Protein AF-0000000076102195 (afdb_homodimer)

Sequence (942 aa):
MVGKEDKKHNDEDSCSEKDIWKNFTQTTGFHGLNKITFERQNPRQLIRSICWIIVWLICAVFLIYTVIAELKNYYSYPTISNTYIQLEEKLSFPAVTICNMSPRSSEGMKKDVKTNNLYMTTSALYMFSQKVNWSDPFYKEEGYFEAKTKEDLFNHSKNIWESVYLSLFDNVQLKDALSPVYTDMGLCLRFNSDGSQYTAMYGAIFNLQLYVNVMTYFDYFSQSLSSGVKIAVHDHRVEPIMTNEGLVIKPASEAFIEIRRKDYKFLPAPYTAFGNKTCVNKPDYSSSRCYQECWNEIIQHKCGCTDFLSKGNGPYCSYHDYQTCSNPTFWHLLLTYHKETCDCPQVCHYTTYEYSFSTGTYPSEFFVSQISAISGFPEWLIRTNFALIRIYFKDLSITINEQVAKYENAGDIFANLGGQLGLFLGASILTITELLEFIIFLIWSFIHRVKNRGRDEQRKTNVEKFKQTKYMVGKEDKKHNDEDSCSEKDIWKNFTQTTGFHGLNKITFERQNPRQLIRSICWIIVWLICAVFLIYTVIAELKNYYSYPTISNTYIQLEEKLSFPAVTICNMSPRSSEGMKKDVKTNNLYMTTSALYMFSQKVNWSDPFYKEEGYFEAKTKEDLFNHSKNIWESVYLSLFDNVQLKDALSPVYTDMGLCLRFNSDGSQYTAMYGAIFNLQLYVNVMTYFDYFSQSLSSGVKIAVHDHRVEPIMTNEGLVIKPASEAFIEIRRKDYKFLPAPYTAFGNKTCVNKPDYSSSRCYQECWNEIIQHKCGCTDFLSKGNGPYCSYHDYQTCSNPTFWHLLLTYHKETCDCPQVCHYTTYEYSFSTGTYPSEFFVSQISAISGFPEWLIRTNFALIRIYFKDLSITINEQVAKYENAGDIFANLGGQLGLFLGASILTITELLEFIIFLIWSFIHRVKNRGRDEQRKTNVEKFKQTKY

pLDDT: mean 85.84, std 11.25, range [27.66, 98.06]

Solvent-accessible surface area (backbone atoms only — not comparable to full-atom values): 49648 Å² total; per-residue (Å²): 130,72,76,66,62,66,60,62,67,70,62,70,73,68,70,48,71,65,50,54,50,53,54,44,36,71,67,48,47,47,62,67,48,60,60,54,49,89,57,84,84,41,71,67,52,39,54,52,16,52,51,49,49,50,56,49,49,53,33,49,53,52,47,52,51,53,49,51,53,50,48,52,51,57,75,64,48,52,69,40,76,37,55,50,45,32,63,47,74,60,43,74,45,62,14,37,38,42,32,49,38,36,29,33,24,41,84,67,47,72,93,44,71,68,55,49,32,57,46,24,51,70,18,66,51,27,87,77,36,63,87,79,64,78,82,44,64,63,44,63,74,73,44,36,74,43,63,47,51,74,64,52,52,56,55,39,26,48,61,63,72,60,23,53,71,44,39,29,50,61,79,36,77,48,79,84,57,57,42,82,40,58,40,89,63,37,72,25,37,28,32,36,62,82,43,77,46,63,40,59,63,51,12,54,77,24,34,38,34,39,36,32,41,62,53,66,92,30,54,40,70,21,68,43,93,54,74,28,35,33,38,35,75,40,47,43,70,51,50,78,56,53,85,82,46,60,47,78,44,52,48,24,19,27,37,42,36,36,32,44,48,34,38,39,38,41,44,48,70,91,28,54,56,67,72,89,34,59,30,41,90,55,83,94,60,35,39,52,44,44,47,52,52,47,50,37,50,51,38,29,69,73,59,68,23,24,60,78,60,42,89,60,94,60,57,35,38,13,60,49,46,32,70,74,35,43,49,56,48,49,53,48,47,65,75,43,55,90,46,90,77,63,92,52,66,47,60,23,64,51,64,48,66,49,74,45,68,31,44,24,34,17,55,19,75,63,44,32,54,51,47,22,69,73,71,66,50,58,51,70,56,48,54,53,22,28,27,39,40,29,41,18,32,70,54,58,49,34,40,37,38,33,50,39,62,67,75,75,47,73,55,57,55,44,12,52,51,9,38,48,34,33,71,56,41,44,26,20,56,41,32,50,51,50,49,51,51,50,50,52,51,51,50,49,51,48,52,51,50,53,52,47,50,52,48,52,53,48,51,52,52,52,55,55,53,56,57,55,69,76,101,130,76,77,68,64,65,63,62,68,69,66,68,72,67,70,46,72,66,50,53,51,54,51,43,38,71,66,48,60,48,42,61,45,62,60,53,49,88,62,84,84,41,71,68,52,40,54,51,16,51,52,48,50,51,54,51,49,53,32,50,54,52,46,52,50,49,50,51,53,49,50,53,50,56,74,63,49,51,68,39,46,45,74,51,77,45,81,48,73,62,43,73,46,62,14,37,38,42,32,47,38,35,29,33,23,42,82,67,46,72,94,43,72,66,54,49,34,57,44,24,53,71,18,65,53,29,88,77,35,62,85,79,65,80,84,43,65,64,45,62,74,72,45,34,75,42,63,47,49,74,64,51,52,55,54,39,25,50,61,62,70,60,23,53,70,44,39,29,48,62,77,36,76,50,77,84,57,56,40,82,40,58,40,88,62,37,73,26,36,28,32,36,63,82,43,76,46,66,39,72,68,51,29,81,86,25,36,39,35,39,36,31,40,61,53,64,92,29,44,40,68,22,70,42,60,35,35,27,33,33,38,35,74,41,47,45,72,52,50,79,56,53,72,44,45,61,40,41,40,30,48,20,19,30,36,45,37,36,32,43,47,35,39,38,39,41,44,49,72,90,28,53,44,34,57,90,33,60,31,40,91,57,83,96,60,34,40,51,43,45,46,52,51,48,50,40,51,51,36,28,70,74,58,68,24,24,59,77,59,41,91,60,92,57,55,36,39,13,58,49,43,32,70,73,35,44,49,56,49,49,52,48,47,66,72,42,56,80,41,92,78,63,93,53,67,47,60,24,64,49,65,49,66,46,74,46,69,48,76,42,77,21,62,46,74,74,49,31,57,53,48,21,70,72,73,66,48,57,50,69,53,47,54,55,21,28,26,39,39,31,40,19,33,70,55,59,50,34,41,38,41,32,51,40,59,65,73,74,46,72,62,60,55,47,50,41,49,45,5,37,35,14,18,43,40,35,32,52,76,65,36,52,50,51,49,50,52,50,52,52,51,50,51,50,53,49,53,49,49,55,51,47,51,52,49,53,53,49,5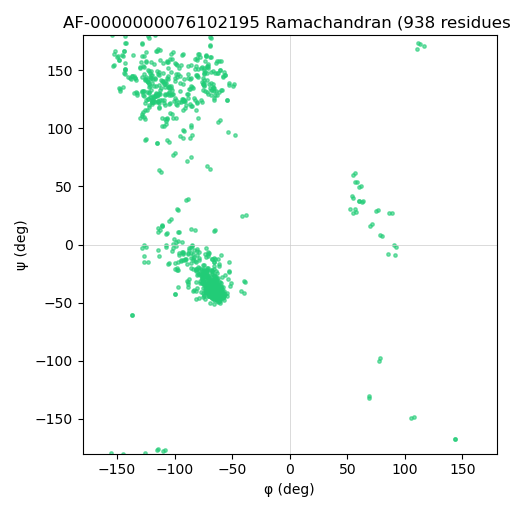1,52,52,50,53,55,52,56,59,55,69,76,103

Nearest PDB structures (foldseek):
  4ntw-assembly1_A  TM=8.371E-01  e=1.080E-34  Gallus gallus
  6vtk-assembly1_A  TM=8.172E-01  e=2.801E-33  Gallus gallus
  3s3w-assembly1_C  TM=7.917E-01  e=1.400E-30  Gallus gallus
  3s3x-assembly1_B  TM=8.107E-01  e=1.408E-29  Gallus gallus
  3s3x-assembly1_A  TM=7.851E-01  e=4.852E-30  Gallus gallus

Secondary structure (DSSP, 8-state):
--TTTHHHHTTTT---HHHHHHHHHHH-SSTTGGG----TT-HHHHHHHHHHHHHHHHHHHHHHHHHHHHHHHHHT--EEEEEEEEE-S-EEPPEEEEEESS-B-STTS---HHHHHHHHTTSTTGGGPPPP-TTSHHHHHTTTTSPP-HHHHHHHB--HHHHEEEEEETTEEPSS-EEEEEETTEEEEEE-TTS--EES--STTSSEEEEEE--GGG--S-S-SS-SEEEEEE-TT----TTTS-EEE-SSEEEEEEEEEEEEE---TTS-SSSS---B--TT--HHHHHHHHHHHHHHHHHSSB-TT--SSSPBPPHHHIIIIIHHHHHHHHHTTTSTT---PPBSEEEEEEEEEEEEESS-HHHHHHHHHHH---HHHHHHHEEEEEEEEEEEEEEEEEEEES--SHHHHHHHHHHHHHHHT---HHHHHHHHHHHHHHHHHHHHHHHHHHHHHHHHHHHHHHHHTT-/--TTTHHHHTTTT---HHHHHHHHHHH---TTGGG----TT-HHHHHHHHHHHHHHHHHHHHHHHHHHHHHHHHHT--EEEEEEEEE-SSEEPPEEEEEESS-B-STTS---HHHHHHHHTTSTTGGGPPPP-TTSHHHHHTTTTSPP-HHHHHHHB--HHHHEEEEEETTEEPSS-EEEEEETTEEEEEE-TTS--EES--STTSSEEEEEE--GGG--S-S-SSBSEEEEEE-TT----TTTSSEEE-SSEEEEEEEEEEEEE---TTS-SSSS---B--TT--HHHHHHHHHHHHHHHHHSSB-TT---SSPBPPHHHIIIIIHHHHHHHHHTTTSTT---PPBSEEEEEEEEEEEEESS-HHHHHHHHHHH---HHHHHHHEEEEEEEEEEEEEEEEEEEESS-SHHHHHHHHHHHHHHHT---HHHHHHHHHHHHHHHHHHHHHHHHHHHHHHHHHHHHHHHHTT-

Foldseek 3Di:
DPPPPVVVPVPPPLCPLLNLQQVLQVPFLWPLSVLQDPDPPDVVSVVSNVVSVVLQVVLVVVLVVVLVVLVVVVVQFDWDKDKDKDFDQKDQFFKKKKFWQQFFFQVLDDPDPLRQLLLCCLFLNVVVGDDRDCVPCVCVVVQLQPFDDPVNLCSGTDPACQFFVWKDAQNHTDDPQWDWDQAPQGIIIMGCLVRPDMDSDFDQVHGIKTKGFQPCVGGGGHHDPAGFMWMDTFHSLADDRRVVDTDTDFFQKEKGKAKAKEKEAEDAPPDADPVNHGADADPSAALRVQLLQLLQVVQCVWLVAGDSNDPDDGTHGRSVSCSPGSSVSSVVCVVCVVPPSTDRGHHRIGMDMDIDMDMDGPPDPVVLVVCCVVVVDDSVSRRHGIYMYTYTYPRSMYIYMYMDGPCNDPVVVVVVSVVSCCVSTNDDPVSVVSVVVSVVVVVVSVVVVVVVVVVVVVVVVVVVVVVVVVD/DVPPPVVVVVVPPLCPPLNLQQVLQVPFLWPLSVLQDPDPPDVVSNVSNVVSVVLQVVLVVVLVVVLVVLVVVVVVQDWDKDKDKDFDQKDQFFKKKKFWQQFFFQVLFDPDPLRQLLLCCLFLNVVVGDDRDPVPCVCVVVQLQPFDDPVNLCSGGDPACQFFVWKDAQNHTDDPQWDWDQAPQGIITMGCLPRPDMDSDFDQVHGIKTKGFQPCVGGGGHHDPDGFMWMDTFHSLADDRRVVDGDTDFFQKEKEKAKAKEKFAEDAPPDADPVNHGADADPSDALRVQLLALLQVVLCVWLVAGDSNDPDDGTHGRSVSCSPGNVVSSVVCVVCVPPPSTDRGHHRIHMDMDIDMDMDGPPDPVVLVVCCVVVVDDSVSRRHTIYMYTYTYPRSMYIYMYMDGPCNDPVVSVVVSVVSCCVSTNDDPVSVVSVVVSVVVVVVSVVVVVVVVVVVVVVVVVVVVVVVVVD

InterPro domains:
  IPR001873 Epithelial sodium channel [PF00858] (24-438)
  IPR001873 Epithelial sodium channel [PR01078] (49-66)
  IPR001873 Epithelial sodium channel [PR01078] (89-105)
  IPR001873 Epithelial sodium channel [PR01078] (228-246)
  IPR001873 Epithelial sodium channel [PR01078] (285-296)
  IPR001873 Epithelial sodium channel [PR01078] (344-364)
  IPR001873 Epithelial sodium channel [PR01078] (383-403)
  IPR001873 Epithelial sodium channel [PR01078] (418-434)
  IPR001873 Epithelial sodium channel [PTHR11690] (12-447)

Radius of gyration: 43.93 Å; Cα contacts (8 Å, |Δi|>4): 1644; chains: 2; bounding box: 93×144×94 Å

Structure (mmCIF, N/CA/C/O backbone):
data_AF-0000000076102195-model_v1
#
loop_
_entity.id
_entity.type
_entity.pdbx_description
1 polymer 'Uncharacterized protein'
#
loop_
_atom_site.group_PDB
_atom_site.id
_atom_site.type_symbol
_atom_site.label_atom_id
_atom_site.label_alt_id
_atom_site.label_comp_id
_atom_site.label_asym_id
_atom_site.label_entity_id
_atom_site.label_seq_id
_atom_site.pdbx_PDB_ins_code
_atom_site.Cartn_x
_atom_site.Cartn_y
_atom_site.Cartn_z
_atom_site.occupancy
_atom_site.B_iso_or_equiv
_atom_site.auth_seq_id
_atom_site.auth_comp_id
_atom_site.auth_asym_id
_atom_site.auth_atom_id
_atom_site.pdbx_PDB_model_num
ATOM 1 N N . MET A 1 1 ? 9.406 95.125 38.219 1 29.19 1 MET A N 1
ATOM 2 C CA . MET A 1 1 ? 8.125 94.5 37.906 1 29.19 1 MET A CA 1
ATOM 3 C C . MET A 1 1 ? 8.305 93.438 36.844 1 29.19 1 MET A C 1
ATOM 5 O O . MET A 1 1 ? 7.348 92.75 36.469 1 29.19 1 MET A O 1
ATOM 9 N N . VAL A 1 2 ? 9.477 93.438 36.094 1 41.12 2 VAL A N 1
ATOM 10 C CA . VAL A 1 2 ? 9.742 92.562 34.938 1 41.12 2 VAL A CA 1
ATOM 11 C C . VAL A 1 2 ? 10.203 91.188 35.438 1 41.12 2 VAL A C 1
ATOM 13 O O . VAL A 1 2 ? 10.156 90.188 34.719 1 41.12 2 VAL A O 1
ATOM 16 N N . GLY A 1 3 ? 10.695 91.062 36.656 1 42.41 3 GLY A N 1
ATOM 17 C CA . GLY A 1 3 ? 11.336 89.812 37.062 1 42.41 3 GLY A CA 1
ATOM 18 C C . GLY A 1 3 ? 10.344 88.688 37.344 1 42.41 3 GLY A C 1
ATOM 19 O O . GLY A 1 3 ? 10.742 87.562 37.625 1 42.41 3 GLY A O 1
ATOM 20 N N . LYS A 1 4 ? 9.156 89.062 37.688 1 45.97 4 LYS A N 1
ATOM 21 C CA . LYS A 1 4 ? 8.234 88 38.188 1 45.97 4 LYS A CA 1
ATOM 22 C C . LYS A 1 4 ? 7.617 87.25 37.031 1 45.97 4 LYS A C 1
ATOM 24 O O . LYS A 1 4 ? 7.031 86.188 37.219 1 45.97 4 LYS A O 1
ATOM 29 N N . GLU A 1 5 ? 7.602 87.875 35.844 1 40.94 5 GLU A N 1
ATOM 30 C CA . GLU A 1 5 ? 6.816 87.188 34.812 1 40.94 5 GLU A CA 1
ATOM 31 C C . GLU A 1 5 ? 7.539 85.938 34.281 1 40.94 5 GLU A C 1
ATOM 33 O O . GLU A 1 5 ? 6.906 85.062 33.75 1 40.94 5 GLU A O 1
ATOM 38 N N . ASP A 1 6 ? 8.891 86 34.25 1 41 6 ASP A N 1
ATOM 39 C CA . ASP A 1 6 ? 9.555 84.875 33.562 1 41 6 ASP A CA 1
ATOM 40 C C . ASP A 1 6 ? 9.469 83.625 34.375 1 41 6 ASP A C 1
ATOM 42 O O . ASP A 1 6 ? 9.898 82.562 33.906 1 41 6 ASP A O 1
ATOM 46 N N . LYS A 1 7 ? 9.273 83.688 35.625 1 45.38 7 LYS A N 1
ATOM 47 C CA . LYS A 1 7 ? 9.281 82.438 36.438 1 45.38 7 LYS A CA 1
ATOM 48 C C . LYS A 1 7 ? 8.039 81.625 36.188 1 45.38 7 LYS A C 1
ATOM 50 O O . LYS A 1 7 ? 8.008 80.438 36.531 1 45.38 7 LYS A O 1
ATOM 55 N N . LYS A 1 8 ? 7.02 82.25 35.812 1 44.88 8 LYS A N 1
ATOM 56 C CA . LYS A 1 8 ? 5.773 81.5 35.75 1 44.88 8 LYS A CA 1
ATOM 57 C C . LYS A 1 8 ? 5.75 80.562 34.531 1 44.88 8 LYS A C 1
ATOM 59 O O . LYS A 1 8 ? 5.062 79.5 34.562 1 44.88 8 LYS A O 1
ATOM 64 N N . HIS A 1 9 ? 6.375 81 33.469 1 40.34 9 HIS A N 1
ATOM 65 C CA . HIS A 1 9 ? 6.176 80.188 32.281 1 40.34 9 HIS A CA 1
ATOM 66 C C . HIS A 1 9 ? 6.988 78.875 32.344 1 40.34 9 HIS A C 1
ATOM 68 O O . HIS A 1 9 ? 6.684 77.938 31.656 1 40.34 9 HIS A O 1
ATOM 74 N N . ASN A 1 10 ? 8.172 78.938 33.031 1 39.25 10 ASN A N 1
ATOM 75 C CA . ASN A 1 10 ? 9.016 77.75 32.938 1 39.25 10 ASN A CA 1
ATOM 76 C C . ASN A 1 10 ? 8.469 76.625 33.812 1 39.25 10 ASN A C 1
ATOM 78 O O . ASN A 1 10 ? 9.031 75.5 33.844 1 39.25 10 ASN A O 1
ATOM 82 N N . ASP A 1 11 ? 7.688 76.938 34.875 1 39.94 11 ASP A N 1
ATOM 83 C CA . ASP A 1 11 ? 7.297 75.875 35.812 1 39.94 11 ASP A CA 1
ATOM 84 C C . ASP A 1 11 ? 6.289 74.938 35.188 1 39.94 11 ASP A C 1
ATOM 86 O O . ASP A 1 11 ? 5.797 74 35.844 1 39.94 11 ASP A O 1
ATOM 90 N N . GLU A 1 12 ? 5.613 75.312 34.188 1 41.28 12 GLU A N 1
ATOM 91 C CA . GLU A 1 12 ? 4.461 74.562 33.719 1 41.28 12 GLU A CA 1
ATOM 92 C C . GLU A 1 12 ? 4.875 73.188 33.219 1 41.28 12 GLU A C 1
ATOM 94 O O . GLU A 1 12 ? 4.039 72.25 33.094 1 41.28 12 GLU A O 1
ATOM 99 N N . ASP A 1 13 ? 6.066 73 32.594 1 45.59 13 ASP A N 1
ATOM 100 C CA . ASP A 1 13 ? 6.285 71.75 31.859 1 45.59 13 ASP A CA 1
ATOM 101 C C . ASP A 1 13 ? 6.754 70.625 32.781 1 45.59 13 ASP A C 1
ATOM 103 O O . ASP A 1 13 ? 7.273 69.625 32.344 1 45.59 13 ASP A O 1
ATOM 107 N N . SER A 1 14 ? 7.148 70.938 33.969 1 50.38 14 SER A N 1
ATOM 108 C CA . SER A 1 14 ? 7.758 69.812 34.719 1 50.38 14 SER A CA 1
ATOM 109 C C . SER A 1 14 ? 6.723 68.812 35.125 1 50.38 14 SER A C 1
ATOM 111 O O . SER A 1 14 ? 6.012 68.938 36.094 1 50.38 14 SER A O 1
ATOM 113 N N . CYS A 1 15 ? 6.195 68.188 34.25 1 57.72 15 CYS A N 1
ATOM 114 C CA . CYS A 1 15 ? 5.281 67.125 34.594 1 57.72 15 CYS A CA 1
ATOM 115 C C . CYS A 1 15 ? 5.945 66.125 35.562 1 57.72 15 CYS A C 1
ATOM 117 O O . CYS A 1 15 ? 6.934 65.438 35.188 1 57.72 15 CYS A O 1
ATOM 119 N N . SER A 1 16 ? 5.777 66.188 36.938 1 69.31 16 SER A N 1
ATOM 120 C CA . SER A 1 16 ? 6.254 65.375 38.031 1 69.31 16 SER A CA 1
ATOM 121 C C . SER A 1 16 ? 5.984 63.875 37.719 1 69.31 16 SER A C 1
ATOM 123 O O . SER A 1 16 ? 5.098 63.562 36.906 1 69.31 16 SER A O 1
ATOM 125 N N . GLU A 1 17 ? 6.93 63 37.969 1 76.06 17 GLU A N 1
ATOM 126 C CA . GLU A 1 17 ? 6.793 61.562 37.844 1 76.06 17 GLU A CA 1
ATOM 127 C C . GLU A 1 17 ? 5.422 61.094 38.344 1 76.06 17 GLU A C 1
ATOM 129 O O . GLU A 1 17 ? 4.84 60.188 37.75 1 76.06 17 GLU A O 1
ATOM 134 N N . LYS A 1 18 ? 4.953 61.781 39.25 1 76.19 18 LYS A N 1
ATOM 135 C CA . LYS A 1 18 ? 3.635 61.438 39.781 1 76.19 18 LYS A CA 1
ATOM 136 C C . LYS A 1 18 ? 2.543 61.75 38.75 1 76.19 18 LYS A C 1
ATOM 138 O O . LYS A 1 18 ? 1.577 61 38.625 1 76.19 18 LYS A O 1
ATOM 143 N N . ASP A 1 19 ? 2.785 62.75 38 1 77.75 19 ASP A N 1
ATOM 144 C CA . ASP A 1 19 ? 1.807 63.125 37 1 77.75 19 ASP A CA 1
ATOM 145 C C . ASP A 1 19 ? 1.843 62.156 35.812 1 77.75 19 ASP A C 1
ATOM 147 O O . ASP A 1 19 ? 0.798 61.812 35.25 1 77.75 19 ASP A O 1
ATOM 151 N N . ILE A 1 20 ? 2.992 61.781 35.531 1 79.06 20 ILE A N 1
ATOM 152 C CA . ILE A 1 20 ? 3.16 60.844 34.438 1 79.06 20 ILE A CA 1
ATOM 153 C C . ILE A 1 20 ? 2.52 59.5 34.781 1 79.06 20 ILE A C 1
ATOM 155 O O . ILE A 1 20 ? 1.844 58.875 33.969 1 79.06 20 ILE A O 1
ATOM 159 N N . TRP A 1 21 ? 2.713 59.062 36.031 1 79.38 21 TRP A N 1
ATOM 160 C CA . TRP A 1 21 ? 2.131 57.812 36.5 1 79.38 21 TRP A CA 1
ATOM 161 C C . TRP A 1 21 ? 0.608 57.875 36.5 1 79.38 21 TRP A C 1
ATOM 163 O O . TRP A 1 21 ? -0.075 56.969 36.062 1 79.38 21 TRP A O 1
ATOM 173 N N . LYS A 1 22 ? 0.103 58.969 36.969 1 78.19 22 LYS A N 1
ATOM 174 C CA . LYS A 1 22 ? -1.343 59.156 37.062 1 78.19 22 LYS A CA 1
ATOM 175 C C . LYS A 1 22 ? -1.972 59.188 35.656 1 78.19 22 LYS A C 1
ATOM 177 O O . LYS A 1 22 ? -3.016 58.562 35.438 1 78.19 22 LYS A O 1
ATOM 182 N N . ASN A 1 23 ? -1.292 59.812 34.75 1 76.5 23 ASN A N 1
ATOM 183 C CA . ASN A 1 23 ? -1.8 59.875 33.406 1 76.5 23 ASN A CA 1
ATOM 184 C C . ASN A 1 23 ? -1.769 58.5 32.75 1 76.5 23 ASN A C 1
ATOM 186 O O . ASN A 1 23 ? -2.703 58.125 32.031 1 76.5 23 ASN A O 1
ATOM 190 N N . PHE A 1 24 ? -0.791 57.75 33 1 79 24 PHE A N 1
ATOM 191 C CA . PHE A 1 24 ? -0.64 56.438 32.406 1 79 24 PHE A CA 1
ATOM 192 C C . PHE A 1 24 ? -1.7 55.5 32.969 1 79 24 PHE A C 1
ATOM 194 O O . PHE A 1 24 ? -2.348 54.75 32.219 1 79 24 PHE A O 1
ATOM 201 N N . THR A 1 25 ? -1.838 55.438 34.25 1 78.5 25 THR A N 1
ATOM 202 C CA . THR A 1 25 ? -2.754 54.5 34.906 1 78.5 25 THR A CA 1
ATOM 203 C C . THR A 1 25 ? -4.195 54.781 34.5 1 78.5 25 THR A C 1
ATOM 205 O O . THR A 1 25 ? -5.023 53.875 34.406 1 78.5 25 THR A O 1
ATOM 208 N N . GLN A 1 26 ? -4.492 56 34.188 1 75.38 26 GLN A N 1
ATOM 209 C CA . GLN A 1 26 ? -5.867 56.375 33.875 1 75.38 26 GLN A CA 1
ATOM 210 C C . GLN A 1 26 ? -6.18 56.125 32.406 1 75.38 26 GLN A C 1
ATOM 212 O O . GLN A 1 26 ? -7.336 55.906 32.031 1 75.38 26 GLN A O 1
ATOM 217 N N . THR A 1 27 ? -5.086 56.031 31.562 1 74.5 27 THR A N 1
ATOM 218 C CA . THR A 1 27 ? -5.344 55.938 30.125 1 74.5 27 THR A CA 1
ATOM 219 C C . THR A 1 27 ? -4.898 54.594 29.578 1 74.5 27 THR A C 1
ATOM 221 O O . THR A 1 27 ? -5.176 54.25 28.422 1 74.5 27 THR A O 1
ATOM 224 N N . THR A 1 28 ? -4.305 53.844 30.422 1 77.12 28 THR A N 1
ATOM 225 C CA . THR A 1 28 ? -3.736 52.594 29.922 1 77.12 28 THR A CA 1
ATOM 226 C C . THR A 1 28 ? -4.828 51.562 29.688 1 77.12 28 THR A C 1
ATOM 228 O O . THR A 1 28 ? -5.906 51.656 30.281 1 77.12 28 THR A O 1
ATOM 231 N N . GLY A 1 29 ? -4.566 50.688 28.781 1 76.31 29 GLY A N 1
ATOM 232 C CA . GLY A 1 29 ? -5.484 49.594 28.469 1 76.31 29 GLY A CA 1
ATOM 233 C C . GLY A 1 29 ? -5.301 48.406 29.375 1 76.31 29 GLY A C 1
ATOM 234 O O . GLY A 1 29 ? -6.062 47.438 29.281 1 76.31 29 GLY A O 1
ATOM 235 N N . PHE A 1 30 ? -4.324 48.469 30.344 1 77.38 30 PHE A N 1
ATOM 236 C CA . PHE A 1 30 ? -4.168 47.375 31.312 1 77.38 30 PHE A CA 1
ATOM 237 C C . PHE A 1 30 ? -5.328 47.375 32.312 1 77.38 30 PHE A C 1
ATOM 239 O O . PHE A 1 30 ? -5.664 48.406 32.875 1 77.38 30 PHE A O 1
ATOM 246 N N . HIS A 1 31 ? -5.824 46.25 32.438 1 76.19 31 HIS A N 1
ATOM 247 C CA . HIS A 1 31 ? -6.91 46.156 33.406 1 76.19 31 HIS A CA 1
ATOM 248 C C . HIS A 1 31 ? -6.375 46.188 34.844 1 76.19 31 HIS A C 1
ATOM 250 O O . HIS A 1 31 ? -5.367 45.562 35.156 1 76.19 31 HIS A O 1
ATOM 256 N N . GLY A 1 32 ? -6.949 46.938 35.625 1 75.56 32 GLY A N 1
ATOM 257 C CA . GLY A 1 32 ? -6.715 46.906 37.062 1 75.56 32 GLY A CA 1
ATOM 258 C C . GLY A 1 32 ? -5.621 47.844 37.5 1 75.56 32 GLY A C 1
ATOM 259 O O . GLY A 1 32 ? -5.449 48.094 38.688 1 75.56 32 GLY A O 1
ATOM 260 N N . LEU A 1 33 ? -4.895 48.438 36.562 1 79.69 33 LEU A N 1
ATOM 261 C CA . LEU A 1 33 ? -3.785 49.312 36.938 1 79.69 33 LEU A CA 1
ATOM 262 C C . LEU A 1 33 ? -4.297 50.656 37.469 1 79.69 33 LEU A C 1
ATOM 264 O O . LEU A 1 33 ? -3.615 51.312 38.281 1 79.69 33 LEU A O 1
ATOM 268 N N . ASN A 1 34 ? -5.504 50.969 37.094 1 77.44 34 ASN A N 1
ATOM 269 C CA . ASN A 1 34 ? -6.086 52.25 37.531 1 77.44 34 ASN A CA 1
ATOM 270 C C . ASN A 1 34 ? -6.465 52.188 39.031 1 77.44 34 ASN A C 1
ATOM 272 O O . ASN A 1 34 ? -6.672 53.219 39.656 1 77.44 34 ASN A O 1
ATOM 276 N N . LYS A 1 35 ? -6.383 51.031 39.594 1 78.19 35 LYS A N 1
ATOM 277 C CA . LYS A 1 35 ? -6.762 50.875 41 1 78.19 35 LYS A CA 1
ATOM 278 C C . LYS A 1 35 ? -5.551 51.031 41.906 1 78.19 35 LYS A C 1
ATOM 280 O O . LYS A 1 35 ? -5.699 51.094 43.125 1 78.19 35 LYS A O 1
ATOM 285 N N . ILE A 1 36 ? -4.418 51.125 41.312 1 78.5 36 ILE A N 1
ATOM 286 C CA . ILE A 1 36 ? -3.201 51.281 42.094 1 78.5 36 ILE A CA 1
ATOM 287 C C . ILE A 1 36 ? -2.883 52.75 42.281 1 78.5 36 ILE A C 1
ATOM 289 O O . ILE A 1 36 ? -2.455 53.438 41.344 1 78.5 36 ILE A O 1
ATOM 293 N N . THR A 1 37 ? -3.232 53.406 43.406 1 76.19 37 THR A N 1
ATOM 294 C CA . THR A 1 37 ? -2.975 54.812 43.719 1 76.19 37 THR A CA 1
ATOM 295 C C . THR A 1 37 ? -2.129 54.906 44.969 1 76.19 37 THR A C 1
ATOM 297 O O . THR A 1 37 ? -2.354 54.219 45.969 1 76.19 37 THR A O 1
ATOM 300 N N . PHE A 1 38 ? -1.019 55.5 44.844 1 70.19 38 PHE A N 1
ATOM 301 C CA . PHE A 1 38 ? -0.142 55.688 46 1 70.19 38 PHE A CA 1
ATOM 302 C C . PHE A 1 38 ? -0.465 56.969 46.719 1 70.19 38 PHE A C 1
ATOM 304 O O . PHE A 1 38 ? 0.251 57.969 46.594 1 70.19 38 PHE A O 1
ATOM 311 N N . GLU A 1 39 ? -1.706 57.312 46.844 1 64.5 39 GLU A N 1
ATOM 312 C CA . GLU A 1 39 ? -1.978 58.5 47.625 1 64.5 39 GLU A CA 1
ATOM 313 C C . GLU A 1 39 ? -1.926 58.188 49.125 1 64.5 39 GLU A C 1
ATOM 315 O O . GLU A 1 39 ? -2.508 57.219 49.594 1 64.5 39 GLU A O 1
ATOM 320 N N . ARG A 1 40 ? -0.907 58.656 49.875 1 63.16 40 ARG A N 1
ATOM 321 C CA . ARG A 1 40 ? -0.521 58.469 51.281 1 63.16 40 ARG A CA 1
ATOM 322 C C . ARG A 1 40 ? -1.688 58.781 52.188 1 63.16 40 ARG A C 1
ATOM 324 O O . ARG A 1 40 ? -1.648 58.438 53.375 1 63.16 40 ARG A O 1
ATOM 331 N N . GLN A 1 41 ? -2.762 59.438 51.719 1 63.5 41 GLN A N 1
ATOM 332 C CA . GLN A 1 41 ? -3.543 60.031 52.812 1 63.5 41 GLN A CA 1
ATOM 333 C C . GLN A 1 41 ? -4.531 59.031 53.375 1 63.5 41 GLN A C 1
ATOM 335 O O . GLN A 1 41 ? -4.996 59.188 54.5 1 63.5 41 GLN A O 1
ATOM 340 N N . ASN A 1 42 ? -4.84 57.906 52.688 1 70.38 42 ASN A N 1
ATOM 341 C CA . ASN A 1 42 ? -5.848 57.031 53.25 1 70.38 42 ASN A CA 1
ATOM 342 C C . ASN A 1 42 ? -5.348 55.594 53.344 1 70.38 42 ASN A C 1
ATOM 344 O O . ASN A 1 42 ? -5.012 55 52.344 1 70.38 42 ASN A O 1
ATOM 348 N N . PRO A 1 43 ? -5.113 55.094 54.594 1 78.19 43 PRO A N 1
ATOM 349 C CA . PRO A 1 43 ? -4.59 53.75 54.812 1 78.19 43 PRO A CA 1
ATOM 350 C C . PRO A 1 43 ? -5.406 52.688 54.062 1 78.19 43 PRO A C 1
ATOM 352 O O . PRO A 1 43 ? -4.852 51.688 53.594 1 78.19 43 PRO A O 1
ATOM 355 N N . ARG A 1 44 ? -6.715 52.875 53.969 1 79.81 44 ARG A N 1
ATOM 356 C CA . ARG A 1 44 ? -7.566 51.906 53.25 1 79.81 44 ARG A CA 1
ATOM 357 C C . ARG A 1 44 ? -7.215 51.844 51.781 1 79.81 44 ARG A C 1
ATOM 359 O O . ARG A 1 44 ? -7.207 50.781 51.188 1 79.81 44 ARG A O 1
ATOM 366 N N . GLN A 1 45 ? -6.984 52.906 51.25 1 81.94 45 GLN A N 1
ATOM 367 C CA . GLN A 1 45 ? -6.613 52.969 49.844 1 81.94 45 GLN A CA 1
ATOM 368 C C . GLN A 1 45 ? -5.25 52.344 49.594 1 81.94 45 GLN A C 1
ATOM 370 O O . GLN A 1 45 ? -5.016 51.719 48.562 1 81.94 45 GLN A O 1
ATOM 375 N N . LEU A 1 46 ? -4.496 52.375 50.656 1 84.38 46 LEU A N 1
ATOM 376 C CA . LEU A 1 46 ? -3.17 51.781 50.562 1 84.38 46 LEU A CA 1
ATOM 377 C C . LEU A 1 46 ? -3.26 50.25 50.562 1 84.38 46 LEU A C 1
ATOM 379 O O . LEU A 1 46 ? -2.578 49.594 49.75 1 84.38 46 LEU A O 1
ATOM 383 N N . ILE A 1 47 ? -4.07 49.75 51.406 1 85.5 47 ILE A N 1
ATOM 384 C CA . ILE A 1 47 ? -4.25 48.281 51.469 1 85.5 47 ILE A CA 1
ATOM 385 C C . ILE A 1 47 ? -4.836 47.812 50.156 1 85.5 47 ILE A C 1
ATOM 387 O O . ILE A 1 47 ? -4.426 46.75 49.625 1 85.5 47 ILE A O 1
ATOM 391 N N . ARG A 1 48 ? -5.805 48.531 49.594 1 86.19 48 ARG A N 1
ATOM 392 C CA . ARG A 1 48 ? -6.402 48.188 48.312 1 86.19 48 ARG A CA 1
ATOM 393 C C . ARG A 1 48 ? -5.355 48.188 47.188 1 86.19 48 ARG A C 1
ATOM 395 O O . ARG A 1 48 ? -5.316 47.281 46.375 1 86.19 48 ARG A O 1
ATOM 402 N N . SER A 1 49 ? -4.512 49.094 47.281 1 87.25 49 SER A N 1
ATOM 403 C CA . SER A 1 49 ? -3.473 49.188 46.25 1 87.25 49 SER A CA 1
ATOM 404 C C . SER A 1 49 ? -2.463 48.062 46.375 1 87.25 49 SER A C 1
ATOM 406 O O . SER A 1 49 ? -2.023 47.5 45.344 1 87.25 49 SER A O 1
ATOM 408 N N . ILE A 1 50 ? -2.152 47.719 47.562 1 88.44 50 ILE A N 1
ATOM 409 C CA . ILE A 1 50 ? -1.197 46.625 47.75 1 88.44 50 ILE A CA 1
ATOM 410 C C . ILE A 1 50 ? -1.8 45.312 47.281 1 88.44 50 ILE A C 1
ATOM 412 O O . ILE A 1 50 ? -1.114 44.5 46.656 1 88.44 50 ILE A O 1
ATOM 416 N N . CYS A 1 51 ? -3.039 45.094 47.469 1 89.5 51 CYS A N 1
ATOM 417 C CA . CYS A 1 51 ? -3.721 43.875 47 1 89.5 51 CYS A CA 1
ATOM 418 C C . CYS A 1 51 ? -3.717 43.812 45.5 1 89.5 51 CYS A C 1
ATOM 420 O O . CYS A 1 51 ? -3.436 42.75 44.938 1 89.5 51 CYS A O 1
ATOM 422 N N . TRP A 1 52 ? -4.02 44.938 44.906 1 87.94 52 TRP A N 1
ATOM 423 C CA . TRP A 1 52 ? -4.062 44.969 43.469 1 87.94 52 TRP A CA 1
ATOM 424 C C . TRP A 1 52 ? -2.672 44.75 42.875 1 87.94 52 TRP A C 1
ATOM 426 O O . TRP A 1 52 ? -2.523 44.156 41.812 1 87.94 52 TRP A O 1
ATOM 436 N N . ILE A 1 53 ? -1.647 45.156 43.562 1 88.19 53 ILE A N 1
ATOM 437 C CA . ILE A 1 53 ? -0.28 44.938 43.094 1 88.19 53 ILE A CA 1
ATOM 438 C C . ILE A 1 53 ? 0.059 43.469 43.156 1 88.19 53 ILE A C 1
ATOM 440 O O . ILE A 1 53 ? 0.677 42.906 42.25 1 88.19 53 ILE A O 1
ATOM 444 N N . ILE A 1 54 ? -0.355 42.844 44.156 1 92.44 54 ILE A N 1
ATOM 445 C CA . ILE A 1 54 ? -0.085 41.438 44.312 1 92.44 54 ILE A CA 1
ATOM 446 C C . ILE A 1 54 ? -0.798 40.656 43.219 1 92.44 54 ILE A C 1
ATOM 448 O O . ILE A 1 54 ? -0.206 39.75 42.594 1 92.44 54 ILE A O 1
ATOM 452 N N . VAL A 1 55 ? -2.064 40.938 42.969 1 90.06 55 VAL A N 1
ATOM 453 C CA . VAL A 1 55 ? -2.832 40.25 41.938 1 90.06 55 VAL A CA 1
ATOM 454 C C . VAL A 1 55 ? -2.176 40.469 40.562 1 90.06 55 VAL A C 1
ATOM 456 O O . VAL A 1 55 ? -2.027 39.531 39.781 1 90.06 55 VAL A O 1
ATOM 459 N N . TRP A 1 56 ? -1.794 41.625 40.344 1 88.38 56 TRP A N 1
ATOM 460 C CA . TRP A 1 56 ? -1.174 41.969 39.062 1 88.38 56 TRP A CA 1
ATOM 461 C C . TRP A 1 56 ? 0.162 41.25 38.906 1 88.38 56 TRP A C 1
ATOM 463 O O . TRP A 1 56 ? 0.484 40.75 37.812 1 88.38 56 TRP A O 1
ATOM 473 N N . LEU A 1 57 ? 0.904 41.219 39.938 1 91.69 57 LEU A N 1
ATOM 474 C CA . LEU A 1 57 ? 2.199 40.562 39.875 1 91.69 57 LEU A CA 1
ATOM 475 C C . LEU A 1 57 ? 2.029 39.062 39.656 1 91.69 57 LEU A C 1
ATOM 477 O O . LEU A 1 57 ? 2.793 38.438 38.938 1 91.69 57 LEU A O 1
ATOM 481 N N . ILE A 1 58 ? 1.067 38.469 40.312 1 93 58 ILE A N 1
ATOM 482 C CA . ILE A 1 58 ? 0.787 37.062 40.125 1 93 58 ILE A CA 1
ATOM 483 C C . ILE A 1 58 ? 0.387 36.781 38.688 1 93 58 ILE A C 1
ATOM 485 O O . ILE A 1 58 ? 0.879 35.844 38.062 1 93 58 ILE A O 1
ATOM 489 N N . CYS A 1 59 ? -0.473 37.656 38.094 1 90.31 59 CYS A N 1
ATOM 490 C CA . CYS A 1 59 ? -0.905 37.5 36.688 1 90.31 59 CYS A CA 1
ATOM 491 C C . CYS A 1 59 ? 0.262 37.688 35.719 1 90.31 59 CYS A C 1
ATOM 493 O O . CYS A 1 59 ? 0.394 36.938 34.75 1 90.31 59 CYS A O 1
ATOM 495 N N . ALA A 1 60 ? 1.104 38.562 36.062 1 89.31 60 ALA A N 1
ATOM 496 C CA . ALA A 1 60 ? 2.252 38.844 35.219 1 89.31 60 ALA A CA 1
ATOM 497 C C . ALA A 1 60 ? 3.242 37.688 35.219 1 89.31 60 ALA A C 1
ATOM 499 O O . ALA A 1 60 ? 3.77 37.281 34.188 1 89.31 60 ALA A O 1
ATOM 500 N N . VAL A 1 61 ? 3.479 37.188 36.375 1 93.94 61 VAL A N 1
ATOM 501 C CA . VAL A 1 61 ? 4.402 36.062 36.5 1 93.94 61 VAL A CA 1
ATOM 502 C C . VAL A 1 61 ? 3.842 34.844 35.75 1 93.94 61 VAL A C 1
ATOM 504 O O . VAL A 1 61 ? 4.574 34.156 35.062 1 93.94 61 VAL A O 1
ATOM 507 N N . PHE A 1 62 ? 2.605 34.594 35.906 1 92.69 62 PHE A N 1
ATOM 508 C CA . PHE A 1 62 ? 1.975 33.469 35.25 1 92.69 62 PHE A CA 1
ATOM 509 C C . PHE A 1 62 ? 1.98 33.688 33.719 1 92.69 62 PHE A C 1
ATOM 511 O O . PHE A 1 62 ? 2.188 32.719 32.969 1 92.69 62 PHE A O 1
ATOM 518 N N . LEU A 1 63 ? 1.715 34.875 33.312 1 90.94 63 LEU A N 1
ATOM 519 C CA . LEU A 1 63 ? 1.758 35.156 31.906 1 90.94 63 LEU A CA 1
ATOM 520 C C . LEU A 1 63 ? 3.152 34.938 31.328 1 90.94 63 LEU A C 1
ATOM 522 O O . LEU A 1 63 ? 3.295 34.312 30.281 1 90.94 63 LEU A O 1
ATOM 526 N N . ILE A 1 64 ? 4.133 35.406 32 1 91.62 64 ILE A N 1
ATOM 527 C CA . ILE A 1 64 ? 5.504 35.219 31.547 1 91.62 64 ILE A CA 1
ATOM 528 C C . ILE A 1 64 ? 5.824 33.719 31.469 1 91.62 64 ILE A C 1
ATOM 530 O O . ILE A 1 64 ? 6.453 33.25 30.516 1 91.62 64 ILE A O 1
ATOM 534 N N . TYR A 1 65 ? 5.383 33 32.438 1 93.44 65 TYR A N 1
ATOM 535 C CA . TYR A 1 65 ? 5.602 31.578 32.469 1 93.44 65 TYR A CA 1
ATOM 536 C C . TYR A 1 65 ? 4.953 30.891 31.266 1 93.44 65 TYR A C 1
ATOM 538 O O . TYR A 1 65 ? 5.578 30.062 30.609 1 93.44 65 TYR A O 1
ATOM 546 N N . THR A 1 66 ? 3.746 31.188 30.922 1 91.25 66 THR A N 1
ATOM 547 C CA . THR A 1 66 ? 3.033 30.531 29.828 1 91.25 66 THR A CA 1
ATOM 548 C C . THR A 1 66 ? 3.605 30.969 28.484 1 91.25 66 THR A C 1
ATOM 550 O O . THR A 1 66 ? 3.656 30.172 27.547 1 91.25 66 THR A O 1
ATOM 553 N N . VAL A 1 67 ? 4.004 32.156 28.469 1 87.75 67 VAL A N 1
ATOM 554 C CA . VAL A 1 67 ? 4.574 32.625 27.219 1 87.75 67 VAL A CA 1
ATOM 555 C C . VAL A 1 67 ? 5.902 31.938 26.938 1 87.75 67 VAL A C 1
ATOM 557 O O . VAL A 1 67 ? 6.18 31.531 25.812 1 87.75 67 VAL A O 1
ATOM 560 N N . ILE A 1 68 ? 6.688 31.828 27.938 1 91.75 68 ILE A N 1
ATOM 561 C CA . ILE A 1 68 ? 7.965 31.141 27.781 1 91.75 68 ILE A CA 1
ATOM 562 C C . ILE A 1 68 ? 7.719 29.688 27.406 1 91.75 68 ILE A C 1
ATOM 564 O O . ILE A 1 68 ? 8.398 29.141 26.531 1 91.75 68 ILE A O 1
ATOM 568 N N . ALA A 1 69 ? 6.82 29.078 28.031 1 91.44 69 ALA A N 1
ATOM 569 C CA . ALA A 1 69 ? 6.477 27.703 27.719 1 91.44 69 ALA A CA 1
ATOM 570 C C . ALA A 1 69 ? 6.016 27.562 26.281 1 91.44 69 ALA A C 1
ATOM 572 O O . ALA A 1 69 ? 6.379 26.594 25.594 1 91.44 69 ALA A O 1
ATOM 573 N N . GLU A 1 70 ? 5.258 28.469 25.797 1 87.31 70 GLU A N 1
ATOM 574 C CA . GLU A 1 70 ? 4.758 28.422 24.438 1 87.31 70 GLU A CA 1
ATOM 575 C C . GLU A 1 70 ? 5.883 28.656 23.422 1 87.31 70 GLU A C 1
ATOM 577 O O . GLU A 1 70 ? 5.906 28.031 22.359 1 87.31 70 GLU A O 1
ATOM 582 N N . LEU A 1 71 ? 6.715 29.5 23.766 1 86.69 71 LEU A N 1
ATOM 583 C CA . LEU A 1 71 ? 7.84 29.766 22.875 1 86.69 71 LEU A CA 1
ATOM 584 C C . LEU A 1 71 ? 8.789 28.578 22.828 1 86.69 71 LEU A C 1
ATOM 586 O O . LEU A 1 71 ? 9.32 28.25 21.766 1 86.69 71 LEU A O 1
ATOM 590 N N . LYS A 1 72 ? 8.984 28.016 23.891 1 90.81 72 LYS A N 1
ATOM 591 C CA . LYS A 1 72 ? 9.805 26.797 23.922 1 90.81 72 LYS A CA 1
ATOM 592 C C . LYS A 1 72 ? 9.188 25.703 23.062 1 90.81 72 LYS A C 1
ATOM 594 O O . LYS A 1 72 ? 9.906 24.984 22.359 1 90.81 72 LYS A O 1
ATOM 599 N N . ASN A 1 73 ? 7.969 25.516 23.156 1 88.06 73 ASN A N 1
ATOM 600 C CA . ASN A 1 73 ? 7.27 24.531 22.344 1 88.06 73 ASN A CA 1
ATOM 601 C C . ASN A 1 73 ? 7.359 24.875 20.859 1 88.06 73 ASN A C 1
ATOM 603 O O . ASN A 1 73 ? 7.531 23.984 20.031 1 88.06 73 ASN A O 1
ATOM 607 N N . TYR A 1 74 ? 7.227 26.094 20.656 1 86.56 74 TYR A N 1
ATOM 608 C CA . TYR A 1 74 ? 7.309 26.531 19.266 1 86.56 74 TYR A CA 1
ATOM 609 C C . TYR A 1 74 ? 8.688 26.25 18.688 1 86.56 74 TYR A C 1
ATOM 611 O O . TYR A 1 74 ? 8.812 25.75 17.562 1 86.56 74 TYR A O 1
ATOM 619 N N . TYR A 1 75 ? 9.742 26.5 19.453 1 89.75 75 TYR A N 1
ATOM 620 C CA . TYR A 1 75 ? 11.109 26.375 18.953 1 89.75 75 TYR A CA 1
ATOM 621 C C . TYR A 1 75 ? 11.578 24.922 19.016 1 89.75 75 TYR A C 1
ATOM 623 O O . TYR A 1 75 ? 12.664 24.594 18.531 1 89.75 75 TYR A O 1
ATOM 631 N N . SER A 1 76 ? 10.805 24.078 19.547 1 89.94 76 SER A N 1
ATOM 632 C CA . SER A 1 76 ? 11.102 22.656 19.5 1 89.94 76 SER A CA 1
ATOM 633 C C . SER A 1 76 ? 10.648 22.031 18.188 1 89.94 76 SER A C 1
ATOM 635 O O . SER A 1 76 ? 11 20.891 17.875 1 89.94 76 SER A O 1
ATOM 637 N N . TYR A 1 77 ? 9.914 22.688 17.406 1 90.06 77 TYR A N 1
ATOM 638 C CA . TYR A 1 77 ? 9.43 22.281 16.094 1 90.06 77 TYR A CA 1
ATOM 639 C C . TYR A 1 77 ? 8.656 20.969 16.172 1 90.06 77 TYR A C 1
ATOM 641 O O . TYR A 1 77 ? 9.008 20 15.492 1 90.06 77 TYR A O 1
ATOM 649 N N . PRO A 1 78 ? 7.582 20.953 16.906 1 90.06 78 PRO A N 1
ATOM 650 C CA . PRO A 1 78 ? 6.789 19.719 17.016 1 90.06 78 PRO A CA 1
ATOM 651 C C . PRO A 1 78 ? 6 19.422 15.742 1 90.06 78 PRO A C 1
ATOM 653 O O . PRO A 1 78 ? 5.629 20.328 15.008 1 90.06 78 PRO A O 1
ATOM 656 N N . THR A 1 79 ? 5.832 18.094 15.516 1 90.56 79 THR A N 1
ATOM 657 C CA . THR A 1 79 ? 5.121 17.688 14.312 1 90.56 79 THR A CA 1
ATOM 658 C C . THR A 1 79 ? 3.979 16.734 14.656 1 90.56 79 THR A C 1
ATOM 660 O O . THR A 1 79 ? 3.957 16.156 15.734 1 90.56 79 THR A O 1
ATOM 663 N N . ILE A 1 80 ? 3.039 16.75 13.844 1 87.25 80 ILE A N 1
ATOM 664 C CA . ILE A 1 80 ? 1.936 15.797 13.922 1 87.25 80 ILE A CA 1
ATOM 665 C C . ILE A 1 80 ? 1.912 14.922 12.672 1 87.25 80 ILE A C 1
ATOM 667 O O . ILE A 1 80 ? 2.213 15.391 11.57 1 87.25 80 ILE A O 1
ATOM 671 N N . SER A 1 81 ? 1.576 13.648 12.875 1 90.06 81 SER A N 1
ATOM 672 C CA . SER A 1 81 ? 1.475 12.727 11.75 1 90.06 81 SER A CA 1
ATOM 673 C C . SER A 1 81 ? 0.049 12.672 11.211 1 90.06 81 SER A C 1
ATOM 675 O O . SER A 1 81 ? -0.908 12.578 11.977 1 90.06 81 SER A O 1
ATOM 677 N N . ASN A 1 82 ? -0.023 12.922 9.953 1 89.44 82 ASN A N 1
ATOM 678 C CA . ASN A 1 82 ? -1.299 12.805 9.258 1 89.44 82 ASN A CA 1
ATOM 679 C C . ASN A 1 82 ? -1.271 11.695 8.211 1 89.44 82 ASN A C 1
ATOM 681 O O . ASN A 1 82 ? -0.354 11.633 7.395 1 89.44 82 ASN A O 1
ATOM 685 N N . THR A 1 83 ? -2.223 10.805 8.258 1 90.31 83 THR A N 1
ATOM 686 C CA . THR A 1 83 ? -2.324 9.727 7.281 1 90.31 83 THR A CA 1
ATOM 687 C C . THR A 1 83 ? -3.641 9.812 6.516 1 90.31 83 THR A C 1
ATOM 689 O O . THR A 1 83 ? -4.711 9.922 7.117 1 90.31 83 THR A O 1
ATOM 692 N N . TYR A 1 84 ? -3.541 9.805 5.254 1 89 84 TYR A N 1
ATOM 693 C CA . TYR A 1 84 ? -4.762 9.812 4.457 1 89 84 TYR A CA 1
ATOM 694 C C . TYR A 1 84 ? -4.59 8.984 3.189 1 89 84 TYR A C 1
ATOM 696 O O . TYR A 1 84 ? -3.473 8.594 2.84 1 89 84 TYR A O 1
ATOM 704 N N . ILE A 1 85 ? -5.711 8.625 2.588 1 90.75 85 ILE A N 1
ATOM 705 C CA . ILE A 1 85 ? -5.738 7.805 1.383 1 90.75 85 ILE A CA 1
ATOM 706 C C . ILE A 1 85 ? -6.098 8.672 0.177 1 90.75 85 ILE A C 1
ATOM 708 O O . ILE A 1 85 ? -7.047 9.461 0.231 1 90.75 85 ILE A O 1
ATOM 712 N N . GLN A 1 86 ? -5.309 8.562 -0.828 1 91.38 86 GLN A N 1
ATOM 713 C CA . GLN A 1 86 ? -5.566 9.266 -2.078 1 91.38 86 GLN A CA 1
ATOM 714 C C . GLN A 1 86 ? -5.863 8.289 -3.211 1 91.38 86 GLN A C 1
ATOM 716 O O . GLN A 1 86 ? -5.145 7.301 -3.393 1 91.38 86 GLN A O 1
ATOM 721 N N . LEU A 1 87 ? -6.953 8.531 -3.883 1 89.44 87 LEU A N 1
ATOM 722 C CA . LEU A 1 87 ? -7.305 7.727 -5.047 1 89.44 87 LEU A CA 1
ATOM 723 C C . LEU A 1 87 ? -6.844 8.398 -6.336 1 89.44 87 LEU A C 1
ATOM 725 O O . LEU A 1 87 ? -7.215 9.547 -6.605 1 89.44 87 LEU A O 1
ATOM 729 N N . GLU A 1 88 ? -6.039 7.703 -7.102 1 89.44 88 GLU A N 1
ATOM 730 C CA . GLU A 1 88 ? -5.508 8.242 -8.352 1 89.44 88 GLU A CA 1
ATOM 731 C C . GLU A 1 88 ? -6.125 7.543 -9.555 1 89.44 88 GLU A C 1
ATOM 733 O O . GLU A 1 88 ? -6.652 6.434 -9.438 1 89.44 88 GLU A O 1
ATOM 738 N N . GLU A 1 89 ? -6.094 8.234 -10.633 1 85.06 89 GLU A N 1
ATOM 739 C CA . GLU A 1 89 ? -6.551 7.633 -11.883 1 85.06 89 GLU A CA 1
ATOM 740 C C . GLU A 1 89 ? -5.473 6.746 -12.492 1 85.06 89 GLU A C 1
ATOM 742 O O . GLU A 1 89 ? -5.773 5.715 -13.102 1 85.06 89 GLU A O 1
ATOM 747 N N . LYS A 1 90 ? -4.301 7.219 -12.344 1 91.12 90 LYS A N 1
ATOM 748 C CA . LYS A 1 90 ? -3.133 6.473 -12.805 1 91.12 90 LYS A CA 1
ATOM 749 C C . LYS A 1 90 ? -2.025 6.469 -11.758 1 91.12 90 LYS A C 1
ATOM 751 O O . LYS A 1 90 ? -1.834 7.461 -11.047 1 91.12 90 LYS A O 1
ATOM 756 N N . LEU A 1 91 ? -1.413 5.355 -11.727 1 94.25 91 LEU A N 1
ATOM 757 C CA . LEU A 1 91 ? -0.278 5.234 -10.812 1 94.25 91 LEU A CA 1
ATOM 758 C C . LEU A 1 91 ? 0.991 4.871 -11.578 1 94.25 91 LEU A C 1
ATOM 760 O O . LEU A 1 91 ? 0.937 4.148 -12.57 1 94.25 91 LEU A O 1
ATOM 764 N N . SER A 1 92 ? 2.07 5.441 -11.078 1 95.88 92 SER A N 1
ATOM 765 C CA . SER A 1 92 ? 3.355 4.961 -11.57 1 95.88 92 SER A CA 1
ATOM 766 C C . SER A 1 92 ? 3.654 3.557 -11.062 1 95.88 92 SER A C 1
ATOM 768 O O . SER A 1 92 ? 3.541 3.291 -9.859 1 95.88 92 SER A O 1
ATOM 770 N N . PHE A 1 93 ? 4.004 2.711 -12.008 1 97.25 93 PHE A N 1
ATOM 771 C CA . PHE A 1 93 ? 4.336 1.35 -11.602 1 97.25 93 PHE A CA 1
ATOM 772 C C . PHE A 1 93 ? 5.758 1.275 -11.062 1 97.25 93 PHE A C 1
ATOM 774 O O . PHE A 1 93 ? 6.645 1.986 -11.539 1 97.25 93 PHE A O 1
ATOM 781 N N . PRO A 1 94 ? 6.055 0.442 -10.07 1 97.62 94 PRO A N 1
ATOM 782 C CA . PRO A 1 94 ? 7.395 0.353 -9.492 1 97.62 94 PRO A CA 1
ATOM 783 C C . PRO A 1 94 ? 8.391 -0.346 -10.414 1 97.62 94 PRO A C 1
ATOM 785 O O . PRO A 1 94 ? 7.992 -0.953 -11.406 1 97.62 94 PRO A O 1
ATOM 788 N N . ALA A 1 95 ? 9.609 -0.113 -10.055 1 97 95 ALA A N 1
ATOM 789 C CA . ALA A 1 95 ? 10.648 -0.928 -10.68 1 97 95 ALA A CA 1
ATOM 790 C C . ALA A 1 95 ? 10.672 -2.336 -10.094 1 97 95 ALA A C 1
ATOM 792 O O . ALA A 1 95 ? 10.414 -2.52 -8.906 1 97 95 ALA A O 1
ATOM 793 N N . VAL A 1 96 ? 10.93 -3.26 -10.953 1 97.25 96 VAL A N 1
ATOM 794 C CA . VAL A 1 96 ? 11 -4.652 -10.531 1 97.25 96 VAL A CA 1
ATOM 795 C C . VAL A 1 96 ? 12.328 -5.262 -10.961 1 97.25 96 VAL A C 1
ATOM 797 O O . VAL A 1 96 ? 12.641 -5.324 -12.148 1 97.25 96 VAL A O 1
ATOM 800 N N . THR A 1 97 ? 13.086 -5.625 -9.977 1 96.44 97 THR A N 1
ATOM 801 C CA . THR A 1 97 ? 14.344 -6.305 -10.25 1 96.44 97 THR A CA 1
ATOM 802 C C . THR A 1 97 ? 14.211 -7.809 -10.016 1 96.44 97 THR A C 1
ATOM 804 O O . THR A 1 97 ? 13.711 -8.234 -8.969 1 96.44 97 THR A O 1
ATOM 807 N N . ILE A 1 98 ? 14.609 -8.586 -10.961 1 96 98 ILE A N 1
ATOM 808 C CA . ILE A 1 98 ? 14.5 -10.039 -10.891 1 96 98 ILE A CA 1
ATOM 809 C C . ILE A 1 98 ? 15.875 -10.672 -11.078 1 96 98 ILE A C 1
ATOM 811 O O . ILE A 1 98 ? 16.562 -10.398 -12.062 1 96 98 ILE A O 1
ATOM 815 N N . CYS A 1 99 ? 16.25 -11.484 -10.133 1 94.69 99 CYS A N 1
ATOM 816 C CA . CYS A 1 99 ? 17.547 -12.18 -10.172 1 94.69 99 CYS A CA 1
ATOM 817 C C . CYS A 1 99 ? 17.359 -13.68 -10.016 1 94.69 99 CYS A C 1
ATOM 819 O O . CYS A 1 99 ? 16.484 -14.133 -9.273 1 94.69 99 CYS A O 1
ATOM 821 N N . ASN A 1 100 ? 18.156 -14.422 -10.734 1 94.75 100 ASN A N 1
ATOM 822 C CA . ASN A 1 100 ? 18.203 -15.859 -10.5 1 94.75 100 ASN A CA 1
ATOM 823 C C . ASN A 1 100 ? 18.953 -16.203 -9.211 1 94.75 100 ASN A C 1
ATOM 825 O O . ASN A 1 100 ? 20 -15.609 -8.922 1 94.75 100 ASN A O 1
ATOM 829 N N . MET A 1 101 ? 18.422 -17.094 -8.469 1 93.88 101 MET A N 1
ATOM 830 C CA . MET A 1 101 ? 19.062 -17.484 -7.207 1 93.88 101 MET A CA 1
ATOM 831 C C . MET A 1 101 ? 20.406 -18.141 -7.453 1 93.88 101 MET A C 1
ATOM 833 O O . MET A 1 101 ? 21.281 -18.125 -6.586 1 93.88 101 MET A O 1
ATOM 837 N N . SER A 1 102 ? 20.516 -18.719 -8.578 1 92.62 102 SER A N 1
ATOM 838 C CA . SER A 1 102 ? 21.781 -19.25 -9.078 1 92.62 102 SER A CA 1
ATOM 839 C C . SER A 1 102 ? 22.234 -18.5 -10.328 1 92.62 102 SER A C 1
ATOM 841 O O . SER A 1 102 ? 22.078 -19 -11.445 1 92.62 102 SER A O 1
ATOM 843 N N . PRO A 1 103 ? 22.938 -17.438 -10.141 1 89.75 103 PRO A N 1
ATOM 844 C CA . PRO A 1 103 ? 23.203 -16.578 -11.289 1 89.75 103 PRO A CA 1
ATOM 845 C C . PRO A 1 103 ? 24.234 -17.172 -12.25 1 89.75 103 PRO A C 1
ATOM 847 O O . PRO A 1 103 ? 24.203 -16.891 -13.445 1 89.75 103 PRO A O 1
ATOM 850 N N . ARG A 1 104 ? 25.094 -17.969 -11.766 1 90.5 104 ARG A N 1
ATOM 851 C CA . ARG A 1 104 ? 26.109 -18.578 -12.617 1 90.5 104 ARG A CA 1
ATOM 852 C C . ARG A 1 104 ? 25.547 -19.781 -13.375 1 90.5 104 ARG A C 1
ATOM 854 O O . ARG A 1 104 ? 24.672 -20.484 -12.859 1 90.5 104 ARG A O 1
ATOM 861 N N . SER A 1 105 ? 26.078 -19.906 -14.578 1 92.31 105 SER A N 1
ATOM 862 C CA . SER A 1 105 ? 25.641 -21.016 -15.406 1 92.31 105 SER A CA 1
ATOM 863 C C . SER A 1 105 ? 26.703 -22.109 -15.469 1 92.31 105 SER A C 1
ATOM 865 O O . SER A 1 105 ? 27.875 -21.828 -15.703 1 92.31 105 SER A O 1
ATOM 867 N N . SER A 1 106 ? 26.281 -23.359 -15.352 1 91.31 106 SER A N 1
ATOM 868 C CA . SER A 1 106 ? 27.203 -24.484 -15.484 1 91.31 106 SER A CA 1
ATOM 869 C C . SER A 1 106 ? 27.578 -24.719 -16.938 1 91.31 106 SER A C 1
ATOM 871 O O . SER A 1 106 ? 28.609 -25.328 -17.234 1 91.31 106 SER A O 1
ATOM 873 N N . GLU A 1 107 ? 26.812 -24.297 -17.891 1 84.5 107 GLU A N 1
ATOM 874 C CA . GLU A 1 107 ? 27.031 -24.516 -19.312 1 84.5 107 GLU A CA 1
ATOM 875 C C . GLU A 1 107 ? 28.344 -23.891 -19.766 1 84.5 107 GLU A C 1
ATOM 877 O O . GLU A 1 107 ? 29.078 -24.484 -20.562 1 84.5 107 GLU A O 1
ATOM 882 N N . GLY A 1 108 ? 28.719 -22.734 -19.203 1 75.44 108 GLY A N 1
ATOM 883 C CA . GLY A 1 108 ? 29.922 -22.047 -19.641 1 75.44 108 GLY A CA 1
ATOM 884 C C . GLY A 1 108 ? 31.125 -22.328 -18.766 1 75.44 108 GLY A C 1
ATOM 885 O O . GLY A 1 108 ? 32.219 -21.828 -19.016 1 75.44 108 GLY A O 1
ATOM 886 N N . MET A 1 109 ? 30.984 -23.312 -17.891 1 83 109 MET A N 1
ATOM 887 C CA . MET A 1 109 ? 32.062 -23.531 -16.938 1 83 109 MET A CA 1
ATOM 888 C C . MET A 1 109 ? 32.812 -24.828 -17.234 1 83 109 MET A C 1
ATOM 890 O O . MET A 1 109 ? 32.188 -25.828 -17.641 1 83 109 MET A O 1
ATOM 894 N N . LYS A 1 110 ? 34.094 -24.719 -17.078 1 82 110 LYS A N 1
ATOM 895 C CA . LYS A 1 110 ? 34.875 -25.938 -17.234 1 82 110 LYS A CA 1
ATOM 896 C C . LYS A 1 110 ? 34.562 -26.953 -16.141 1 82 110 LYS A C 1
ATOM 898 O O . LYS A 1 110 ? 34.5 -26.578 -14.961 1 82 110 LYS A O 1
ATOM 903 N N . LYS A 1 111 ? 34.406 -28.125 -16.578 1 84.94 111 LYS A N 1
ATOM 904 C CA . LYS A 1 111 ? 34.094 -29.188 -15.625 1 84.94 111 LYS A CA 1
ATOM 905 C C . LYS A 1 111 ? 35.375 -29.812 -15.078 1 84.94 111 LYS A C 1
ATOM 907 O O . LYS A 1 111 ? 35.781 -30.875 -15.516 1 84.94 111 LYS A O 1
ATOM 912 N N . ASP A 1 112 ? 36.094 -29.094 -14.242 1 90.06 112 ASP A N 1
ATOM 913 C CA . ASP A 1 112 ? 37.312 -29.578 -13.602 1 90.06 112 ASP A CA 1
ATOM 914 C C . ASP A 1 112 ? 37.25 -29.359 -12.094 1 90.06 112 ASP A C 1
ATOM 916 O O . ASP A 1 112 ? 36.562 -28.469 -11.617 1 90.06 112 ASP A O 1
ATOM 920 N N . VAL A 1 113 ? 37.969 -30.078 -11.43 1 92.62 113 VAL A N 1
ATOM 921 C CA . VAL A 1 113 ? 37.938 -30.094 -9.969 1 92.62 113 VAL A CA 1
ATOM 922 C C . VAL A 1 113 ? 38.469 -28.766 -9.43 1 92.62 113 VAL A C 1
ATOM 924 O O . VAL A 1 113 ? 37.938 -28.25 -8.438 1 92.62 113 VAL A O 1
ATOM 927 N N . LYS A 1 114 ? 39.438 -28.234 -10.086 1 93.12 114 LYS A N 1
ATOM 928 C CA . LYS A 1 114 ? 40.062 -27 -9.609 1 93.12 114 LYS A CA 1
ATOM 929 C C . LYS A 1 114 ? 39.094 -25.812 -9.789 1 93.12 114 LYS A C 1
ATOM 931 O O . LYS A 1 114 ? 38.938 -24.984 -8.891 1 93.12 114 LYS A O 1
ATOM 936 N N . THR A 1 115 ? 38.438 -25.797 -10.906 1 92.12 115 THR A N 1
ATOM 937 C CA . THR A 1 115 ? 37.469 -24.766 -11.172 1 92.12 115 THR A CA 1
ATOM 938 C C . THR A 1 115 ? 36.281 -24.859 -10.203 1 92.12 115 THR A C 1
ATOM 940 O O . THR A 1 115 ? 35.844 -23.859 -9.625 1 92.12 115 THR A O 1
ATOM 943 N N . ASN A 1 116 ? 35.812 -26.062 -9.969 1 93.56 116 ASN A N 1
ATOM 944 C CA . ASN A 1 116 ? 34.719 -26.281 -9.039 1 93.56 116 ASN A CA 1
ATOM 945 C C . ASN A 1 116 ? 35.062 -25.859 -7.617 1 93.56 116 ASN A C 1
ATOM 947 O O . ASN A 1 116 ? 34.281 -25.25 -6.918 1 93.56 116 ASN A O 1
ATOM 951 N N . ASN A 1 117 ? 36.25 -26.172 -7.246 1 94.69 117 ASN A N 1
ATOM 952 C CA . ASN A 1 117 ? 36.688 -25.75 -5.918 1 94.69 117 ASN A CA 1
ATOM 953 C C . ASN A 1 117 ? 36.781 -24.234 -5.797 1 94.69 117 ASN A C 1
ATOM 955 O O . ASN A 1 117 ? 36.375 -23.672 -4.773 1 94.69 117 ASN A O 1
ATOM 959 N N . LEU A 1 118 ? 37.281 -23.672 -6.82 1 92.56 118 LEU A N 1
ATOM 960 C CA . LEU A 1 118 ? 37.375 -22.203 -6.82 1 92.56 118 LEU A CA 1
ATOM 961 C C . LEU A 1 118 ? 36.031 -21.562 -6.617 1 92.56 118 LEU A C 1
ATOM 963 O O . LEU A 1 118 ? 35.875 -20.688 -5.754 1 92.56 118 LEU A O 1
ATOM 967 N N . TYR A 1 119 ? 35.062 -22.016 -7.344 1 92 119 TYR A N 1
ATOM 968 C CA . TYR A 1 119 ? 33.719 -21.406 -7.254 1 92 119 TYR A CA 1
ATOM 969 C C . TYR A 1 119 ? 33.031 -21.828 -5.969 1 92 119 TYR A C 1
ATOM 971 O O . TYR A 1 119 ? 32.219 -21.078 -5.434 1 92 119 TYR A O 1
ATOM 979 N N . MET A 1 120 ? 33.344 -22.906 -5.445 1 94.12 120 MET A N 1
ATOM 980 C CA . MET A 1 120 ? 32.812 -23.344 -4.152 1 94.12 120 MET A CA 1
ATOM 981 C C . MET A 1 120 ? 33.281 -22.422 -3.037 1 94.12 120 MET A C 1
ATOM 983 O O . MET A 1 120 ? 32.531 -22.156 -2.082 1 94.12 120 MET A O 1
ATOM 987 N N . THR A 1 121 ? 34.469 -21.828 -3.186 1 93.81 121 THR A N 1
ATOM 988 C CA . THR A 1 121 ? 35.031 -20.969 -2.158 1 93.81 121 THR A CA 1
ATOM 989 C C . THR A 1 121 ? 34.188 -19.688 -2.016 1 93.81 121 THR A C 1
ATOM 991 O O . THR A 1 121 ? 34.25 -19.016 -0.981 1 93.81 121 THR A O 1
ATOM 994 N N . THR A 1 122 ? 33.469 -19.359 -3.062 1 90.12 122 THR A N 1
ATOM 995 C CA . THR A 1 122 ? 32.688 -18.141 -3.025 1 90.12 122 THR A CA 1
ATOM 996 C C . THR A 1 122 ? 31.188 -18.469 -2.99 1 90.12 122 THR A C 1
ATOM 998 O O . THR A 1 122 ? 30.359 -17.641 -3.346 1 90.12 122 THR A O 1
ATOM 1001 N N . SER A 1 123 ? 30.859 -19.719 -2.646 1 92.38 123 SER A N 1
ATOM 1002 C CA . SER A 1 123 ? 29.469 -20.156 -2.58 1 92.38 123 SER A CA 1
ATOM 1003 C C . SER A 1 123 ? 29.031 -20.391 -1.138 1 92.38 123 SER A C 1
ATOM 1005 O O . SER A 1 123 ? 29.781 -20.094 -0.203 1 92.38 123 SER A O 1
ATOM 1007 N N . ALA A 1 124 ? 27.812 -20.828 -1.02 1 91.94 124 ALA A N 1
ATOM 1008 C CA . ALA A 1 124 ? 27.266 -21.125 0.299 1 91.94 124 ALA A CA 1
ATOM 1009 C C . ALA A 1 124 ? 28 -22.312 0.938 1 91.94 124 ALA A C 1
ATOM 1011 O O . ALA A 1 124 ? 27.938 -22.5 2.154 1 91.94 124 ALA A O 1
ATOM 1012 N N . LEU A 1 125 ? 28.812 -23.031 0.182 1 94.06 125 LEU A N 1
ATOM 1013 C CA . LEU A 1 125 ? 29.516 -24.203 0.672 1 94.06 125 LEU A CA 1
ATOM 1014 C C . LEU A 1 125 ? 31 -23.891 0.905 1 94.06 125 LEU A C 1
ATOM 1016 O O . LEU A 1 125 ? 31.844 -24.797 0.854 1 94.06 125 LEU A O 1
ATOM 1020 N N . TYR A 1 126 ? 31.266 -22.641 1.029 1 91.81 126 TYR A N 1
ATOM 1021 C CA . TYR A 1 126 ? 32.656 -22.203 1.125 1 91.81 126 TYR A CA 1
ATOM 1022 C C . TYR A 1 126 ? 33.375 -22.953 2.24 1 91.81 126 TYR A C 1
ATOM 1024 O O . TYR A 1 126 ? 34.594 -23.188 2.15 1 91.81 126 TYR A O 1
ATOM 1032 N N . MET A 1 127 ? 32.75 -23.359 3.248 1 92.81 127 MET A N 1
ATOM 1033 C CA . MET A 1 127 ? 33.375 -24.016 4.398 1 92.81 127 MET A CA 1
ATOM 1034 C C . MET A 1 127 ? 33.906 -25.375 4.023 1 92.81 127 MET A C 1
ATOM 1036 O O . MET A 1 127 ? 34.781 -25.906 4.707 1 92.81 127 MET A O 1
ATOM 1040 N N . PHE A 1 128 ? 33.406 -25.938 2.99 1 93.94 128 PHE A N 1
ATOM 1041 C CA . PHE A 1 128 ? 33.812 -27.266 2.57 1 93.94 128 PHE A CA 1
ATOM 1042 C C . PHE A 1 128 ? 34.844 -27.203 1.446 1 93.94 128 PHE A C 1
ATOM 1044 O O . PHE A 1 128 ? 35.312 -28.234 0.968 1 93.94 128 PHE A O 1
ATOM 1051 N N . SER A 1 129 ? 35.156 -25.953 1.052 1 93.94 129 SER A N 1
ATOM 1052 C CA . SER A 1 129 ? 36.125 -25.781 -0.033 1 93.94 129 SER A CA 1
ATOM 1053 C C . SER A 1 129 ? 37.562 -25.906 0.472 1 93.94 129 SER A C 1
ATOM 1055 O O . SER A 1 129 ? 37.812 -25.781 1.672 1 93.94 129 SER A O 1
ATOM 1057 N N . GLN A 1 130 ? 38.438 -26.203 -0.452 1 94.12 130 GLN A N 1
ATOM 1058 C CA . GLN A 1 130 ? 39.875 -26.219 -0.156 1 94.12 130 GLN A CA 1
ATOM 1059 C C . GLN A 1 130 ? 40.5 -24.891 -0.511 1 94.12 130 GLN A C 1
ATOM 1061 O O . GLN A 1 130 ? 40.031 -24.172 -1.391 1 94.12 130 GLN A O 1
ATOM 1066 N N . LYS A 1 131 ? 41.625 -24.656 0.229 1 94.19 131 LYS A N 1
ATOM 1067 C CA . LYS A 1 131 ? 42.344 -23.438 -0.085 1 94.19 131 LYS A CA 1
ATOM 1068 C C . LYS A 1 131 ? 42.906 -23.484 -1.508 1 94.19 131 LYS A C 1
ATOM 1070 O O . LYS A 1 131 ? 43.469 -24.484 -1.935 1 94.19 131 LYS A O 1
ATOM 1075 N N . VAL A 1 132 ? 42.656 -22.406 -2.178 1 95.06 132 VAL A N 1
ATOM 1076 C CA . VAL A 1 132 ? 43.094 -22.328 -3.566 1 95.06 132 VAL A CA 1
ATOM 1077 C C . VAL A 1 132 ? 44.594 -22.078 -3.623 1 95.06 132 VAL A C 1
ATOM 1079 O O . VAL A 1 132 ? 45.094 -21.125 -3.012 1 95.06 132 VAL A O 1
ATOM 1082 N N . ASN A 1 133 ? 45.312 -22.906 -4.246 1 94.75 133 ASN A N 1
ATOM 1083 C CA . ASN A 1 133 ? 46.75 -22.688 -4.488 1 94.75 133 ASN A CA 1
ATOM 1084 C C . ASN A 1 133 ? 46.969 -21.844 -5.738 1 94.75 133 ASN A C 1
ATOM 1086 O O . ASN A 1 133 ? 47.25 -22.391 -6.812 1 94.75 133 ASN A O 1
ATOM 1090 N N . TRP A 1 134 ? 47.094 -20.594 -5.598 1 95.19 134 TRP A N 1
ATOM 1091 C CA . TRP A 1 134 ? 47.156 -19.641 -6.703 1 95.19 134 TRP A CA 1
ATOM 1092 C C . TRP A 1 134 ? 48.5 -19.734 -7.422 1 95.19 134 TRP A C 1
ATOM 1094 O O . TRP A 1 134 ? 48.656 -19.172 -8.508 1 95.19 134 TRP A O 1
ATOM 1104 N N . SER A 1 135 ? 49.469 -20.469 -6.812 1 94.44 135 SER A N 1
ATOM 1105 C CA . SER A 1 135 ? 50.781 -20.656 -7.473 1 94.44 135 SER A CA 1
ATOM 1106 C C . SER A 1 135 ? 50.688 -21.719 -8.555 1 94.44 135 SER A C 1
ATOM 1108 O O . SER A 1 135 ? 51.594 -21.859 -9.367 1 94.44 135 SER A O 1
ATOM 1110 N N . ASP A 1 136 ? 49.594 -22.484 -8.555 1 94.88 136 ASP A N 1
ATOM 1111 C CA . ASP A 1 136 ? 49.375 -23.484 -9.594 1 94.88 136 ASP A CA 1
ATOM 1112 C C . ASP A 1 136 ? 49.25 -22.844 -10.969 1 94.88 136 ASP A C 1
ATOM 1114 O O . ASP A 1 136 ? 48.406 -21.953 -11.164 1 94.88 136 ASP A O 1
ATOM 1118 N N . PRO A 1 137 ? 49.969 -23.266 -11.977 1 94.62 137 PRO A N 1
ATOM 1119 C CA . PRO A 1 137 ? 49.969 -22.672 -13.312 1 94.62 137 PRO A CA 1
ATOM 1120 C C . PRO A 1 137 ? 48.594 -22.734 -13.977 1 94.62 137 PRO A C 1
ATOM 1122 O O . PRO A 1 137 ? 48.281 -21.938 -14.867 1 94.62 137 PRO A O 1
ATOM 1125 N N . PHE A 1 138 ? 47.781 -23.562 -13.43 1 93.56 138 PHE A N 1
ATOM 1126 C CA . PHE A 1 138 ? 46.438 -23.719 -13.961 1 93.56 138 PHE A CA 1
ATOM 1127 C C . PHE A 1 138 ? 45.688 -22.391 -13.961 1 93.56 138 PHE A C 1
ATOM 1129 O O . PHE A 1 138 ? 45.062 -22.016 -14.961 1 93.56 138 PHE A O 1
ATOM 1136 N N . TYR A 1 139 ? 45.75 -21.688 -12.969 1 94.56 139 TYR A N 1
ATOM 1137 C CA . TYR A 1 139 ? 44.969 -20.484 -12.789 1 94.56 139 TYR A CA 1
ATOM 1138 C C . TYR A 1 139 ? 45.5 -19.344 -13.656 1 94.56 139 TYR A C 1
ATOM 1140 O O . TYR A 1 139 ? 44.719 -18.5 -14.133 1 94.56 139 TYR A O 1
ATOM 1148 N N . LYS A 1 140 ? 46.75 -19.344 -13.859 1 94.12 140 LYS A N 1
ATOM 1149 C CA . LYS A 1 140 ? 47.344 -18.359 -14.773 1 94.12 140 LYS A CA 1
ATOM 1150 C C . LYS A 1 140 ? 46.969 -18.656 -16.219 1 94.12 140 LYS A C 1
ATOM 1152 O O . LYS A 1 140 ? 46.594 -17.766 -16.984 1 94.12 140 LYS A O 1
ATOM 1157 N N . GLU A 1 141 ? 47.031 -19.906 -16.531 1 93.31 141 GLU A N 1
ATOM 1158 C CA . GLU A 1 141 ? 46.75 -20.344 -17.891 1 93.31 141 GLU A CA 1
ATOM 1159 C C . GLU A 1 141 ? 45.281 -20.125 -18.266 1 93.31 141 GLU A C 1
ATOM 1161 O O . GLU A 1 141 ? 44.969 -19.812 -19.422 1 93.31 141 GLU A O 1
ATOM 1166 N N . GLU A 1 142 ? 44.438 -20.281 -17.297 1 90.44 142 GLU A N 1
ATOM 1167 C CA . GLU A 1 142 ? 43 -20.156 -17.547 1 90.44 142 GLU A CA 1
ATOM 1168 C C . GLU A 1 142 ? 42.531 -18.719 -17.453 1 90.44 142 GLU A C 1
ATOM 1170 O O . GLU A 1 142 ? 41.375 -18.406 -17.703 1 90.44 142 GLU A O 1
ATOM 1175 N N . GLY A 1 143 ? 43.438 -17.781 -17.016 1 90.38 143 GLY A N 1
ATOM 1176 C CA . GLY A 1 143 ? 43.125 -16.359 -17.062 1 90.38 143 GLY A CA 1
ATOM 1177 C C . GLY A 1 143 ? 42.438 -15.859 -15.805 1 90.38 143 GLY A C 1
ATOM 1178 O O . GLY A 1 143 ? 41.75 -14.844 -15.844 1 90.38 143 GLY A O 1
ATOM 1179 N N . TYR A 1 144 ? 42.656 -16.484 -14.656 1 92.44 144 TYR A N 1
ATOM 1180 C CA . TYR A 1 144 ? 41.938 -16.141 -13.43 1 92.44 144 TYR A CA 1
ATOM 1181 C C . TYR A 1 144 ? 42.562 -14.898 -12.789 1 92.44 144 TYR A C 1
ATOM 1183 O O . TYR A 1 144 ? 41.9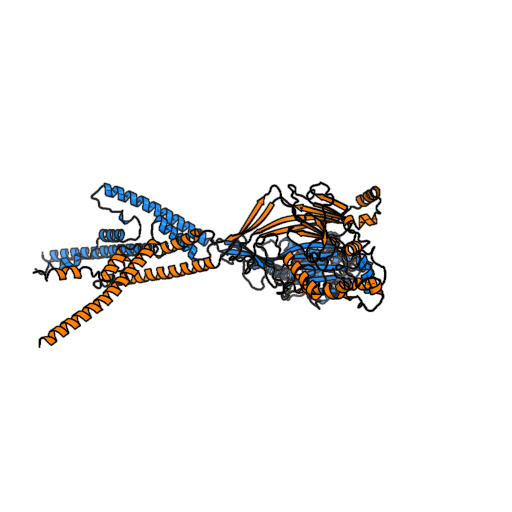69 -14.305 -11.883 1 92.44 144 TYR A O 1
ATOM 1191 N N . PHE A 1 145 ? 43.688 -14.422 -13.367 1 94.56 145 PHE A N 1
ATOM 1192 C CA . PHE A 1 145 ? 44.344 -13.227 -12.852 1 94.56 145 PHE A CA 1
ATOM 1193 C C . PHE A 1 145 ? 44.031 -12.023 -13.727 1 94.56 145 PHE A C 1
ATOM 1195 O O . PHE A 1 145 ? 44.375 -10.891 -13.383 1 94.56 145 PHE A O 1
ATOM 1202 N N . GLU A 1 146 ? 43.344 -12.266 -14.812 1 92.25 146 GLU A N 1
ATOM 1203 C CA . GLU A 1 146 ? 43 -11.18 -15.734 1 92.25 146 GLU A CA 1
ATOM 1204 C C . GLU A 1 146 ? 41.719 -10.477 -15.312 1 92.25 146 GLU A C 1
ATOM 1206 O O . GLU A 1 146 ? 40.781 -11.117 -14.844 1 92.25 146 GLU A O 1
ATOM 1211 N N . ALA A 1 147 ? 41.719 -9.203 -15.508 1 89.62 147 ALA A N 1
ATOM 1212 C CA . ALA A 1 147 ? 40.531 -8.414 -15.18 1 89.62 147 ALA A CA 1
ATOM 1213 C C . ALA A 1 147 ? 39.312 -8.891 -15.977 1 89.62 147 ALA A C 1
ATOM 1215 O O . ALA A 1 147 ? 39.438 -9.141 -17.172 1 89.62 147 ALA A O 1
ATOM 1216 N N . LYS A 1 148 ? 38.219 -9.055 -15.289 1 87.06 148 LYS A N 1
ATOM 1217 C CA . LYS A 1 148 ? 37 -9.484 -15.953 1 87.06 148 LYS A CA 1
ATOM 1218 C C . LYS A 1 148 ? 36.438 -8.367 -16.828 1 87.06 148 LYS A C 1
ATOM 1220 O O . LYS A 1 148 ? 36.688 -7.188 -16.578 1 87.06 148 LYS A O 1
ATOM 1225 N N . THR A 1 149 ? 35.719 -8.805 -17.828 1 84.19 149 THR A N 1
ATOM 1226 C CA . THR A 1 149 ? 35 -7.867 -18.688 1 84.19 149 THR A CA 1
ATOM 1227 C C . THR A 1 149 ? 33.5 -8.062 -18.547 1 84.19 149 THR A C 1
ATOM 1229 O O . THR A 1 149 ? 33.062 -9.039 -17.938 1 84.19 149 THR A O 1
ATOM 1232 N N . LYS A 1 150 ? 32.719 -7.125 -19.078 1 81.31 150 LYS A N 1
ATOM 1233 C CA . LYS A 1 150 ? 31.281 -7.246 -19.078 1 81.31 150 LYS A CA 1
ATOM 1234 C C . LYS A 1 150 ? 30.828 -8.477 -19.859 1 81.31 150 LYS A C 1
ATOM 1236 O O . LYS A 1 150 ? 29.859 -9.133 -19.484 1 81.31 150 LYS A O 1
ATOM 1241 N N . GLU A 1 151 ? 31.578 -8.75 -20.797 1 83.31 151 GLU A N 1
ATOM 1242 C CA . GLU A 1 151 ? 31.25 -9.922 -21.609 1 83.31 151 GLU A CA 1
ATOM 1243 C C . GLU A 1 151 ? 31.453 -11.211 -20.828 1 83.31 151 GLU A C 1
ATOM 1245 O O . GLU A 1 151 ? 30.703 -12.172 -21 1 83.31 151 GLU A O 1
ATOM 1250 N N . ASP A 1 152 ? 32.469 -11.195 -20 1 82.44 152 ASP A N 1
ATOM 1251 C CA . ASP A 1 152 ? 32.719 -12.367 -19.156 1 82.44 152 ASP A CA 1
ATOM 1252 C C . ASP A 1 152 ? 31.547 -12.625 -18.219 1 82.44 152 ASP A C 1
ATOM 1254 O O . ASP A 1 152 ? 31.188 -13.781 -17.969 1 82.44 152 ASP A O 1
ATOM 1258 N N . LEU A 1 153 ? 31.031 -11.586 -17.766 1 80.31 153 LEU A N 1
ATOM 1259 C CA . LEU A 1 153 ? 29.906 -11.711 -16.844 1 80.31 153 LEU A CA 1
ATOM 1260 C C . LEU A 1 153 ? 28.703 -12.312 -17.562 1 80.31 153 LEU A C 1
ATOM 1262 O O . LEU A 1 153 ? 28.016 -13.172 -17 1 80.31 153 LEU A O 1
ATOM 1266 N N . PHE A 1 154 ? 28.469 -11.883 -18.734 1 84.56 154 PHE A N 1
ATOM 1267 C CA . PHE A 1 154 ? 27.344 -12.398 -19.516 1 84.56 154 PHE A CA 1
ATOM 1268 C C . PHE A 1 154 ? 27.578 -13.867 -19.859 1 84.56 154 PHE A C 1
ATOM 1270 O O . PHE A 1 154 ? 26.641 -14.672 -19.812 1 84.56 154 PHE A O 1
ATOM 1277 N N . ASN A 1 155 ? 28.797 -14.156 -20.047 1 83.62 155 ASN A N 1
ATOM 1278 C CA . ASN A 1 155 ? 29.109 -15.516 -20.469 1 83.62 155 ASN A CA 1
ATOM 1279 C C . ASN A 1 155 ? 29.016 -16.5 -19.312 1 83.62 155 ASN A C 1
ATOM 1281 O O . ASN A 1 155 ? 28.688 -17.672 -19.516 1 83.62 155 ASN A O 1
ATOM 1285 N N . HIS A 1 156 ? 29.281 -16.016 -18.188 1 85.38 156 HIS A N 1
ATOM 1286 C CA . HIS A 1 156 ? 29.297 -16.906 -17.031 1 85.38 156 HIS A CA 1
ATOM 1287 C C . HIS A 1 156 ? 27.938 -16.922 -16.328 1 85.38 156 HIS A C 1
ATOM 1289 O O . HIS A 1 156 ? 27.719 -17.703 -15.406 1 85.38 156 HIS A O 1
ATOM 1295 N N . SER A 1 157 ? 27.109 -16.078 -16.781 1 89.62 157 SER A N 1
ATOM 1296 C CA . SER A 1 157 ? 25.766 -16.016 -16.203 1 89.62 157 SER A CA 1
ATOM 1297 C C . SER A 1 157 ? 24.766 -16.781 -17.047 1 89.62 157 SER A C 1
ATOM 1299 O O . SER A 1 157 ? 25.016 -17.062 -18.219 1 89.62 157 SER A O 1
ATOM 1301 N N . LYS A 1 158 ? 23.734 -17.219 -16.391 1 91.19 158 LYS A N 1
ATOM 1302 C CA . LYS A 1 158 ? 22.625 -17.766 -17.156 1 91.19 158 LYS A CA 1
ATOM 1303 C C . LYS A 1 158 ? 22.109 -16.75 -18.172 1 91.19 158 LYS A C 1
ATOM 1305 O O . LYS A 1 158 ? 22.109 -15.547 -17.891 1 91.19 158 LYS A O 1
ATOM 1310 N N . ASN A 1 159 ? 21.688 -17.297 -19.281 1 85.44 159 ASN A N 1
ATOM 1311 C CA . ASN A 1 159 ? 21.188 -16.406 -20.312 1 85.44 159 ASN A CA 1
ATOM 1312 C C . ASN A 1 159 ? 19.969 -15.625 -19.844 1 85.44 159 ASN A C 1
ATOM 1314 O O . ASN A 1 159 ? 18.859 -16.172 -19.781 1 85.44 159 ASN A O 1
ATOM 1318 N N . ILE A 1 160 ? 20.188 -14.414 -19.578 1 80.62 160 ILE A N 1
ATOM 1319 C CA . ILE A 1 160 ? 19.156 -13.578 -18.953 1 80.62 160 ILE A CA 1
ATOM 1320 C C . ILE A 1 160 ? 18.031 -13.312 -19.953 1 80.62 160 ILE A C 1
ATOM 1322 O O . ILE A 1 160 ? 16.875 -13.156 -19.562 1 80.62 160 ILE A O 1
ATOM 1326 N N . TRP A 1 161 ? 18.375 -13.312 -21.188 1 78.19 161 TRP A N 1
ATOM 1327 C CA . TRP A 1 161 ? 17.375 -13.016 -22.219 1 78.19 161 TRP A CA 1
ATOM 1328 C C . TRP A 1 161 ? 16.391 -14.18 -22.359 1 78.19 161 TRP A C 1
ATOM 1330 O O . TRP A 1 161 ? 15.242 -13.977 -22.75 1 78.19 161 TRP A O 1
ATOM 1340 N N . GLU A 1 162 ? 16.906 -15.289 -22.016 1 84.5 162 GLU A N 1
ATOM 1341 C CA . GLU A 1 162 ? 16.062 -16.469 -22.094 1 84.5 162 GLU A CA 1
ATOM 1342 C C . GLU A 1 162 ? 15.328 -16.719 -20.781 1 84.5 162 GLU A C 1
ATOM 1344 O O . GLU A 1 162 ? 14.375 -17.484 -20.719 1 84.5 162 GLU A O 1
ATOM 1349 N N . SER A 1 163 ? 15.797 -16.016 -19.812 1 89.25 163 SER A N 1
ATOM 1350 C CA . SER A 1 163 ? 15.203 -16.234 -18.5 1 89.25 163 SER A CA 1
ATOM 1351 C C . SER A 1 163 ? 13.773 -15.719 -18.438 1 89.25 163 SER A C 1
ATOM 1353 O O . SER A 1 163 ? 12.891 -16.391 -17.891 1 89.25 163 SER A O 1
ATOM 1355 N N . VAL A 1 164 ? 13.594 -14.555 -18.984 1 91.62 164 VAL A N 1
ATOM 1356 C CA . VAL A 1 164 ? 12.242 -14.023 -19.141 1 91.62 164 VAL A CA 1
ATOM 1357 C C . VAL A 1 164 ? 11.836 -14.07 -20.609 1 91.62 164 VAL A C 1
ATOM 1359 O O . VAL A 1 164 ? 12.258 -13.227 -21.406 1 91.62 164 VAL A O 1
ATOM 1362 N N . TYR A 1 165 ? 11.008 -15.031 -20.922 1 87.44 165 TYR A N 1
ATOM 1363 C CA . TYR A 1 165 ? 10.758 -15.242 -22.344 1 87.44 165 TYR A CA 1
ATOM 1364 C C . TYR A 1 165 ? 9.484 -14.539 -22.781 1 87.44 165 TYR A C 1
ATOM 1366 O O . TYR A 1 165 ? 9.25 -14.367 -23.984 1 87.44 165 TYR A O 1
ATOM 1374 N N . LEU A 1 166 ? 8.672 -14.148 -21.859 1 88.5 166 LEU A N 1
ATOM 1375 C CA . LEU A 1 166 ? 7.477 -13.359 -22.156 1 88.5 166 LEU A CA 1
ATOM 1376 C C . LEU A 1 166 ? 7.156 -12.398 -21.016 1 88.5 166 LEU A C 1
ATOM 1378 O O . LEU A 1 166 ? 7.242 -12.773 -19.844 1 88.5 166 LEU A O 1
ATOM 1382 N N . SER A 1 167 ? 6.895 -11.172 -21.312 1 92.88 167 SER A N 1
ATOM 1383 C CA . SER A 1 167 ? 6.508 -10.148 -20.359 1 92.88 167 SER A CA 1
ATOM 1384 C C . SER A 1 167 ? 5.309 -9.352 -20.844 1 92.88 167 SER A C 1
ATOM 1386 O O . SER A 1 167 ? 5.277 -8.914 -22 1 92.88 167 SER A O 1
ATOM 1388 N N . LEU A 1 168 ? 4.383 -9.242 -19.969 1 92.56 168 LEU A N 1
ATOM 1389 C CA . LEU A 1 168 ? 3.186 -8.461 -20.266 1 92.56 168 LEU A CA 1
ATOM 1390 C C . LEU A 1 168 ? 2.984 -7.344 -19.25 1 92.56 168 LEU A C 1
ATOM 1392 O O . LEU A 1 168 ? 3.252 -7.527 -18.062 1 92.56 168 LEU A O 1
ATOM 1396 N N . PHE A 1 169 ? 2.615 -6.238 -19.766 1 93.56 169 PHE A N 1
ATOM 1397 C CA . PHE A 1 169 ? 2.178 -5.129 -18.922 1 93.56 169 PHE A CA 1
ATOM 1398 C C . PHE A 1 169 ? 0.809 -4.621 -19.375 1 93.56 169 PHE A C 1
ATOM 1400 O O . PHE A 1 169 ? 0.664 -4.094 -20.469 1 93.56 169 PHE A O 1
ATOM 1407 N N . ASP A 1 170 ? -0.13 -4.84 -18.453 1 89.25 170 ASP A N 1
ATOM 1408 C CA . ASP A 1 170 ? -1.52 -4.516 -18.766 1 89.25 170 ASP A CA 1
ATOM 1409 C C . ASP A 1 170 ? -1.967 -5.195 -20.062 1 89.25 170 ASP A C 1
ATOM 1411 O O . ASP A 1 170 ? -2.539 -4.547 -20.938 1 89.25 170 ASP A O 1
ATOM 1415 N N . ASN A 1 171 ? -1.548 -6.465 -20.188 1 83.19 171 ASN A N 1
ATOM 1416 C CA . ASN A 1 171 ? -1.943 -7.391 -21.234 1 83.19 171 ASN A CA 1
ATOM 1417 C C . ASN A 1 171 ? -1.353 -6.988 -22.594 1 83.19 171 ASN A C 1
ATOM 1419 O O . ASN A 1 171 ? -1.87 -7.371 -23.641 1 83.19 171 ASN A O 1
ATOM 1423 N N . VAL A 1 172 ? -0.401 -6.141 -22.5 1 86.5 172 VAL A N 1
ATOM 1424 C CA . VAL A 1 172 ? 0.355 -5.797 -23.703 1 86.5 172 VAL A CA 1
ATOM 1425 C C . VAL A 1 172 ? 1.762 -6.387 -23.609 1 86.5 172 VAL A C 1
ATOM 1427 O O . VAL A 1 172 ? 2.457 -6.199 -22.609 1 86.5 172 VAL A O 1
ATOM 1430 N N . GLN A 1 173 ? 2.051 -7.129 -24.609 1 89.81 173 GLN A N 1
ATOM 1431 C CA . GLN A 1 173 ? 3.373 -7.742 -24.625 1 89.81 173 GLN A CA 1
ATOM 1432 C C . GLN A 1 173 ? 4.469 -6.688 -24.75 1 89.81 173 GLN A C 1
ATOM 1434 O O . GLN A 1 173 ? 4.387 -5.809 -25.609 1 89.81 173 GLN A O 1
ATOM 1439 N N . LEU A 1 174 ? 5.301 -6.777 -23.859 1 87.81 174 LEU A N 1
ATOM 1440 C CA . LEU A 1 174 ? 6.43 -5.855 -23.859 1 87.81 174 LEU A CA 1
ATOM 1441 C C . LEU A 1 174 ? 7.633 -6.469 -24.562 1 87.81 174 LEU A C 1
ATOM 1443 O O . LEU A 1 174 ? 7.965 -7.633 -24.344 1 87.81 174 LEU A O 1
ATOM 1447 N N . LYS A 1 175 ? 8.055 -5.691 -25.594 1 79.88 175 LYS A N 1
ATOM 1448 C CA . LYS A 1 175 ? 9.289 -6.129 -26.234 1 79.88 175 LYS A CA 1
ATOM 1449 C C . LYS A 1 175 ? 10.5 -5.461 -25.594 1 79.88 175 LYS A C 1
ATOM 1451 O O . LYS A 1 175 ? 10.555 -4.234 -25.484 1 79.88 175 LYS A O 1
ATOM 1456 N N . ASP A 1 176 ? 11.453 -6.129 -25.109 1 76.44 176 ASP A N 1
ATOM 1457 C CA . ASP A 1 176 ? 12.711 -5.621 -24.562 1 76.44 176 ASP A CA 1
ATOM 1458 C C . ASP A 1 176 ? 12.453 -4.68 -23.375 1 76.44 176 ASP A C 1
ATOM 1460 O O . ASP A 1 176 ? 13.047 -3.6 -23.312 1 76.44 176 ASP A O 1
ATOM 1464 N N . ALA A 1 177 ? 11.445 -5.043 -22.578 1 83.62 177 ALA A N 1
ATOM 1465 C CA . ALA A 1 177 ? 11.039 -4.16 -21.484 1 83.62 177 ALA A CA 1
ATOM 1466 C C . ALA A 1 177 ? 11.984 -4.297 -20.297 1 83.62 177 ALA A C 1
ATOM 1468 O O . ALA A 1 177 ? 12.094 -3.383 -19.469 1 83.62 177 ALA A O 1
ATOM 1469 N N . LEU A 1 178 ? 12.688 -5.387 -20.25 1 92.44 178 LEU A N 1
ATOM 1470 C CA . LEU A 1 178 ? 13.602 -5.605 -19.125 1 92.44 178 LEU A CA 1
ATOM 1471 C C . LEU A 1 178 ? 15.039 -5.344 -19.547 1 92.44 178 LEU A C 1
ATOM 1473 O O . LEU A 1 178 ? 15.469 -5.766 -20.625 1 92.44 178 LEU A O 1
ATOM 1477 N N . SER A 1 179 ? 15.734 -4.633 -18.703 1 92.12 179 SER A N 1
ATOM 1478 C CA . SER A 1 179 ? 17.141 -4.312 -18.969 1 92.12 179 SER A CA 1
ATOM 1479 C C . SER A 1 179 ? 18.062 -5.031 -18 1 92.12 179 SER A C 1
ATOM 1481 O O . SER A 1 179 ? 17.734 -5.172 -16.812 1 92.12 179 SER A O 1
ATOM 1483 N N . PRO A 1 180 ? 19.172 -5.453 -18.594 1 91.81 180 PRO A N 1
ATOM 1484 C CA . PRO A 1 180 ? 20.141 -6.062 -17.672 1 91.81 180 PRO A CA 1
ATOM 1485 C C . PRO A 1 180 ? 20.719 -5.059 -16.688 1 91.81 180 PRO A C 1
ATOM 1487 O O . PRO A 1 180 ? 20.984 -3.91 -17.047 1 91.81 180 PRO A O 1
ATOM 1490 N N . VAL A 1 181 ? 20.828 -5.496 -15.461 1 90.81 181 VAL A N 1
ATOM 1491 C CA . VAL A 1 181 ? 21.422 -4.676 -14.414 1 90.81 181 VAL A CA 1
ATOM 1492 C C . VAL A 1 181 ? 22.359 -5.527 -13.555 1 90.81 181 VAL A C 1
ATOM 1494 O O . VAL A 1 181 ? 22.094 -6.703 -13.312 1 90.81 181 VAL A O 1
ATOM 1497 N N . TYR A 1 182 ? 23.406 -4.883 -13.125 1 87.75 182 TYR A N 1
ATOM 1498 C CA . TYR A 1 182 ? 24.344 -5.566 -12.242 1 87.75 182 TYR A CA 1
ATOM 1499 C C . TYR A 1 182 ? 24 -5.305 -10.781 1 87.75 182 TYR A C 1
ATOM 1501 O O . TYR A 1 182 ? 23.844 -4.152 -10.367 1 87.75 182 TYR A O 1
ATOM 1509 N N . THR A 1 183 ? 23.844 -6.383 -10.07 1 89.44 183 THR A N 1
ATOM 1510 C CA . THR A 1 183 ? 23.516 -6.293 -8.656 1 89.44 183 THR A CA 1
ATOM 1511 C C . THR A 1 183 ? 24.516 -7.086 -7.82 1 89.44 183 THR A C 1
ATOM 1513 O O . THR A 1 183 ? 25.484 -7.629 -8.359 1 89.44 183 THR A O 1
ATOM 1516 N N . ASP A 1 184 ? 24.312 -7.078 -6.547 1 86 184 ASP A N 1
ATOM 1517 C CA . ASP A 1 184 ? 25.188 -7.836 -5.648 1 86 184 ASP A CA 1
ATOM 1518 C C . ASP A 1 184 ? 25.016 -9.336 -5.867 1 86 184 ASP A C 1
ATOM 1520 O O . ASP A 1 184 ? 25.875 -10.125 -5.465 1 86 184 ASP A O 1
ATOM 1524 N N . MET A 1 185 ? 23.969 -9.734 -6.598 1 88.81 185 MET A N 1
ATOM 1525 C CA . MET A 1 185 ? 23.766 -11.156 -6.887 1 88.81 185 MET A CA 1
ATOM 1526 C C . MET A 1 185 ? 24.234 -11.5 -8.289 1 88.81 185 MET A C 1
ATOM 1528 O O . MET A 1 185 ? 24.094 -12.641 -8.734 1 88.81 185 MET A O 1
ATOM 1532 N N . GLY A 1 186 ? 24.797 -10.547 -8.914 1 88.12 186 GLY A N 1
ATOM 1533 C CA . GLY A 1 186 ? 25.234 -10.758 -10.281 1 88.12 186 GLY A CA 1
ATOM 1534 C C . GLY A 1 186 ? 24.328 -10.078 -11.305 1 88.12 186 GLY A C 1
ATOM 1535 O O . GLY A 1 186 ? 23.844 -8.977 -11.062 1 88.12 186 GLY A O 1
ATOM 1536 N N . LEU A 1 187 ? 24.281 -10.719 -12.414 1 90.5 187 LEU A N 1
ATOM 1537 C CA . LEU A 1 187 ? 23.516 -10.133 -13.508 1 90.5 187 LEU A CA 1
ATOM 1538 C C . LEU A 1 187 ? 22.016 -10.422 -13.328 1 90.5 187 LEU A C 1
ATOM 1540 O O . LEU A 1 187 ? 21.625 -11.586 -13.195 1 90.5 187 LEU A O 1
ATOM 1544 N N . CYS A 1 188 ? 21.266 -9.352 -13.289 1 93.38 188 CYS A N 1
ATOM 1545 C CA . CYS A 1 188 ? 19.828 -9.43 -13.109 1 93.38 188 CYS A CA 1
ATOM 1546 C C . CYS A 1 188 ? 19.094 -8.625 -14.18 1 93.38 188 CYS A C 1
ATOM 1548 O O . CYS A 1 188 ? 19.734 -8.023 -15.055 1 93.38 188 CYS A O 1
ATOM 1550 N N . LEU A 1 189 ? 17.828 -8.75 -14.156 1 94.69 189 LEU A N 1
ATOM 1551 C CA . LEU A 1 189 ? 16.984 -7.965 -15.047 1 94.69 189 LEU A CA 1
ATOM 1552 C C . LEU A 1 189 ? 16.109 -6.996 -14.266 1 94.69 189 LEU A C 1
ATOM 1554 O O . LEU A 1 189 ? 15.703 -7.297 -13.141 1 94.69 189 LEU A O 1
ATOM 1558 N N . ARG A 1 190 ? 15.859 -5.852 -14.883 1 95.5 190 ARG A N 1
ATOM 1559 C CA . ARG A 1 190 ? 15.023 -4.863 -14.211 1 95.5 190 ARG A CA 1
ATOM 1560 C C . ARG A 1 190 ? 13.961 -4.309 -15.156 1 95.5 190 ARG A C 1
ATOM 1562 O O . ARG A 1 190 ? 14.273 -3.924 -16.281 1 95.5 190 ARG A O 1
ATOM 1569 N N . PHE A 1 191 ? 12.805 -4.301 -14.695 1 96.62 191 PHE A N 1
ATOM 1570 C CA . PHE A 1 191 ? 11.688 -3.654 -15.375 1 96.62 191 PHE A CA 1
ATOM 1571 C C . PHE A 1 191 ? 11.469 -2.244 -14.836 1 96.62 191 PHE A C 1
ATOM 1573 O O . PHE A 1 191 ? 11.609 -2.006 -13.633 1 96.62 191 PHE A O 1
ATOM 1580 N N . ASN A 1 192 ? 11.195 -1.309 -15.695 1 96.38 192 ASN A N 1
ATOM 1581 C CA . ASN A 1 192 ? 10.812 0.062 -15.375 1 96.38 192 ASN A CA 1
ATOM 1582 C C . ASN A 1 192 ? 11.891 0.782 -14.578 1 96.38 192 ASN A C 1
ATOM 1584 O O . ASN A 1 192 ? 11.602 1.404 -13.555 1 96.38 192 ASN A O 1
ATOM 1588 N N . SER A 1 193 ? 13.078 0.704 -15.062 1 93 193 SER A N 1
ATOM 1589 C CA . SER A 1 193 ? 14.227 1.31 -14.398 1 93 193 SER A CA 1
ATOM 1590 C C . SER A 1 193 ? 14.094 2.828 -14.344 1 93 193 SER A C 1
ATOM 1592 O O . SER A 1 193 ? 14.586 3.467 -13.414 1 93 193 SER A O 1
ATOM 1594 N N . ASP A 1 194 ? 13.453 3.412 -15.281 1 91.56 194 ASP A N 1
ATOM 1595 C CA . ASP A 1 194 ? 13.359 4.867 -15.352 1 91.56 194 ASP A CA 1
ATOM 1596 C C . ASP A 1 194 ? 12.07 5.367 -14.719 1 91.56 194 ASP A C 1
ATOM 1598 O O . ASP A 1 194 ? 11.852 6.578 -14.609 1 91.56 194 ASP A O 1
ATOM 1602 N N . GLY A 1 195 ? 11.211 4.512 -14.359 1 92 195 GLY A N 1
ATOM 1603 C CA . GLY A 1 195 ? 9.961 4.895 -13.711 1 92 195 GLY A CA 1
ATOM 1604 C C . GLY A 1 195 ? 8.953 5.496 -14.664 1 92 195 GLY A C 1
ATOM 1605 O O . GLY A 1 195 ? 8.094 6.277 -14.258 1 92 195 GLY A O 1
ATOM 1606 N N . SER A 1 196 ? 8.977 5.125 -15.883 1 92.81 196 SER A N 1
ATOM 1607 C CA . SER A 1 196 ? 8.156 5.773 -16.891 1 92.81 196 SER A CA 1
ATOM 1608 C C . SER A 1 196 ? 6.836 5.043 -17.094 1 92.81 196 SER A C 1
ATOM 1610 O O . SER A 1 196 ? 5.914 5.574 -17.719 1 92.81 196 SER A O 1
ATOM 1612 N N . GLN A 1 197 ? 6.762 3.873 -16.578 1 94.62 197 GLN A N 1
ATOM 1613 C CA . GLN A 1 197 ? 5.555 3.082 -16.812 1 94.62 197 GLN A CA 1
ATOM 1614 C C . GLN A 1 197 ? 4.445 3.477 -15.844 1 94.62 197 GLN A C 1
ATOM 1616 O O . GLN A 1 197 ? 4.652 3.488 -14.625 1 94.62 197 GLN A O 1
ATOM 1621 N N . TYR A 1 198 ? 3.338 3.828 -16.375 1 93.94 198 TYR A N 1
ATOM 1622 C CA . TYR A 1 198 ? 2.143 4.145 -15.609 1 93.94 198 TYR A CA 1
ATOM 1623 C C . TYR A 1 198 ? 1.005 3.191 -15.945 1 93.94 198 TYR A C 1
ATOM 1625 O O . TYR A 1 198 ? 1.016 2.553 -17 1 93.94 198 TYR A O 1
ATOM 1633 N N . THR A 1 199 ? 0.119 3.051 -15.039 1 93 199 THR A N 1
ATOM 1634 C CA . THR A 1 199 ? -1.021 2.178 -15.289 1 93 199 THR A CA 1
ATOM 1635 C C . THR A 1 199 ? -2.293 2.758 -14.672 1 93 199 THR A C 1
ATOM 1637 O O . THR A 1 199 ? -2.242 3.4 -13.617 1 93 199 THR A O 1
ATOM 1640 N N . ALA A 1 200 ? -3.369 2.533 -15.305 1 89.12 200 ALA A N 1
ATOM 1641 C CA . ALA A 1 200 ? -4.691 2.869 -14.789 1 89.12 200 ALA A CA 1
ATOM 1642 C C . ALA A 1 200 ? -5.453 1.614 -14.367 1 89.12 200 ALA A C 1
ATOM 1644 O O . ALA A 1 200 ? -6.586 1.698 -13.883 1 89.12 200 ALA A O 1
ATOM 1645 N N . MET A 1 201 ? -4.715 0.519 -14.578 1 87.81 201 MET A N 1
ATOM 1646 C CA . MET A 1 201 ? -5.344 -0.764 -14.281 1 87.81 201 MET A CA 1
ATOM 1647 C C . MET A 1 201 ? -4.781 -1.366 -13 1 87.81 201 MET A C 1
ATOM 1649 O O . MET A 1 201 ? -3.709 -0.963 -12.539 1 87.81 201 MET A O 1
ATOM 1653 N N . TYR A 1 202 ? -5.535 -2.242 -12.398 1 89.12 202 TYR A N 1
ATOM 1654 C CA . TYR A 1 202 ? -5.082 -2.979 -11.219 1 89.12 202 TYR A CA 1
ATOM 1655 C C . TYR A 1 202 ? -5.703 -4.371 -11.18 1 89.12 202 TYR A C 1
ATOM 1657 O O . TYR A 1 202 ? -6.695 -4.637 -11.852 1 89.12 202 TYR A O 1
ATOM 1665 N N . GLY A 1 203 ? -5.027 -5.266 -10.414 1 89.12 203 GLY A N 1
ATOM 1666 C CA . GLY A 1 203 ? -5.531 -6.625 -10.305 1 89.12 203 GLY A CA 1
ATOM 1667 C C . GLY A 1 203 ? -4.582 -7.66 -10.883 1 89.12 203 GLY A C 1
ATOM 1668 O O . GLY A 1 203 ? -3.715 -7.328 -11.695 1 89.12 203 GLY A O 1
ATOM 1669 N N . ALA A 1 204 ? -4.906 -8.797 -10.633 1 88.81 204 ALA A N 1
ATOM 1670 C CA . ALA A 1 204 ? -3.986 -9.898 -10.922 1 88.81 204 ALA A CA 1
ATOM 1671 C C . ALA A 1 204 ? -3.854 -10.125 -12.422 1 88.81 204 ALA A C 1
ATOM 1673 O O . ALA A 1 204 ? -2.844 -10.656 -12.891 1 88.81 204 ALA A O 1
ATOM 1674 N N . ILE A 1 205 ? -4.793 -9.797 -13.172 1 86.38 205 ILE A N 1
ATOM 1675 C CA . ILE A 1 205 ? -4.738 -10.062 -14.602 1 86.38 205 ILE A CA 1
ATOM 1676 C C . ILE A 1 205 ? -4.066 -8.898 -15.32 1 86.38 205 ILE A C 1
ATOM 1678 O O . ILE A 1 205 ? -3.77 -8.984 -16.516 1 86.38 205 ILE A O 1
ATOM 1682 N N . PHE A 1 206 ? -3.838 -7.883 -14.484 1 88.81 206 PHE A N 1
ATOM 1683 C CA . PHE A 1 206 ? -3.225 -6.703 -15.086 1 88.81 206 PHE A CA 1
ATOM 1684 C C . PHE A 1 206 ? -1.83 -6.469 -14.516 1 88.81 206 PHE A C 1
ATOM 1686 O O . PHE A 1 206 ? -1.304 -7.309 -13.781 1 88.81 206 PHE A O 1
ATOM 1693 N N . ASN A 1 207 ? -1.302 -5.352 -14.984 1 93.88 207 ASN A N 1
ATOM 1694 C CA . ASN A 1 207 ? 0.013 -4.875 -14.57 1 93.88 207 ASN A CA 1
ATOM 1695 C C . ASN A 1 207 ? 1.127 -5.785 -15.086 1 93.88 207 ASN A C 1
ATOM 1697 O O . ASN A 1 207 ? 1.216 -6.043 -16.281 1 93.88 207 ASN A O 1
ATOM 1701 N N . LEU A 1 208 ? 2.023 -6.195 -14.219 1 96.31 208 LEU A N 1
ATOM 1702 C CA . LEU A 1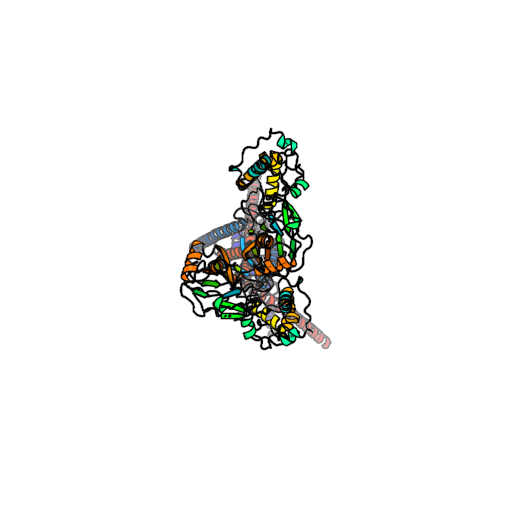 208 ? 3.213 -6.859 -14.742 1 96.31 208 LEU A CA 1
ATOM 1703 C C . LEU A 1 208 ? 3.094 -8.375 -14.602 1 96.31 208 LEU A C 1
ATOM 1705 O O . LEU A 1 208 ? 2.814 -8.883 -13.516 1 96.31 208 LEU A O 1
ATOM 1709 N N . GLN A 1 209 ? 3.217 -9.055 -15.688 1 94.62 209 GLN A N 1
ATOM 1710 C CA . GLN A 1 209 ? 3.295 -10.508 -15.742 1 94.62 209 GLN A CA 1
ATOM 1711 C C . GLN A 1 209 ? 4.594 -10.969 -16.391 1 94.62 209 GLN A C 1
ATOM 1713 O O . GLN A 1 209 ? 4.91 -10.562 -17.516 1 94.62 209 GLN A O 1
ATOM 1718 N N . LEU A 1 210 ? 5.258 -11.805 -15.703 1 94.62 210 LEU A N 1
ATOM 1719 C CA . LEU A 1 210 ? 6.535 -12.305 -16.203 1 94.62 210 LEU A CA 1
ATOM 1720 C C . LEU A 1 210 ? 6.516 -13.828 -16.312 1 94.62 210 LEU A C 1
ATOM 1722 O O . LEU A 1 210 ? 6.258 -14.523 -15.336 1 94.62 210 LEU A O 1
ATOM 1726 N N . TYR A 1 211 ? 6.684 -14.281 -17.5 1 92.31 211 TYR A N 1
ATOM 1727 C CA . TYR A 1 211 ? 6.902 -15.703 -17.75 1 92.31 211 TYR A CA 1
ATOM 1728 C C . TYR A 1 211 ? 8.391 -16.031 -17.734 1 92.31 211 TYR A C 1
ATOM 1730 O O . TYR A 1 211 ? 9.133 -15.594 -18.609 1 92.31 211 TYR A O 1
ATOM 1738 N N . VAL A 1 212 ? 8.781 -16.859 -16.797 1 94.38 212 VAL A N 1
ATOM 1739 C CA . VAL A 1 212 ? 10.203 -17 -16.5 1 94.38 212 VAL A CA 1
ATOM 1740 C C . VAL A 1 212 ? 10.617 -18.453 -16.672 1 94.38 212 VAL A C 1
ATOM 1742 O O . VAL A 1 212 ? 9.883 -19.375 -16.281 1 94.38 212 VAL A O 1
ATOM 1745 N N . ASN A 1 213 ? 11.695 -18.641 -17.297 1 92.94 213 ASN A N 1
ATOM 1746 C CA . ASN A 1 213 ? 12.43 -19.891 -17.297 1 92.94 213 ASN A CA 1
ATOM 1747 C C . ASN A 1 213 ? 13.586 -19.859 -16.297 1 92.94 213 ASN A C 1
ATOM 1749 O O . ASN A 1 213 ? 14.594 -19.188 -16.531 1 92.94 213 ASN A O 1
ATOM 1753 N N . VAL A 1 214 ? 13.484 -20.578 -15.234 1 94.5 214 VAL A N 1
ATOM 1754 C CA . VAL A 1 214 ? 14.469 -20.531 -14.164 1 94.5 214 VAL A CA 1
ATOM 1755 C C . VAL A 1 214 ? 15.742 -21.25 -14.602 1 94.5 214 V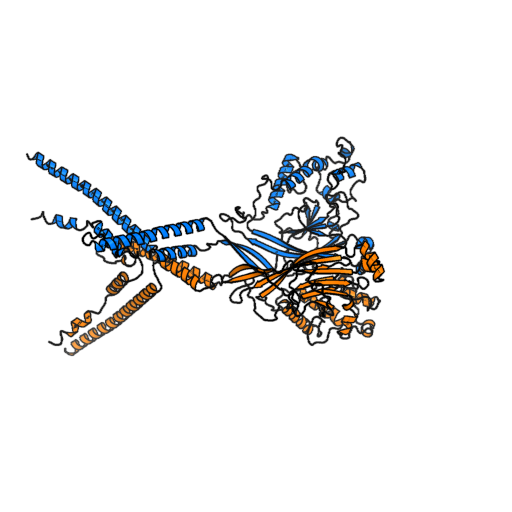AL A C 1
ATOM 1757 O O . VAL A 1 214 ? 16.828 -20.969 -14.094 1 94.5 214 VAL A O 1
ATOM 1760 N N . MET A 1 215 ? 15.688 -22.234 -15.516 1 92.56 215 MET A N 1
ATOM 1761 C CA . MET A 1 215 ? 16.812 -22.969 -16.062 1 92.56 215 MET A CA 1
ATOM 1762 C C . MET A 1 215 ? 17.594 -23.672 -14.953 1 92.56 215 MET A C 1
ATOM 1764 O O . MET A 1 215 ? 18.828 -23.547 -14.875 1 92.56 215 MET A O 1
ATOM 1768 N N . THR A 1 216 ? 16.938 -24.422 -14.172 1 92.94 216 THR A N 1
ATOM 1769 C CA . THR A 1 216 ? 17.547 -25.109 -13.039 1 92.94 216 THR A CA 1
ATOM 1770 C C . THR A 1 216 ? 18.594 -26.125 -13.508 1 92.94 216 THR A C 1
ATOM 1772 O O . THR A 1 216 ? 19.516 -26.469 -12.766 1 92.94 216 THR A O 1
ATOM 1775 N N . TYR A 1 217 ? 18.484 -26.562 -14.734 1 90.25 217 TYR A N 1
ATOM 1776 C CA . TYR A 1 217 ? 19.406 -27.547 -15.297 1 90.25 217 TYR A CA 1
ATOM 1777 C C . TYR A 1 217 ? 20.781 -26.938 -15.539 1 90.25 217 TYR A C 1
ATOM 1779 O O . TYR A 1 217 ? 21.75 -27.656 -15.773 1 90.25 217 TYR A O 1
ATOM 1787 N N . PHE A 1 218 ? 20.938 -25.672 -15.352 1 92 218 PHE A N 1
ATOM 1788 C CA . PHE A 1 218 ? 22.219 -25 -15.516 1 92 218 PHE A CA 1
ATOM 1789 C C . PHE A 1 218 ? 22.703 -24.453 -14.188 1 92 218 PHE A C 1
ATOM 1791 O O . PHE A 1 218 ? 23.656 -23.656 -14.148 1 92 218 PHE A O 1
ATOM 1798 N N . ASP A 1 219 ? 22.078 -24.828 -13.109 1 92.62 219 ASP A N 1
ATOM 1799 C CA . ASP A 1 219 ? 22.484 -24.344 -11.797 1 92.62 219 ASP A CA 1
ATOM 1800 C C . ASP A 1 219 ? 23.953 -24.656 -11.523 1 92.62 219 ASP A C 1
ATOM 1802 O O . ASP A 1 219 ? 24.438 -25.719 -11.938 1 92.62 219 ASP A O 1
ATOM 1806 N N . TYR A 1 220 ? 24.594 -23.75 -10.812 1 93.5 220 TYR A N 1
ATOM 1807 C CA . TYR A 1 220 ? 26 -23.859 -10.445 1 93.5 220 TYR A CA 1
ATOM 1808 C C . TYR A 1 220 ? 26.25 -23.266 -9.062 1 93.5 220 TYR A C 1
ATOM 1810 O O . TYR A 1 220 ? 25.328 -22.844 -8.383 1 93.5 220 TYR A O 1
ATOM 1818 N N . PHE A 1 221 ? 27.453 -23.281 -8.586 1 92.56 221 PHE A N 1
ATOM 1819 C CA . PHE A 1 221 ? 27.797 -22.781 -7.258 1 92.56 221 PHE A CA 1
ATOM 1820 C C . PHE A 1 221 ? 27.328 -21.344 -7.086 1 92.56 221 PHE A C 1
ATOM 1822 O O . PHE A 1 221 ? 27.594 -20.484 -7.941 1 92.56 221 PHE A O 1
ATOM 1829 N N . SER A 1 222 ? 26.562 -21.172 -6.074 1 91.62 222 SER A N 1
ATOM 1830 C CA . SER A 1 222 ? 26.016 -19.859 -5.77 1 91.62 222 SER A CA 1
ATOM 1831 C C . SER A 1 222 ? 25.953 -19.625 -4.262 1 91.62 222 SER A C 1
ATOM 1833 O O . SER A 1 222 ? 26.25 -20.516 -3.475 1 91.62 222 SER A O 1
ATOM 1835 N N . GLN A 1 223 ? 25.609 -18.422 -3.967 1 89.31 223 GLN A N 1
ATOM 1836 C CA . GLN A 1 223 ? 25.5 -18.078 -2.555 1 89.31 223 GLN A CA 1
ATOM 1837 C C . GLN A 1 223 ? 24.25 -18.656 -1.926 1 89.31 223 GLN A C 1
ATOM 1839 O O . GLN A 1 223 ? 24.141 -18.766 -0.702 1 89.31 223 GLN A O 1
ATOM 1844 N N . SER A 1 224 ? 23.344 -19.016 -2.744 1 89.75 224 SER A N 1
ATOM 1845 C CA . SER A 1 224 ? 22.125 -19.641 -2.271 1 89.75 224 SER A CA 1
ATOM 1846 C C . SER A 1 224 ? 22.094 -21.125 -2.623 1 89.75 224 SER A C 1
ATOM 1848 O O . SER A 1 224 ? 22.578 -21.531 -3.686 1 89.75 224 SER A O 1
ATOM 1850 N N . LEU A 1 225 ? 21.594 -21.875 -1.684 1 92.31 225 LEU A N 1
ATOM 1851 C CA . LEU A 1 225 ? 21.438 -23.297 -1.928 1 92.31 225 LEU A CA 1
ATOM 1852 C C . LEU A 1 225 ? 20.094 -23.594 -2.598 1 92.31 225 LEU A C 1
ATOM 1854 O O . LEU A 1 225 ? 19.828 -24.734 -2.977 1 92.31 225 LEU A O 1
ATOM 1858 N N . SER A 1 226 ? 19.344 -22.578 -2.762 1 91.19 226 SER A N 1
ATOM 1859 C CA . SER A 1 226 ? 18 -22.75 -3.301 1 91.19 226 SER A CA 1
ATOM 1860 C C . SER A 1 226 ? 17.953 -22.422 -4.789 1 91.19 226 SER A C 1
ATOM 1862 O O . SER A 1 226 ? 18.844 -21.766 -5.312 1 91.19 226 SER A O 1
ATOM 1864 N N . SER A 1 227 ? 16.938 -23.016 -5.453 1 92.38 227 SER A N 1
ATOM 1865 C CA . SER A 1 227 ? 16.656 -22.672 -6.84 1 92.38 227 SER A CA 1
ATOM 1866 C C . SER A 1 227 ? 15.398 -21.797 -6.945 1 92.38 227 SER A C 1
ATOM 1868 O O . SER A 1 227 ? 14.477 -21.938 -6.145 1 92.38 227 SER A O 1
ATOM 1870 N N . GLY A 1 228 ? 15.453 -20.906 -7.887 1 94.5 228 GLY A N 1
ATOM 1871 C CA . GLY A 1 228 ? 14.336 -19.984 -8.102 1 94.5 228 GLY A CA 1
ATOM 1872 C C . GLY A 1 228 ? 14.773 -18.594 -8.508 1 94.5 228 GLY A C 1
ATOM 1873 O O . GLY A 1 228 ? 15.891 -18.422 -9.008 1 94.5 228 GLY A O 1
ATOM 1874 N N . VAL A 1 229 ? 13.867 -17.781 -8.438 1 95.38 229 VAL A N 1
ATOM 1875 C CA . VAL A 1 229 ? 14.18 -16.391 -8.773 1 95.38 229 VAL A CA 1
ATOM 1876 C C . VAL A 1 229 ? 13.789 -15.477 -7.613 1 95.38 229 VAL A C 1
ATOM 1878 O O . VAL A 1 229 ? 12.805 -15.734 -6.918 1 95.38 229 VAL A O 1
ATOM 1881 N N . LYS A 1 230 ? 14.602 -14.516 -7.434 1 96.06 230 LYS A N 1
ATOM 1882 C CA . LYS A 1 230 ? 14.344 -13.492 -6.43 1 96.06 230 LYS A CA 1
ATOM 1883 C C . LYS A 1 230 ? 13.844 -12.203 -7.074 1 96.06 230 LYS A C 1
ATOM 1885 O O . LYS A 1 230 ? 14.398 -11.75 -8.086 1 96.06 230 LYS A O 1
ATOM 1890 N N . ILE A 1 231 ? 12.781 -11.602 -6.441 1 96.69 231 ILE A N 1
ATOM 1891 C CA . ILE A 1 231 ? 12.172 -10.414 -7.023 1 96.69 231 ILE A CA 1
ATOM 1892 C C . ILE A 1 231 ? 12.094 -9.305 -5.973 1 96.69 231 ILE A C 1
ATOM 1894 O O . ILE A 1 231 ? 11.711 -9.555 -4.828 1 96.69 231 ILE A O 1
ATOM 1898 N N . ALA A 1 232 ? 12.523 -8.133 -6.348 1 97.06 232 ALA A N 1
ATOM 1899 C CA . ALA A 1 232 ? 12.398 -6.953 -5.5 1 97.06 232 ALA A CA 1
ATOM 1900 C C . ALA A 1 232 ? 11.555 -5.879 -6.184 1 97.06 232 ALA A C 1
ATOM 1902 O O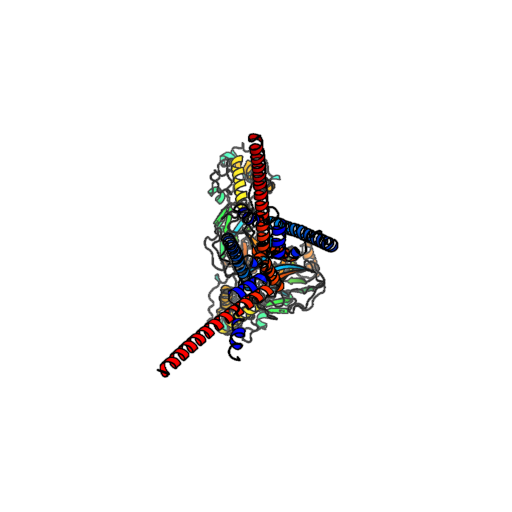 . ALA A 1 232 ? 11.828 -5.512 -7.332 1 97.06 232 ALA A O 1
ATOM 1903 N N . VAL A 1 233 ? 10.5 -5.477 -5.496 1 97.44 233 VAL A N 1
ATOM 1904 C CA . VAL A 1 233 ? 9.664 -4.367 -5.953 1 97.44 233 VAL A CA 1
ATOM 1905 C C . VAL A 1 233 ? 10.062 -3.086 -5.223 1 97.44 233 VAL A C 1
ATOM 1907 O O . VAL A 1 233 ? 10.016 -3.023 -3.992 1 97.44 233 VAL A O 1
ATOM 1910 N N . HIS A 1 234 ? 10.461 -2.102 -5.949 1 96.19 234 HIS A N 1
ATOM 1911 C CA . HIS A 1 234 ? 11.016 -0.912 -5.309 1 96.19 234 HIS A CA 1
ATOM 1912 C C . HIS A 1 234 ? 10.812 0.326 -6.176 1 96.19 234 HIS A C 1
ATOM 1914 O O . HIS A 1 234 ? 10.469 0.213 -7.355 1 96.19 234 HIS A O 1
ATOM 1920 N N . ASP A 1 235 ? 10.977 1.451 -5.543 1 94.56 235 ASP A N 1
ATOM 1921 C CA . ASP A 1 235 ? 10.984 2.701 -6.297 1 94.56 235 ASP A CA 1
ATOM 1922 C C . ASP A 1 235 ? 12.148 2.736 -7.289 1 94.56 235 ASP A C 1
ATOM 1924 O O . ASP A 1 235 ? 13.227 2.219 -7.004 1 94.56 235 ASP A O 1
ATOM 1928 N N . HIS A 1 236 ? 11.938 3.416 -8.453 1 92.75 236 HIS A N 1
ATOM 1929 C CA . HIS A 1 236 ? 12.945 3.41 -9.508 1 92.75 236 HIS A CA 1
ATOM 1930 C C . HIS A 1 236 ? 14.211 4.133 -9.062 1 92.75 236 HIS A C 1
ATOM 1932 O O . HIS A 1 236 ? 15.289 3.881 -9.594 1 92.75 236 HIS A O 1
ATOM 1938 N N . ARG A 1 237 ? 14.18 4.961 -8.047 1 90.75 237 ARG A N 1
ATOM 1939 C CA . ARG A 1 237 ? 15.336 5.723 -7.578 1 90.75 237 ARG A CA 1
ATOM 1940 C C . ARG A 1 237 ? 16.172 4.906 -6.598 1 90.75 237 ARG A C 1
ATOM 1942 O O . ARG A 1 237 ? 17.312 5.266 -6.293 1 90.75 237 ARG A O 1
ATOM 1949 N N . VAL A 1 238 ? 15.609 3.801 -6.172 1 91.88 238 VAL A N 1
ATOM 1950 C CA . VAL A 1 238 ? 16.266 2.98 -5.156 1 91.88 238 VAL A CA 1
ATOM 1951 C C . VAL A 1 238 ? 16.969 1.801 -5.82 1 91.88 238 VAL A C 1
ATOM 1953 O O . VAL A 1 238 ? 16.469 1.241 -6.801 1 91.88 238 VAL A O 1
ATOM 1956 N N . GLU A 1 239 ? 18.094 1.521 -5.23 1 90.38 239 GLU A N 1
ATOM 1957 C CA . GLU A 1 239 ? 18.828 0.318 -5.637 1 90.38 239 GLU A CA 1
ATOM 1958 C C . GLU A 1 239 ? 18.797 -0.735 -4.531 1 90.38 239 GLU A C 1
ATOM 1960 O O . GLU A 1 239 ? 19.531 -0.62 -3.541 1 90.38 239 GLU A O 1
ATOM 1965 N N . PRO A 1 240 ? 18.062 -1.739 -4.793 1 91.81 240 PRO A N 1
ATOM 1966 C CA . PRO A 1 240 ? 17.938 -2.732 -3.725 1 91.81 240 PRO A CA 1
ATOM 1967 C C . PRO A 1 240 ? 19.203 -3.594 -3.58 1 91.81 240 PRO A C 1
ATOM 1969 O O . PRO A 1 240 ? 19.906 -3.824 -4.562 1 91.81 240 PRO A O 1
ATOM 1972 N N . ILE A 1 241 ? 19.453 -3.955 -2.361 1 89.62 241 ILE A N 1
ATOM 1973 C CA . ILE A 1 241 ? 20.422 -5.012 -2.098 1 89.62 241 ILE A CA 1
ATOM 1974 C C . ILE A 1 241 ? 19.734 -6.375 -2.186 1 89.62 241 ILE A C 1
ATOM 1976 O O . ILE A 1 241 ? 19.125 -6.836 -1.214 1 89.62 241 ILE A O 1
ATOM 1980 N N . MET A 1 242 ? 19.938 -7.047 -3.262 1 90.94 242 MET A N 1
ATOM 1981 C CA . MET A 1 242 ? 19.141 -8.219 -3.625 1 90.94 242 MET A CA 1
ATOM 1982 C C . MET A 1 242 ? 19.422 -9.375 -2.67 1 90.94 242 MET A C 1
ATOM 1984 O O . MET A 1 242 ? 18.516 -10.172 -2.383 1 90.94 242 MET A O 1
ATOM 1988 N N . THR A 1 243 ? 20.547 -9.406 -2.145 1 87.12 243 THR A N 1
ATOM 1989 C CA . THR A 1 243 ? 20.875 -10.492 -1.222 1 87.12 243 THR A CA 1
ATOM 1990 C C . THR A 1 243 ? 20.031 -10.391 0.049 1 87.12 243 THR A C 1
ATOM 1992 O O . THR A 1 243 ? 19.672 -11.406 0.64 1 87.12 243 THR A O 1
ATOM 1995 N N . ASN A 1 244 ? 19.75 -9.18 0.402 1 86 244 ASN A N 1
ATOM 1996 C CA . ASN A 1 244 ? 19.062 -8.945 1.668 1 86 244 ASN A CA 1
ATOM 1997 C C . ASN A 1 244 ? 17.562 -8.75 1.466 1 86 244 ASN A C 1
ATOM 1999 O O . ASN A 1 244 ? 16.781 -8.906 2.404 1 86 244 ASN A O 1
ATOM 2003 N N . GLU A 1 245 ? 17.203 -8.422 0.259 1 89.69 245 GLU A N 1
ATOM 2004 C CA . GLU A 1 245 ? 15.828 -7.996 0.038 1 89.69 245 GLU A CA 1
ATOM 2005 C C . GLU A 1 245 ? 15.156 -8.828 -1.052 1 89.69 245 GLU A C 1
ATOM 2007 O O . GLU A 1 245 ? 15.836 -9.547 -1.792 1 89.69 245 GLU A O 1
ATOM 2012 N N . GLY A 1 246 ? 13.859 -8.812 -0.961 1 91.5 246 GLY A N 1
ATOM 2013 C CA . GLY A 1 246 ? 13.102 -9.383 -2.061 1 91.5 246 GLY A CA 1
ATOM 2014 C C . GLY A 1 246 ? 12.352 -10.648 -1.673 1 91.5 246 GLY A C 1
ATOM 2015 O O . GLY A 1 246 ? 12.477 -11.125 -0.544 1 91.5 246 GLY A O 1
ATOM 2016 N N . LEU A 1 247 ? 11.531 -11.109 -2.613 1 94.44 247 LEU A N 1
ATOM 2017 C CA . LEU A 1 247 ? 10.758 -12.344 -2.502 1 94.44 247 LEU A CA 1
ATOM 2018 C C . LEU A 1 247 ? 11.359 -13.445 -3.375 1 94.44 247 LEU A C 1
ATOM 2020 O O . LEU A 1 247 ? 11.867 -13.164 -4.461 1 94.44 247 LEU A O 1
ATOM 2024 N N . VAL A 1 248 ? 11.305 -14.602 -2.861 1 95 248 VAL A N 1
ATOM 2025 C CA . VAL A 1 248 ? 11.82 -15.727 -3.639 1 95 248 VAL A CA 1
ATOM 2026 C C . VAL A 1 248 ? 10.656 -16.547 -4.199 1 95 248 VAL A C 1
ATOM 2028 O O . VAL A 1 248 ? 9.711 -16.875 -3.475 1 95 248 VAL A O 1
ATOM 2031 N N . ILE A 1 249 ? 10.742 -16.828 -5.469 1 94.94 249 ILE A N 1
ATOM 2032 C CA . ILE A 1 249 ? 9.719 -17.609 -6.156 1 94.94 249 ILE A CA 1
ATOM 2033 C C . ILE A 1 249 ? 10.32 -18.938 -6.609 1 94.94 249 ILE A C 1
ATOM 2035 O O . ILE A 1 249 ? 11.352 -18.969 -7.285 1 94.94 249 ILE A O 1
ATOM 2039 N N . LYS A 1 250 ? 9.641 -19.984 -6.285 1 93 250 LYS A N 1
ATOM 2040 C CA . LYS A 1 250 ? 10.094 -21.312 -6.656 1 93 250 LYS A CA 1
ATOM 2041 C C . LYS A 1 250 ? 9.758 -21.625 -8.109 1 93 250 LYS A C 1
ATOM 2043 O O . LYS A 1 250 ? 8.773 -21.109 -8.648 1 93 250 LYS A O 1
ATOM 2048 N N . PRO A 1 251 ? 10.594 -22.469 -8.688 1 93.25 251 PRO A N 1
ATOM 2049 C CA . PRO A 1 251 ? 10.195 -22.969 -10.016 1 93.25 251 PRO A CA 1
ATOM 2050 C C . PRO A 1 251 ? 8.883 -23.75 -9.984 1 93.25 251 PRO A C 1
ATOM 2052 O O . PRO A 1 251 ? 8.43 -24.156 -8.914 1 93.25 251 PRO A O 1
ATOM 2055 N N . ALA A 1 252 ? 8.227 -23.844 -11.102 1 91.5 252 ALA A N 1
ATOM 2056 C CA . ALA A 1 252 ? 6.977 -24.594 -11.258 1 91.5 252 ALA A CA 1
ATOM 2057 C C . ALA A 1 252 ? 5.875 -24 -10.383 1 91.5 252 ALA A C 1
ATOM 2059 O O . ALA A 1 252 ? 5.137 -24.734 -9.719 1 91.5 252 ALA A O 1
ATOM 2060 N N . SER A 1 253 ? 5.887 -22.781 -10.289 1 92.5 253 SER A N 1
ATOM 2061 C CA . SER A 1 253 ? 4.883 -22.109 -9.469 1 92.5 253 SER A CA 1
ATOM 2062 C C . SER A 1 253 ? 4.438 -20.797 -10.094 1 92.5 253 SER A C 1
ATOM 2064 O O . SER A 1 253 ? 5.152 -20.219 -10.922 1 92.5 253 SER A O 1
ATOM 2066 N N . GLU A 1 254 ? 3.244 -20.453 -9.812 1 93.81 254 GLU A N 1
ATOM 2067 C CA . GLU A 1 254 ? 2.713 -19.141 -10.133 1 93.81 254 GLU A CA 1
ATOM 2068 C C . GLU A 1 254 ? 2.621 -18.266 -8.891 1 93.81 254 GLU A C 1
ATOM 2070 O O . GLU A 1 254 ? 2 -18.641 -7.895 1 93.81 254 GLU A O 1
ATOM 2075 N N . ALA A 1 255 ? 3.314 -17.172 -8.969 1 94.31 255 ALA A N 1
ATOM 2076 C CA . ALA A 1 255 ? 3.326 -16.266 -7.824 1 94.31 255 ALA A CA 1
ATOM 2077 C C . ALA A 1 255 ? 2.416 -15.07 -8.062 1 94.31 255 ALA A C 1
ATOM 2079 O O . ALA A 1 255 ? 2.459 -14.453 -9.133 1 94.31 255 ALA A O 1
ATOM 2080 N N . PHE A 1 256 ? 1.592 -14.836 -7.113 1 93.94 256 PHE A N 1
ATOM 2081 C CA . PHE A 1 256 ? 0.742 -13.656 -7.102 1 93.94 256 PHE A CA 1
ATOM 2082 C C . PHE A 1 256 ? 1.231 -12.648 -6.07 1 93.94 256 PHE A C 1
ATOM 2084 O O . PHE A 1 256 ? 1.098 -12.867 -4.863 1 93.94 256 PHE A O 1
ATOM 2091 N N . ILE A 1 257 ? 1.761 -11.586 -6.59 1 95.69 257 ILE A N 1
ATOM 2092 C CA . ILE A 1 257 ? 2.299 -10.555 -5.707 1 95.69 257 ILE A CA 1
ATOM 2093 C C . ILE A 1 257 ? 1.433 -9.305 -5.793 1 95.69 257 ILE A C 1
ATOM 2095 O O . ILE A 1 257 ? 1.596 -8.492 -6.707 1 95.69 257 ILE A O 1
ATOM 2099 N N . GLU A 1 258 ? 0.602 -9.125 -4.82 1 95.19 258 GLU A N 1
ATOM 2100 C CA . GLU A 1 258 ? -0.23 -7.93 -4.719 1 95.19 258 GLU A CA 1
ATOM 2101 C C . GLU A 1 258 ? 0.496 -6.812 -3.971 1 95.19 258 GLU A C 1
ATOM 2103 O O . GLU A 1 258 ? 1.005 -7.023 -2.869 1 95.19 258 GLU A O 1
ATOM 2108 N N . ILE A 1 259 ? 0.5 -5.625 -4.586 1 96.31 259 ILE A N 1
ATOM 2109 C CA . ILE A 1 259 ? 1.272 -4.566 -3.947 1 96.31 259 ILE A CA 1
ATOM 2110 C C . ILE A 1 259 ? 0.367 -3.371 -3.658 1 96.31 259 ILE A C 1
ATOM 2112 O O . ILE A 1 259 ? -0.632 -3.158 -4.348 1 96.31 259 ILE A O 1
ATOM 2116 N N . ARG A 1 260 ? 0.697 -2.664 -2.637 1 95.31 260 ARG A N 1
ATOM 2117 C CA . ARG A 1 260 ? 0.086 -1.4 -2.238 1 95.31 260 ARG A CA 1
ATOM 2118 C C . ARG A 1 260 ? 1.142 -0.318 -2.047 1 95.31 260 ARG A C 1
ATOM 2120 O O . ARG A 1 260 ? 2.145 -0.535 -1.363 1 95.31 260 ARG A O 1
ATOM 2127 N N . ARG A 1 261 ? 0.859 0.8 -2.629 1 97.06 261 ARG A N 1
ATOM 2128 C CA . ARG A 1 261 ? 1.828 1.89 -2.551 1 97.06 261 ARG A CA 1
ATOM 2129 C C . ARG A 1 261 ? 1.615 2.723 -1.292 1 97.06 261 ARG A C 1
ATOM 2131 O O . ARG A 1 261 ? 0.482 3.076 -0.959 1 97.06 261 ARG A O 1
ATOM 2138 N N . LYS A 1 262 ? 2.643 3.008 -0.62 1 97 262 LYS A N 1
ATOM 2139 C CA . LYS A 1 262 ? 2.66 3.902 0.534 1 97 262 LYS A CA 1
ATOM 2140 C C . LYS A 1 262 ? 3.705 5 0.36 1 97 262 LYS A C 1
ATOM 2142 O O . LYS A 1 262 ? 4.867 4.719 0.057 1 97 262 LYS A O 1
ATOM 2147 N N . ASP A 1 263 ? 3.287 6.199 0.521 1 96.69 263 ASP A N 1
ATOM 2148 C CA . ASP A 1 263 ? 4.191 7.34 0.441 1 96.69 263 ASP A CA 1
ATOM 2149 C C . ASP A 1 263 ? 4.438 7.949 1.82 1 96.69 263 ASP A C 1
ATOM 2151 O O . ASP A 1 263 ? 3.51 8.062 2.627 1 96.69 263 ASP A O 1
ATOM 2155 N N . TYR A 1 264 ? 5.629 8.281 2.033 1 96.19 264 TYR A N 1
ATOM 2156 C CA . TYR A 1 264 ? 6.027 8.969 3.258 1 96.19 264 TYR A CA 1
ATOM 2157 C C . TYR A 1 264 ? 6.602 10.344 2.951 1 96.19 264 TYR A C 1
ATOM 2159 O O . TYR A 1 264 ? 7.492 10.484 2.105 1 96.19 264 TYR A O 1
ATOM 2167 N N . LYS A 1 265 ? 6.051 11.367 3.602 1 96 265 LYS A N 1
ATOM 2168 C CA . LYS A 1 265 ? 6.484 12.75 3.418 1 96 265 LYS A CA 1
ATOM 2169 C C . LYS A 1 265 ? 6.84 13.398 4.754 1 96 265 LYS A C 1
ATOM 2171 O O . LYS A 1 265 ? 5.953 13.836 5.492 1 96 265 LYS A O 1
ATOM 2176 N N . PHE A 1 266 ? 8.086 13.594 4.957 1 96 266 PHE A N 1
ATOM 2177 C CA . PHE A 1 266 ? 8.57 14.211 6.184 1 96 266 PHE A CA 1
ATOM 2178 C C . PHE A 1 266 ? 9.016 15.648 5.926 1 96 266 PHE A C 1
ATOM 2180 O O . PHE A 1 266 ? 9.266 16.031 4.777 1 96 266 PHE A O 1
ATOM 2187 N N . LEU A 1 267 ? 9.031 16.422 6.949 1 94.94 267 LEU A N 1
ATOM 2188 C CA . LEU A 1 267 ? 9.484 17.797 6.852 1 94.94 267 LEU A CA 1
ATOM 2189 C C . LEU A 1 267 ? 11.008 17.875 6.984 1 94.94 267 LEU A C 1
ATOM 2191 O O . LEU A 1 267 ? 11.602 17.156 7.789 1 94.94 267 LEU A O 1
ATOM 2195 N N . PRO A 1 268 ? 11.617 18.656 6.129 1 93.75 268 PRO A N 1
ATOM 2196 C CA . PRO A 1 268 ? 13.07 18.812 6.238 1 93.75 268 PRO A CA 1
ATOM 2197 C C . PRO A 1 268 ? 13.492 19.594 7.48 1 93.75 268 PRO A C 1
ATOM 2199 O O . PRO A 1 268 ? 12.633 20.062 8.242 1 93.75 268 PRO A O 1
ATOM 2202 N N . ALA A 1 269 ? 14.852 19.734 7.625 1 91.88 269 ALA A N 1
ATOM 2203 C CA . ALA A 1 269 ? 15.359 20.547 8.727 1 91.88 269 ALA A CA 1
ATOM 2204 C C . ALA A 1 269 ? 14.719 21.922 8.734 1 91.88 269 ALA A C 1
ATOM 2206 O O . ALA A 1 269 ? 14.508 22.516 7.68 1 91.88 269 ALA A O 1
ATOM 2207 N N . PRO A 1 270 ? 14.383 22.375 9.977 1 91.81 270 PRO A N 1
ATOM 2208 C CA . PRO A 1 270 ? 14.859 21.984 11.305 1 91.81 270 PRO A CA 1
ATOM 2209 C C . PRO A 1 270 ? 13.977 20.922 11.961 1 91.81 270 PRO A C 1
ATOM 2211 O O . PRO A 1 270 ? 14.227 20.531 13.109 1 91.81 270 PRO A O 1
ATOM 2214 N N . TYR A 1 271 ? 13 20.516 11.242 1 93.12 271 TYR A N 1
ATOM 2215 C CA . TYR A 1 271 ? 12.188 19.438 11.805 1 93.12 271 TYR A CA 1
ATOM 2216 C C . TYR A 1 271 ? 12.953 18.125 11.82 1 93.12 271 TYR A C 1
ATOM 2218 O O . TYR A 1 271 ? 13.914 17.938 11.07 1 93.12 271 TYR A O 1
ATOM 2226 N N . THR A 1 272 ? 12.539 17.203 12.758 1 91.81 272 THR A N 1
ATOM 2227 C CA . THR A 1 272 ? 13.156 15.883 12.828 1 91.81 272 THR A CA 1
ATOM 2228 C C . THR A 1 272 ? 12.195 14.812 12.32 1 91.81 272 THR A C 1
ATOM 2230 O O . THR A 1 272 ? 11.039 14.75 12.75 1 91.81 272 THR A O 1
ATOM 2233 N N . ALA A 1 273 ? 12.633 14.055 11.492 1 87.56 273 ALA A N 1
ATOM 2234 C CA . ALA A 1 273 ? 11.773 13.086 10.812 1 87.56 273 ALA A CA 1
ATOM 2235 C C . ALA A 1 273 ? 11.914 11.703 11.43 1 87.56 273 ALA A C 1
ATOM 2237 O O . ALA A 1 273 ? 10.93 10.977 11.578 1 87.56 273 ALA A O 1
ATOM 2238 N N . PHE A 1 274 ? 13.016 11.273 11.734 1 88.25 274 PHE A N 1
ATOM 2239 C CA . PHE A 1 274 ? 13.281 9.922 12.203 1 88.25 274 PHE A CA 1
ATOM 2240 C C . PHE A 1 274 ? 13.703 9.922 13.664 1 88.25 274 PHE A C 1
ATOM 2242 O O . PHE A 1 274 ? 14.766 9.398 14.008 1 88.25 274 PHE A O 1
ATOM 2249 N N . GLY A 1 275 ? 12.805 10.359 14.43 1 84.12 275 GLY A N 1
ATOM 2250 C CA . GLY A 1 275 ? 13.141 10.555 15.836 1 84.12 275 GLY A CA 1
ATOM 2251 C C . GLY A 1 275 ? 13.938 11.82 16.094 1 84.12 275 GLY A C 1
ATOM 2252 O O . GLY A 1 275 ? 13.406 12.93 15.984 1 84.12 275 GLY A O 1
ATOM 2253 N N . ASN A 1 276 ? 15.18 11.633 16.172 1 86.94 276 ASN A N 1
ATOM 2254 C CA . ASN A 1 276 ? 16.031 12.789 16.438 1 86.94 276 ASN A CA 1
ATOM 2255 C C . ASN A 1 276 ? 16.938 13.109 15.258 1 86.94 276 ASN A C 1
ATOM 2257 O O . ASN A 1 276 ? 17.844 13.922 15.367 1 86.94 276 ASN A O 1
ATOM 2261 N N . LYS A 1 277 ? 16.594 12.5 14.125 1 91.19 277 LYS A N 1
ATOM 2262 C CA . LYS A 1 277 ? 17.438 12.703 12.945 1 91.19 277 LYS A CA 1
ATOM 2263 C C . LYS A 1 277 ? 16.688 13.469 11.867 1 91.19 277 LYS A C 1
ATOM 2265 O O . LYS A 1 277 ? 15.469 13.312 11.719 1 91.19 277 LYS A O 1
ATOM 2270 N N . THR A 1 278 ? 17.484 14.242 11.125 1 93.12 278 THR A N 1
ATOM 2271 C CA . THR A 1 278 ? 16.906 15.023 10.039 1 93.12 278 THR A CA 1
ATOM 2272 C C . THR A 1 278 ? 16.984 14.25 8.719 1 93.12 278 THR A C 1
ATOM 2274 O O . THR A 1 278 ? 17.641 13.219 8.633 1 93.12 278 THR A O 1
ATOM 2277 N N . CYS A 1 279 ? 16.219 14.703 7.805 1 94.5 279 CYS A N 1
ATOM 2278 C CA . CYS A 1 279 ? 16.219 14.117 6.469 1 94.5 279 CYS A CA 1
ATOM 2279 C C . CYS A 1 279 ? 16.703 15.117 5.43 1 94.5 279 CYS A C 1
ATOM 2281 O O . CYS A 1 279 ? 16.906 16.297 5.742 1 94.5 279 CYS A O 1
ATOM 2283 N N . VAL A 1 280 ? 16.984 14.578 4.297 1 93.69 280 VAL A N 1
ATOM 2284 C CA . VAL A 1 280 ? 17.5 15.445 3.234 1 93.69 280 VAL A CA 1
ATOM 2285 C C . VAL A 1 280 ? 16.562 15.391 2.031 1 93.69 280 VAL A C 1
ATOM 2287 O O . VAL A 1 280 ? 15.922 14.359 1.779 1 93.69 280 VAL A O 1
ATOM 2290 N N . ASN A 1 281 ? 16.453 16.562 1.424 1 90.31 281 ASN A N 1
ATOM 2291 C CA . ASN A 1 281 ? 15.688 16.641 0.184 1 90.31 281 ASN A CA 1
ATOM 2292 C C . ASN A 1 281 ? 16.609 16.766 -1.031 1 90.31 281 ASN A C 1
ATOM 2294 O O . ASN A 1 281 ? 17.016 17.875 -1.392 1 90.31 281 ASN A O 1
ATOM 2298 N N . LYS A 1 282 ? 17 15.711 -1.531 1 85 282 LYS A N 1
ATOM 2299 C CA . LYS A 1 282 ? 17.844 15.688 -2.719 1 85 282 LYS A CA 1
ATOM 2300 C C . LYS A 1 282 ? 17.172 14.93 -3.861 1 85 282 LYS A C 1
ATOM 2302 O O . LYS A 1 282 ? 16.672 13.828 -3.664 1 85 282 LYS A O 1
ATOM 2307 N N . PRO A 1 283 ? 17.266 15.625 -4.949 1 82.38 283 PRO A N 1
ATOM 2308 C CA . PRO A 1 283 ? 16.688 14.906 -6.09 1 82.38 283 PRO A CA 1
ATOM 2309 C C . PRO A 1 283 ? 17.516 13.672 -6.477 1 82.38 283 PRO A C 1
ATOM 2311 O O . PRO A 1 283 ? 18.734 13.656 -6.297 1 82.38 283 PRO A O 1
ATOM 2314 N N . ASP A 1 284 ? 17.031 12.633 -6.965 1 82.38 284 ASP A N 1
ATOM 2315 C CA . ASP A 1 284 ? 17.672 11.43 -7.488 1 82.38 284 ASP A CA 1
ATOM 2316 C C . ASP A 1 284 ? 18.625 10.812 -6.453 1 82.38 284 ASP A C 1
ATOM 2318 O O . ASP A 1 284 ? 19.734 10.422 -6.781 1 82.38 284 ASP A O 1
ATOM 2322 N N . TYR A 1 285 ? 18.391 11.016 -5.238 1 88.94 285 TYR A N 1
ATOM 2323 C CA . TYR A 1 285 ? 19.172 10.484 -4.125 1 88.94 285 TYR A CA 1
ATOM 2324 C C . TYR A 1 285 ? 18.391 9.391 -3.396 1 88.94 285 TYR A C 1
ATOM 2326 O O . TYR A 1 285 ? 17.172 9.484 -3.24 1 88.94 285 TYR A O 1
ATOM 2334 N N . SER A 1 286 ? 19.109 8.328 -3.105 1 90.38 286 SER A N 1
ATOM 2335 C CA . SER A 1 286 ? 18.609 7.305 -2.191 1 90.38 286 SER A CA 1
ATOM 2336 C C . SER A 1 286 ? 19.703 6.812 -1.254 1 90.38 286 SER A C 1
ATOM 2338 O O . SER A 1 286 ? 20.859 6.73 -1.646 1 90.38 286 SER A O 1
ATOM 2340 N N . SER A 1 287 ? 19.297 6.551 -0.063 1 88.56 287 SER A N 1
ATOM 2341 C CA . SER A 1 287 ? 20.266 6.059 0.915 1 88.56 287 SER A CA 1
ATOM 2342 C C . SER A 1 287 ? 20.906 4.758 0.448 1 88.56 287 SER A C 1
ATOM 2344 O O . SER A 1 287 ? 22.109 4.535 0.668 1 88.56 287 SER A O 1
ATOM 2346 N N . SER A 1 288 ? 20.141 3.959 -0.183 1 87.62 288 SER A N 1
ATOM 2347 C CA . SER A 1 288 ? 20.656 2.676 -0.65 1 87.62 288 SER A CA 1
ATOM 2348 C C . SER A 1 288 ? 21.734 2.863 -1.709 1 87.62 288 SER A C 1
ATOM 2350 O O . SER A 1 288 ? 22.766 2.182 -1.684 1 87.62 288 SER A O 1
ATOM 2352 N N . ARG A 1 289 ? 21.516 3.73 -2.623 1 87.38 289 ARG A N 1
ATOM 2353 C CA . ARG A 1 289 ? 22.531 4.023 -3.641 1 87.38 289 ARG A CA 1
ATOM 2354 C C . ARG A 1 289 ? 23.781 4.629 -3.018 1 87.38 289 ARG A C 1
ATOM 2356 O O . ARG A 1 289 ? 24.891 4.328 -3.439 1 87.38 289 ARG A O 1
ATOM 2363 N N . CYS A 1 290 ? 23.547 5.461 -2.111 1 88.38 290 CYS A N 1
ATOM 2364 C CA . CYS A 1 290 ? 24.656 6.082 -1.397 1 88.38 290 CYS A CA 1
ATOM 2365 C C . CYS A 1 290 ? 25.516 5.027 -0.72 1 88.38 290 CYS A C 1
ATOM 2367 O O . CYS A 1 290 ? 26.75 5.062 -0.832 1 88.38 290 CYS A O 1
ATOM 2369 N N . TYR A 1 291 ? 24.953 4.102 -0.096 1 86.56 291 TYR A N 1
ATOM 2370 C CA . TYR A 1 291 ? 25.703 3.045 0.582 1 86.56 291 TYR A CA 1
ATOM 2371 C C . TYR A 1 291 ? 26.453 2.18 -0.42 1 86.56 291 TYR A C 1
ATOM 2373 O O . TYR A 1 291 ? 27.609 1.829 -0.194 1 86.56 291 TYR A O 1
ATOM 2381 N N . GLN A 1 292 ? 25.828 1.854 -1.458 1 86.31 292 GLN A N 1
ATOM 2382 C CA . GLN A 1 292 ? 26.484 1.006 -2.455 1 86.31 292 GLN A CA 1
ATOM 2383 C C . GLN A 1 292 ? 27.672 1.712 -3.092 1 86.31 292 GLN A C 1
ATOM 2385 O O . GLN A 1 292 ? 28.703 1.092 -3.34 1 86.31 292 GLN A O 1
ATOM 2390 N N . GLU A 1 293 ? 27.5 2.986 -3.338 1 86.62 293 GLU A N 1
ATOM 2391 C CA . GLU A 1 293 ? 28.625 3.76 -3.869 1 86.62 293 GLU A CA 1
ATOM 2392 C C . GLU A 1 293 ? 29.766 3.84 -2.863 1 86.62 293 GLU A C 1
ATOM 2394 O O . GLU A 1 293 ? 30.938 3.729 -3.236 1 86.62 293 GLU A O 1
ATOM 2399 N N . CYS A 1 294 ? 29.375 4.055 -1.705 1 87.88 294 CYS A N 1
ATOM 2400 C CA . CYS A 1 294 ? 30.375 4.102 -0.64 1 87.88 294 CYS A CA 1
ATOM 2401 C C . CYS A 1 294 ? 31.125 2.775 -0.531 1 87.88 294 CYS A C 1
ATOM 2403 O O . CYS A 1 294 ? 32.344 2.756 -0.418 1 87.88 294 CYS A O 1
ATOM 2405 N N . TRP A 1 295 ? 30.453 1.689 -0.606 1 86.94 295 TRP A N 1
ATOM 2406 C CA . TRP A 1 295 ? 31.062 0.367 -0.516 1 86.94 295 TRP A CA 1
ATOM 2407 C C . TRP A 1 295 ? 31.984 0.111 -1.701 1 86.94 295 TRP A C 1
ATOM 2409 O O . TRP A 1 295 ? 33.062 -0.447 -1.54 1 86.94 295 TRP A O 1
ATOM 2419 N N . ASN A 1 296 ? 31.516 0.507 -2.781 1 86.88 296 ASN A N 1
ATOM 2420 C CA . ASN A 1 296 ? 32.344 0.328 -3.977 1 86.88 296 ASN A CA 1
ATOM 2421 C C . ASN A 1 296 ? 33.656 1.12 -3.889 1 86.88 296 ASN A C 1
ATOM 2423 O O . ASN A 1 296 ? 34.688 0.659 -4.352 1 86.88 296 ASN A O 1
ATOM 2427 N N . GLU A 1 297 ? 33.562 2.254 -3.375 1 87.94 297 GLU A N 1
ATOM 2428 C CA . GLU A 1 297 ? 34.75 3.068 -3.205 1 87.94 297 GLU A CA 1
ATOM 2429 C C . GLU A 1 297 ? 35.719 2.42 -2.225 1 87.94 297 GLU A C 1
ATOM 2431 O O . GLU A 1 297 ? 36.938 2.439 -2.443 1 87.94 297 GLU A O 1
ATOM 2436 N N . ILE A 1 298 ? 35.219 1.92 -1.268 1 88.75 298 ILE A N 1
ATOM 2437 C CA . ILE A 1 298 ? 36.062 1.265 -0.271 1 88.75 298 ILE A CA 1
ATOM 2438 C C . ILE A 1 298 ? 36.719 0.038 -0.886 1 88.75 298 ILE A C 1
ATOM 2440 O O . ILE A 1 298 ? 37.938 -0.185 -0.693 1 88.75 298 ILE A O 1
ATOM 2444 N N . ILE A 1 299 ? 36 -0.684 -1.62 1 90.06 299 ILE A N 1
ATOM 2445 C CA . ILE A 1 299 ? 36.531 -1.881 -2.26 1 90.06 299 ILE A CA 1
ATOM 2446 C C . ILE A 1 299 ? 37.594 -1.487 -3.281 1 90.06 299 ILE A C 1
ATOM 2448 O O . ILE A 1 299 ? 38.656 -2.117 -3.359 1 90.06 299 ILE A O 1
ATOM 2452 N N . GLN A 1 300 ? 37.25 -0.475 -4.02 1 90.25 300 GLN A N 1
ATOM 2453 C CA . GLN A 1 300 ? 38.219 -0.004 -5.012 1 90.25 300 GLN A CA 1
ATOM 2454 C C . GLN A 1 300 ? 39.531 0.442 -4.348 1 90.25 300 GLN A C 1
ATOM 2456 O O . GLN A 1 300 ? 40.594 0.166 -4.855 1 90.25 300 GLN A O 1
ATOM 2461 N N . HIS A 1 301 ? 39.406 1.061 -3.309 1 90.06 301 HIS A N 1
ATOM 2462 C CA . HIS A 1 301 ? 40.594 1.549 -2.6 1 90.06 301 HIS A CA 1
ATOM 2463 C C . HIS A 1 301 ? 41.375 0.398 -1.979 1 90.06 301 HIS A C 1
ATOM 2465 O O . HIS A 1 301 ? 42.594 0.392 -2.014 1 90.06 301 HIS A O 1
ATOM 2471 N N . LYS A 1 302 ? 40.688 -0.527 -1.502 1 91.94 302 LYS A N 1
ATOM 2472 C CA . LYS A 1 302 ? 41.344 -1.618 -0.778 1 91.94 302 LYS A CA 1
ATOM 2473 C C . LYS A 1 302 ? 41.875 -2.676 -1.74 1 91.94 302 LYS A C 1
ATOM 2475 O O . LYS A 1 302 ? 42.938 -3.242 -1.517 1 91.94 302 LYS A O 1
ATOM 2480 N N . CYS A 1 303 ? 41.125 -2.975 -2.801 1 93.12 303 CYS A N 1
ATOM 2481 C CA . CYS A 1 303 ? 41.438 -4.113 -3.652 1 93.12 303 CYS A CA 1
ATOM 2482 C C . CYS A 1 303 ? 42.031 -3.654 -4.984 1 93.12 303 CYS A C 1
ATOM 2484 O O . CYS A 1 303 ? 42.625 -4.453 -5.719 1 93.12 303 CYS A O 1
ATOM 2486 N N . GLY A 1 304 ? 41.875 -2.457 -5.32 1 90.5 304 GLY A N 1
ATOM 2487 C CA . GLY A 1 304 ? 42.406 -1.927 -6.57 1 90.5 304 GLY A CA 1
ATOM 2488 C C . GLY A 1 304 ? 41.531 -2.266 -7.773 1 90.5 304 GLY A C 1
ATOM 2489 O O . GLY A 1 304 ? 41.969 -2.111 -8.914 1 90.5 304 GLY A O 1
ATOM 2490 N N . CYS A 1 305 ? 40.469 -2.793 -7.523 1 90.12 305 CYS A N 1
ATOM 2491 C CA . CYS A 1 305 ? 39.531 -3.152 -8.562 1 90.12 305 CYS A CA 1
ATOM 2492 C C . CYS A 1 305 ? 38.094 -2.932 -8.086 1 90.12 305 CYS A C 1
ATOM 2494 O O . CYS A 1 305 ? 37.875 -2.631 -6.914 1 90.12 305 CYS A O 1
ATOM 2496 N N . THR A 1 306 ? 37.188 -2.979 -9.125 1 84.44 306 THR A N 1
ATOM 2497 C CA . THR A 1 306 ? 35.812 -2.748 -8.781 1 84.44 306 THR A CA 1
ATOM 2498 C C . THR A 1 306 ? 34.938 -3.945 -9.18 1 84.44 306 THR A C 1
ATOM 2500 O O . THR A 1 306 ? 35.312 -4.703 -10.078 1 84.44 306 THR A O 1
ATOM 2503 N N . ASP A 1 307 ? 33.906 -4.125 -8.336 1 77.12 307 ASP A N 1
ATOM 2504 C CA . ASP A 1 307 ? 32.938 -5.141 -8.711 1 77.12 307 ASP A CA 1
ATOM 2505 C C . ASP A 1 307 ? 31.969 -4.605 -9.758 1 77.12 307 ASP A C 1
ATOM 2507 O O . ASP A 1 307 ? 31.953 -3.408 -10.055 1 77.12 307 ASP A O 1
ATOM 2511 N N . PHE A 1 308 ? 31.297 -5.48 -10.383 1 66.56 308 PHE A N 1
ATOM 2512 C CA . PHE A 1 308 ? 30.406 -5.078 -11.469 1 66.56 308 PHE A CA 1
ATOM 2513 C C . PHE A 1 308 ? 29.266 -4.203 -10.938 1 66.56 308 PHE A C 1
ATOM 2515 O O . PHE A 1 308 ? 28.531 -3.596 -11.719 1 66.56 308 PHE A O 1
ATOM 2522 N N . LEU A 1 309 ? 29.094 -4.152 -9.648 1 62.28 309 LEU A N 1
ATOM 2523 C CA . LEU A 1 309 ? 28.047 -3.316 -9.055 1 62.28 309 LEU A CA 1
ATOM 2524 C C . LEU A 1 309 ? 28.359 -1.837 -9.258 1 62.28 309 LEU A C 1
ATOM 2526 O O . LEU A 1 309 ? 27.469 -0.993 -9.188 1 62.28 309 LEU A O 1
ATOM 2530 N N . SER A 1 310 ? 29.641 -1.608 -9.422 1 63.22 310 SER A N 1
ATOM 2531 C CA . SER A 1 310 ? 30.125 -0.232 -9.344 1 63.22 310 SER A CA 1
ATOM 2532 C C . SER A 1 310 ? 30.031 0.467 -10.695 1 63.22 310 SER A C 1
ATOM 2534 O O . SER A 1 310 ? 30.25 -0.151 -11.742 1 63.22 310 SER A O 1
ATOM 2536 N N . LYS A 1 311 ? 29.266 1.55 -10.68 1 58.59 311 LYS A N 1
ATOM 2537 C CA . LYS A 1 311 ? 29.328 2.443 -11.828 1 58.59 311 LYS A CA 1
ATOM 2538 C C . LYS A 1 311 ? 30.719 3.09 -11.938 1 58.59 311 LYS A C 1
ATOM 2540 O O . LYS A 1 311 ? 30.906 4.012 -12.734 1 58.59 311 LYS A O 1
ATOM 2545 N N . GLY A 1 312 ? 31.594 2.607 -11.219 1 59.34 312 GLY A N 1
ATOM 2546 C CA . GLY A 1 312 ? 32.875 3.314 -11.125 1 59.34 312 GLY A CA 1
ATOM 2547 C C . GLY A 1 312 ? 33.781 3.041 -12.297 1 59.34 312 GLY A C 1
ATOM 2548 O O . GLY A 1 312 ? 33.5 2.182 -13.133 1 59.34 312 GLY A O 1
ATOM 2549 N N . ASN A 1 313 ? 34.719 3.873 -12.492 1 64.38 313 ASN A N 1
ATOM 2550 C CA . ASN A 1 313 ? 35.688 3.994 -13.586 1 64.38 313 ASN A CA 1
ATOM 2551 C C . ASN A 1 313 ? 36.875 3.057 -13.391 1 64.38 313 ASN A C 1
ATOM 2553 O O . ASN A 1 313 ? 37.812 3.08 -14.18 1 64.38 313 ASN A O 1
ATOM 2557 N N . GLY A 1 314 ? 36.875 2.105 -12.508 1 70 314 GLY A N 1
ATOM 2558 C CA . GLY A 1 314 ? 38.062 1.267 -12.391 1 70 314 GLY A CA 1
ATOM 2559 C C . GLY A 1 314 ? 37.906 -0.08 -13.07 1 70 314 GLY A C 1
ATOM 2560 O O . GLY A 1 314 ? 36.812 -0.419 -13.555 1 70 314 GLY A O 1
ATOM 2561 N N . PRO A 1 315 ? 39.125 -0.72 -13.234 1 83.25 315 PRO A N 1
ATOM 2562 C CA . PRO A 1 315 ? 39.031 -2.062 -13.812 1 83.25 315 PRO A CA 1
ATOM 2563 C C . PRO A 1 315 ? 38.219 -3.021 -12.961 1 83.25 315 PRO A C 1
ATOM 2565 O O . PRO A 1 315 ? 38.219 -2.906 -11.727 1 83.25 315 PRO A O 1
ATOM 2568 N N . TYR A 1 316 ? 37.625 -3.904 -13.57 1 88.56 316 TYR A N 1
ATOM 2569 C CA . TYR A 1 316 ? 36.875 -4.922 -12.852 1 88.56 316 TYR A CA 1
ATOM 2570 C C . TYR A 1 316 ? 37.812 -5.941 -12.203 1 88.56 316 TYR A C 1
ATOM 2572 O O . TYR A 1 316 ? 38.875 -6.223 -12.719 1 88.56 316 TYR A O 1
ATOM 2580 N N . CYS A 1 317 ? 37.344 -6.473 -11.18 1 90.5 317 CYS A N 1
ATOM 2581 C CA . CYS A 1 317 ? 38.125 -7.457 -10.453 1 90.5 317 CYS A CA 1
ATOM 2582 C C . CYS A 1 317 ? 38.25 -8.75 -11.25 1 90.5 317 CYS A C 1
ATOM 2584 O O . CYS A 1 317 ? 37.312 -9.195 -11.875 1 90.5 317 CYS A O 1
ATOM 2586 N N . SER A 1 318 ? 39.5 -9.297 -11.211 1 92.5 318 SER A N 1
ATOM 2587 C CA . SER A 1 318 ? 39.688 -10.672 -11.672 1 92.5 318 SER A CA 1
ATOM 2588 C C . SER A 1 318 ? 39.031 -11.672 -10.719 1 92.5 318 SER A C 1
ATOM 2590 O O . SER A 1 318 ? 38.594 -11.297 -9.641 1 92.5 318 SER A O 1
ATOM 2592 N N . TYR A 1 319 ? 39 -12.898 -11.141 1 90.44 319 TYR A N 1
ATOM 2593 C CA . TYR A 1 319 ? 38.469 -13.898 -10.234 1 90.44 319 TYR A CA 1
ATOM 2594 C C . TYR A 1 319 ? 39.312 -14.039 -8.984 1 90.44 319 TYR A C 1
ATOM 2596 O O . TYR A 1 319 ? 38.812 -14.305 -7.898 1 90.44 319 TYR A O 1
ATOM 2604 N N . HIS A 1 320 ? 40.594 -13.883 -9.203 1 94.12 320 HIS A N 1
ATOM 2605 C CA . HIS A 1 320 ? 41.531 -13.906 -8.078 1 94.12 320 HIS A CA 1
ATOM 2606 C C . HIS A 1 320 ? 41.219 -12.781 -7.094 1 94.12 320 HIS A C 1
ATOM 2608 O O . HIS A 1 320 ? 41.094 -13.016 -5.891 1 94.12 320 HIS A O 1
ATOM 2614 N N . ASP A 1 321 ? 41.094 -11.602 -7.672 1 94.06 321 ASP A N 1
ATOM 2615 C CA . ASP A 1 321 ? 40.812 -10.445 -6.828 1 94.06 321 ASP A CA 1
ATOM 2616 C C . ASP A 1 321 ? 39.469 -10.578 -6.141 1 94.06 321 ASP A C 1
ATOM 2618 O O . ASP A 1 321 ? 39.281 -10.148 -4.996 1 94.06 321 ASP A O 1
ATOM 2622 N N . TYR A 1 322 ? 38.531 -11.141 -6.867 1 91.75 322 TYR A N 1
ATOM 2623 C CA . TYR A 1 322 ? 37.188 -11.312 -6.324 1 91.75 322 TYR A CA 1
ATOM 2624 C C . TYR A 1 322 ? 37.188 -12.25 -5.121 1 91.75 322 TYR A C 1
ATOM 2626 O O . TYR A 1 322 ? 36.594 -11.953 -4.086 1 91.75 322 TYR A O 1
ATOM 2634 N N . GLN A 1 323 ? 37.844 -13.352 -5.258 1 92.75 323 GLN A N 1
ATOM 2635 C CA . GLN A 1 323 ? 37.875 -14.359 -4.207 1 92.75 323 GLN A CA 1
ATOM 2636 C C . GLN A 1 323 ? 38.688 -13.906 -3.014 1 92.75 323 GLN A C 1
ATOM 2638 O O . GLN A 1 323 ? 38.344 -14.172 -1.863 1 92.75 323 GLN A O 1
ATOM 2643 N N . THR A 1 324 ? 39.75 -13.133 -3.193 1 94.19 324 THR A N 1
ATOM 2644 C CA . THR A 1 324 ? 40.719 -12.875 -2.139 1 94.19 324 THR A CA 1
ATOM 2645 C C . THR A 1 324 ? 40.438 -11.539 -1.451 1 94.19 324 THR A C 1
ATOM 2647 O O . THR A 1 324 ? 40.812 -11.344 -0.291 1 94.19 324 THR A O 1
ATOM 2650 N N . CYS A 1 325 ? 39.719 -10.656 -2.168 1 94.56 325 CYS A N 1
ATOM 2651 C CA . CYS A 1 325 ? 39.656 -9.328 -1.586 1 94.56 325 CYS A CA 1
ATOM 2652 C C . CYS A 1 325 ? 38.25 -8.766 -1.679 1 94.56 325 CYS A C 1
ATOM 2654 O O . CYS A 1 325 ? 37.625 -8.477 -0.657 1 94.56 325 CYS A O 1
ATOM 2656 N N . SER A 1 326 ? 37.781 -8.641 -2.904 1 91.62 326 SER A N 1
ATOM 2657 C CA . SER A 1 326 ? 36.531 -7.902 -3.125 1 91.62 326 SER A CA 1
ATOM 2658 C C . SER A 1 326 ? 35.375 -8.57 -2.418 1 91.62 326 SER A C 1
ATOM 2660 O O . SER A 1 326 ? 34.594 -7.906 -1.708 1 91.62 326 SER A O 1
ATOM 2662 N N . ASN A 1 327 ? 35.188 -9.898 -2.574 1 89.88 327 ASN A N 1
ATOM 2663 C CA . ASN A 1 327 ? 34.094 -10.625 -1.975 1 89.88 327 ASN A CA 1
ATOM 2664 C C . ASN A 1 327 ? 34.156 -10.594 -0.451 1 89.88 327 ASN A C 1
ATOM 2666 O O . ASN A 1 327 ? 33.156 -10.25 0.209 1 89.88 327 ASN A O 1
ATOM 2670 N N . PRO A 1 328 ? 35.219 -10.859 0.151 1 90.62 328 PRO A N 1
ATOM 2671 C CA . PRO A 1 328 ? 35.312 -10.773 1.61 1 90.62 328 PRO A CA 1
ATOM 2672 C C . PRO A 1 328 ? 35.094 -9.352 2.133 1 90.62 328 PRO A C 1
ATOM 2674 O O . PRO A 1 328 ? 34.469 -9.18 3.195 1 90.62 328 PRO A O 1
ATOM 2677 N N . THR A 1 329 ? 35.625 -8.422 1.393 1 90.62 329 THR A N 1
ATOM 2678 C CA . THR A 1 329 ? 35.438 -7.035 1.805 1 90.62 329 THR A CA 1
ATOM 2679 C C . THR A 1 329 ? 33.969 -6.66 1.75 1 90.62 329 THR A C 1
ATOM 2681 O O . THR A 1 329 ? 33.438 -6.004 2.66 1 90.62 329 THR A O 1
ATOM 2684 N N . PHE A 1 330 ? 33.312 -7.086 0.702 1 88.12 330 PHE A N 1
ATOM 2685 C CA . PHE A 1 330 ? 31.891 -6.801 0.553 1 88.12 330 PHE A CA 1
ATOM 2686 C C . PHE A 1 330 ? 31.094 -7.375 1.721 1 88.12 330 PHE A C 1
ATOM 2688 O O . PHE A 1 330 ? 30.266 -6.684 2.32 1 88.12 330 PHE A O 1
ATOM 2695 N N . TRP A 1 331 ? 31.312 -8.547 2.098 1 86.81 331 TRP A N 1
ATOM 2696 C CA . TRP A 1 331 ? 30.578 -9.211 3.168 1 86.81 331 TRP A CA 1
ATOM 2697 C C . TRP A 1 331 ? 30.891 -8.57 4.52 1 86.81 331 TRP A C 1
ATOM 2699 O O . TRP A 1 331 ? 30.016 -8.469 5.375 1 86.81 331 TRP A O 1
ATOM 2709 N N . HIS A 1 332 ? 32.031 -8.156 4.574 1 87.69 332 HIS A N 1
ATOM 2710 C CA . HIS A 1 332 ? 32.406 -7.457 5.801 1 87.69 332 HIS A CA 1
ATOM 2711 C C . HIS A 1 332 ? 31.641 -6.145 5.938 1 87.69 332 HIS A C 1
ATOM 2713 O O . HIS A 1 332 ? 31.172 -5.805 7.023 1 87.69 332 HIS A O 1
ATOM 2719 N N . LEU A 1 333 ? 31.625 -5.512 4.852 1 86.25 333 LEU A N 1
ATOM 2720 C CA . LEU A 1 333 ? 30.922 -4.234 4.852 1 86.25 333 LEU A CA 1
ATOM 2721 C C . LEU A 1 333 ? 29.422 -4.441 5.102 1 86.25 333 LEU A C 1
ATOM 2723 O O . LEU A 1 333 ? 28.797 -3.648 5.801 1 86.25 333 LEU A O 1
ATOM 2727 N N . LEU A 1 334 ? 28.812 -5.469 4.535 1 82.75 334 LEU A N 1
ATOM 2728 C CA . LEU A 1 334 ? 27.406 -5.777 4.727 1 82.75 334 LEU A CA 1
ATOM 2729 C C . LEU A 1 334 ? 27.109 -6.098 6.188 1 82.75 334 LEU A C 1
ATOM 2731 O O . LEU A 1 334 ? 26.062 -5.727 6.711 1 82.75 334 LEU A O 1
ATOM 2735 N N . LEU A 1 335 ? 27.953 -6.742 6.812 1 79.56 335 LEU A N 1
ATOM 2736 C CA . LEU A 1 335 ? 27.766 -7.168 8.195 1 79.56 335 LEU A CA 1
ATOM 2737 C C . LEU A 1 335 ? 28 -6.012 9.156 1 79.56 335 LEU A C 1
ATOM 2739 O O . LEU A 1 335 ? 27.484 -6.012 10.281 1 79.56 335 LEU A O 1
ATOM 2743 N N . THR A 1 336 ? 28.781 -5.027 8.711 1 73.06 336 THR A N 1
ATOM 2744 C CA . THR A 1 336 ? 29.125 -3.928 9.609 1 73.06 336 THR A CA 1
ATOM 2745 C C . THR A 1 336 ? 28.391 -2.654 9.211 1 73.06 336 THR A C 1
ATOM 2747 O O . THR A 1 336 ? 28.797 -1.551 9.57 1 73.06 336 THR A O 1
ATOM 2750 N N . TYR A 1 337 ? 27.422 -2.816 8.234 1 62.28 337 TYR A N 1
ATOM 2751 C CA . TYR A 1 337 ? 26.656 -1.753 7.598 1 62.28 337 TYR A CA 1
ATOM 2752 C C . TYR A 1 337 ? 26.203 -0.721 8.625 1 62.28 337 TYR A C 1
ATOM 2754 O O . TYR A 1 337 ? 26.156 0.476 8.328 1 62.28 337 TYR A O 1
ATOM 2762 N N . HIS A 1 338 ? 25.828 -1.151 9.703 1 59.28 338 HIS A N 1
ATOM 2763 C CA . HIS A 1 338 ? 25.328 -0.232 10.727 1 59.28 338 HIS A CA 1
ATOM 2764 C C . HIS A 1 338 ? 26.438 0.685 11.227 1 59.28 338 HIS A C 1
ATOM 2766 O O . HIS A 1 338 ? 26.172 1.745 11.797 1 59.28 338 HIS A O 1
ATOM 2772 N N . LYS A 1 339 ? 27.656 0.179 10.836 1 60.5 339 LYS A N 1
ATOM 2773 C CA . LYS A 1 339 ? 28.781 0.892 11.43 1 60.5 339 LYS A CA 1
ATOM 2774 C C . LYS A 1 339 ? 29.156 2.123 10.602 1 60.5 339 LYS A C 1
ATOM 2776 O O . LYS A 1 339 ? 28.844 2.191 9.414 1 60.5 339 LYS A O 1
ATOM 2781 N N . GLU A 1 340 ? 29.453 3.357 11.102 1 62.53 340 GLU A N 1
ATOM 2782 C CA . GLU A 1 340 ? 29.797 4.762 10.906 1 62.53 340 GLU A CA 1
ATOM 2783 C C . GLU A 1 340 ? 30.75 4.938 9.727 1 62.53 340 GLU A C 1
ATOM 2785 O O . GLU A 1 340 ? 31.391 5.977 9.586 1 62.53 340 GLU A O 1
ATOM 2790 N N . THR A 1 341 ? 30.641 3.865 8.734 1 75.19 341 THR A N 1
ATOM 2791 C CA . THR A 1 341 ? 31.641 4.098 7.703 1 75.19 341 THR A CA 1
ATOM 2792 C C . THR A 1 341 ? 31.094 4.984 6.598 1 75.19 341 THR A C 1
ATOM 2794 O O . THR A 1 341 ? 31.812 5.789 6.012 1 75.19 341 THR A O 1
ATOM 2797 N N . CYS A 1 342 ? 29.812 4.859 6.34 1 85.62 342 CYS A N 1
ATOM 2798 C CA . CYS A 1 342 ? 29.219 5.637 5.254 1 85.62 342 CYS A CA 1
ATOM 2799 C C . CYS A 1 342 ? 28.188 6.625 5.785 1 85.62 342 CYS A C 1
ATOM 2801 O O . CYS A 1 342 ? 27.406 6.293 6.68 1 85.62 342 CYS A O 1
ATOM 2803 N N . ASP A 1 343 ? 28.281 7.871 5.398 1 87.25 343 ASP A N 1
ATOM 2804 C CA . ASP A 1 343 ? 27.297 8.891 5.754 1 87.25 343 ASP A CA 1
ATOM 2805 C C . ASP A 1 343 ? 26.219 9.008 4.684 1 87.25 343 ASP A C 1
ATOM 2807 O O . ASP A 1 343 ? 26.391 9.727 3.695 1 87.25 343 ASP A O 1
ATOM 2811 N N . CYS A 1 344 ? 25.219 8.289 4.879 1 89.56 344 CYS A N 1
ATOM 2812 C CA . CYS A 1 344 ? 24.125 8.266 3.926 1 89.56 344 CYS A CA 1
ATOM 2813 C C . CYS A 1 344 ? 22.797 8.586 4.613 1 89.56 344 CYS A C 1
ATOM 2815 O O . CYS A 1 344 ? 22.078 7.684 5.039 1 89.56 344 CYS A O 1
ATOM 2817 N N . PRO A 1 345 ? 22.438 9.844 4.645 1 89.94 345 PRO A N 1
ATOM 2818 C CA . PRO A 1 345 ? 21.203 10.242 5.332 1 89.94 345 PRO A CA 1
ATOM 2819 C C . PRO A 1 345 ? 19.953 9.766 4.609 1 89.94 345 PRO A C 1
ATOM 2821 O O . PRO A 1 345 ? 20 9.453 3.418 1 89.94 345 PRO A O 1
ATOM 2824 N N . GLN A 1 346 ? 18.844 9.75 5.391 1 92.44 346 GLN A N 1
ATOM 2825 C CA . GLN A 1 346 ? 17.562 9.344 4.824 1 92.44 346 GLN A CA 1
ATOM 2826 C C . GLN A 1 346 ? 16.891 10.5 4.078 1 92.44 346 GLN A C 1
ATOM 2828 O O . GLN A 1 346 ? 17.141 11.664 4.395 1 92.44 346 GLN A O 1
ATOM 2833 N N . VAL A 1 347 ? 16.141 10.125 3.115 1 94.06 347 VAL A N 1
ATOM 2834 C CA . VAL A 1 347 ? 15.445 11.141 2.328 1 94.06 347 VAL A CA 1
ATOM 2835 C C . VAL A 1 347 ? 14.125 11.508 3.006 1 94.06 347 VAL A C 1
ATOM 2837 O O . VAL A 1 347 ? 13.516 10.672 3.682 1 94.06 347 VAL A O 1
ATOM 2840 N N . CYS A 1 348 ? 13.641 12.727 2.748 1 95.25 348 CYS A N 1
ATOM 2841 C CA . CYS A 1 348 ? 12.422 13.211 3.387 1 95.25 348 CYS A CA 1
ATOM 2842 C C . CYS A 1 348 ? 11.188 12.617 2.729 1 95.25 348 CYS A C 1
ATOM 2844 O O . CYS A 1 348 ? 10.156 12.438 3.381 1 95.25 348 CYS A O 1
ATOM 2846 N N . HIS A 1 349 ? 11.305 12.398 1.469 1 94.69 349 HIS A N 1
ATOM 2847 C CA . HIS A 1 349 ? 10.188 11.805 0.737 1 94.69 349 HIS A CA 1
ATOM 2848 C C . HIS A 1 349 ? 10.586 10.461 0.132 1 94.69 349 HIS A C 1
ATOM 2850 O O . HIS A 1 349 ? 11.562 10.367 -0.615 1 94.69 349 HIS A O 1
ATOM 2856 N N . TYR A 1 350 ? 9.883 9.453 0.48 1 93.88 350 TYR A N 1
ATOM 2857 C CA . TYR A 1 350 ? 10.172 8.164 -0.143 1 93.88 350 TYR A CA 1
ATOM 2858 C C . TYR A 1 350 ? 8.906 7.324 -0.26 1 93.88 350 TYR A C 1
ATOM 2860 O O . TYR A 1 350 ? 7.895 7.617 0.381 1 93.88 350 TYR A O 1
ATOM 2868 N N . THR A 1 351 ? 8.969 6.367 -1.173 1 95 351 THR A N 1
ATOM 2869 C CA . THR A 1 351 ? 7.855 5.473 -1.48 1 95 351 THR A CA 1
ATOM 2870 C C . THR A 1 351 ? 8.211 4.027 -1.136 1 95 351 THR A C 1
ATOM 2872 O O . THR A 1 351 ? 9.336 3.584 -1.381 1 95 351 THR A O 1
ATOM 2875 N N . THR A 1 352 ? 7.305 3.363 -0.531 1 95.44 352 THR A N 1
ATOM 2876 C CA . THR A 1 352 ? 7.449 1.937 -0.271 1 95.44 352 THR A CA 1
ATOM 2877 C C . THR A 1 352 ? 6.246 1.164 -0.805 1 95.44 352 THR A C 1
ATOM 2879 O O . THR A 1 352 ? 5.211 1.755 -1.113 1 95.44 352 THR A O 1
ATOM 2882 N N . TYR A 1 353 ? 6.484 -0.143 -0.945 1 95.75 353 TYR A N 1
ATOM 2883 C CA . TYR A 1 353 ? 5.422 -1.027 -1.408 1 95.75 353 TYR A CA 1
ATOM 2884 C C . TYR A 1 353 ? 5.207 -2.18 -0.434 1 95.75 353 TYR A C 1
ATOM 2886 O O . TYR A 1 353 ? 6.148 -2.904 -0.104 1 95.75 353 TYR A O 1
ATOM 2894 N N . GLU A 1 354 ? 3.992 -2.227 0.015 1 93.12 354 GLU A N 1
ATOM 2895 C CA . GLU A 1 354 ? 3.598 -3.396 0.796 1 93.12 354 GLU A CA 1
ATOM 2896 C C . GLU A 1 354 ? 3.107 -4.523 -0.108 1 93.12 354 GLU A C 1
ATOM 2898 O O . GLU A 1 354 ? 2.434 -4.277 -1.11 1 93.12 354 GLU A O 1
ATOM 2903 N N . TYR A 1 355 ? 3.463 -5.77 0.281 1 90.94 355 TYR A N 1
ATOM 2904 C CA . TYR A 1 355 ? 3.068 -6.848 -0.617 1 90.94 355 TYR A CA 1
ATOM 2905 C C . TYR A 1 355 ? 2.295 -7.926 0.133 1 90.94 355 TYR A C 1
ATOM 2907 O O . TYR A 1 355 ? 2.502 -8.125 1.333 1 90.94 355 TYR A O 1
ATOM 2915 N N . SER A 1 356 ? 1.388 -8.508 -0.541 1 89.38 356 SER A N 1
ATOM 2916 C CA . SER A 1 356 ? 0.757 -9.781 -0.205 1 89.38 356 SER A CA 1
ATOM 2917 C C . SER A 1 356 ? 1.112 -10.859 -1.224 1 89.38 356 SER A C 1
ATOM 2919 O O . SER A 1 356 ? 0.995 -10.648 -2.432 1 89.38 356 SER A O 1
ATOM 2921 N N . PHE A 1 357 ? 1.533 -11.961 -0.668 1 90.31 357 PHE A N 1
ATOM 2922 C CA . PHE A 1 357 ? 2.146 -12.969 -1.527 1 90.31 357 PHE A CA 1
ATOM 2923 C C . PHE A 1 357 ? 1.41 -14.297 -1.416 1 90.31 357 PHE A C 1
ATOM 2925 O O . PHE A 1 357 ? 1.088 -14.75 -0.313 1 90.31 357 PHE A O 1
ATOM 2932 N N . SER A 1 358 ? 1.059 -14.875 -2.568 1 90.62 358 SER A N 1
ATOM 2933 C CA . SER A 1 358 ? 0.49 -16.219 -2.623 1 90.62 358 SER A CA 1
ATOM 2934 C C . SER A 1 358 ? 0.988 -16.984 -3.848 1 90.62 358 SER A C 1
ATOM 2936 O O . SER A 1 358 ? 1.475 -16.375 -4.805 1 90.62 358 SER A O 1
ATOM 2938 N N . THR A 1 359 ? 0.961 -18.312 -3.771 1 89.69 359 THR A N 1
ATOM 2939 C CA . THR A 1 359 ? 1.5 -19.109 -4.867 1 89.69 359 THR A CA 1
ATOM 2940 C C . THR A 1 359 ? 0.562 -20.25 -5.211 1 89.69 359 THR A C 1
ATOM 2942 O O . THR A 1 359 ? -0.13 -20.781 -4.336 1 89.69 359 THR A O 1
ATOM 2945 N N . GLY A 1 360 ? 0.501 -20.578 -6.473 1 88.69 360 GLY A N 1
ATOM 2946 C CA . GLY A 1 360 ? -0.176 -21.75 -7 1 88.69 360 GLY A CA 1
ATOM 2947 C C . GLY A 1 360 ? 0.723 -22.625 -7.852 1 88.69 360 GLY A C 1
ATOM 2948 O O . GLY A 1 360 ? 1.85 -22.25 -8.172 1 88.69 360 GLY A O 1
ATOM 2949 N N . THR A 1 361 ? 0.211 -23.828 -8.086 1 90.62 361 THR A N 1
ATOM 2950 C CA . THR A 1 361 ? 0.962 -24.703 -8.969 1 90.62 361 THR A CA 1
ATOM 2951 C C . THR A 1 361 ? 0.852 -24.25 -10.422 1 90.62 361 THR A C 1
ATOM 2953 O O . THR A 1 361 ? -0.239 -23.922 -10.891 1 90.62 361 THR A O 1
ATOM 2956 N N . TYR A 1 362 ? 1.951 -24.188 -11.062 1 91.56 362 TYR A N 1
ATOM 2957 C CA . TYR A 1 362 ? 1.986 -23.719 -12.453 1 91.56 362 TYR A CA 1
ATOM 2958 C C . TYR A 1 362 ? 3.041 -24.484 -13.25 1 91.56 362 TYR A C 1
ATOM 2960 O O . TYR A 1 362 ? 4.184 -24.625 -12.805 1 91.56 362 TYR A O 1
ATOM 2968 N N . PRO A 1 363 ? 2.742 -24.938 -14.508 1 90.88 363 PRO A N 1
ATOM 2969 C CA . PRO A 1 363 ? 1.374 -25.094 -15.008 1 90.88 363 PRO A CA 1
ATOM 2970 C C . PRO A 1 363 ? 0.653 -26.297 -14.391 1 90.88 363 PRO A C 1
ATOM 2972 O O . PRO A 1 363 ? 1.292 -27.172 -13.797 1 90.88 363 PRO A O 1
ATOM 2975 N N . SER A 1 364 ? -0.649 -26.234 -14.422 1 90.38 364 SER A N 1
ATOM 2976 C CA . SER A 1 364 ? -1.384 -27.422 -13.992 1 90.38 364 SER A CA 1
ATOM 2977 C C . SER A 1 364 ? -1.036 -28.641 -14.852 1 90.38 364 SER A C 1
ATOM 2979 O O . SER A 1 364 ? -0.535 -28.484 -15.969 1 90.38 364 SER A O 1
ATOM 2981 N N . GLU A 1 365 ? -1.278 -29.781 -14.289 1 88.62 365 GLU A N 1
ATOM 2982 C CA . GLU A 1 365 ? -0.954 -31 -15.031 1 88.62 365 GLU A CA 1
ATOM 2983 C C . GLU A 1 365 ? -1.669 -31.031 -16.375 1 88.62 365 GLU A C 1
ATOM 2985 O O . GLU A 1 365 ? -1.101 -31.469 -17.375 1 88.62 365 GLU A O 1
ATOM 2990 N N . PHE A 1 366 ? -2.852 -30.625 -16.422 1 89.5 366 PHE A N 1
ATOM 2991 C CA . PHE A 1 366 ? -3.609 -30.531 -17.672 1 89.5 366 PHE A CA 1
ATOM 2992 C C . PHE A 1 366 ? -2.891 -29.641 -18.672 1 89.5 366 PHE A C 1
ATOM 2994 O O . PHE A 1 366 ? -2.723 -30.016 -19.828 1 89.5 366 PHE A O 1
ATOM 3001 N N . PHE A 1 367 ? -2.402 -28.547 -18.266 1 90.81 367 PHE A N 1
ATOM 3002 C CA . PHE A 1 367 ? -1.8 -27.578 -19.172 1 90.81 367 PHE A CA 1
ATOM 3003 C C . PHE A 1 367 ? -0.37 -27.984 -19.516 1 90.81 367 PHE A C 1
ATOM 3005 O O . PHE A 1 367 ? 0.165 -27.562 -20.547 1 90.81 367 PHE A O 1
ATOM 3012 N N . VAL A 1 368 ? 0.286 -28.719 -18.641 1 92.38 368 VAL A N 1
ATOM 3013 C CA . VAL A 1 368 ? 1.605 -29.234 -18.984 1 92.38 368 VAL A CA 1
ATOM 3014 C C . VAL A 1 368 ? 1.526 -30.016 -20.297 1 92.38 368 VAL A C 1
ATOM 3016 O O . VAL A 1 368 ? 2.328 -29.797 -21.203 1 92.38 368 VAL A O 1
ATOM 3019 N N . SER A 1 369 ? 0.541 -30.797 -20.391 1 90.94 369 SER A N 1
ATOM 3020 C CA . SER A 1 369 ? 0.36 -31.625 -21.578 1 90.94 369 SER A CA 1
ATOM 3021 C C . SER A 1 369 ? -0.002 -30.781 -22.781 1 90.94 369 SER A C 1
ATOM 3023 O O . SER A 1 369 ? 0.517 -31 -23.875 1 90.94 369 SER A O 1
ATOM 3025 N N . GLN A 1 370 ? -0.885 -29.844 -22.562 1 89 370 GLN A N 1
ATOM 3026 C CA . GLN A 1 370 ? -1.306 -28.984 -23.656 1 89 370 GLN A CA 1
ATOM 3027 C C . GLN A 1 370 ? -0.143 -28.141 -24.172 1 89 370 GLN A C 1
ATOM 3029 O O . GLN A 1 370 ? 0.056 -28.016 -25.391 1 89 370 GLN A O 1
ATOM 3034 N N . ILE A 1 371 ? 0.634 -27.594 -23.234 1 89.06 371 ILE A N 1
ATOM 3035 C CA . ILE A 1 371 ? 1.754 -26.734 -23.594 1 89.06 371 ILE A CA 1
ATOM 3036 C C . ILE A 1 371 ? 2.838 -27.547 -24.281 1 89.06 371 ILE A C 1
ATOM 3038 O O . ILE A 1 371 ? 3.455 -27.094 -25.25 1 89.06 371 ILE A O 1
ATOM 3042 N N . SER A 1 372 ? 3.062 -28.672 -23.766 1 91.88 372 SER A N 1
ATOM 3043 C CA . SER A 1 372 ? 4.035 -29.547 -24.391 1 91.88 372 SER A CA 1
ATOM 3044 C C . SER A 1 372 ? 3.646 -29.859 -25.844 1 91.88 372 SER A C 1
ATOM 3046 O O . SER A 1 372 ? 4.488 -29.828 -26.734 1 91.88 372 SER A O 1
ATOM 3048 N N . ALA A 1 373 ? 2.406 -30.094 -26.062 1 87.94 373 ALA A N 1
ATOM 3049 C CA . ALA A 1 373 ? 1.901 -30.422 -27.406 1 87.94 373 ALA A CA 1
ATOM 3050 C C . ALA A 1 373 ? 2.039 -29.234 -28.344 1 87.94 373 ALA A C 1
ATOM 3052 O O . ALA A 1 373 ? 2.365 -29.406 -29.531 1 87.94 373 ALA A O 1
ATOM 3053 N N . ILE A 1 374 ? 1.814 -28.094 -27.828 1 85.56 374 ILE A N 1
ATOM 3054 C CA . ILE A 1 374 ? 1.827 -26.875 -28.641 1 85.56 374 ILE A CA 1
ATOM 3055 C C . ILE A 1 374 ? 3.27 -26.438 -28.891 1 85.56 374 ILE A C 1
ATOM 3057 O O . ILE A 1 374 ? 3.631 -26.094 -30.031 1 85.56 374 ILE A O 1
ATOM 3061 N N . SER A 1 375 ? 4.133 -26.422 -27.859 1 83.38 375 SER A N 1
ATOM 3062 C CA . SER A 1 375 ? 5.465 -25.828 -27.922 1 83.38 375 SER A CA 1
ATOM 3063 C C . SER A 1 375 ? 6.5 -26.844 -28.391 1 83.38 375 SER A C 1
ATOM 3065 O O . S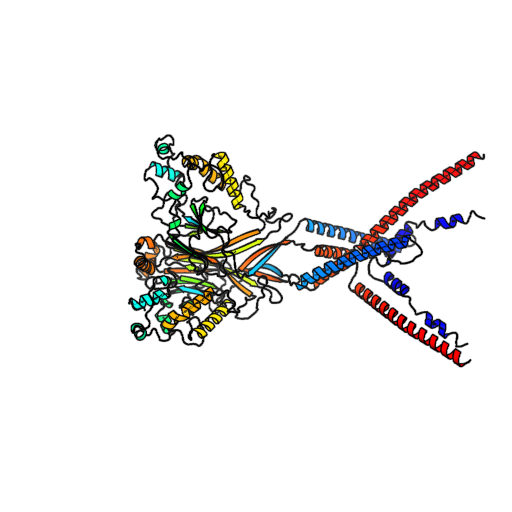ER A 1 375 ? 7.551 -26.469 -28.906 1 83.38 375 SER A O 1
ATOM 3067 N N . GLY A 1 376 ? 6.297 -28.062 -28.078 1 84.94 376 GLY A N 1
ATOM 3068 C CA . GLY A 1 376 ? 7.273 -29.094 -28.375 1 84.94 376 GLY A CA 1
ATOM 3069 C C . GLY A 1 376 ? 8.258 -29.344 -27.25 1 84.94 376 GLY A C 1
ATOM 3070 O O . GLY A 1 376 ? 9.094 -30.25 -27.328 1 84.94 376 GLY A O 1
ATOM 3071 N N . PHE A 1 377 ? 8.211 -28.641 -26.156 1 86.31 377 PHE A N 1
ATOM 3072 C CA . PHE A 1 377 ? 9.07 -28.859 -25 1 86.31 377 PHE A CA 1
ATOM 3073 C C . PHE A 1 377 ? 8.664 -30.141 -24.266 1 86.31 377 PHE A C 1
ATOM 3075 O O . PHE A 1 377 ? 7.48 -30.453 -24.172 1 86.31 377 PHE A O 1
ATOM 3082 N N . PRO A 1 378 ? 9.68 -30.828 -23.812 1 91.31 378 PRO A N 1
ATOM 3083 C CA . PRO A 1 378 ? 9.305 -32 -23.031 1 91.31 378 PRO A CA 1
ATOM 3084 C C . PRO A 1 378 ? 8.547 -31.641 -21.75 1 91.31 378 PRO A C 1
ATOM 3086 O O . PRO A 1 378 ? 8.82 -30.609 -21.125 1 91.31 378 PRO A O 1
ATOM 3089 N N . GLU A 1 379 ? 7.629 -32.469 -21.312 1 92.56 379 GLU A N 1
ATOM 3090 C CA . GLU A 1 379 ? 6.75 -32.219 -20.188 1 92.56 379 GLU A CA 1
ATOM 3091 C C . GLU A 1 379 ? 7.547 -32 -18.906 1 92.56 379 GLU A C 1
ATOM 3093 O O . GLU A 1 379 ? 7.176 -31.172 -18.078 1 92.56 379 GLU A O 1
ATOM 3098 N N . TRP A 1 380 ? 8.648 -32.75 -18.75 1 89 380 TRP A N 1
ATOM 3099 C CA . TRP A 1 380 ? 9.414 -32.625 -17.516 1 89 380 TRP A CA 1
ATOM 3100 C C . TRP A 1 380 ? 9.984 -31.219 -17.375 1 89 380 TRP A C 1
ATOM 3102 O O . TRP A 1 380 ? 10.039 -30.672 -16.266 1 89 380 TRP A O 1
ATOM 3112 N N . LEU A 1 381 ? 10.43 -30.641 -18.484 1 88.5 381 LEU A N 1
ATOM 3113 C CA . LEU A 1 381 ? 10.984 -29.281 -18.469 1 88.5 381 LEU A CA 1
ATOM 3114 C C . LEU A 1 381 ? 9.914 -28.266 -18.109 1 88.5 381 LEU A C 1
ATOM 3116 O O . LEU A 1 381 ? 10.164 -27.344 -17.328 1 88.5 381 LEU A O 1
ATOM 3120 N N . ILE A 1 382 ? 8.742 -28.469 -18.625 1 88.94 382 ILE A N 1
ATOM 3121 C CA . ILE A 1 382 ? 7.625 -27.562 -18.375 1 88.94 382 ILE A CA 1
ATOM 3122 C C . ILE A 1 382 ? 7.191 -27.688 -16.906 1 88.94 382 ILE A C 1
ATOM 3124 O O . ILE A 1 382 ? 6.93 -26.672 -16.25 1 88.94 382 ILE A O 1
ATOM 3128 N N . ARG A 1 383 ? 7.316 -28.875 -16.406 1 89 383 ARG A N 1
ATOM 3129 C CA . ARG A 1 383 ? 6.844 -29.188 -15.07 1 89 383 ARG A CA 1
ATOM 3130 C C . ARG A 1 383 ? 7.781 -28.625 -14.008 1 89 383 ARG A C 1
ATOM 3132 O O . ARG A 1 383 ? 7.344 -28.281 -12.906 1 89 383 ARG A O 1
ATOM 3139 N N . THR A 1 384 ? 9.023 -28.344 -14.344 1 89.44 384 THR A N 1
ATOM 3140 C CA . THR A 1 384 ? 9.961 -28.125 -13.25 1 89.44 384 THR A CA 1
ATOM 3141 C C . THR A 1 384 ? 10.68 -26.781 -13.43 1 89.44 384 THR A C 1
ATOM 3143 O O . THR A 1 384 ? 11.305 -26.281 -12.492 1 89.44 384 THR A O 1
ATOM 3146 N N . ASN A 1 385 ? 10.578 -26.094 -14.531 1 92.12 385 ASN A N 1
ATOM 3147 C CA . ASN A 1 385 ? 11.508 -25 -14.75 1 92.12 385 ASN A CA 1
ATOM 3148 C C . ASN A 1 385 ? 10.781 -23.688 -14.977 1 92.12 385 ASN A C 1
ATOM 3150 O O . ASN A 1 385 ? 11.383 -22.609 -14.852 1 92.12 385 ASN A O 1
ATOM 3154 N N . PHE A 1 386 ? 9.523 -23.734 -15.25 1 92.12 386 PHE A N 1
ATOM 3155 C CA . PHE A 1 386 ? 8.836 -22.5 -15.602 1 92.12 386 PHE A CA 1
ATOM 3156 C C . PHE A 1 386 ? 8.102 -21.922 -14.391 1 92.12 386 PHE A C 1
ATOM 3158 O O . PHE A 1 386 ? 7.672 -22.672 -13.508 1 92.12 386 PHE A O 1
ATOM 3165 N N . ALA A 1 387 ? 8.125 -20.625 -14.359 1 94.38 387 ALA A N 1
ATOM 3166 C CA . ALA A 1 387 ? 7.379 -19.906 -13.336 1 94.38 387 ALA A CA 1
ATOM 3167 C C . ALA A 1 387 ? 6.645 -18.703 -13.93 1 94.38 387 ALA A C 1
ATOM 3169 O O . ALA A 1 387 ? 7.07 -18.156 -14.945 1 94.38 387 ALA A O 1
ATOM 3170 N N . LEU A 1 388 ? 5.516 -18.438 -13.406 1 95.12 388 LEU A N 1
ATOM 3171 C CA . LEU A 1 388 ? 4.742 -17.266 -13.766 1 95.12 388 LEU A CA 1
ATOM 3172 C C . LEU A 1 388 ? 4.637 -16.297 -12.594 1 95.12 388 LEU A C 1
ATOM 3174 O O . LEU A 1 388 ? 4.191 -16.688 -11.508 1 95.12 388 LEU A O 1
ATOM 3178 N N . ILE A 1 389 ? 5.09 -15.078 -12.797 1 96 389 ILE A N 1
ATOM 3179 C CA . ILE A 1 389 ? 5.07 -14.078 -11.734 1 96 389 ILE A CA 1
ATOM 3180 C C . ILE A 1 389 ? 4.117 -12.945 -12.109 1 96 389 ILE A C 1
ATOM 3182 O O . ILE A 1 389 ? 4.273 -12.312 -13.156 1 96 389 ILE A O 1
ATOM 3186 N N . ARG A 1 390 ? 3.178 -12.75 -11.242 1 95.62 390 ARG A N 1
ATOM 3187 C CA . ARG A 1 390 ? 2.24 -11.641 -11.414 1 95.62 390 ARG A CA 1
ATOM 3188 C C . ARG A 1 390 ? 2.422 -10.602 -10.32 1 95.62 390 ARG A C 1
ATOM 3190 O O . ARG A 1 390 ? 2.266 -10.898 -9.133 1 95.62 390 ARG A O 1
ATOM 3197 N N . ILE A 1 391 ? 2.779 -9.43 -10.719 1 97.12 391 ILE A N 1
ATOM 3198 C CA . ILE A 1 391 ? 2.891 -8.289 -9.812 1 97.12 391 ILE A CA 1
ATOM 3199 C C . ILE A 1 391 ? 1.843 -7.238 -10.172 1 97.12 391 ILE A C 1
ATOM 3201 O O . ILE A 1 391 ? 1.819 -6.734 -11.297 1 97.12 391 ILE A O 1
ATOM 3205 N N . TYR A 1 392 ? 1.024 -6.898 -9.172 1 96.19 392 TYR A N 1
ATOM 3206 C CA . TYR A 1 392 ? -0.079 -6.012 -9.531 1 96.19 392 TYR A CA 1
ATOM 3207 C C . TYR A 1 392 ? -0.521 -5.18 -8.328 1 96.19 392 TYR A C 1
ATOM 3209 O O . TYR A 1 392 ? -0.332 -5.59 -7.18 1 96.19 392 TYR A O 1
ATOM 3217 N N . PHE A 1 393 ? -1.096 -4.035 -8.633 1 95.31 393 PHE A N 1
ATOM 3218 C CA . PHE A 1 393 ? -1.679 -3.197 -7.59 1 95.31 393 PHE A CA 1
ATOM 3219 C C . PHE A 1 393 ? -3.008 -3.77 -7.117 1 95.31 393 PHE A C 1
ATOM 3221 O O . PHE A 1 393 ? -3.803 -4.258 -7.922 1 95.31 393 PHE A O 1
ATOM 3228 N N . LYS A 1 394 ? -3.197 -3.744 -5.844 1 91.5 394 LYS A N 1
ATOM 3229 C CA . LYS A 1 394 ? -4.516 -4.086 -5.316 1 91.5 394 LYS A CA 1
ATOM 3230 C C . LYS A 1 394 ? -5.574 -3.1 -5.801 1 91.5 394 LYS A C 1
ATOM 3232 O O . LYS A 1 394 ? -6.68 -3.5 -6.172 1 91.5 394 LYS A O 1
ATOM 3237 N N . ASP A 1 395 ? -5.328 -1.875 -5.746 1 88.56 395 ASP A N 1
ATOM 3238 C CA . ASP A 1 395 ? -6.141 -0.754 -6.211 1 88.56 395 ASP A CA 1
ATOM 3239 C C . ASP A 1 395 ? -5.27 0.455 -6.543 1 88.56 395 ASP A C 1
ATOM 3241 O O . ASP A 1 395 ? -4.043 0.391 -6.438 1 88.56 395 ASP A O 1
ATOM 3245 N N . LEU A 1 396 ? -5.91 1.505 -6.969 1 90.5 396 LEU A N 1
ATOM 3246 C CA . LEU A 1 396 ? -5.16 2.689 -7.367 1 90.5 396 LEU A CA 1
ATOM 3247 C C . LEU A 1 396 ? -5.098 3.703 -6.23 1 90.5 396 LEU A C 1
ATOM 3249 O O . LEU A 1 396 ? -5.043 4.91 -6.473 1 90.5 396 LEU A O 1
ATOM 3253 N N . SER A 1 397 ? -5.137 3.162 -5.047 1 91.25 397 SER A N 1
ATOM 3254 C CA . SER A 1 397 ? -5.059 4.039 -3.885 1 91.25 397 SER A CA 1
ATOM 3255 C C . SER A 1 397 ? -3.627 4.145 -3.369 1 91.25 397 SER A C 1
ATOM 3257 O O . SER A 1 397 ? -2.854 3.189 -3.469 1 91.25 397 SER A O 1
ATOM 3259 N N . ILE A 1 398 ? -3.326 5.301 -2.893 1 95 398 ILE A N 1
ATOM 3260 C CA . ILE A 1 398 ? -2.045 5.559 -2.246 1 95 398 ILE A CA 1
ATOM 3261 C C . ILE A 1 398 ? -2.275 5.973 -0.793 1 95 398 ILE A C 1
ATOM 3263 O O . ILE A 1 398 ? -3.088 6.855 -0.513 1 95 398 ILE A O 1
ATOM 3267 N N . THR A 1 399 ? -1.662 5.273 0.085 1 93.81 399 THR A N 1
ATOM 3268 C CA . THR A 1 399 ? -1.655 5.723 1.472 1 93.81 399 THR A CA 1
ATOM 3269 C C . THR A 1 399 ? -0.515 6.707 1.716 1 93.81 399 THR A C 1
ATOM 3271 O O . THR A 1 399 ? 0.656 6.367 1.538 1 93.81 399 THR A O 1
ATOM 3274 N N . ILE A 1 400 ? -0.858 7.867 2.094 1 94.75 400 ILE A N 1
ATOM 3275 C CA . ILE A 1 400 ? 0.143 8.906 2.309 1 94.75 400 ILE A CA 1
ATOM 3276 C C . ILE A 1 400 ? 0.279 9.195 3.803 1 94.75 400 ILE A C 1
ATOM 3278 O O . ILE A 1 400 ? -0.712 9.477 4.48 1 94.75 400 ILE A O 1
ATOM 3282 N N . ASN A 1 401 ? 1.439 9.031 4.281 1 94.56 401 ASN A N 1
ATOM 3283 C CA . ASN A 1 401 ? 1.816 9.445 5.633 1 94.56 401 ASN A CA 1
ATOM 3284 C C . ASN A 1 401 ? 2.65 10.719 5.617 1 94.56 401 ASN A C 1
ATOM 3286 O O . ASN A 1 401 ? 3.816 10.703 5.219 1 94.56 401 ASN A O 1
ATOM 3290 N N . GLU A 1 402 ? 2.078 11.688 6.133 1 93.62 402 GLU A N 1
ATOM 3291 C CA . GLU A 1 402 ? 2.756 12.977 6.035 1 93.62 402 GLU A CA 1
ATOM 3292 C C . GLU A 1 402 ? 2.967 13.594 7.418 1 93.62 402 GLU A C 1
ATOM 3294 O O . GLU A 1 402 ? 2.113 13.469 8.297 1 93.62 402 GLU A O 1
ATOM 3299 N N . GLN A 1 403 ? 4.145 14.188 7.52 1 93.06 403 GLN A N 1
ATOM 3300 C CA . GLN A 1 403 ? 4.445 14.992 8.703 1 93.06 403 GLN A CA 1
ATOM 3301 C C . GLN A 1 403 ? 4.047 16.453 8.492 1 93.06 403 GLN A C 1
ATOM 3303 O O . GLN A 1 403 ? 4.434 17.062 7.492 1 93.06 403 GLN A O 1
ATOM 3308 N N . VAL A 1 404 ? 3.207 16.891 9.398 1 89.81 404 VAL A N 1
ATOM 3309 C CA . VAL A 1 404 ? 2.771 18.281 9.32 1 89.81 404 VAL A CA 1
ATOM 3310 C C . VAL A 1 404 ? 3.234 19.031 10.562 1 89.81 404 VAL A C 1
ATOM 3312 O O . VAL A 1 404 ? 3.256 18.484 11.664 1 89.81 404 VAL A O 1
ATOM 3315 N N . ALA A 1 405 ? 3.588 20.281 10.289 1 89.69 405 ALA A N 1
ATOM 3316 C CA . ALA A 1 405 ? 3.992 21.109 11.414 1 89.69 405 ALA A CA 1
ATOM 3317 C C . ALA A 1 405 ? 2.807 21.422 12.328 1 89.69 405 ALA A C 1
ATOM 3319 O O . ALA A 1 405 ? 1.726 21.781 11.852 1 89.69 405 ALA A O 1
ATOM 3320 N N . LYS A 1 406 ? 3.012 21.266 13.609 1 86.56 406 LYS A N 1
ATOM 3321 C CA . LYS A 1 406 ? 1.944 21.578 14.555 1 86.56 406 LYS A CA 1
ATOM 3322 C C . LYS A 1 406 ? 1.527 23.047 14.461 1 86.56 406 LYS A C 1
ATOM 3324 O O . LYS A 1 406 ? 0.339 23.359 14.539 1 86.56 406 LYS A O 1
ATOM 3329 N N . TYR A 1 407 ? 2.527 23.875 14.352 1 81.31 407 TYR A N 1
ATOM 3330 C CA . TYR A 1 407 ? 2.285 25.312 14.234 1 81.31 407 TYR A CA 1
ATOM 3331 C C . TYR A 1 407 ? 2.42 25.781 12.789 1 81.31 407 TYR A C 1
ATOM 3333 O O . TYR A 1 407 ? 3.498 26.203 12.367 1 81.31 407 TYR A O 1
ATOM 3341 N N . GLU A 1 408 ? 1.4 25.516 11.969 1 72.5 408 GLU A N 1
ATOM 3342 C CA . GLU A 1 408 ? 1.48 25.797 10.539 1 72.5 408 GLU A CA 1
ATOM 3343 C C . GLU A 1 408 ? 1.45 27.297 10.273 1 72.5 408 GLU A C 1
ATOM 3345 O O . GLU A 1 408 ? 2.172 27.797 9.414 1 72.5 408 GLU A O 1
ATOM 3350 N N . ASN A 1 409 ? 0.484 27.875 11.031 1 69.75 409 ASN A N 1
ATOM 3351 C CA . ASN A 1 409 ? 0.292 29.297 10.781 1 69.75 409 ASN A CA 1
ATOM 3352 C C . ASN A 1 409 ? 0.699 30.141 11.984 1 69.75 409 ASN A C 1
ATOM 3354 O O . ASN A 1 409 ? 0.49 29.734 13.133 1 69.75 409 ASN A O 1
ATOM 3358 N N . ALA A 1 410 ? 1.381 31.219 11.734 1 72.06 410 ALA A N 1
ATOM 3359 C CA . ALA A 1 410 ? 1.72 32.188 12.766 1 72.06 410 ALA A CA 1
ATOM 3360 C C . ALA A 1 410 ? 0.477 32.625 13.539 1 72.06 410 ALA A C 1
ATOM 3362 O O . ALA A 1 410 ? 0.555 32.969 14.727 1 72.06 410 ALA A O 1
ATOM 3363 N N . GLY A 1 411 ? -0.573 32.438 12.836 1 72.88 411 GLY A N 1
ATOM 3364 C CA . GLY A 1 411 ? -1.83 32.844 13.445 1 72.88 411 GLY A CA 1
ATOM 3365 C C . GLY A 1 411 ? -2.156 32.062 14.703 1 72.88 411 GLY A C 1
ATOM 3366 O O . GLY A 1 411 ? -2.705 32.594 15.656 1 72.88 411 GLY A O 1
ATOM 3367 N N . ASP A 1 412 ? -1.695 30.875 14.719 1 77.44 412 ASP A N 1
ATOM 3368 C CA . ASP A 1 412 ? -2.01 30.031 15.875 1 77.44 412 ASP A CA 1
ATOM 3369 C C . ASP A 1 412 ? -1.23 30.484 17.109 1 77.44 412 ASP A C 1
ATOM 3371 O O . ASP A 1 412 ? -1.769 30.5 18.219 1 77.44 412 ASP A O 1
ATOM 3375 N N . ILE A 1 413 ? -0.143 30.891 16.875 1 80.56 413 ILE A N 1
ATOM 3376 C CA . ILE A 1 413 ? 0.683 31.344 17.984 1 80.56 413 ILE A CA 1
ATOM 3377 C C . ILE A 1 413 ? 0.17 32.688 18.5 1 80.56 413 ILE A C 1
ATOM 3379 O O . ILE A 1 413 ? 0.088 32.906 19.703 1 80.56 413 ILE A O 1
ATOM 3383 N N . PHE A 1 414 ? -0.214 33.469 17.578 1 83.44 414 PHE A N 1
ATOM 3384 C CA . PHE A 1 414 ? -0.706 34.781 17.953 1 83.44 414 PHE A CA 1
ATOM 3385 C C . PHE A 1 414 ? -2.047 34.688 18.672 1 83.44 414 PHE A C 1
ATOM 3387 O O . PHE A 1 414 ? -2.324 35.438 19.594 1 83.44 414 PHE A O 1
ATOM 3394 N N . ALA A 1 415 ? -2.713 33.75 18.234 1 84.5 415 ALA A N 1
ATOM 3395 C CA . ALA A 1 415 ? -3.998 33.531 18.891 1 84.5 415 ALA A CA 1
ATOM 3396 C C . ALA A 1 415 ? -3.803 33.062 20.328 1 84.5 415 ALA A C 1
ATOM 3398 O O . ALA A 1 415 ? -4.48 33.531 21.25 1 84.5 415 ALA A O 1
ATOM 3399 N N . ASN A 1 416 ? -2.898 32.219 20.5 1 85.75 416 ASN A N 1
ATOM 3400 C CA . ASN A 1 416 ? -2.625 31.703 21.844 1 85.75 416 ASN A CA 1
ATOM 3401 C C . ASN A 1 416 ? -2.041 32.781 22.734 1 85.75 416 ASN A C 1
ATOM 3403 O O . ASN A 1 416 ? -2.438 32.938 23.891 1 85.75 416 ASN A O 1
ATOM 3407 N N . LEU A 1 417 ? -1.175 33.531 22.188 1 85.62 417 LEU A N 1
ATOM 3408 C CA . LEU A 1 417 ? -0.563 34.625 22.953 1 85.62 417 LEU A CA 1
ATOM 3409 C C . LEU A 1 417 ? -1.59 35.688 23.281 1 85.62 417 LEU A C 1
ATOM 3411 O O . LEU A 1 417 ? -1.624 36.188 24.406 1 85.62 417 LEU A O 1
ATOM 3415 N N . GLY A 1 418 ? -2.328 36 22.344 1 84.75 418 GLY A N 1
ATOM 3416 C CA . GLY A 1 418 ? -3.375 36.969 22.562 1 84.75 418 GLY A CA 1
ATOM 3417 C C . GLY A 1 418 ? -4.398 36.531 23.594 1 84.75 418 GLY A C 1
ATOM 3418 O O . GLY A 1 418 ? -4.836 37.344 24.422 1 84.75 418 GLY A O 1
ATOM 3419 N N . GLY A 1 419 ? -4.734 35.312 23.5 1 84.94 419 GLY A N 1
ATOM 3420 C CA . GLY A 1 419 ? -5.645 34.781 24.5 1 84.94 419 GLY A CA 1
ATOM 3421 C C . GLY A 1 419 ? -5.082 34.812 25.906 1 84.94 419 GLY A C 1
ATOM 3422 O O . GLY A 1 419 ? -5.793 35.156 26.844 1 84.94 419 GLY A O 1
ATOM 3423 N N . GLN A 1 420 ? -3.906 34.594 26.047 1 86.5 420 GLN A N 1
ATOM 3424 C CA . GLN A 1 420 ? -3.27 34.625 27.359 1 86.5 420 GLN A CA 1
ATOM 3425 C C . GLN A 1 420 ? -3.115 36.062 27.859 1 86.5 420 GLN A C 1
ATOM 3427 O O . GLN A 1 420 ? -3.412 36.344 29.031 1 86.5 420 GLN A O 1
ATOM 3432 N N . LEU A 1 421 ? -2.633 36.906 27 1 87.75 421 LEU A N 1
ATOM 3433 C CA . LEU A 1 421 ? -2.49 38.312 27.375 1 87.75 421 LEU A CA 1
ATOM 3434 C C . LEU A 1 421 ? -3.838 38.906 27.766 1 87.75 421 LEU A C 1
ATOM 3436 O O . LEU A 1 421 ? -3.939 39.625 28.75 1 87.75 421 LEU A O 1
ATOM 3440 N N . GLY A 1 422 ? -4.84 38.562 27.016 1 83.31 422 GLY A N 1
ATOM 3441 C CA . GLY A 1 422 ? -6.188 39.031 27.297 1 83.31 422 GLY A CA 1
ATOM 3442 C C . GLY A 1 422 ? -6.762 38.469 28.578 1 83.31 422 GLY A C 1
ATOM 3443 O O . GLY A 1 422 ? -7.402 39.188 29.344 1 83.31 422 GLY A O 1
ATOM 3444 N N . LEU A 1 423 ? -6.492 37.25 28.828 1 82.12 423 LEU A N 1
ATOM 3445 C CA . LEU A 1 423 ? -7.062 36.562 30 1 82.12 423 LEU A CA 1
ATOM 3446 C C . LEU A 1 423 ? -6.406 37.062 31.281 1 82.12 423 LEU A C 1
ATOM 3448 O O . LEU A 1 423 ? -7.09 37.312 32.281 1 82.12 423 LEU A O 1
ATOM 3452 N N . PHE A 1 424 ? -5.129 37.312 31.234 1 85 424 PHE A N 1
ATOM 3453 C CA . PHE A 1 424 ? -4.441 37.562 32.5 1 85 424 PHE A CA 1
ATOM 3454 C C . PHE A 1 424 ? -4.305 39.062 32.75 1 85 424 PHE A C 1
ATOM 3456 O O . PHE A 1 424 ? -4.457 39.531 33.875 1 85 424 PHE A O 1
ATOM 3463 N N . LEU A 1 425 ? -4.074 39.844 31.672 1 83.94 425 LEU A N 1
ATOM 3464 C CA . LEU A 1 425 ? -3.803 41.281 31.922 1 83.94 425 LEU A CA 1
ATOM 3465 C C . LEU A 1 425 ? -4.738 42.156 31.094 1 83.94 425 LEU A C 1
ATOM 3467 O O . LEU A 1 425 ? -4.73 43.375 31.25 1 83.94 425 LEU A O 1
ATOM 3471 N N . GLY A 1 426 ? -5.551 41.531 30.344 1 81.69 426 GLY A N 1
ATOM 3472 C CA . GLY A 1 426 ? -6.379 42.344 29.469 1 81.69 426 GLY A CA 1
ATOM 3473 C C . GLY A 1 426 ? -5.574 43.25 28.547 1 81.69 426 GLY A C 1
ATOM 3474 O O . GLY A 1 426 ? -5.973 44.375 28.266 1 81.69 426 GLY A O 1
ATOM 3475 N N . ALA A 1 427 ? -4.426 42.781 28.219 1 83.75 427 ALA A N 1
ATOM 3476 C CA . ALA A 1 427 ? -3.484 43.625 27.469 1 83.75 427 ALA A CA 1
ATOM 3477 C C . ALA A 1 427 ? -3.408 43.188 26.016 1 83.75 427 ALA A C 1
ATOM 3479 O O . ALA A 1 427 ? -3.82 42.062 25.656 1 83.75 427 ALA A O 1
ATOM 3480 N N . SER A 1 428 ? -3.121 44.031 25.156 1 86.12 428 SER A N 1
ATOM 3481 C CA . SER A 1 428 ? -2.861 43.812 23.75 1 86.12 428 SER A CA 1
ATOM 3482 C C . SER A 1 428 ? -1.479 44.312 23.344 1 86.12 428 SER A C 1
ATOM 3484 O O . SER A 1 428 ? -0.705 44.75 24.203 1 86.12 428 SER A O 1
ATOM 3486 N N . ILE A 1 429 ? -1.132 44.125 22.125 1 84.62 429 ILE A N 1
ATOM 3487 C CA . ILE A 1 429 ? 0.118 44.656 21.609 1 84.62 429 ILE A CA 1
ATOM 3488 C C . ILE A 1 429 ? 0.12 46.188 21.766 1 84.62 429 ILE A C 1
ATOM 3490 O O . ILE A 1 429 ? 1.161 46.781 22.047 1 84.62 429 ILE A O 1
ATOM 3494 N N . LEU A 1 430 ? -1.014 46.719 21.641 1 85.56 430 LEU A N 1
ATOM 3495 C CA . LEU A 1 430 ? -1.139 48.188 21.812 1 85.56 430 LEU A CA 1
ATOM 3496 C C . LEU A 1 430 ? -0.871 48.594 23.25 1 85.56 430 LEU A C 1
ATOM 3498 O O . LEU A 1 430 ? -0.243 49.625 23.5 1 85.56 430 LEU A O 1
ATOM 3502 N N . THR A 1 431 ? -1.316 47.781 24.125 1 85.62 431 THR A N 1
ATOM 3503 C CA . THR A 1 431 ? -1.07 48.062 25.547 1 85.62 431 THR A CA 1
ATOM 3504 C C . THR A 1 431 ? 0.419 47.969 25.859 1 85.62 431 THR A C 1
ATOM 3506 O O . THR A 1 431 ? 0.936 48.75 26.672 1 85.62 431 THR A O 1
ATOM 3509 N N . ILE A 1 432 ? 0.967 47.094 25.203 1 83.69 432 ILE A N 1
ATOM 3510 C CA . ILE A 1 432 ? 2.406 46.938 25.406 1 83.69 432 ILE A CA 1
ATOM 3511 C C . ILE A 1 432 ? 3.129 48.156 24.844 1 83.69 432 ILE A C 1
ATOM 3513 O O . ILE A 1 432 ? 4.102 48.625 25.438 1 83.69 432 ILE A O 1
ATOM 3517 N N . THR A 1 433 ? 2.707 48.656 23.781 1 85.31 433 THR A N 1
ATOM 3518 C CA . THR A 1 433 ? 3.287 49.875 23.203 1 85.31 433 THR A CA 1
ATOM 3519 C C . THR A 1 433 ? 3.064 51.062 24.141 1 85.31 433 THR A C 1
ATOM 3521 O O . THR A 1 433 ? 3.924 51.938 24.25 1 85.31 433 THR A O 1
ATOM 3524 N N . GLU A 1 434 ? 1.896 51.125 24.812 1 85.25 434 GLU A N 1
ATOM 3525 C CA . GLU A 1 434 ? 1.636 52.156 25.812 1 85.25 434 GLU A CA 1
ATOM 3526 C C . GLU A 1 434 ? 2.654 52.094 26.938 1 85.25 434 GLU A C 1
ATOM 3528 O O . GLU A 1 434 ? 3.137 53.125 27.406 1 85.25 434 GLU A O 1
ATOM 3533 N N . LEU A 1 435 ? 2.896 50.938 27.281 1 84 435 LEU A N 1
ATOM 3534 C CA . LEU A 1 435 ? 3.865 50.75 28.359 1 84 435 LEU A CA 1
ATOM 3535 C C . LEU A 1 435 ? 5.254 51.219 27.922 1 84 435 LEU A C 1
ATOM 3537 O O . LEU A 1 435 ? 5.973 51.844 28.703 1 84 435 LEU A O 1
ATOM 3541 N N . LEU A 1 436 ? 5.582 50.906 26.75 1 86.44 436 LEU A N 1
ATOM 3542 C CA . LEU A 1 436 ? 6.871 51.312 26.219 1 86.44 436 LEU A CA 1
ATOM 3543 C C . LEU A 1 436 ? 6.957 52.844 26.141 1 86.44 436 LEU A C 1
ATOM 3545 O O . LEU A 1 436 ? 7.988 53.406 26.484 1 86.44 436 LEU A O 1
ATOM 3549 N N . GLU A 1 437 ? 5.906 53.406 25.703 1 85.5 437 GLU A N 1
ATOM 3550 C CA . GLU A 1 437 ? 5.855 54.875 25.656 1 85.5 437 GLU A CA 1
ATOM 3551 C C . GLU A 1 437 ? 6.016 55.469 27.062 1 85.5 437 GLU A C 1
ATOM 3553 O O . GLU A 1 437 ? 6.723 56.469 27.234 1 85.5 437 GLU A O 1
ATOM 3558 N N . PHE A 1 438 ? 5.297 54.875 28.031 1 82.12 438 PHE A N 1
ATOM 3559 C CA . PHE A 1 438 ? 5.391 55.344 29.406 1 82.12 438 PHE A CA 1
ATOM 3560 C C . PHE A 1 438 ? 6.828 55.281 29.906 1 82.12 438 PHE A C 1
ATOM 3562 O O . PHE A 1 438 ? 7.328 56.219 30.516 1 82.12 438 PHE A O 1
ATOM 3569 N N . ILE A 1 439 ? 7.484 54.219 29.609 1 85.62 439 ILE A N 1
ATOM 3570 C CA . ILE A 1 439 ? 8.859 54 30.047 1 85.62 439 ILE A CA 1
ATOM 3571 C C . ILE A 1 439 ? 9.773 55.031 29.391 1 85.62 439 ILE A C 1
ATOM 3573 O O . ILE A 1 439 ? 10.664 55.594 30.031 1 85.62 439 ILE A O 1
ATOM 3577 N N . ILE A 1 440 ? 9.547 55.312 28.141 1 85.81 440 ILE A N 1
ATOM 3578 C CA . ILE A 1 440 ? 10.344 56.281 27.406 1 85.81 440 ILE A CA 1
ATOM 3579 C C . ILE A 1 440 ? 10.164 57.656 28.031 1 85.81 440 ILE A C 1
ATOM 3581 O O . ILE A 1 440 ? 11.141 58.375 28.219 1 85.81 440 ILE A O 1
ATOM 3585 N N . PHE A 1 441 ? 8.859 58 28.438 1 84.38 441 PHE A N 1
ATOM 3586 C CA . PHE A 1 441 ? 8.586 59.281 29.078 1 84.38 441 PHE A CA 1
ATOM 3587 C C . PHE A 1 441 ? 9.227 59.344 30.453 1 84.38 441 PHE A C 1
ATOM 3589 O O . PHE A 1 441 ? 9.719 60.406 30.859 1 84.38 441 PHE A O 1
ATOM 3596 N N . LEU A 1 442 ? 9.289 58.312 31.125 1 84.12 442 LEU A N 1
ATOM 3597 C CA . LEU A 1 442 ? 9.898 58.281 32.469 1 84.12 442 LEU A CA 1
ATOM 3598 C C . LEU A 1 442 ? 11.414 58.469 32.375 1 84.12 442 LEU A C 1
ATOM 3600 O O . LEU A 1 442 ? 12 59.188 33.156 1 84.12 442 LEU A O 1
ATOM 3604 N N . ILE A 1 443 ? 11.914 57.844 31.422 1 85.81 443 ILE A N 1
ATOM 3605 C CA . ILE A 1 443 ? 13.352 57.969 31.219 1 85.81 443 ILE A CA 1
ATOM 3606 C C . ILE A 1 443 ? 13.695 59.406 30.797 1 85.81 443 ILE A C 1
ATOM 3608 O O . ILE A 1 443 ? 14.664 60 31.281 1 85.81 443 ILE A O 1
ATOM 3612 N N . TRP A 1 444 ? 12.938 59.906 29.922 1 83.56 444 TRP A N 1
ATOM 3613 C CA . TRP A 1 444 ? 13.156 61.281 29.438 1 83.56 444 TRP A CA 1
ATOM 3614 C C . TRP A 1 444 ? 13.023 62.281 30.578 1 83.56 444 TRP A C 1
ATOM 3616 O O . TRP A 1 444 ? 13.812 63.219 30.688 1 83.56 444 TRP A O 1
ATOM 3626 N N . SER A 1 445 ? 11.977 62.062 31.469 1 83.81 445 SER A N 1
ATOM 3627 C CA . SER A 1 445 ? 11.781 62.938 32.625 1 83.81 445 SER A CA 1
ATOM 3628 C C . SER A 1 445 ? 12.945 62.812 33.594 1 83.81 445 SER A C 1
ATOM 3630 O O . SER A 1 445 ? 13.367 63.812 34.188 1 83.81 445 SER A O 1
ATOM 3632 N N . PHE A 1 446 ? 13.43 61.688 33.656 1 82.44 446 PHE A N 1
ATOM 3633 C CA . PHE A 1 446 ? 14.562 61.469 34.531 1 82.44 446 PHE A CA 1
ATOM 3634 C C . PHE A 1 446 ? 15.82 62.125 34 1 82.44 446 PHE A C 1
ATOM 3636 O O . PHE A 1 446 ? 16.562 62.75 34.75 1 82.44 446 PHE A O 1
ATOM 3643 N N . ILE A 1 447 ? 16.047 62.062 32.781 1 84.5 447 ILE A N 1
ATOM 3644 C CA . ILE A 1 447 ? 17.219 62.656 32.156 1 84.5 447 ILE A CA 1
ATOM 3645 C C . ILE A 1 447 ? 17.109 64.188 32.25 1 84.5 447 ILE A C 1
ATOM 3647 O O . ILE A 1 447 ? 18.109 64.875 32.562 1 84.5 447 ILE A O 1
ATOM 3651 N N . HIS A 1 448 ? 15.938 64.688 32.031 1 82.31 448 HIS A N 1
ATOM 3652 C CA . HIS A 1 448 ? 15.734 66.125 32.125 1 82.31 448 HIS A CA 1
ATOM 3653 C C . HIS A 1 448 ? 15.914 66.688 33.531 1 82.31 448 HIS A C 1
ATOM 3655 O O . HIS A 1 448 ? 16.438 67.75 33.75 1 82.31 448 HIS A O 1
ATOM 3661 N N . ARG A 1 449 ? 15.492 65.875 34.5 1 82.25 449 ARG A N 1
ATOM 3662 C CA . ARG A 1 449 ? 15.648 66.25 35.906 1 82.25 449 ARG A CA 1
ATOM 3663 C C . ARG A 1 449 ? 17.109 66.25 36.312 1 82.25 449 ARG A C 1
ATOM 3665 O O . ARG A 1 449 ? 17.578 67.125 37.031 1 82.25 449 ARG A O 1
ATOM 3672 N N . VAL A 1 450 ? 17.766 65.312 35.844 1 81.25 450 VAL A N 1
ATOM 3673 C CA . VAL A 1 450 ? 19.188 65.25 36.188 1 81.25 450 VAL A CA 1
ATOM 3674 C C . VAL A 1 450 ? 19.969 66.312 35.5 1 81.25 450 VAL A C 1
ATOM 3676 O O . VAL A 1 450 ? 20.844 66.938 36.094 1 81.25 450 VAL A O 1
ATOM 3679 N N . LYS A 1 451 ? 19.594 66.625 34.344 1 81.12 451 LYS A N 1
ATOM 3680 C CA . LYS A 1 451 ? 20.266 67.688 33.594 1 81.12 451 LYS A CA 1
ATOM 3681 C C . LYS A 1 451 ? 19.953 69.062 34.188 1 81.12 451 LYS A C 1
ATOM 3683 O O . LYS A 1 451 ? 20.828 69.938 34.281 1 81.12 451 LYS A O 1
ATOM 3688 N N . ASN A 1 452 ? 18.688 69.25 34.562 1 78.19 452 ASN A N 1
ATOM 3689 C CA . ASN A 1 452 ? 18.297 70.5 35.156 1 78.19 452 ASN A CA 1
ATOM 3690 C C . ASN A 1 452 ? 18.875 70.625 36.562 1 78.19 452 ASN A C 1
ATOM 3692 O O . ASN A 1 452 ? 19.203 71.75 37 1 78.19 452 ASN A O 1
ATOM 3696 N N . ARG A 1 453 ? 19 69.562 37.281 1 74 453 ARG A N 1
ATOM 3697 C CA . ARG A 1 453 ? 19.672 69.625 38.562 1 74 453 ARG A CA 1
ATOM 3698 C C . ARG A 1 453 ? 21.141 70 38.406 1 74 453 ARG A C 1
ATOM 3700 O O . ARG A 1 453 ? 21.672 70.812 39.219 1 74 453 ARG A O 1
ATOM 3707 N N . GLY A 1 454 ? 21.672 69.625 37.438 1 66.44 454 GLY A N 1
ATOM 3708 C CA . GLY A 1 454 ? 23.031 70.062 37.156 1 66.44 454 GLY A CA 1
ATOM 3709 C C . GLY A 1 454 ? 23.125 71.5 36.781 1 66.44 454 GLY A C 1
ATOM 3710 O O . GLY A 1 454 ? 24.062 72.188 37.219 1 66.44 454 GLY A O 1
ATOM 3711 N N . ARG A 1 455 ? 22.188 72 36.125 1 70.44 455 ARG A N 1
ATOM 3712 C CA . ARG A 1 455 ? 22.203 73.438 35.719 1 70.44 455 ARG A CA 1
ATOM 3713 C C . ARG A 1 455 ? 21.891 74.312 36.906 1 70.44 455 ARG A C 1
ATOM 3715 O O . ARG A 1 455 ? 22.453 75.375 37.031 1 70.44 455 ARG A O 1
ATOM 3722 N N . ASP A 1 456 ? 20.891 73.812 37.688 1 69.19 456 ASP A N 1
ATOM 3723 C CA . ASP A 1 456 ? 20.562 74.625 38.875 1 69.19 456 ASP A CA 1
ATOM 3724 C C . ASP A 1 456 ? 21.75 74.688 39.844 1 69.19 456 ASP A C 1
ATOM 3726 O O . ASP A 1 456 ? 22.016 75.688 40.469 1 69.19 456 ASP A O 1
ATOM 3730 N N . GLU A 1 457 ? 22.438 73.625 40 1 71.69 457 GLU A N 1
ATOM 3731 C CA . GLU A 1 457 ? 23.625 73.625 40.844 1 71.69 457 GLU A CA 1
ATOM 3732 C C . GLU A 1 457 ? 24.719 74.5 40.281 1 71.69 457 GLU A C 1
ATOM 3734 O O . GLU A 1 457 ? 25.391 75.25 41.031 1 71.69 457 GLU A O 1
ATOM 3739 N N . GLN A 1 458 ? 24.766 74.688 39.094 1 71.44 458 GLN A N 1
ATOM 3740 C CA . GLN A 1 458 ? 25.734 75.562 38.469 1 71.44 458 GLN A CA 1
ATOM 3741 C C . GLN A 1 458 ? 25.328 77 38.656 1 71.44 458 GLN A C 1
ATOM 3743 O O . GLN A 1 458 ? 26.172 77.875 38.875 1 71.44 458 GLN A O 1
ATOM 3748 N N . ARG A 1 459 ? 24.094 77.312 38.531 1 69.94 459 ARG A N 1
ATOM 3749 C CA . ARG A 1 459 ? 23.594 78.688 38.719 1 69.94 459 ARG A CA 1
ATOM 3750 C C . ARG A 1 459 ? 23.781 79.125 40.188 1 69.94 459 ARG A C 1
ATOM 3752 O O . ARG A 1 459 ? 24.141 80.25 40.438 1 69.94 459 ARG A O 1
ATOM 3759 N N . LYS A 1 460 ? 23.625 78.25 41.125 1 74.31 460 LYS A N 1
ATOM 3760 C CA . LYS A 1 460 ? 23.844 78.562 42.531 1 74.31 460 LYS A CA 1
ATOM 3761 C C . LYS A 1 460 ? 25.328 78.812 42.812 1 74.31 460 LYS A C 1
ATOM 3763 O O . LYS A 1 460 ? 25.672 79.75 43.562 1 74.31 460 LYS A O 1
ATOM 3768 N N . THR A 1 461 ? 26 78.062 42.156 1 75.12 461 THR A N 1
ATOM 3769 C CA . THR A 1 461 ? 27.422 78.25 42.344 1 75.12 461 THR A CA 1
ATOM 3770 C C . THR A 1 461 ? 27.859 79.562 41.719 1 75.12 461 THR A C 1
ATOM 3772 O O . THR A 1 461 ? 28.719 80.312 42.25 1 75.12 461 THR A O 1
ATOM 3775 N N . ASN A 1 462 ? 27.25 80 40.656 1 72.75 462 ASN A N 1
ATOM 3776 C CA . ASN A 1 462 ? 27.609 81.25 40 1 72.75 462 ASN A CA 1
ATOM 3777 C C . ASN A 1 462 ? 27.078 82.5 40.781 1 72.75 462 ASN A C 1
ATOM 3779 O O . ASN A 1 462 ? 27.75 83.5 40.844 1 72.75 462 ASN A O 1
ATOM 3783 N N . VAL A 1 463 ? 25.984 82.312 41.375 1 74.12 463 VAL A N 1
ATOM 3784 C CA . VAL A 1 463 ? 25.422 83.438 42.188 1 74.12 463 VAL A CA 1
ATOM 3785 C C . VAL A 1 463 ? 26.234 83.562 43.469 1 74.12 463 VAL A C 1
ATOM 3787 O O . VAL A 1 463 ? 26.5 84.75 43.875 1 74.12 463 VAL A O 1
ATOM 3790 N N . GLU A 1 464 ? 26.672 82.5 43.969 1 74.69 464 GLU A N 1
ATOM 3791 C CA . GLU A 1 464 ? 27.484 82.562 45.188 1 74.69 464 GLU A CA 1
ATOM 3792 C C . GLU A 1 464 ? 28.859 83.188 44.875 1 74.69 464 GLU A C 1
ATOM 3794 O O . GLU A 1 464 ? 29.391 83.938 45.656 1 74.69 464 GLU A O 1
ATOM 3799 N N . LYS A 1 465 ? 29.406 83.062 43.781 1 76.19 465 LYS A N 1
ATOM 3800 C CA . LYS A 1 465 ? 30.672 83.688 43.406 1 76.19 465 LYS A CA 1
ATOM 3801 C C . LYS A 1 465 ? 30.531 85.188 43.125 1 76.19 465 LYS A C 1
ATOM 3803 O O . LYS A 1 465 ? 31.406 85.938 43.469 1 76.19 465 LYS A O 1
ATOM 3808 N N . PHE A 1 466 ? 29.469 85.5 42.625 1 73.5 466 PHE A N 1
ATOM 3809 C CA . PHE A 1 466 ? 29.234 86.875 42.312 1 73.5 466 PHE A CA 1
ATOM 3810 C C . PHE A 1 466 ? 29.047 87.688 43.594 1 73.5 466 PHE A C 1
ATOM 3812 O O . PHE A 1 466 ? 29.484 88.875 43.656 1 73.5 466 PHE A O 1
ATOM 3819 N N . LYS A 1 467 ? 28.609 87.188 44.656 1 75 467 LYS A N 1
ATOM 3820 C CA . LYS A 1 467 ? 28.438 87.875 45.938 1 75 467 LYS A CA 1
ATOM 3821 C C . LYS A 1 467 ? 29.781 88.062 46.656 1 75 467 LYS A C 1
ATOM 3823 O O . LYS A 1 467 ? 30 89.062 47.344 1 75 467 LYS A O 1
ATOM 3828 N N . GLN A 1 468 ? 30.578 87.25 46.406 1 72.88 468 GLN A N 1
ATOM 3829 C CA . GLN A 1 468 ? 31.859 87.312 47.094 1 72.88 468 GLN A CA 1
ATOM 3830 C C . GLN A 1 468 ? 32.75 88.375 46.438 1 72.88 468 GLN A C 1
ATOM 3832 O O . GLN A 1 468 ? 33.656 88.938 47.062 1 72.88 468 GLN A O 1
ATOM 3837 N N . THR A 1 469 ? 32.5 88.625 45.25 1 67.56 469 THR A N 1
ATOM 3838 C CA . THR A 1 469 ? 33.375 89.625 44.594 1 67.56 469 THR A CA 1
ATOM 3839 C C . THR A 1 469 ? 32.906 91.062 44.938 1 67.56 469 THR A C 1
ATOM 3841 O O . THR A 1 469 ? 33.594 92 44.625 1 67.56 469 THR A O 1
ATOM 3844 N N . LYS A 1 470 ? 31.781 91.25 45.438 1 62.25 470 LYS A N 1
ATOM 3845 C CA . LYS A 1 470 ? 31.359 92.625 45.75 1 62.25 470 LYS A CA 1
ATOM 3846 C C . LYS A 1 470 ? 31.703 93 47.188 1 62.25 470 LYS A C 1
ATOM 3848 O O . LYS A 1 470 ? 31.531 94.125 47.625 1 62.25 470 LYS A O 1
ATOM 3853 N N . TYR A 1 471 ? 32.062 92 48.031 1 53.88 471 TYR A N 1
ATOM 3854 C CA . TYR A 1 471 ? 32.625 92.438 49.312 1 53.88 471 TYR A CA 1
ATOM 3855 C C . TYR A 1 471 ? 34.156 92.438 49.25 1 53.88 471 TYR A C 1
ATOM 3857 O O . TYR A 1 471 ? 34.75 91.5 48.656 1 53.88 471 TYR A O 1
ATOM 3865 N N . MET B 1 1 ? -41.375 89.312 23.844 1 27.66 1 MET B N 1
ATOM 3866 C CA . MET B 1 1 ? -40.5 88.625 24.812 1 27.66 1 MET B CA 1
ATOM 3867 C C . MET B 1 1 ? -40.406 87.125 24.5 1 27.66 1 MET B C 1
ATOM 3869 O O . MET B 1 1 ? -39.625 86.438 25.156 1 27.66 1 MET B O 1
ATOM 3873 N N . VAL B 1 2 ? -41.406 86.5 23.688 1 40.28 2 VAL B N 1
ATOM 3874 C CA . VAL B 1 2 ? -41.469 85.062 23.406 1 40.28 2 VAL B CA 1
ATOM 3875 C C . VAL B 1 2 ? -40.438 84.75 22.328 1 40.28 2 VAL B C 1
ATOM 3877 O O . VAL B 1 2 ? -40.094 83.562 22.172 1 40.28 2 VAL B O 1
ATOM 3880 N N . GLY B 1 3 ? -39.969 85.625 21.516 1 41.44 3 GLY B N 1
ATOM 3881 C CA . GLY B 1 3 ? -39.188 85.25 20.359 1 41.44 3 GLY B CA 1
ATOM 3882 C C . GLY B 1 3 ? -37.75 84.812 20.703 1 41.44 3 GLY B C 1
ATOM 3883 O O . GLY B 1 3 ? -37.031 84.375 19.828 1 41.44 3 GLY B O 1
ATOM 3884 N N . LYS B 1 4 ? -37.25 85.312 21.766 1 47.56 4 LYS B N 1
ATOM 3885 C CA . LYS B 1 4 ? -35.812 85.125 22.031 1 47.56 4 LYS B CA 1
ATOM 3886 C C . LYS B 1 4 ? -35.562 83.75 22.641 1 47.56 4 LYS B C 1
ATOM 3888 O O . LYS B 1 4 ? -34.438 83.25 22.688 1 47.56 4 LYS B O 1
ATOM 3893 N N . GLU B 1 5 ? -36.594 83.125 23.25 1 41.38 5 GLU B N 1
ATOM 3894 C CA . GLU B 1 5 ? -36.281 81.938 24 1 41.38 5 GLU B CA 1
ATOM 3895 C C . GLU B 1 5 ? -36.062 80.75 23.062 1 41.38 5 GLU B C 1
ATOM 3897 O O . GLU B 1 5 ? -35.438 79.75 23.438 1 41.38 5 GLU B O 1
ATOM 3902 N N . ASP B 1 6 ? -36.656 80.75 21.828 1 40.62 6 ASP B N 1
ATOM 3903 C CA . ASP B 1 6 ? -36.594 79.5 21.047 1 40.62 6 ASP B CA 1
ATOM 3904 C C . ASP B 1 6 ? -35.219 79.312 20.406 1 40.62 6 ASP B C 1
ATOM 3906 O O . ASP B 1 6 ? -34.969 78.25 19.812 1 40.62 6 ASP B O 1
ATOM 3910 N N . LYS B 1 7 ? -34.438 80.312 20.234 1 44.31 7 LYS B N 1
ATOM 3911 C CA . LYS B 1 7 ? -33.188 80.125 19.5 1 44.31 7 LYS B CA 1
ATOM 3912 C C . LYS B 1 7 ? -32.156 79.375 20.344 1 44.31 7 LYS B C 1
ATOM 3914 O O . LYS B 1 7 ? -31.141 78.875 19.812 1 44.31 7 LYS B O 1
ATOM 3919 N N . LYS B 1 8 ? -32.25 79.562 21.625 1 44.06 8 LYS B N 1
ATOM 3920 C CA . LYS B 1 8 ? -31.125 79 22.391 1 44.06 8 LYS B CA 1
ATOM 3921 C C . LYS B 1 8 ? -31.172 77.5 22.438 1 44.06 8 LYS B C 1
ATOM 3923 O O . LYS B 1 8 ? -30.141 76.812 22.625 1 44.06 8 LYS B O 1
ATOM 3928 N N . HIS B 1 9 ? -32.406 76.938 22.469 1 40.09 9 HIS B N 1
ATOM 3929 C CA . HIS B 1 9 ? -32.406 75.5 22.734 1 40.09 9 HIS B CA 1
ATOM 3930 C C . HIS B 1 9 ? -31.922 74.75 21.516 1 40.09 9 HIS B C 1
ATOM 3932 O O . HIS B 1 9 ? -31.609 73.562 21.625 1 40.09 9 HIS B O 1
ATOM 3938 N N . ASN B 1 10 ? -32.125 75.25 20.297 1 40.09 10 ASN B N 1
ATOM 3939 C CA . ASN B 1 10 ? -31.844 74.438 19.156 1 40.09 10 ASN B CA 1
ATOM 3940 C C . ASN B 1 10 ? -30.344 74.25 18.906 1 40.09 10 ASN B C 1
ATOM 3942 O O . ASN B 1 10 ? -29.922 73.562 18 1 40.09 10 ASN B O 1
ATOM 3946 N N . ASP B 1 11 ? -29.516 75.25 19.359 1 40.41 11 ASP B N 1
ATOM 3947 C CA . ASP B 1 11 ? -28.109 75.125 18.969 1 40.41 11 ASP B CA 1
ATOM 3948 C C . ASP B 1 11 ? -27.406 74 19.719 1 40.41 11 ASP B C 1
ATOM 3950 O O . ASP B 1 11 ? -26.203 73.812 19.562 1 40.41 11 ASP B O 1
ATOM 3954 N N . GLU B 1 12 ? -27.922 73.625 20.844 1 41.06 12 GLU B N 1
ATOM 3955 C CA . GLU B 1 12 ? -27.156 72.75 21.734 1 41.06 12 GLU B CA 1
ATOM 3956 C C . GLU B 1 12 ? -26.906 71.375 21.094 1 41.06 12 GLU B C 1
ATOM 3958 O O . GLU B 1 12 ? -26.062 70.625 21.578 1 41.06 12 GLU B O 1
ATOM 3963 N N . ASP B 1 13 ? -27.859 70.875 20.297 1 45.19 13 ASP B N 1
ATOM 3964 C CA . ASP B 1 13 ? -27.719 69.438 20 1 45.19 13 ASP B CA 1
ATOM 3965 C C . ASP B 1 13 ? -26.688 69.188 18.891 1 45.19 13 ASP B C 1
ATOM 3967 O O . ASP B 1 13 ? -26.672 68.125 18.281 1 45.19 13 ASP B O 1
ATOM 3971 N N . SER B 1 14 ? -26.234 70.188 18.266 1 50.62 14 SER B N 1
ATOM 3972 C CA . SER B 1 14 ? -25.391 69.812 17.141 1 50.62 14 SER B CA 1
ATOM 3973 C C . SER B 1 14 ? -24.078 69.188 17.609 1 50.62 14 SER B C 1
ATOM 3975 O O . SER B 1 14 ? -23.172 69.875 18.062 1 50.62 14 SER B O 1
ATOM 3977 N N . CYS B 1 15 ? -24.156 68.125 18.203 1 56.62 15 CYS B N 1
ATOM 3978 C CA . CYS B 1 15 ? -22.938 67.438 18.562 1 56.62 15 CYS B CA 1
ATOM 3979 C C . CYS B 1 15 ? -21.984 67.375 17.375 1 56.62 15 CYS B C 1
ATOM 3981 O O . CYS B 1 15 ? -22.281 66.688 16.375 1 56.62 15 CYS B O 1
ATOM 3983 N N . SER B 1 16 ? -21 68.312 17.172 1 69 16 SER B N 1
ATOM 3984 C CA . SER B 1 16 ? -19.969 68.375 16.141 1 69 16 SER B CA 1
ATOM 3985 C C . SER B 1 16 ? -19.234 67 16.016 1 69 16 SER B C 1
ATOM 3987 O O . SER B 1 16 ? -19.234 66.188 16.938 1 69 16 SER B O 1
ATOM 3989 N N . GLU B 1 17 ? -19 66.625 14.789 1 76 17 GLU B N 1
ATOM 3990 C CA . GLU B 1 17 ? -18.203 65.438 14.484 1 76 17 GLU B CA 1
ATOM 3991 C C . GLU B 1 17 ? -17.016 65.312 15.445 1 76 17 GLU B C 1
ATOM 3993 O O . GLU B 1 17 ? -16.656 64.188 15.836 1 76 17 GLU B O 1
ATOM 3998 N N . LYS B 1 18 ? -16.562 66.375 15.828 1 76.06 18 LYS B N 1
ATOM 3999 C CA . LYS B 1 18 ? -15.43 66.375 16.766 1 76.06 18 LYS B CA 1
ATOM 4000 C C . LYS B 1 18 ? -15.859 65.875 18.141 1 76.06 18 LYS B C 1
ATOM 4002 O O . LYS B 1 18 ? -15.117 65.188 18.812 1 76.06 18 LYS B O 1
ATOM 4007 N N . ASP B 1 19 ? -17.031 66.188 18.453 1 77.31 19 ASP B N 1
ATOM 4008 C CA . ASP B 1 19 ? -17.547 65.75 19.75 1 77.31 19 ASP B CA 1
ATOM 4009 C C . ASP B 1 19 ? -17.859 64.25 19.75 1 77.31 19 ASP B C 1
ATOM 4011 O O . ASP B 1 19 ? -17.609 63.594 20.734 1 77.31 19 ASP B O 1
ATOM 4015 N N . ILE B 1 20 ? -18.328 63.906 18.656 1 76.5 20 ILE B N 1
ATOM 4016 C CA . ILE B 1 20 ? -18.641 62.469 18.516 1 76.5 20 ILE B CA 1
ATOM 4017 C C . ILE B 1 20 ? -17.375 61.656 18.578 1 76.5 20 ILE B C 1
ATOM 4019 O O . ILE B 1 20 ? -17.328 60.594 19.234 1 76.5 20 ILE B O 1
ATOM 4023 N N . TRP B 1 21 ? -16.375 62.062 17.922 1 78.62 21 TRP B N 1
ATOM 4024 C CA . TRP B 1 21 ? -15.078 61.375 17.922 1 78.62 21 TRP B CA 1
ATOM 4025 C C . TRP B 1 21 ? -14.469 61.375 19.312 1 78.62 21 TRP B C 1
ATOM 4027 O O . TRP B 1 21 ? -13.977 60.312 19.766 1 78.62 21 TRP B O 1
ATOM 4037 N N . LYS B 1 22 ? -14.547 62.5 19.969 1 77.62 22 LYS B N 1
ATOM 4038 C CA . LYS B 1 22 ? -13.984 62.625 21.312 1 77.62 22 LYS B CA 1
ATOM 4039 C C . LYS B 1 22 ? -14.719 61.688 22.297 1 77.62 22 LYS B C 1
ATOM 4041 O O . LYS B 1 22 ? -14.086 61.031 23.109 1 77.62 22 LYS B O 1
ATOM 4046 N N . ASN B 1 23 ? -15.992 61.625 22.094 1 76.94 23 ASN B N 1
ATOM 4047 C CA . ASN B 1 23 ? -16.766 60.75 22.953 1 76.94 23 ASN B CA 1
ATOM 4048 C C . ASN B 1 23 ? -16.453 59.281 22.688 1 76.94 23 ASN B C 1
ATOM 4050 O O . ASN B 1 23 ? -16.328 58.469 23.625 1 76.94 23 ASN B O 1
ATOM 4054 N N . PHE B 1 24 ? -16.312 59 21.531 1 77.5 24 PHE B N 1
ATOM 4055 C CA . PHE B 1 24 ? -16.016 57.625 21.141 1 77.5 24 PHE B CA 1
ATOM 4056 C C . PHE B 1 24 ? -14.641 57.188 21.641 1 77.5 24 PHE B C 1
ATOM 4058 O O . PHE B 1 24 ? -14.492 56.125 22.203 1 77.5 24 PHE B O 1
ATOM 4065 N N . THR B 1 25 ? -13.633 57.906 21.406 1 78.5 25 THR B N 1
ATOM 4066 C CA . THR B 1 25 ? -12.258 57.562 21.75 1 78.5 25 THR B CA 1
ATOM 4067 C C . THR B 1 25 ? -12.086 57.469 23.266 1 78.5 25 THR B C 1
ATOM 4069 O O . THR B 1 25 ? -11.266 56.656 23.75 1 78.5 25 THR B O 1
ATOM 4072 N N . GLN B 1 26 ? -12.875 58.188 23.984 1 75.69 26 GLN B N 1
ATOM 4073 C CA . GLN B 1 26 ? -12.727 58.188 25.438 1 75.69 26 GLN B CA 1
ATOM 4074 C C . GLN B 1 26 ? -13.469 57 26.062 1 75.69 26 GLN B C 1
ATOM 4076 O O . GLN B 1 26 ? -13.094 56.531 27.141 1 75.69 26 GLN B O 1
ATOM 4081 N N . THR B 1 27 ? -14.461 56.469 25.266 1 73.81 27 THR B N 1
ATOM 4082 C CA . THR B 1 27 ? -15.297 55.438 25.891 1 73.81 27 THR B CA 1
ATOM 4083 C C . THR B 1 27 ? -15.078 54.094 25.234 1 73.81 27 THR B C 1
ATOM 4085 O O . THR B 1 27 ? -15.5 53.062 25.766 1 73.81 27 THR B O 1
ATOM 4088 N N . THR B 1 28 ? -14.398 54.156 24.188 1 75.81 28 THR B N 1
ATOM 4089 C CA . THR B 1 28 ? -14.289 52.906 23.438 1 75.81 28 THR B CA 1
ATOM 4090 C C . THR B 1 28 ? -13.383 51.906 24.156 1 75.81 28 THR B C 1
ATOM 4092 O O . THR B 1 28 ? -12.555 52.312 24.969 1 75.81 28 THR B O 1
ATOM 4095 N N . GLY B 1 29 ? -13.656 50.688 23.891 1 75.25 29 GLY B N 1
ATOM 4096 C CA . GLY B 1 29 ? -12.875 49.594 24.469 1 75.25 29 GLY B CA 1
ATOM 4097 C C . GLY B 1 29 ? -11.633 49.281 23.656 1 75.25 29 GLY B C 1
ATOM 4098 O O . GLY B 1 29 ? -10.828 48.438 24.062 1 75.25 29 GLY B O 1
ATOM 4099 N N . PHE B 1 30 ? -11.398 49.969 22.531 1 78.88 30 PHE B N 1
ATOM 4100 C CA . PHE B 1 30 ? -10.18 49.781 21.766 1 78.88 30 PHE B CA 1
ATOM 4101 C C . PHE B 1 30 ? -8.969 50.312 22.516 1 78.88 30 PHE B C 1
ATOM 4103 O O . PHE B 1 30 ? -9 51.438 23.016 1 78.88 30 PHE B O 1
ATOM 4110 N N . HIS B 1 31 ? -8.008 49.531 22.484 1 78.88 31 HIS B N 1
ATOM 4111 C CA . HIS B 1 31 ? -6.801 50.031 23.125 1 78.88 31 HIS B CA 1
ATOM 4112 C C . HIS B 1 31 ? -6.094 51.062 22.25 1 78.88 31 HIS B C 1
ATOM 4114 O O . HIS B 1 31 ? -6.043 50.906 21.031 1 78.88 31 HIS B O 1
ATOM 4120 N N . GLY B 1 32 ? -5.617 52.031 22.797 1 77.25 32 GLY B N 1
ATOM 4121 C CA . GLY B 1 32 ? -4.711 52.969 22.156 1 77.25 32 GLY B CA 1
ATOM 4122 C C . GLY B 1 32 ? -5.43 54.062 21.375 1 77.25 32 GLY B C 1
ATOM 4123 O O . GLY B 1 32 ? -4.812 55.031 20.953 1 77.25 32 GLY B O 1
ATOM 4124 N N . LEU B 1 33 ? -6.691 53.938 21.25 1 79.25 33 LEU B N 1
ATOM 4125 C CA . LEU B 1 33 ? -7.406 54.906 20.438 1 79.25 33 LEU B CA 1
ATOM 4126 C C . LEU B 1 33 ? -7.527 56.25 21.188 1 79.25 33 LEU B C 1
ATOM 4128 O O . LEU B 1 33 ? -7.637 57.312 20.562 1 79.25 33 LEU B O 1
ATOM 4132 N N . ASN B 1 34 ? -7.484 56.219 22.484 1 78.56 34 ASN B N 1
ATOM 4133 C CA . ASN B 1 34 ? -7.598 57.406 23.297 1 78.56 34 ASN B CA 1
ATOM 4134 C C . ASN B 1 34 ? -6.344 58.281 23.188 1 78.56 34 ASN B C 1
ATOM 4136 O O . ASN B 1 34 ? -6.363 59.469 23.547 1 78.56 34 ASN B O 1
ATOM 4140 N N . LYS B 1 35 ? -5.352 57.781 22.547 1 80.12 35 LYS B N 1
ATOM 4141 C CA . LYS B 1 35 ? -4.105 58.531 22.406 1 80.12 35 LYS B CA 1
ATOM 4142 C C . LYS B 1 35 ? -4.09 59.344 21.109 1 80.12 35 LYS B C 1
ATOM 4144 O O . LYS B 1 35 ? -3.219 60.188 20.922 1 80.12 35 LYS B O 1
ATOM 4149 N N . ILE B 1 36 ? -5.039 59.094 20.359 1 78.75 36 ILE B N 1
ATOM 4150 C CA . ILE B 1 36 ? -5.113 59.812 19.094 1 78.75 36 ILE B CA 1
ATOM 4151 C C . ILE B 1 36 ? -5.969 61.062 19.266 1 78.75 36 ILE B C 1
ATOM 4153 O O . ILE B 1 36 ? -7.188 60.969 19.422 1 78.75 36 ILE B O 1
ATOM 4157 N N . THR B 1 37 ? -5.32 62.25 19.469 1 76.38 37 THR B N 1
ATOM 4158 C CA . THR B 1 37 ? -6.012 63.531 19.609 1 76.38 37 THR B CA 1
ATOM 4159 C C . THR B 1 37 ? -5.574 64.5 18.516 1 76.38 37 THR B C 1
ATOM 4161 O O . THR B 1 37 ? -4.387 64.562 18.188 1 76.38 37 THR B O 1
ATOM 4164 N N . PHE B 1 38 ? -6.473 65 17.781 1 67.5 38 PHE B N 1
ATOM 4165 C CA . PHE B 1 38 ? -6.164 65.938 16.719 1 67.5 38 PHE B CA 1
ATOM 4166 C C . PHE B 1 38 ? -6.207 67.375 17.234 1 67.5 38 PHE B C 1
ATOM 4168 O O . PHE B 1 38 ? -6.48 68.312 16.469 1 67.5 38 PHE B O 1
ATOM 4175 N N . GLU B 1 39 ? -5.75 67.625 18.438 1 63.88 39 GLU B N 1
ATOM 4176 C CA . GLU B 1 39 ? -5.75 69.062 18.859 1 63.88 39 GLU B CA 1
ATOM 4177 C C . GLU B 1 39 ? -4.547 69.812 18.312 1 63.88 39 GLU B C 1
ATOM 4179 O O . GLU B 1 39 ? -3.42 69.312 18.359 1 63.88 39 GLU B O 1
ATOM 4184 N N . ARG B 1 40 ? -4.672 70.812 17.438 1 61.81 40 ARG B N 1
ATOM 4185 C CA . ARG B 1 40 ? -3.77 71.625 16.625 1 61.81 40 ARG B CA 1
ATOM 4186 C C . ARG B 1 40 ? -2.773 72.375 17.516 1 61.81 40 ARG B C 1
ATOM 4188 O O . ARG B 1 40 ? -1.79 72.938 17.031 1 61.81 40 ARG B O 1
ATOM 4195 N N . GLN B 1 41 ? -2.939 72.375 18.859 1 61.34 41 GLN B N 1
ATOM 4196 C CA . GLN B 1 41 ? -2.186 73.438 19.484 1 61.34 41 GLN B CA 1
ATOM 4197 C C . GLN B 1 41 ? -0.776 73 19.859 1 61.34 41 GLN B C 1
ATOM 4199 O O . GLN B 1 41 ? 0.127 73.812 20.016 1 61.34 41 GLN B O 1
ATOM 4204 N N . ASN B 1 42 ? -0.474 71.688 19.922 1 69.38 42 ASN B N 1
ATOM 4205 C CA . ASN B 1 42 ? 0.873 71.312 20.344 1 69.38 42 ASN B CA 1
ATOM 4206 C C . ASN B 1 42 ? 1.496 70.312 19.375 1 69.38 42 ASN B C 1
ATOM 4208 O O . ASN B 1 42 ? 0.968 69.188 19.188 1 69.38 42 ASN B O 1
ATOM 4212 N N . PRO B 1 43 ? 2.469 70.75 18.609 1 76.38 43 PRO B N 1
ATOM 4213 C CA . PRO B 1 43 ? 3.109 69.875 17.609 1 76.38 43 PRO B CA 1
ATOM 4214 C C . PRO B 1 43 ? 3.545 68.562 18.188 1 76.38 43 PRO B C 1
ATOM 4216 O O . PRO B 1 43 ? 3.504 67.562 17.484 1 76.38 43 PRO B O 1
ATOM 4219 N N . ARG B 1 44 ? 3.953 68.5 19.406 1 77.25 44 ARG B N 1
ATOM 4220 C CA . ARG B 1 44 ? 4.379 67.25 20.031 1 77.25 44 ARG B CA 1
ATOM 4221 C C . ARG B 1 44 ? 3.215 66.312 20.141 1 77.25 44 ARG B C 1
ATOM 4223 O O . ARG B 1 44 ? 3.387 65.062 19.938 1 77.25 44 ARG B O 1
ATOM 4230 N N . GLN B 1 45 ? 2.164 66.75 20.422 1 81.69 45 GLN B N 1
ATOM 4231 C CA . GLN B 1 45 ? 0.973 65.938 20.531 1 81.69 45 GLN B CA 1
ATOM 4232 C C . GLN B 1 45 ? 0.529 65.438 19.172 1 81.69 45 GLN B C 1
ATOM 4234 O O . GLN B 1 45 ? 0.011 64.312 19.078 1 81.69 45 GLN B O 1
ATOM 4239 N N . LEU B 1 46 ? 0.837 66.188 18.188 1 83.25 46 LEU B N 1
ATOM 4240 C CA . LEU B 1 46 ? 0.477 65.812 16.828 1 83.25 46 LEU B CA 1
ATOM 4241 C C . LEU B 1 46 ? 1.348 64.625 16.375 1 83.25 46 LEU B C 1
ATOM 4243 O O . LEU B 1 46 ? 0.849 63.656 15.781 1 83.25 46 LEU B O 1
ATOM 4247 N N . ILE B 1 47 ? 2.598 64.688 16.703 1 84.31 47 ILE B N 1
ATOM 4248 C CA . ILE B 1 47 ? 3.512 63.594 16.328 1 84.31 47 ILE B CA 1
ATOM 4249 C C . ILE B 1 47 ? 3.129 62.312 17.062 1 84.31 47 ILE B C 1
ATOM 4251 O O . ILE B 1 47 ? 3.152 61.219 16.484 1 84.31 47 ILE B O 1
ATOM 4255 N N . ARG B 1 48 ? 2.826 62.438 18.328 1 86.25 48 ARG B N 1
ATOM 4256 C CA . ARG B 1 48 ? 2.389 61.312 19.109 1 86.25 48 ARG B CA 1
ATOM 4257 C C . ARG B 1 48 ? 1.133 60.688 18.516 1 86.25 48 ARG B C 1
ATOM 4259 O O . ARG B 1 48 ? 1.043 59.438 18.406 1 86.25 48 ARG B O 1
ATOM 4266 N N . SER B 1 49 ? 0.31 61.469 18.062 1 87.5 49 SER B N 1
ATOM 4267 C CA . SER B 1 49 ? -0.939 60.969 17.484 1 87.5 49 SER B CA 1
ATOM 4268 C C . SER B 1 49 ? -0.694 60.281 16.156 1 87.5 49 SER B C 1
ATOM 4270 O O . SER B 1 49 ? -1.31 59.25 15.875 1 87.5 49 SER B O 1
ATOM 4272 N N . ILE B 1 50 ? 0.16 60.781 15.422 1 88.31 50 ILE B N 1
ATOM 4273 C CA . ILE B 1 50 ? 0.47 60.188 14.141 1 88.31 50 ILE B CA 1
ATOM 4274 C C . ILE B 1 50 ? 1.118 58.812 14.359 1 88.31 50 ILE B C 1
ATOM 4276 O O . ILE B 1 50 ? 0.802 57.844 13.664 1 88.31 50 ILE B O 1
ATOM 4280 N N . CYS B 1 51 ? 1.965 58.656 15.344 1 88.38 51 CYS B N 1
ATOM 4281 C CA . CYS B 1 51 ? 2.617 57.406 15.656 1 88.38 51 CYS B CA 1
ATOM 4282 C C . CYS B 1 51 ? 1.597 56.344 16.078 1 88.38 51 CYS B C 1
ATOM 4284 O O . CYS B 1 51 ? 1.655 55.188 15.633 1 88.38 51 CYS B O 1
ATOM 4286 N N . TRP B 1 52 ? 0.696 56.781 16.844 1 88.69 52 TRP B N 1
ATOM 4287 C CA . TRP B 1 52 ? -0.319 55.844 17.328 1 88.69 52 TRP B CA 1
ATOM 4288 C C . TRP B 1 52 ? -1.255 55.438 16.203 1 88.69 52 TRP B C 1
ATOM 4290 O O . TRP B 1 52 ? -1.731 54.312 16.172 1 88.69 52 TRP B O 1
ATOM 4300 N N . ILE B 1 53 ? -1.483 56.281 15.266 1 88.62 53 ILE B N 1
ATOM 4301 C CA . ILE B 1 53 ? -2.305 55.938 14.109 1 88.62 53 ILE B CA 1
ATOM 4302 C C . ILE B 1 53 ? -1.59 54.875 13.273 1 88.62 53 ILE B C 1
ATOM 4304 O O . ILE B 1 53 ? -2.215 53.938 12.805 1 88.62 53 ILE B O 1
ATOM 4308 N N . ILE B 1 54 ? -0.365 55.031 13.172 1 91.75 54 ILE B N 1
ATOM 4309 C CA . ILE B 1 54 ? 0.413 54.094 12.375 1 91.75 54 ILE B CA 1
ATOM 4310 C C . ILE B 1 54 ? 0.407 52.719 13.055 1 91.75 54 ILE B C 1
ATOM 4312 O O . ILE B 1 54 ? 0.176 51.719 12.406 1 91.75 54 ILE B O 1
ATOM 4316 N N . VAL B 1 55 ? 0.631 52.688 14.344 1 89.75 55 VAL B N 1
ATOM 4317 C CA . VAL B 1 55 ? 0.653 51.438 15.086 1 89.75 55 VAL B CA 1
ATOM 4318 C C . VAL B 1 55 ? -0.716 50.75 15.008 1 89.75 55 VAL B C 1
ATOM 4320 O O . VAL B 1 55 ? -0.81 49.562 14.805 1 89.75 55 VAL B O 1
ATOM 4323 N N . TRP B 1 56 ? -1.668 51.531 15.188 1 88.75 56 TRP B N 1
ATOM 4324 C CA . TRP B 1 56 ? -3.029 51 15.148 1 88.75 56 TRP B CA 1
ATOM 4325 C C . TRP B 1 56 ? -3.369 50.438 13.766 1 88.75 56 TRP B C 1
ATOM 4327 O O . TRP B 1 56 ? -4.004 49.406 13.648 1 88.75 56 TRP B O 1
ATOM 4337 N N . LEU B 1 57 ? -2.994 51.125 12.781 1 90.81 57 LEU B N 1
ATOM 4338 C CA . LEU B 1 57 ? -3.27 50.688 11.414 1 90.81 57 LEU B CA 1
ATOM 4339 C C . LEU B 1 57 ? -2.508 49.406 11.094 1 90.81 57 LEU B C 1
ATOM 4341 O O . LEU B 1 57 ? -3.035 48.5 10.422 1 90.81 57 LEU B O 1
ATOM 4345 N N . ILE B 1 58 ? -1.316 49.312 11.531 1 91.81 58 ILE B N 1
ATOM 4346 C CA . ILE B 1 58 ? -0.521 48.094 11.312 1 91.81 58 ILE B CA 1
ATOM 4347 C C . ILE B 1 58 ? -1.192 46.906 11.992 1 91.81 58 ILE B C 1
ATOM 4349 O O . ILE B 1 58 ? -1.326 45.844 11.391 1 91.81 58 ILE B O 1
ATOM 4353 N N . CYS B 1 59 ? -1.646 47.094 13.195 1 89.06 59 CYS B N 1
ATOM 4354 C CA . CYS B 1 59 ? -2.322 46.031 13.93 1 89.06 59 CYS B CA 1
ATOM 4355 C C . CYS B 1 59 ? -3.631 45.656 13.25 1 89.06 59 CYS B C 1
ATOM 4357 O O . CYS B 1 59 ? -3.959 44.469 13.156 1 89.06 59 CYS B O 1
ATOM 4359 N N . ALA B 1 60 ? -4.328 46.625 12.781 1 87.88 60 ALA B N 1
ATOM 4360 C CA . ALA B 1 60 ? -5.602 46.375 12.109 1 87.88 60 ALA B CA 1
ATOM 4361 C C . ALA B 1 60 ? -5.398 45.594 10.812 1 87.88 60 ALA B C 1
ATOM 4363 O O . ALA B 1 60 ? -6.145 44.656 10.523 1 87.88 60 ALA B O 1
ATOM 4364 N N . VAL B 1 61 ? -4.441 45.969 10.094 1 92 61 VAL B N 1
ATOM 4365 C CA . VAL B 1 61 ? -4.152 45.281 8.828 1 92 61 VAL B CA 1
ATOM 4366 C C . VAL B 1 61 ? -3.732 43.844 9.094 1 92 61 VAL B C 1
ATOM 4368 O O . VAL B 1 61 ? -4.172 42.906 8.406 1 92 61 VAL B O 1
ATOM 4371 N N . PHE B 1 62 ? -2.93 43.656 10.055 1 88.12 62 PHE B N 1
ATOM 4372 C CA . PHE B 1 62 ? -2.477 42.312 10.398 1 88.12 62 PHE B CA 1
ATOM 4373 C C . PHE B 1 62 ? -3.635 41.469 10.906 1 88.12 62 PHE B C 1
ATOM 4375 O O . PHE B 1 62 ? -3.715 40.25 10.602 1 88.12 62 PHE B O 1
ATOM 4382 N N . LEU B 1 63 ? -4.453 42.062 11.648 1 87.62 63 LEU B N 1
ATOM 4383 C CA . LEU B 1 63 ? -5.637 41.344 12.133 1 87.62 63 LEU B CA 1
ATOM 4384 C C . LEU B 1 63 ? -6.516 40.906 10.969 1 87.62 63 LEU B C 1
ATOM 4386 O O . LEU B 1 63 ? -6.973 39.75 10.93 1 87.62 63 LEU B O 1
ATOM 4390 N N . ILE B 1 64 ? -6.777 41.781 10.094 1 88.12 64 ILE B N 1
ATOM 4391 C CA . ILE B 1 64 ? -7.602 41.438 8.938 1 88.12 64 ILE B CA 1
ATOM 4392 C C . ILE B 1 64 ? -6.961 40.312 8.156 1 88.12 64 ILE B C 1
ATOM 4394 O O . ILE B 1 64 ? -7.648 39.375 7.715 1 88.12 64 ILE B O 1
ATOM 4398 N N . TYR B 1 65 ? -5.73 40.344 8 1 89.5 65 TYR B N 1
ATOM 4399 C CA . TYR B 1 65 ? -4.996 39.312 7.273 1 89.5 65 TYR B CA 1
ATOM 4400 C C . TYR B 1 65 ? -5.148 37.969 7.949 1 89.5 65 TYR B C 1
ATOM 4402 O O . TYR B 1 65 ? -5.426 36.969 7.289 1 89.5 65 TYR B O 1
ATOM 4410 N N . THR B 1 66 ? -4.949 37.875 9.227 1 86 66 THR B N 1
ATOM 4411 C CA . THR B 1 66 ? -5.016 36.594 9.938 1 86 66 THR B CA 1
ATOM 4412 C C . THR B 1 66 ? -6.449 36.094 9.977 1 86 66 THR B C 1
ATOM 4414 O O . THR B 1 66 ? -6.676 34.875 9.93 1 86 66 THR B O 1
ATOM 4417 N N . VAL B 1 67 ? -7.336 36.969 10.062 1 84.06 67 VAL B N 1
ATOM 4418 C CA . VAL B 1 67 ? -8.734 36.562 10.094 1 84.06 67 VAL B CA 1
ATOM 4419 C C . VAL B 1 67 ? -9.133 36 8.742 1 84.06 67 VAL B C 1
ATOM 4421 O O . VAL B 1 67 ? -9.82 34.969 8.68 1 84.06 67 VAL B O 1
ATOM 4424 N N . ILE B 1 68 ? -8.773 36.625 7.723 1 88.06 68 ILE B N 1
ATOM 4425 C CA . ILE B 1 68 ? -9.07 36.094 6.387 1 88.06 68 ILE B CA 1
ATOM 4426 C C . ILE B 1 68 ? -8.398 34.75 6.191 1 88.06 68 ILE B C 1
ATOM 4428 O O . ILE B 1 68 ? -9.008 33.812 5.637 1 88.06 68 ILE B O 1
ATOM 4432 N N . ALA B 1 69 ? -7.211 34.625 6.605 1 86.56 69 ALA B N 1
ATOM 4433 C CA . ALA B 1 69 ? -6.488 33.375 6.5 1 86.56 69 ALA B CA 1
ATOM 4434 C C . ALA B 1 69 ? -7.191 32.25 7.285 1 86.56 69 ALA B C 1
ATOM 4436 O O . ALA B 1 69 ? -7.277 31.125 6.828 1 86.56 69 ALA B O 1
ATOM 4437 N N . GLU B 1 70 ? -7.695 32.594 8.391 1 83.81 70 GLU B N 1
ATOM 4438 C CA . GLU B 1 70 ? -8.398 31.625 9.227 1 83.81 70 GLU B CA 1
ATOM 4439 C C . GLU B 1 70 ? -9.727 31.219 8.594 1 83.81 70 GLU B C 1
ATOM 4441 O O . GLU B 1 70 ? -10.109 30.047 8.656 1 83.81 70 GLU B O 1
ATOM 4446 N N . LEU B 1 71 ? -10.359 32.125 8.078 1 84.38 71 LEU B N 1
ATOM 4447 C CA . LEU B 1 71 ? -11.633 31.828 7.434 1 84.38 71 LEU B CA 1
ATOM 4448 C C . LEU B 1 71 ? -11.422 30.984 6.188 1 84.38 71 LEU B C 1
ATOM 4450 O O . LEU B 1 71 ? -12.211 30.062 5.914 1 84.38 71 LEU B O 1
ATOM 4454 N N . LYS B 1 72 ? -10.477 31.297 5.492 1 88 72 LYS B N 1
ATOM 4455 C CA . LYS B 1 72 ? -10.141 30.484 4.324 1 88 72 LYS B CA 1
ATOM 4456 C C . LYS B 1 72 ? -9.82 29.047 4.727 1 88 72 LYS B C 1
ATOM 4458 O O . LYS B 1 72 ? -10.227 28.094 4.051 1 88 72 LYS B O 1
ATOM 4463 N N . ASN B 1 73 ? -9.102 28.891 5.738 1 83.5 73 ASN B N 1
ATOM 4464 C CA . ASN B 1 73 ? -8.773 27.562 6.25 1 83.5 73 ASN B CA 1
ATOM 4465 C C . ASN B 1 73 ? -10.023 26.812 6.719 1 83.5 73 ASN B C 1
ATOM 4467 O O . ASN B 1 73 ? -10.156 25.609 6.5 1 83.5 73 ASN B O 1
ATOM 4471 N N . TYR B 1 74 ? -10.859 27.531 7.316 1 84 74 TYR B N 1
ATOM 4472 C CA . TYR B 1 74 ? -12.102 26.938 7.801 1 84 74 TYR B CA 1
ATOM 4473 C C . TYR B 1 74 ? -12.961 26.438 6.645 1 84 74 TYR B C 1
ATOM 4475 O O . TYR B 1 74 ? -13.5 25.328 6.684 1 84 74 TYR B O 1
ATOM 4483 N N . TYR B 1 75 ? -13.086 27.203 5.629 1 88.81 75 TYR B N 1
ATOM 4484 C CA . TYR B 1 75 ? -13.977 26.859 4.527 1 88.81 75 TYR B CA 1
ATOM 4485 C C . TYR B 1 75 ? -13.32 25.859 3.58 1 88.81 75 TYR B C 1
ATOM 4487 O O . TYR B 1 75 ? -13.953 25.375 2.645 1 88.81 75 TYR B O 1
ATOM 4495 N N . SER B 1 76 ? -12.148 25.547 3.812 1 88.44 76 SER B N 1
ATOM 4496 C CA . SER B 1 76 ? -11.492 24.484 3.055 1 88.44 76 SER B CA 1
ATOM 4497 C C . SER B 1 76 ? -11.812 23.109 3.633 1 88.44 76 SER B C 1
ATOM 4499 O O . SER B 1 76 ? -11.516 22.094 3.018 1 88.44 76 SER B O 1
ATOM 4501 N N . TYR B 1 77 ? -12.438 23.016 4.754 1 88.56 77 TYR B N 1
ATOM 4502 C CA . TYR B 1 77 ? -12.875 21.797 5.438 1 88.56 77 TYR B CA 1
ATOM 4503 C C . TYR B 1 77 ? -11.711 20.844 5.645 1 88.56 77 TYR B C 1
ATOM 4505 O O . TYR B 1 77 ? -11.766 19.688 5.191 1 88.56 77 TYR B O 1
ATOM 4513 N N . PRO B 1 78 ? -10.695 21.281 6.367 1 87.19 78 PRO B N 1
ATOM 4514 C CA . PRO B 1 78 ? -9.555 20.406 6.602 1 87.19 78 PRO B CA 1
ATOM 4515 C C . PRO B 1 78 ? -9.875 19.266 7.566 1 87.19 78 PRO B C 1
ATOM 4517 O O . PRO B 1 78 ? -10.727 19.422 8.445 1 87.19 78 PRO B O 1
ATOM 4520 N N . THR B 1 79 ? -9.211 18.141 7.305 1 89.25 79 THR B N 1
ATOM 4521 C CA . THR B 1 79 ? -9.453 16.984 8.156 1 89.25 79 THR B CA 1
ATOM 4522 C C . THR B 1 79 ? -8.141 16.438 8.719 1 89.25 79 THR B C 1
ATOM 4524 O O . THR B 1 79 ? -7.066 16.719 8.188 1 89.25 79 THR B O 1
ATOM 4527 N N . ILE B 1 80 ? -8.258 15.836 9.82 1 86.88 80 ILE B N 1
ATOM 4528 C CA . ILE B 1 80 ? -7.133 15.133 10.414 1 86.88 80 ILE B CA 1
ATOM 4529 C C . ILE B 1 80 ? -7.48 13.656 10.594 1 86.88 80 ILE B C 1
ATOM 4531 O O . ILE B 1 80 ? -8.648 13.305 10.789 1 86.88 80 ILE B O 1
ATOM 4535 N N . SER B 1 81 ? -6.418 12.883 10.5 1 91.38 81 SER B N 1
ATOM 4536 C CA . SER B 1 81 ? -6.629 11.453 10.648 1 91.38 81 SER B CA 1
ATOM 4537 C C . SER B 1 81 ? -6.367 11 12.086 1 91.38 81 SER B C 1
ATOM 4539 O O . SER B 1 81 ? -5.406 11.445 12.719 1 91.38 81 SER B O 1
ATOM 4541 N N . ASN B 1 82 ? -7.285 10.266 12.562 1 91 82 ASN B N 1
ATOM 4542 C CA . ASN B 1 82 ? -7.148 9.641 13.875 1 91 82 ASN B CA 1
ATOM 4543 C C . ASN B 1 82 ? -7.176 8.117 13.773 1 91 82 ASN B C 1
ATOM 4545 O O . ASN B 1 82 ? -8.109 7.543 13.203 1 91 82 ASN B O 1
ATOM 4549 N N . THR B 1 83 ? -6.141 7.496 14.266 1 92.25 83 THR B N 1
ATOM 4550 C CA . THR B 1 83 ? -6.074 6.039 14.266 1 92.25 83 THR B CA 1
ATOM 4551 C C . THR B 1 83 ? -6.043 5.5 15.695 1 92.25 83 THR B C 1
ATOM 4553 O O . THR B 1 83 ? -5.246 5.953 16.516 1 92.25 83 THR B O 1
ATOM 4556 N N . TYR B 1 84 ? -6.91 4.57 15.984 1 93.06 84 TYR B N 1
ATOM 4557 C CA . TYR B 1 84 ? -6.891 3.943 17.312 1 93.06 84 TYR B CA 1
ATOM 4558 C C . TYR B 1 84 ? -7.289 2.473 17.219 1 93.06 84 TYR B C 1
ATOM 4560 O O . TYR B 1 84 ? -7.809 2.025 16.188 1 93.06 84 TYR B O 1
ATOM 4568 N N . ILE B 1 85 ? -7 1.699 18.219 1 95.44 85 ILE B N 1
ATOM 4569 C CA . ILE B 1 85 ? -7.273 0.269 18.281 1 95.44 85 ILE B CA 1
ATOM 4570 C C . ILE B 1 85 ? -8.406 0.008 19.281 1 95.44 85 ILE B C 1
ATOM 4572 O O . ILE B 1 85 ? -8.406 0.555 20.375 1 95.44 85 ILE B O 1
ATOM 4576 N N . GLN B 1 86 ? -9.375 -0.712 18.828 1 96.38 86 GLN B N 1
ATOM 4577 C CA . GLN B 1 86 ? -10.484 -1.125 19.688 1 96.38 86 GLN B CA 1
ATOM 4578 C C . GLN B 1 86 ? -10.477 -2.635 19.906 1 96.38 86 GLN B C 1
ATOM 4580 O O . GLN B 1 86 ? -10.359 -3.408 18.953 1 96.38 86 GLN B O 1
ATOM 4585 N N . LEU B 1 87 ? -10.633 -3 21.156 1 95.75 87 LEU B N 1
ATOM 4586 C CA . LEU B 1 87 ? -10.734 -4.414 21.5 1 95.75 87 LEU B CA 1
ATOM 4587 C C . LEU B 1 87 ? -12.188 -4.824 21.703 1 95.75 87 LEU B C 1
ATOM 4589 O O . LEU B 1 87 ? -12.914 -4.199 22.469 1 95.75 87 LEU B O 1
ATOM 4593 N N . GLU B 1 88 ? -12.57 -5.84 21 1 95.75 88 GLU B N 1
ATOM 4594 C CA . GLU B 1 88 ? -13.945 -6.324 21.094 1 95.75 88 GLU B CA 1
ATOM 4595 C C . GLU B 1 88 ? -14 -7.703 21.734 1 95.75 88 GLU B C 1
ATOM 4597 O O . GLU B 1 88 ? -13.008 -8.438 21.75 1 95.75 88 GLU B O 1
ATOM 4602 N N . GLU B 1 89 ? -15.203 -8.008 22.266 1 95.75 89 GLU B N 1
ATOM 4603 C CA . GLU B 1 89 ? -15.414 -9.352 22.812 1 95.75 89 GLU B CA 1
ATOM 4604 C C . GLU B 1 89 ? -15.734 -10.352 21.703 1 95.75 89 GLU B C 1
ATOM 4606 O O . GLU B 1 89 ? -15.312 -11.508 21.75 1 95.75 89 GLU B O 1
ATOM 4611 N N . LYS B 1 90 ? -16.531 -9.867 20.781 1 96.88 90 LYS B N 1
ATOM 4612 C CA . LYS B 1 90 ? -16.875 -10.664 19.625 1 96.88 90 LYS B CA 1
ATOM 4613 C C . LYS B 1 90 ? -16.734 -9.852 18.328 1 96.88 90 LYS B C 1
ATOM 4615 O O . LYS B 1 90 ? -17 -8.648 18.312 1 96.88 90 LYS B O 1
ATOM 4620 N N . LEU B 1 91 ? -16.266 -10.547 17.359 1 96.94 91 LEU B N 1
ATOM 4621 C CA . LEU B 1 91 ? -16.125 -9.914 16.047 1 96.94 91 LEU B CA 1
ATOM 4622 C C . LEU B 1 91 ? -16.984 -10.641 15.016 1 96.94 91 LEU B C 1
ATOM 4624 O O . LEU B 1 91 ? -17.141 -11.859 15.07 1 96.94 91 LEU B O 1
ATOM 4628 N N . SER B 1 92 ? -17.531 -9.828 14.172 1 96.19 92 SER B N 1
ATOM 4629 C CA . SER B 1 92 ? -18.141 -10.438 12.992 1 96.19 92 SER B CA 1
ATOM 4630 C C . SER B 1 92 ? -17.094 -11.039 12.07 1 96.19 92 SER B C 1
ATOM 4632 O O . SER B 1 92 ? -16.094 -10.391 11.75 1 96.19 92 SER B O 1
ATOM 4634 N N . PHE B 1 93 ? -17.297 -12.289 11.703 1 97.5 93 PHE B N 1
ATOM 4635 C CA . PHE B 1 93 ? -16.359 -12.938 10.797 1 97.5 93 PHE B CA 1
ATOM 4636 C C . PHE B 1 93 ? -16.625 -12.523 9.352 1 97.5 93 PHE B C 1
ATOM 4638 O O . PHE B 1 93 ? -17.781 -12.336 8.961 1 97.5 93 PHE B O 1
ATOM 4645 N N . PRO B 1 94 ? -15.602 -12.383 8.539 1 97.38 94 PRO B N 1
ATOM 4646 C CA . PRO B 1 94 ? -15.805 -11.953 7.152 1 97.38 94 PRO B CA 1
ATOM 4647 C C . PRO B 1 94 ? -16.422 -13.039 6.277 1 97.38 94 PRO B C 1
ATOM 4649 O O . PRO B 1 94 ? -16.484 -14.203 6.688 1 97.38 94 PRO B O 1
ATOM 4652 N N . ALA B 1 95 ? -16.922 -12.531 5.184 1 97 95 ALA B N 1
ATOM 4653 C CA . ALA B 1 95 ? -17.312 -13.484 4.145 1 97 95 ALA B CA 1
ATOM 4654 C C . ALA B 1 95 ? -16.078 -14.047 3.439 1 97 95 ALA B C 1
ATOM 4656 O O . ALA B 1 95 ? -15.078 -13.344 3.254 1 97 95 ALA B O 1
ATOM 4657 N N . VAL B 1 96 ? -16.156 -15.305 3.135 1 97.06 96 VAL B N 1
ATOM 4658 C CA . VAL B 1 96 ? -15.062 -15.977 2.439 1 97.06 96 VAL B CA 1
ATOM 4659 C C . VAL B 1 96 ? -15.578 -16.625 1.157 1 97.06 96 VAL B C 1
ATOM 4661 O O . VAL B 1 96 ? -16.453 -17.5 1.202 1 97.06 96 VAL B O 1
ATOM 4664 N N . THR B 1 97 ? -15.062 -16.125 0.052 1 96.25 97 THR B N 1
ATOM 4665 C CA . THR B 1 97 ? -15.406 -16.719 -1.236 1 96.25 97 THR B CA 1
ATOM 4666 C C . THR B 1 97 ? -14.273 -17.594 -1.745 1 96.25 97 THR B C 1
ATOM 4668 O O . THR B 1 97 ? -13.109 -17.172 -1.768 1 96.25 97 THR B O 1
ATOM 4671 N N . ILE B 1 98 ? -14.562 -18.812 -2.113 1 95.81 98 ILE B N 1
ATOM 4672 C CA . ILE B 1 98 ? -13.562 -19.781 -2.58 1 95.81 98 ILE B CA 1
ATOM 4673 C C . ILE B 1 98 ? -13.938 -20.266 -3.98 1 95.81 98 ILE B C 1
ATOM 4675 O O . ILE B 1 98 ? -15.062 -20.719 -4.211 1 95.81 98 ILE B O 1
ATOM 4679 N N . CYS B 1 99 ? -13.016 -20.125 -4.883 1 94.44 99 CYS B N 1
ATOM 4680 C CA . CYS B 1 99 ? -13.203 -20.547 -6.266 1 94.44 99 CYS B CA 1
ATOM 4681 C C . CYS B 1 99 ? -12.086 -21.484 -6.703 1 94.44 99 CYS B C 1
ATOM 4683 O O . CYS B 1 99 ? -10.938 -21.328 -6.293 1 94.44 99 CYS B O 1
ATOM 4685 N N . ASN B 1 100 ? -12.477 -22.469 -7.48 1 94 100 ASN B N 1
ATOM 4686 C CA . ASN B 1 100 ? -11.461 -23.297 -8.125 1 94 100 ASN B CA 1
ATOM 4687 C C . ASN B 1 100 ? -10.789 -22.562 -9.281 1 94 100 ASN B C 1
ATOM 4689 O O . ASN B 1 100 ? -11.469 -21.891 -10.07 1 94 100 ASN B O 1
ATOM 4693 N N . MET B 1 101 ? -9.523 -22.672 -9.375 1 92 101 MET B N 1
ATOM 4694 C CA . MET B 1 101 ? -8.781 -21.984 -10.438 1 92 101 MET B CA 1
ATOM 4695 C C . MET B 1 101 ? -9.156 -22.547 -11.805 1 92 101 MET B C 1
ATOM 4697 O O . MET B 1 101 ? -9.016 -21.875 -12.82 1 92 101 MET B O 1
ATOM 4701 N N . SER B 1 102 ? -9.555 -23.734 -11.797 1 91.5 102 SER B N 1
ATOM 4702 C CA . SER B 1 102 ? -10.125 -24.391 -12.969 1 91.5 102 SER B CA 1
ATOM 4703 C C . SER B 1 102 ? -11.594 -24.75 -12.742 1 91.5 102 SER B C 1
ATOM 4705 O O . SER B 1 102 ? -11.914 -25.906 -12.469 1 91.5 102 SER B O 1
ATOM 4707 N N . PRO B 1 103 ? -12.422 -23.828 -13.031 1 89.25 103 PRO B N 1
ATOM 4708 C CA . PRO B 1 103 ? -13.82 -24.047 -12.633 1 89.25 103 PRO B CA 1
ATOM 4709 C C . PRO B 1 103 ? -14.523 -25.078 -13.5 1 89.25 103 PRO B C 1
ATOM 4711 O O . PRO B 1 103 ? -15.438 -25.766 -13.031 1 89.25 103 PRO B O 1
ATOM 4714 N N . ARG B 1 104 ? -14.109 -25.266 -14.695 1 90.19 104 ARG B N 1
ATOM 4715 C CA . ARG B 1 104 ? -14.734 -26.25 -15.586 1 90.19 104 ARG B CA 1
ATOM 4716 C C . ARG B 1 104 ? -14.211 -27.656 -15.305 1 90.19 104 ARG B C 1
ATOM 4718 O O . ARG B 1 104 ? -13.047 -27.828 -14.938 1 90.19 104 ARG B O 1
ATOM 4725 N N . SER B 1 105 ? -15.141 -28.562 -15.492 1 91.69 105 SER B N 1
ATOM 4726 C CA . SER B 1 105 ? -14.773 -29.953 -15.281 1 91.69 105 SER B CA 1
ATOM 4727 C C . SER B 1 105 ? -14.633 -30.703 -16.609 1 91.69 105 SER B C 1
ATOM 4729 O O . SER B 1 105 ? -15.5 -30.594 -17.484 1 91.69 105 SER B O 1
ATOM 4731 N N . SER B 1 106 ? -13.578 -31.484 -16.719 1 90.19 106 SER B N 1
ATOM 4732 C CA . SER B 1 106 ? -13.391 -32.312 -17.922 1 90.19 106 SER B CA 1
ATOM 4733 C C . SER B 1 106 ? -14.344 -33.5 -17.938 1 90.19 106 SER B C 1
ATOM 4735 O O . SER B 1 106 ? -14.617 -34.062 -18.984 1 90.19 106 SER B O 1
ATOM 4737 N N . GLU B 1 107 ? -14.836 -33.906 -16.812 1 83.75 107 GLU B N 1
ATOM 4738 C CA . GLU B 1 107 ? -15.719 -35.094 -16.703 1 83.75 107 GLU B CA 1
ATOM 4739 C C . GLU B 1 107 ? -17 -34.875 -17.5 1 83.75 107 GLU B C 1
ATOM 4741 O O . GLU B 1 107 ? -17.484 -35.812 -18.141 1 83.75 107 GLU B O 1
ATOM 4746 N N . GLY B 1 108 ? -17.516 -33.688 -17.547 1 75.81 108 GLY B N 1
ATOM 4747 C CA . GLY B 1 108 ? -18.781 -33.438 -18.219 1 75.81 108 GLY B CA 1
ATOM 4748 C C . GLY B 1 108 ? -18.625 -32.938 -19.625 1 75.81 108 GLY B C 1
ATOM 4749 O O . GLY B 1 108 ? -19.609 -32.688 -20.328 1 75.81 108 GLY B O 1
ATOM 4750 N N . MET B 1 109 ? -17.391 -33 -20.125 1 83.06 109 MET B N 1
ATOM 4751 C CA . MET B 1 109 ? -17.156 -32.406 -21.438 1 83.06 109 MET B CA 1
ATOM 4752 C C . MET B 1 109 ? -16.875 -33.5 -22.484 1 83.06 109 MET B C 1
ATOM 4754 O O . MET B 1 109 ? -16.234 -34.5 -22.172 1 83.06 109 MET B O 1
ATOM 4758 N N . LYS B 1 110 ? -17.406 -33.281 -23.609 1 81.62 110 LYS B N 1
ATOM 4759 C CA . LYS B 1 110 ? -17.125 -34.219 -24.703 1 81.62 110 LYS B CA 1
ATOM 4760 C C . LYS B 1 110 ? -15.664 -34.125 -25.125 1 81.62 110 LYS B C 1
ATOM 4762 O O . LYS B 1 110 ? -15.117 -33.031 -25.281 1 81.62 110 LYS B O 1
ATOM 4767 N N . LYS B 1 111 ? -15.125 -35.281 -25.234 1 82.94 111 LYS B N 1
ATOM 4768 C CA . LYS B 1 111 ? -13.727 -35.312 -25.641 1 82.94 111 LYS B CA 1
ATOM 4769 C C . LYS B 1 111 ? -13.594 -35.281 -27.172 1 82.94 111 LYS B C 1
ATOM 4771 O O . LYS B 1 111 ? -13.438 -36.312 -27.812 1 82.94 111 LYS B O 1
ATOM 4776 N N . ASP B 1 112 ? -13.805 -34.156 -27.766 1 89.5 112 ASP B N 1
ATOM 4777 C CA . ASP B 1 112 ? -13.688 -33.938 -29.203 1 89.5 112 ASP B CA 1
ATOM 4778 C C . ASP B 1 112 ? -12.828 -32.719 -29.5 1 89.5 112 ASP B C 1
ATOM 4780 O O . ASP B 1 112 ? -12.734 -31.797 -28.688 1 89.5 112 ASP B O 1
ATOM 4784 N N . VAL B 1 113 ? -12.258 -32.75 -30.562 1 90.44 113 VAL B N 1
ATOM 4785 C CA . VAL B 1 113 ? -11.312 -31.719 -30.969 1 90.44 113 VAL B CA 1
ATOM 4786 C C . VAL B 1 113 ? -12.039 -30.375 -31.109 1 90.44 113 VAL B C 1
ATOM 4788 O O . VAL B 1 113 ? -11.5 -29.328 -30.75 1 90.44 113 VAL B O 1
ATOM 4791 N N . LYS B 1 114 ? -13.242 -30.438 -31.562 1 92.56 114 LYS B N 1
ATOM 4792 C CA . LYS B 1 114 ? -13.992 -29.203 -31.781 1 92.56 114 LYS B CA 1
ATOM 4793 C C . LYS B 1 114 ? -14.398 -28.562 -30.453 1 92.56 114 LYS B C 1
ATOM 4795 O O . LYS B 1 114 ? -14.305 -27.344 -30.281 1 92.56 114 LYS B O 1
ATOM 4800 N N . THR B 1 115 ? -14.781 -29.391 -29.547 1 91.69 115 THR B N 1
ATOM 4801 C CA . THR B 1 115 ? -15.148 -28.906 -28.219 1 91.69 115 THR B CA 1
ATOM 4802 C C . THR B 1 115 ? -13.938 -28.344 -27.5 1 91.69 115 THR B C 1
ATOM 4804 O O . THR B 1 115 ? -14.008 -27.266 -26.906 1 91.69 115 THR B O 1
ATOM 4807 N N . ASN B 1 116 ? -12.844 -29.062 -27.625 1 91.25 116 ASN B N 1
ATOM 4808 C CA . ASN B 1 116 ? -11.617 -28.594 -26.984 1 91.25 116 ASN B CA 1
ATOM 4809 C C . ASN B 1 116 ? -11.164 -27.25 -27.562 1 91.25 116 ASN B C 1
ATOM 4811 O O . ASN B 1 116 ? -10.742 -26.375 -26.828 1 91.25 116 ASN B O 1
ATOM 4815 N N . ASN B 1 117 ? -11.297 -27.109 -28.828 1 92.88 117 ASN B N 1
ATOM 4816 C CA . ASN B 1 117 ? -10.922 -25.844 -29.453 1 92.88 117 ASN B CA 1
ATOM 4817 C C . ASN B 1 117 ? -11.828 -24.703 -28.984 1 92.88 117 ASN B C 1
ATOM 4819 O O . ASN B 1 117 ? -11.359 -23.594 -28.734 1 92.88 117 ASN B O 1
ATOM 4823 N N . LEU B 1 118 ? -13.055 -25.031 -28.922 1 92.06 118 LEU B N 1
ATOM 4824 C CA . LEU B 1 118 ? -14.016 -24.016 -28.484 1 92.06 118 LEU B CA 1
ATOM 4825 C C . LEU B 1 118 ? -13.664 -23.5 -27.094 1 92.06 118 LEU B C 1
ATOM 4827 O O . LEU B 1 118 ? -13.594 -22.281 -26.875 1 92.06 118 LEU B O 1
ATOM 4831 N N . TYR B 1 119 ? -13.367 -24.359 -26.188 1 91.06 119 TYR B N 1
ATOM 4832 C CA . TYR B 1 119 ? -13.07 -23.953 -24.828 1 91.06 119 TYR B CA 1
ATOM 4833 C C . TYR B 1 119 ? -11.664 -23.359 -24.734 1 91.06 119 TYR B C 1
ATOM 4835 O O . TYR B 1 119 ? -11.406 -22.5 -23.875 1 91.06 119 TYR B O 1
ATOM 4843 N N . MET B 1 120 ? -10.789 -23.734 -25.578 1 91.5 120 MET B N 1
ATOM 4844 C CA . MET B 1 120 ? -9.461 -23.125 -25.641 1 91.5 120 MET B CA 1
ATOM 4845 C C . MET B 1 120 ? -9.547 -21.656 -26.031 1 91.5 120 MET B C 1
ATOM 4847 O O . MET B 1 120 ? -8.773 -20.828 -25.562 1 91.5 120 MET B O 1
ATOM 4851 N N . THR B 1 121 ? -10.57 -21.266 -26.828 1 91.69 121 THR B N 1
ATOM 4852 C CA . THR B 1 121 ? -10.727 -19.891 -27.297 1 91.69 121 THR B CA 1
ATOM 4853 C C . THR B 1 121 ? -11.062 -18.953 -26.141 1 91.69 121 THR B C 1
ATOM 4855 O O . THR B 1 121 ? -10.852 -17.75 -26.234 1 91.69 121 THR B O 1
ATOM 4858 N N . THR B 1 122 ? -11.594 -19.516 -25.062 1 88.56 122 THR B N 1
ATOM 4859 C CA . THR B 1 122 ? -11.961 -18.703 -23.922 1 88.56 122 THR B CA 1
ATOM 4860 C C . THR B 1 122 ? -11.039 -18.984 -22.734 1 88.56 122 THR B C 1
ATOM 4862 O O . THR B 1 122 ? -11.406 -18.734 -21.578 1 88.56 122 THR B O 1
ATOM 4865 N N . SER B 1 123 ? -9.898 -19.625 -23 1 89.38 123 SER B N 1
ATOM 4866 C CA . SER B 1 123 ? -8.938 -19.953 -21.953 1 89.38 123 SER B CA 1
ATOM 4867 C C . SER B 1 123 ? -7.684 -19.094 -22.062 1 89.38 123 SER B C 1
ATOM 4869 O O . SER B 1 123 ? -7.621 -18.188 -22.875 1 89.38 123 SER B O 1
ATOM 4871 N N . ALA B 1 124 ? -6.762 -19.391 -21.188 1 85.56 124 ALA B N 1
ATOM 4872 C CA . ALA B 1 124 ? -5.488 -18.672 -21.188 1 85.56 124 ALA B CA 1
ATOM 4873 C C . ALA B 1 124 ? -4.676 -19 -22.438 1 85.56 124 ALA B C 1
ATOM 4875 O O . ALA B 1 124 ? -3.754 -18.25 -22.797 1 85.56 124 ALA B O 1
ATOM 4876 N N . LEU B 1 125 ? -5.02 -20 -23.203 1 88.12 125 LEU B N 1
ATOM 4877 C CA . LEU B 1 125 ? -4.305 -20.422 -24.406 1 88.12 125 LEU B CA 1
ATOM 4878 C C . LEU B 1 125 ? -5.039 -19.953 -25.656 1 88.12 125 LEU B C 1
ATOM 4880 O O . LEU B 1 125 ? -4.895 -20.562 -26.719 1 88.12 125 LEU B O 1
ATOM 4884 N N . TYR B 1 126 ? -5.863 -18.922 -25.484 1 87.5 126 TYR B N 1
ATOM 4885 C CA . TYR B 1 126 ? -6.719 -18.484 -26.578 1 87.5 126 TYR B CA 1
ATOM 4886 C C . TYR B 1 126 ? -5.895 -18.141 -27.812 1 87.5 126 TYR B C 1
ATOM 4888 O O . TYR B 1 126 ? -6.352 -18.312 -28.938 1 87.5 126 TYR B O 1
ATOM 4896 N N . MET B 1 127 ? -4.672 -17.766 -27.656 1 83.38 127 MET B N 1
ATOM 4897 C CA . MET B 1 127 ? -3.824 -17.328 -28.766 1 83.38 127 MET B CA 1
ATOM 4898 C C . MET B 1 127 ? -3.455 -18.516 -29.656 1 83.38 127 MET B C 1
ATOM 4900 O O . MET B 1 127 ? -3.08 -18.328 -30.812 1 83.38 127 MET B O 1
ATOM 4904 N N . PHE B 1 128 ? -3.562 -19.656 -29.125 1 87.12 128 PHE B N 1
ATOM 4905 C CA . PHE B 1 128 ? -3.166 -20.859 -29.859 1 87.12 128 PHE B CA 1
ATOM 4906 C C . PHE B 1 128 ? -4.387 -21.578 -30.422 1 87.12 128 PHE B C 1
ATOM 4908 O O . PHE B 1 128 ? -4.254 -22.609 -31.078 1 87.12 128 PHE B O 1
ATOM 4915 N N . SER B 1 129 ? -5.586 -20.969 -30.141 1 90.44 129 SER B N 1
ATOM 4916 C CA . SER B 1 129 ? -6.82 -21.594 -30.609 1 90.44 129 SER B CA 1
ATOM 4917 C C . SER B 1 129 ? -7.094 -21.25 -32.062 1 90.44 129 SER B C 1
ATOM 4919 O O . SER B 1 129 ? -6.523 -20.297 -32.594 1 90.44 129 SER B O 1
ATOM 4921 N N . GLN B 1 130 ? -7.934 -22.078 -32.688 1 91.5 130 GLN B N 1
ATOM 4922 C CA . GLN B 1 130 ? -8.406 -21.812 -34.031 1 91.5 130 GLN B CA 1
ATOM 4923 C C . GLN B 1 130 ? -9.766 -21.125 -34 1 91.5 130 GLN B C 1
ATOM 4925 O O . GLN B 1 130 ? -10.547 -21.297 -33.062 1 91.5 130 GLN B O 1
ATOM 4930 N N . LYS B 1 131 ? -9.945 -20.375 -35.062 1 93.06 131 LYS B N 1
ATOM 4931 C CA . LYS B 1 131 ? -11.242 -19.719 -35.188 1 93.06 131 LYS B CA 1
ATOM 4932 C C . LYS B 1 131 ? -12.375 -20.734 -35.281 1 93.06 131 LYS B C 1
ATOM 4934 O O . LYS B 1 131 ? -12.273 -21.703 -36.031 1 93.06 131 LYS B O 1
ATOM 4939 N N . VAL B 1 132 ? -13.367 -20.516 -34.5 1 94.38 132 VAL B N 1
ATOM 4940 C CA . VAL B 1 132 ? -14.484 -21.453 -34.469 1 94.38 132 VAL B CA 1
ATOM 4941 C C . VAL B 1 132 ? -15.375 -21.234 -35.719 1 94.38 132 VAL B C 1
ATOM 4943 O O . VAL B 1 132 ? -15.797 -20.109 -36 1 94.38 132 VAL B O 1
ATOM 4946 N N . ASN B 1 133 ? -15.602 -22.234 -36.469 1 94.5 133 ASN B N 1
ATOM 4947 C CA . ASN B 1 133 ? -16.547 -22.188 -37.594 1 94.5 133 ASN B CA 1
ATOM 4948 C C . ASN B 1 133 ? -17.969 -22.5 -37.125 1 94.5 133 ASN B C 1
ATOM 4950 O O . ASN B 1 133 ? -18.438 -23.625 -37.25 1 94.5 133 ASN B O 1
ATOM 4954 N N . TRP B 1 134 ? -18.703 -21.5 -36.781 1 94.75 134 TRP B N 1
ATOM 4955 C CA . TRP B 1 134 ? -20.016 -21.641 -36.188 1 94.75 134 TRP B CA 1
ATOM 4956 C C . TRP B 1 134 ? -21.031 -22.141 -37.188 1 94.75 134 TRP B C 1
ATOM 4958 O O . TRP B 1 134 ? -22.141 -22.547 -36.844 1 94.75 134 TRP B O 1
ATOM 4968 N N . SER B 1 135 ? -20.672 -22.188 -38.531 1 94.19 135 SER B N 1
ATOM 4969 C CA . SER B 1 135 ? -21.562 -22.719 -39.562 1 94.19 135 SER B CA 1
ATOM 4970 C C . SER B 1 135 ? -21.531 -24.25 -39.562 1 94.19 135 SER B C 1
ATOM 4972 O O . SER B 1 135 ? -22.391 -24.891 -40.188 1 94.19 135 SER B O 1
ATOM 4974 N N . ASP B 1 136 ? -20.578 -24.828 -38.844 1 94.56 136 ASP B N 1
ATOM 4975 C CA . ASP B 1 136 ? -20.5 -26.281 -38.719 1 94.56 136 ASP B CA 1
ATOM 4976 C C . ASP B 1 136 ? -21.719 -26.828 -37.969 1 94.56 136 ASP B C 1
ATOM 4978 O O . ASP B 1 136 ? -22 -26.406 -36.844 1 94.56 136 ASP B O 1
ATOM 4982 N N . PRO B 1 137 ? -22.422 -27.812 -38.469 1 94.31 137 PRO B N 1
ATOM 4983 C CA . PRO B 1 137 ? -23.625 -28.359 -37.875 1 94.31 137 PRO B CA 1
ATOM 4984 C C . PRO B 1 137 ? -23.359 -28.953 -36.469 1 94.31 137 PRO B C 1
ATOM 4986 O O . PRO B 1 137 ? -24.297 -29.047 -35.656 1 94.31 137 PRO B O 1
ATOM 4989 N N . PHE B 1 138 ? -22.156 -29.203 -36.219 1 93.31 138 PHE B N 1
ATOM 4990 C CA . PHE B 1 138 ? -21.766 -29.766 -34.906 1 93.31 138 PHE B CA 1
ATOM 4991 C C . PHE B 1 138 ? -22.234 -28.875 -33.781 1 93.31 138 PHE B C 1
ATOM 4993 O O . PHE B 1 138 ? -22.828 -29.359 -32.812 1 93.31 138 PHE B O 1
ATOM 5000 N N . TYR B 1 139 ? -22.109 -27.641 -33.875 1 94.25 139 TYR B N 1
ATOM 5001 C CA . TYR B 1 139 ? -22.375 -26.703 -32.781 1 94.25 139 TYR B CA 1
ATOM 5002 C C . TYR B 1 139 ? -23.875 -26.516 -32.594 1 94.25 139 TYR B C 1
ATOM 5004 O O . TYR B 1 139 ? -24.328 -26.312 -31.453 1 94.25 139 TYR B O 1
ATOM 5012 N N . LYS B 1 140 ? -24.562 -26.594 -33.688 1 93.88 140 LYS B N 1
ATOM 5013 C CA . LYS B 1 140 ? -26.016 -26.531 -33.562 1 93.88 140 LYS B CA 1
ATOM 5014 C C . LYS B 1 140 ? -26.562 -27.797 -32.938 1 93.88 140 LYS B C 1
ATOM 5016 O O . LYS B 1 140 ? -27.438 -27.734 -32.062 1 93.88 140 LYS B O 1
ATOM 5021 N N . GLU B 1 141 ? -26.031 -28.906 -33.344 1 93 141 GLU B N 1
ATOM 5022 C CA . GLU B 1 141 ? -26.5 -30.203 -32.875 1 93 141 GLU B CA 1
ATOM 5023 C C . GLU B 1 141 ? -26.188 -30.391 -31.391 1 93 141 GLU B C 1
ATOM 5025 O O . GLU B 1 141 ? -26.953 -31.031 -30.672 1 93 141 GLU B O 1
ATOM 5030 N N . GLU B 1 142 ? -25.094 -29.844 -30.938 1 90.25 142 GLU B N 1
ATOM 5031 C CA . GLU B 1 142 ? -24.656 -30.031 -29.562 1 90.25 142 GLU B CA 1
ATOM 5032 C C . GLU B 1 142 ? -25.281 -28.969 -28.656 1 90.25 142 GLU B C 1
ATOM 5034 O O . GLU B 1 142 ? -25.078 -28.984 -27.438 1 90.25 142 GLU B O 1
ATOM 5039 N N . GLY B 1 143 ? -26.047 -27.984 -29.25 1 90.38 143 GLY B N 1
ATOM 5040 C CA . GLY B 1 143 ? -26.812 -27.047 -28.453 1 90.38 143 GLY B CA 1
ATOM 5041 C C . GLY B 1 143 ? -26.016 -25.828 -28.016 1 90.38 143 GLY B C 1
ATOM 5042 O O . GLY B 1 143 ? -26.328 -25.203 -27 1 90.38 143 GLY B O 1
ATOM 5043 N N . TYR B 1 144 ? -25 -25.438 -28.766 1 92.19 144 TYR B N 1
ATOM 5044 C CA . TYR B 1 144 ? -24.125 -24.344 -28.359 1 92.19 144 TYR B CA 1
ATOM 5045 C C . TYR B 1 144 ? -24.781 -22.984 -28.625 1 92.19 144 TYR B C 1
ATOM 5047 O O . TYR B 1 144 ? -24.297 -21.953 -28.156 1 92.19 144 TYR B O 1
ATOM 5055 N N . PHE B 1 145 ? -25.969 -23.031 -29.312 1 94.31 145 PHE B N 1
ATOM 5056 C CA . PHE B 1 145 ? -26.688 -21.797 -29.609 1 94.31 145 PHE B CA 1
ATOM 5057 C C . PHE B 1 145 ? -27.859 -21.609 -28.641 1 94.31 145 PHE B C 1
ATOM 5059 O O . PHE B 1 145 ? -28.5 -20.562 -28.656 1 94.31 145 PHE B O 1
ATOM 5066 N N . GLU B 1 146 ? -28.047 -22.594 -27.781 1 91.94 146 GLU B N 1
ATOM 5067 C CA . GLU B 1 146 ? -29.141 -22.531 -26.828 1 91.94 146 GLU B CA 1
ATOM 5068 C C . GLU B 1 146 ? -28.719 -21.812 -25.547 1 91.94 146 GLU B C 1
ATOM 5070 O O . GLU B 1 146 ? -27.594 -21.969 -25.094 1 91.94 146 GLU B O 1
ATOM 5075 N N . ALA B 1 147 ? -29.656 -21.062 -25.016 1 89.25 147 ALA B N 1
ATOM 5076 C CA . ALA B 1 147 ? -29.391 -20.359 -23.766 1 89.25 147 ALA B CA 1
ATOM 5077 C C . ALA B 1 147 ? -29.016 -21.328 -22.656 1 89.25 147 ALA B C 1
ATOM 5079 O O . ALA B 1 147 ? -29.672 -22.359 -22.484 1 89.25 147 ALA B O 1
ATOM 5080 N N . LYS B 1 148 ? -27.969 -21 -21.953 1 86.75 148 LYS B N 1
ATOM 5081 C CA . LYS B 1 148 ? -27.547 -21.844 -20.844 1 86.75 148 LYS B CA 1
ATOM 5082 C C . LYS B 1 148 ? -28.531 -21.734 -19.672 1 86.75 148 LYS B C 1
ATOM 5084 O O . LYS B 1 148 ? -29.234 -20.734 -19.531 1 86.75 148 LYS B O 1
ATOM 5089 N N . THR B 1 149 ? -28.578 -22.781 -18.938 1 84.06 149 THR B N 1
ATOM 5090 C CA . THR B 1 149 ? -29.359 -22.797 -17.703 1 84.06 149 THR B CA 1
ATOM 5091 C C . THR B 1 149 ? -28.469 -22.906 -16.484 1 84.06 149 THR B C 1
ATOM 5093 O O . THR B 1 149 ? -27.266 -23.172 -16.609 1 84.06 149 THR B O 1
ATOM 5096 N N . LYS B 1 150 ? -29 -22.688 -15.312 1 81.38 150 LYS B N 1
ATOM 5097 C CA . LYS B 1 150 ? -28.25 -22.844 -14.07 1 81.38 150 LYS B CA 1
ATOM 5098 C C . LYS B 1 150 ? -27.766 -24.266 -13.906 1 81.38 150 LYS B C 1
ATOM 5100 O O . LYS B 1 150 ? -26.656 -24.5 -13.391 1 81.38 150 LYS B O 1
ATOM 5105 N N . GLU B 1 151 ? -28.547 -25.094 -14.406 1 83.12 151 GLU B N 1
ATOM 5106 C CA . GLU B 1 151 ? -28.188 -26.516 -14.32 1 83.12 151 GLU B CA 1
ATOM 5107 C C . GLU B 1 151 ? -26.984 -26.812 -15.203 1 83.12 151 GLU B C 1
ATOM 5109 O O . GLU B 1 151 ? -26.125 -27.641 -14.836 1 83.12 151 GLU B O 1
ATOM 5114 N N . ASP B 1 152 ? -26.922 -26.172 -16.344 1 82.44 152 ASP B N 1
ATOM 5115 C CA . ASP B 1 152 ? -25.781 -26.344 -17.234 1 82.44 152 ASP B CA 1
ATOM 5116 C C . ASP B 1 152 ? -24.484 -25.906 -16.562 1 82.44 152 ASP B C 1
ATOM 5118 O O . ASP B 1 152 ? -23.438 -26.531 -16.75 1 82.44 152 ASP B O 1
ATOM 5122 N N . LEU B 1 153 ? -24.609 -24.875 -15.844 1 80.44 153 LEU B N 1
ATOM 5123 C CA . LEU B 1 153 ? -23.438 -24.359 -15.148 1 80.44 153 LEU B CA 1
ATOM 5124 C C . LEU B 1 153 ? -22.938 -25.344 -14.102 1 80.44 153 LEU B C 1
ATOM 5126 O O . LEU B 1 153 ? -21.734 -25.562 -13.969 1 80.44 153 LEU B O 1
ATOM 5130 N N . PHE B 1 154 ? -23.875 -25.906 -13.422 1 84.44 154 PHE B N 1
ATOM 5131 C CA . PHE B 1 154 ? -23.5 -26.891 -12.406 1 84.44 154 PHE B CA 1
ATOM 5132 C C . PHE B 1 154 ? -22.906 -28.141 -13.047 1 84.44 154 PHE B C 1
ATOM 5134 O O . PHE B 1 154 ? -21.953 -28.703 -12.531 1 84.44 154 PHE B O 1
ATOM 5141 N N . ASN B 1 155 ? -23.406 -28.406 -14.195 1 83.44 155 ASN B N 1
ATOM 5142 C CA . ASN B 1 155 ? -22.969 -29.625 -14.859 1 83.44 155 ASN B CA 1
ATOM 5143 C C . ASN B 1 155 ? -21.578 -29.469 -15.469 1 83.44 155 ASN B C 1
ATOM 5145 O O . ASN B 1 155 ? -20.812 -30.438 -15.562 1 83.44 155 ASN B O 1
ATOM 5149 N N . HIS B 1 156 ? -21.312 -28.297 -15.836 1 85.31 156 HIS B N 1
ATOM 5150 C CA . HIS B 1 156 ? -20.047 -28.047 -16.5 1 85.31 156 HIS B CA 1
ATOM 5151 C C . HIS B 1 156 ? -18.969 -27.625 -15.516 1 85.31 156 HIS B C 1
ATOM 5153 O O . HIS B 1 156 ? -17.797 -27.516 -15.875 1 85.31 156 HIS B O 1
ATOM 5159 N N . SER B 1 157 ? -19.422 -27.438 -14.305 1 89.38 157 SER B N 1
ATOM 5160 C CA . SER B 1 157 ? -18.469 -27.062 -13.266 1 89.38 157 SER B CA 1
ATOM 5161 C C . SER B 1 157 ? -18.047 -28.266 -12.43 1 89.38 157 SER B C 1
ATOM 5163 O O . SER B 1 157 ? -18.734 -29.281 -12.414 1 89.38 157 SER B O 1
ATOM 5165 N N . LYS B 1 158 ? -16.891 -28.125 -11.867 1 90.69 158 LYS B N 1
ATOM 5166 C CA . LYS B 1 158 ? -16.516 -29.125 -10.867 1 90.69 158 LYS B CA 1
ATOM 5167 C C . LYS B 1 158 ? -17.531 -29.172 -9.734 1 90.69 158 LYS B C 1
ATOM 5169 O O . LYS B 1 158 ? -18.094 -28.141 -9.352 1 90.69 158 LYS B O 1
ATOM 5174 N N . ASN B 1 159 ? -17.719 -30.375 -9.273 1 84.69 159 ASN B N 1
ATOM 5175 C CA . ASN B 1 159 ? -18.703 -30.547 -8.203 1 84.69 159 ASN B CA 1
ATOM 5176 C C . ASN B 1 159 ? -18.312 -29.734 -6.965 1 84.69 159 ASN B C 1
ATOM 5178 O O . ASN B 1 159 ? -17.422 -30.125 -6.215 1 84.69 159 ASN B O 1
ATOM 5182 N N . ILE B 1 160 ? -19.016 -28.719 -6.777 1 80 160 ILE B N 1
ATOM 5183 C CA . ILE B 1 160 ? -18.672 -27.75 -5.742 1 80 160 ILE B CA 1
ATOM 5184 C C . ILE B 1 160 ? -18.938 -28.344 -4.363 1 80 160 ILE B C 1
ATOM 5186 O O . ILE B 1 160 ? -18.25 -28.031 -3.395 1 80 160 ILE B O 1
ATOM 5190 N N . TRP B 1 161 ? -19.875 -29.203 -4.332 1 78.31 161 TRP B N 1
ATOM 5191 C CA . TRP B 1 161 ? -20.234 -29.812 -3.051 1 78.31 161 TRP B CA 1
ATOM 5192 C C . TRP B 1 161 ? -19.156 -30.781 -2.578 1 78.31 161 TRP B C 1
ATOM 5194 O O . TRP B 1 161 ? -18.984 -30.984 -1.375 1 78.31 161 TRP B O 1
ATOM 5204 N N . GLU B 1 162 ? -18.5 -31.25 -3.555 1 84.12 162 GLU B N 1
ATOM 5205 C CA . GLU B 1 162 ? -17.422 -32.156 -3.229 1 84.12 162 GLU B CA 1
ATOM 5206 C C . GLU B 1 162 ? -16.109 -31.422 -3.049 1 84.12 162 GLU B C 1
ATOM 5208 O O . GLU B 1 162 ? -15.141 -31.969 -2.506 1 84.12 162 GLU B O 1
ATOM 5213 N N . SER B 1 163 ? -16.141 -30.219 -3.453 1 88.69 163 SER B N 1
ATOM 5214 C CA . SER B 1 163 ? -14.898 -29.453 -3.381 1 88.69 163 SER B CA 1
ATOM 5215 C C . SER B 1 163 ? -14.523 -29.141 -1.937 1 88.69 163 SER B C 1
ATOM 5217 O O . SER B 1 163 ? -13.359 -29.25 -1.553 1 88.69 163 SER B O 1
ATOM 5219 N N . VAL B 1 164 ? -15.516 -28.734 -1.174 1 92 164 VAL B N 1
ATOM 5220 C CA . VAL B 1 164 ? -15.32 -28.562 0.262 1 92 164 VAL B CA 1
ATOM 5221 C C . VAL B 1 164 ? -16.047 -29.688 1.016 1 92 164 VAL B C 1
ATOM 5223 O O . VAL B 1 164 ? -17.266 -29.625 1.199 1 92 164 VAL B O 1
ATOM 5226 N N . TYR B 1 165 ? -15.273 -30.594 1.517 1 87.75 165 TYR B N 1
ATOM 5227 C CA . TYR B 1 165 ? -15.93 -31.781 2.051 1 87.75 165 TYR B CA 1
ATOM 5228 C C . TYR B 1 165 ? -16.062 -31.703 3.566 1 87.75 165 TYR B C 1
ATOM 5230 O O . TYR B 1 165 ? -16.828 -32.469 4.172 1 87.75 165 TYR B O 1
ATOM 5238 N N . LEU B 1 166 ? -15.344 -30.828 4.16 1 90.38 166 LEU B N 1
ATOM 5239 C CA . LEU B 1 166 ? -15.469 -30.578 5.594 1 90.38 166 LEU B CA 1
ATOM 5240 C C . LEU B 1 166 ? -15.195 -29.125 5.914 1 90.38 166 LEU B C 1
ATOM 5242 O O . LEU B 1 166 ? -14.273 -28.516 5.355 1 90.38 166 LEU B O 1
ATOM 5246 N N . SER B 1 167 ? -16.031 -28.516 6.715 1 94.19 167 SER B N 1
ATOM 5247 C CA . SER B 1 167 ? -15.883 -27.141 7.164 1 94.19 167 SER B CA 1
ATOM 5248 C C . SER B 1 167 ? -16.141 -27 8.664 1 94.19 167 SER B C 1
ATOM 5250 O O . SER B 1 167 ? -17.109 -27.547 9.18 1 94.19 167 SER B O 1
ATOM 5252 N N . LEU B 1 168 ? -15.211 -26.344 9.281 1 95.88 168 LEU B N 1
ATOM 5253 C CA . LEU B 1 168 ? -15.336 -26.094 10.711 1 95.88 168 LEU B CA 1
ATOM 5254 C C . LEU B 1 168 ? -15.281 -24.594 11 1 95.88 168 LEU B C 1
ATOM 5256 O O . LEU B 1 168 ? -14.523 -23.859 10.359 1 95.88 168 LEU B O 1
ATOM 5260 N N . PHE B 1 169 ? -16.125 -24.203 11.914 1 96.56 169 PHE B N 1
ATOM 5261 C CA . PHE B 1 169 ? -16.078 -22.859 12.469 1 96.56 169 PHE B CA 1
ATOM 5262 C C . PHE B 1 169 ? -16.047 -22.906 13.992 1 96.56 169 PHE B C 1
ATOM 5264 O O . PHE B 1 169 ? -17 -23.344 14.625 1 96.56 169 PHE B O 1
ATOM 5271 N N . ASP B 1 170 ? -14.945 -22.5 14.5 1 96.31 170 ASP B N 1
ATOM 5272 C CA . ASP B 1 170 ? -14.703 -22.578 15.938 1 96.31 170 ASP B CA 1
ATOM 5273 C C . ASP B 1 170 ? -14.898 -24 16.453 1 96.31 170 ASP B C 1
ATOM 5275 O O . ASP B 1 170 ? -15.586 -24.219 17.453 1 96.31 170 ASP B O 1
ATOM 5279 N N . ASN B 1 171 ? -14.422 -24.906 15.625 1 93 171 ASN B N 1
ATOM 5280 C CA . ASN B 1 171 ? -14.344 -26.328 15.93 1 93 171 ASN B CA 1
ATOM 5281 C C . ASN B 1 171 ? -15.727 -26.969 15.938 1 93 171 ASN B C 1
ATOM 5283 O O . ASN B 1 171 ? -15.922 -28.031 16.531 1 93 171 ASN B O 1
ATOM 5287 N N . VAL B 1 172 ? -16.625 -26.281 15.352 1 94.06 172 VAL B N 1
ATOM 5288 C CA . VAL B 1 172 ? -17.953 -26.844 15.141 1 94.06 172 VAL B CA 1
ATOM 5289 C C . VAL B 1 172 ? -18.172 -27.109 13.648 1 94.06 172 VAL B C 1
ATOM 5291 O O . VAL B 1 172 ? -17.984 -26.219 12.82 1 94.06 172 VAL B O 1
ATOM 5294 N N . GLN B 1 173 ? -18.484 -28.297 13.359 1 93.88 173 GLN B N 1
ATOM 5295 C CA . GLN B 1 173 ? -18.719 -28.672 11.969 1 93.88 173 GLN B CA 1
ATOM 5296 C C . GLN B 1 173 ? -19.953 -27.969 11.414 1 93.88 173 GLN B C 1
ATOM 5298 O O . GLN B 1 173 ? -21.016 -27.969 12.047 1 93.88 173 GLN B O 1
ATOM 5303 N N . LEU B 1 174 ? -19.719 -27.312 10.391 1 89 174 LEU B N 1
ATOM 5304 C CA . LEU B 1 174 ? -20.812 -26.609 9.727 1 89 174 LEU B CA 1
ATOM 5305 C C . LEU B 1 174 ? -21.438 -27.469 8.641 1 89 174 LEU B C 1
ATOM 5307 O O . LEU B 1 174 ? -20.734 -28.094 7.852 1 89 174 LEU B O 1
ATOM 5311 N N . LYS B 1 175 ? -22.766 -27.625 8.82 1 80.38 175 LYS B N 1
ATOM 5312 C CA . LYS B 1 175 ? -23.484 -28.312 7.754 1 80.38 175 LYS B CA 1
ATOM 5313 C C . LYS B 1 175 ? -24.047 -27.312 6.742 1 80.38 175 LYS B C 1
ATOM 5315 O O . LYS B 1 175 ? -24.734 -26.359 7.117 1 80.38 175 LYS B O 1
ATOM 5320 N N . ASP B 1 176 ? -23.781 -27.359 5.559 1 76.31 176 ASP B N 1
ATOM 5321 C CA . ASP B 1 176 ? -24.312 -26.547 4.473 1 76.31 176 ASP B CA 1
ATOM 5322 C C . ASP B 1 176 ? -24.016 -25.078 4.699 1 76.31 176 ASP B C 1
ATOM 5324 O O . ASP B 1 176 ? -24.891 -24.219 4.539 1 76.31 176 ASP B O 1
ATOM 5328 N N . ALA B 1 177 ? -22.797 -24.828 5.254 1 83.56 177 ALA B N 1
ATOM 5329 C CA . ALA B 1 177 ? -22.453 -23.453 5.625 1 83.56 177 ALA B CA 1
ATOM 5330 C C . ALA B 1 177 ? -22.016 -22.656 4.402 1 83.56 177 ALA B C 1
ATOM 5332 O O . ALA B 1 177 ? -22.094 -21.422 4.398 1 83.56 177 ALA B O 1
ATOM 5333 N N . LEU B 1 178 ? -21.641 -23.328 3.377 1 92 178 LEU B N 1
ATOM 5334 C CA . LEU B 1 178 ? -21.203 -22.625 2.174 1 92 178 LEU B CA 1
ATOM 5335 C C . LEU B 1 178 ? -22.297 -22.641 1.107 1 92 178 LEU B C 1
ATOM 5337 O O . LEU B 1 178 ? -22.906 -23.688 0.857 1 92 178 LEU B O 1
ATOM 5341 N N . SER B 1 179 ? -22.516 -21.5 0.55 1 91.81 179 SER B N 1
ATOM 5342 C CA . SER B 1 179 ? -23.531 -21.375 -0.492 1 91.81 179 SER B CA 1
ATOM 5343 C C . SER B 1 179 ? -22.891 -21.125 -1.855 1 91.81 179 SER B C 1
ATOM 5345 O O . SER B 1 179 ? -21.906 -20.406 -1.961 1 91.81 179 SER B O 1
ATOM 5347 N N . PRO B 1 180 ? -23.5 -21.781 -2.838 1 91.31 180 PRO B N 1
ATOM 5348 C CA . PRO B 1 180 ? -22.984 -21.5 -4.184 1 91.31 180 PRO B CA 1
ATOM 5349 C C . PRO B 1 180 ? -23.25 -20.047 -4.621 1 91.31 180 PRO B C 1
ATOM 5351 O O . PRO B 1 180 ? -24.312 -19.5 -4.332 1 91.31 180 PRO B O 1
ATOM 5354 N N . VAL B 1 181 ? -22.234 -19.469 -5.184 1 90.5 181 VAL B N 1
ATOM 5355 C CA . VAL B 1 181 ? -22.344 -18.109 -5.711 1 90.5 181 VAL B CA 1
ATOM 5356 C C . VAL B 1 181 ? -21.703 -18.047 -7.102 1 90.5 181 VAL B C 1
ATOM 5358 O O . VAL B 1 181 ? -20.703 -18.719 -7.367 1 90.5 181 VAL B O 1
ATOM 5361 N N . TYR B 1 182 ? -22.328 -17.25 -7.957 1 86.88 182 TYR B N 1
ATOM 5362 C CA . TYR B 1 182 ? -21.766 -17.047 -9.289 1 86.88 182 TYR B CA 1
ATOM 5363 C C . TYR B 1 182 ? -20.844 -15.844 -9.312 1 86.88 182 TYR B C 1
ATOM 5365 O O . TYR B 1 182 ? -21.219 -14.75 -8.891 1 86.88 182 TYR B O 1
ATOM 5373 N N . THR B 1 183 ? -19.641 -16.078 -9.727 1 89.19 183 THR B N 1
ATOM 5374 C CA . THR B 1 183 ? -18.641 -15.031 -9.82 1 89.19 183 THR B CA 1
ATOM 5375 C C . THR B 1 183 ? -18.094 -14.93 -11.234 1 89.19 183 THR B C 1
ATOM 5377 O O . THR B 1 183 ? -18.547 -15.641 -12.141 1 89.19 183 THR B O 1
ATOM 5380 N N . ASP B 1 184 ? -17.219 -14.039 -11.445 1 85.31 184 ASP B N 1
ATOM 5381 C CA . ASP B 1 184 ? -16.578 -13.867 -12.742 1 85.31 184 ASP B CA 1
ATOM 5382 C C . ASP B 1 184 ? -15.719 -15.086 -13.094 1 85.31 184 ASP B C 1
ATOM 5384 O O . ASP B 1 184 ? -15.383 -15.297 -14.266 1 85.31 184 ASP B O 1
ATOM 5388 N N . MET B 1 185 ? -15.43 -15.945 -12.094 1 88.56 185 MET B N 1
ATOM 5389 C CA . MET B 1 185 ? -14.648 -17.156 -12.344 1 88.56 185 MET B CA 1
ATOM 5390 C C . MET B 1 185 ? -15.555 -18.375 -12.492 1 88.56 185 MET B C 1
ATOM 5392 O O . MET B 1 185 ? -15.07 -19.484 -12.648 1 88.56 185 MET B O 1
ATOM 5396 N N . GLY B 1 186 ? -16.797 -18.094 -12.414 1 87.69 186 GLY B N 1
ATOM 5397 C CA . GLY B 1 186 ? -17.75 -19.203 -12.484 1 87.69 186 GLY B CA 1
ATOM 5398 C C . GLY B 1 186 ? -18.406 -19.516 -11.156 1 87.69 186 GLY B C 1
ATOM 5399 O O . GLY B 1 186 ? -18.703 -18.594 -10.375 1 87.69 186 GLY B O 1
ATOM 5400 N N . LEU B 1 187 ? -18.688 -20.766 -11.023 1 90 187 LEU B N 1
ATOM 5401 C CA . LEU B 1 187 ? -19.375 -21.188 -9.812 1 90 187 LEU B CA 1
ATOM 5402 C C . LEU B 1 187 ? -18.391 -21.344 -8.656 1 90 187 LEU B C 1
ATOM 5404 O O . LEU B 1 187 ? -17.406 -22.078 -8.758 1 90 187 LEU B O 1
ATOM 5408 N N . CYS B 1 188 ? -18.672 -20.578 -7.59 1 93.12 188 CYS B N 1
ATOM 5409 C CA . CYS B 1 188 ? -17.844 -20.594 -6.387 1 93.12 188 CYS B CA 1
ATOM 5410 C C . CYS B 1 188 ? -18.688 -20.828 -5.145 1 93.12 188 CYS B C 1
ATOM 5412 O O . CYS B 1 188 ? -19.906 -20.984 -5.238 1 93.12 188 CYS B O 1
ATOM 5414 N N . LEU B 1 189 ? -18.016 -21 -4.051 1 94.44 189 LEU B N 1
ATOM 5415 C CA . LEU B 1 189 ? -18.688 -21.141 -2.76 1 94.44 189 LEU B CA 1
ATOM 5416 C C . LEU B 1 189 ? -18.375 -19.953 -1.855 1 94.44 189 LEU B C 1
ATOM 5418 O O . LEU B 1 189 ? -17.266 -19.406 -1.903 1 94.44 189 LEU B O 1
ATOM 5422 N N . ARG B 1 190 ? -19.375 -19.594 -1.061 1 95.94 190 ARG B N 1
ATOM 5423 C CA . ARG B 1 190 ? -19.156 -18.469 -0.148 1 95.94 190 ARG B CA 1
ATOM 5424 C C . ARG B 1 190 ? -19.625 -18.812 1.263 1 95.94 190 ARG B C 1
ATOM 5426 O O . ARG B 1 190 ? -20.703 -19.375 1.446 1 95.94 190 ARG B O 1
ATOM 5433 N N . PHE B 1 191 ? -18.766 -18.594 2.162 1 96.19 191 PHE B N 1
ATOM 5434 C CA . PHE B 1 191 ? -19.094 -18.688 3.582 1 96.19 191 PHE B CA 1
ATOM 5435 C C . PHE B 1 191 ? -19.516 -17.328 4.129 1 96.19 191 PHE B C 1
ATOM 5437 O O . PHE B 1 191 ? -18.953 -16.297 3.754 1 96.19 191 PHE B O 1
ATOM 5444 N N . ASN B 1 192 ? -20.531 -17.281 4.945 1 96.25 192 ASN B N 1
ATOM 5445 C CA . ASN B 1 192 ? -20.984 -16.125 5.699 1 96.25 192 ASN B CA 1
ATOM 5446 C C . ASN B 1 192 ? -21.422 -14.992 4.773 1 96.25 192 ASN B C 1
ATOM 5448 O O . ASN B 1 192 ? -21 -13.844 4.949 1 96.25 192 ASN B O 1
ATOM 5452 N N . SER B 1 193 ? -22.25 -15.297 3.836 1 92.88 193 SER B N 1
ATOM 5453 C CA . SER B 1 193 ? -22.719 -14.336 2.844 1 92.88 193 SER B CA 1
ATOM 5454 C C . SER B 1 193 ? -23.562 -13.234 3.492 1 92.88 193 SER B C 1
ATOM 5456 O O . SER B 1 193 ? -23.578 -12.102 3.014 1 92.88 193 SER B O 1
ATOM 5458 N N . ASP B 1 194 ? -24.219 -13.555 4.559 1 91.56 194 ASP B N 1
ATOM 5459 C CA . ASP B 1 194 ? -25.109 -12.594 5.191 1 91.56 194 ASP B CA 1
ATOM 5460 C C . ASP B 1 194 ? -24.406 -11.859 6.336 1 91.56 194 ASP B C 1
ATOM 5462 O O . ASP B 1 194 ? -24.984 -10.953 6.941 1 91.56 194 ASP B O 1
ATOM 5466 N N . GLY B 1 195 ? -23.281 -12.266 6.695 1 92.12 195 GLY B N 1
ATOM 5467 C CA . GLY B 1 195 ? -22.516 -11.609 7.75 1 92.12 195 GLY B CA 1
ATOM 5468 C C . GLY B 1 195 ? -23.031 -11.938 9.141 1 92.12 195 GLY B C 1
ATOM 5469 O O . GLY B 1 195 ? -22.844 -11.156 10.078 1 92.12 195 GLY B O 1
ATOM 5470 N N . SER B 1 196 ? -23.578 -13.07 9.336 1 93.19 196 SER B N 1
ATOM 5471 C CA . SER B 1 196 ? -24.25 -13.391 10.594 1 93.19 196 SER B CA 1
ATOM 5472 C C . SER B 1 196 ? -23.312 -14.117 11.555 1 93.19 196 SER B C 1
ATOM 5474 O O . SER B 1 196 ? -23.609 -14.234 12.742 1 93.19 196 SER B O 1
ATOM 5476 N N . GLN B 1 197 ? -22.219 -14.578 11.047 1 95 197 GLN B N 1
ATOM 5477 C CA . GLN B 1 197 ? -21.328 -15.367 11.891 1 95 197 GLN B CA 1
ATOM 5478 C C . GLN B 1 197 ? -20.422 -14.469 12.734 1 95 197 GLN B C 1
ATOM 5480 O O . GLN B 1 197 ? -19.766 -13.57 12.211 1 95 197 GLN B O 1
ATOM 5485 N N . TYR B 1 198 ? -20.469 -14.711 13.992 1 96.06 198 TYR B N 1
ATOM 5486 C CA . TYR B 1 198 ? -19.609 -14.008 14.938 1 96.06 198 TYR B CA 1
ATOM 5487 C C . TYR B 1 198 ? -18.719 -14.984 15.695 1 96.06 198 TYR B C 1
ATOM 5489 O O . TYR B 1 198 ? -19.016 -16.188 15.758 1 96.06 198 TYR B O 1
ATOM 5497 N N . THR B 1 199 ? -17.641 -14.484 16.188 1 97.25 199 THR B N 1
ATOM 5498 C CA . THR B 1 199 ? -16.75 -15.336 16.953 1 97.25 199 THR B CA 1
ATOM 5499 C C . THR B 1 199 ? -16.125 -14.562 18.109 1 97.25 199 THR B C 1
ATOM 5501 O O . THR B 1 199 ? -15.891 -13.359 18 1 97.25 199 THR B O 1
ATOM 5504 N N . ALA B 1 200 ? -15.883 -15.258 19.172 1 97.06 200 ALA B N 1
ATOM 5505 C CA . ALA B 1 200 ? -15.148 -14.734 20.312 1 97.06 200 ALA B CA 1
ATOM 5506 C C . ALA B 1 200 ? -13.75 -15.352 20.406 1 97.06 200 ALA B C 1
ATOM 5508 O O . ALA B 1 200 ? -12.961 -14.984 21.281 1 97.06 200 ALA B O 1
ATOM 5509 N N . MET B 1 201 ? -13.562 -16.25 19.453 1 96.31 201 MET B N 1
ATOM 5510 C CA . MET B 1 201 ? -12.289 -16.969 19.453 1 96.31 201 MET B CA 1
ATOM 5511 C C . MET B 1 201 ? -11.359 -16.438 18.375 1 96.31 201 MET B C 1
ATOM 5513 O O . MET B 1 201 ? -11.797 -15.727 17.469 1 96.31 201 MET B O 1
ATOM 5517 N N . TYR B 1 202 ? -10.086 -16.688 18.531 1 95.88 202 TYR B N 1
ATOM 5518 C CA . TYR B 1 202 ? -9.07 -16.328 17.547 1 95.88 202 TYR B CA 1
ATOM 5519 C C . TYR B 1 202 ? -7.914 -17.328 17.578 1 95.88 202 TYR B C 1
ATOM 5521 O O . TYR B 1 202 ? -7.762 -18.078 18.531 1 95.88 202 TYR B O 1
ATOM 5529 N N . GLY B 1 203 ? -7.148 -17.297 16.5 1 94.81 203 GLY B N 1
ATOM 5530 C CA . GLY B 1 203 ? -6.031 -18.234 16.406 1 94.81 203 GLY B CA 1
ATOM 5531 C C . GLY B 1 203 ? -6.234 -19.297 15.359 1 94.81 203 GLY B C 1
ATOM 5532 O O . GLY B 1 203 ? -7.367 -19.594 14.969 1 94.81 203 GLY B O 1
ATOM 5533 N N . ALA B 1 204 ? -5.207 -19.984 15.078 1 92.75 204 ALA B N 1
ATOM 5534 C CA . ALA B 1 204 ? -5.168 -20.891 13.938 1 92.75 204 ALA B CA 1
ATOM 5535 C C . ALA B 1 204 ? -6.031 -22.125 14.188 1 92.75 204 ALA B C 1
ATOM 5537 O O . ALA B 1 204 ? -6.465 -22.797 13.242 1 92.75 204 ALA B O 1
ATOM 5538 N N . ILE B 1 205 ? -6.297 -22.5 15.367 1 93.31 205 ILE B N 1
ATOM 5539 C CA . ILE B 1 205 ? -7.066 -23.703 15.641 1 93.31 205 ILE B CA 1
ATOM 5540 C C . ILE B 1 205 ? -8.555 -23.375 15.672 1 93.31 205 ILE B C 1
ATOM 5542 O O . ILE B 1 205 ? -9.398 -24.281 15.719 1 93.31 205 ILE B O 1
ATOM 5546 N N . PHE B 1 206 ? -8.828 -22.078 15.625 1 95.19 206 PHE B N 1
ATOM 5547 C CA . PHE B 1 206 ? -10.219 -21.641 15.68 1 95.19 206 PHE B CA 1
ATOM 5548 C C . PHE B 1 206 ? -10.625 -20.969 14.375 1 95.19 206 PHE B C 1
ATOM 5550 O O . PHE B 1 206 ? -9.867 -20.984 13.398 1 95.19 206 PHE B O 1
ATOM 5557 N N . ASN B 1 207 ? -11.883 -20.484 14.406 1 96.81 207 ASN B N 1
ATOM 5558 C CA . ASN B 1 207 ? -12.492 -19.797 13.281 1 96.81 207 ASN B CA 1
ATOM 5559 C C . ASN B 1 207 ? -12.75 -20.734 12.109 1 96.81 207 ASN B C 1
ATOM 5561 O O . ASN B 1 207 ? -13.352 -21.797 12.281 1 96.81 207 ASN B O 1
ATOM 5565 N N . LEU B 1 208 ? -12.344 -20.281 10.883 1 97.38 208 LEU B N 1
ATOM 5566 C CA . LEU B 1 208 ? -12.812 -21.047 9.727 1 97.38 208 LEU B CA 1
ATOM 5567 C C . LEU B 1 208 ? -11.742 -22.016 9.234 1 97.38 208 LEU B C 1
ATOM 5569 O O . LEU B 1 208 ? -10.602 -21.609 8.984 1 97.38 208 LEU B O 1
ATOM 5573 N N . GLN B 1 209 ? -12.062 -23.234 9.164 1 96.75 209 GLN B N 1
ATOM 5574 C CA . GLN B 1 209 ? -11.234 -24.281 8.57 1 96.75 209 GLN B CA 1
ATOM 5575 C C . GLN B 1 209 ? -11.961 -24.984 7.434 1 96.75 209 GLN B C 1
ATOM 5577 O O . GLN B 1 209 ? -13.086 -25.469 7.613 1 96.75 209 GLN B O 1
ATOM 5582 N N . LEU B 1 210 ? -11.305 -25.031 6.332 1 95.5 210 LEU B N 1
ATOM 5583 C CA . LEU B 1 210 ? -11.898 -25.656 5.156 1 95.5 210 LEU B CA 1
ATOM 5584 C C . LEU B 1 210 ? -11.031 -26.797 4.645 1 95.5 210 LEU B C 1
ATOM 5586 O O . LEU B 1 210 ? -9.852 -26.594 4.344 1 95.5 210 LEU B O 1
ATOM 5590 N N . TYR B 1 211 ? -11.562 -27.938 4.621 1 93.25 211 TYR B N 1
ATOM 5591 C CA . TYR B 1 211 ? -10.938 -29.094 3.973 1 93.25 211 TYR B CA 1
ATOM 5592 C C . TYR B 1 211 ? -11.406 -29.234 2.531 1 93.25 211 TYR B C 1
ATOM 5594 O O . TYR B 1 211 ? -12.586 -29.516 2.283 1 93.25 211 TYR B O 1
ATOM 5602 N N . VAL B 1 212 ? -10.477 -29.078 1.604 1 94.25 212 VAL B N 1
ATOM 5603 C CA . VAL B 1 212 ? -10.852 -28.875 0.208 1 94.25 212 VAL B CA 1
ATOM 5604 C C . VAL B 1 212 ? -10.242 -29.984 -0.655 1 94.25 212 VAL B C 1
ATOM 5606 O O . VAL B 1 212 ? -9.102 -30.391 -0.449 1 94.25 212 VAL B O 1
ATOM 5609 N N . ASN B 1 213 ? -11.031 -30.469 -1.53 1 93.06 213 ASN B N 1
ATOM 5610 C CA . ASN B 1 213 ? -10.586 -31.297 -2.652 1 93.06 213 ASN B CA 1
ATOM 5611 C C . ASN B 1 213 ? -10.516 -30.484 -3.945 1 93.06 213 ASN B C 1
ATOM 5613 O O . ASN B 1 213 ? -11.547 -30.156 -4.531 1 93.06 213 ASN B O 1
ATOM 5617 N N . VAL B 1 214 ? -9.328 -30.219 -4.406 1 93.62 214 VAL B N 1
ATOM 5618 C CA . VAL B 1 214 ? -9.133 -29.359 -5.562 1 93.62 214 VAL B CA 1
ATOM 5619 C C . VAL B 1 214 ? -9.555 -30.094 -6.836 1 93.62 214 VAL B C 1
ATOM 5621 O O . VAL B 1 214 ? -9.906 -29.453 -7.832 1 93.62 214 VAL B O 1
ATOM 5624 N N . MET B 1 215 ? -9.523 -31.406 -6.887 1 92.25 215 MET B N 1
ATOM 5625 C CA . MET B 1 215 ? -9.93 -32.25 -8.016 1 92.25 215 MET B CA 1
ATOM 5626 C C . MET B 1 215 ? -9.148 -31.875 -9.273 1 92.25 215 MET B C 1
ATOM 5628 O O . MET B 1 215 ? -9.742 -31.641 -10.328 1 92.25 215 MET B O 1
ATOM 5632 N N . THR B 1 216 ? -7.871 -31.859 -9.203 1 91.88 216 THR B N 1
ATOM 5633 C CA . THR B 1 216 ? -7 -31.469 -10.305 1 91.88 216 THR B CA 1
ATOM 5634 C C . THR B 1 216 ? -7.152 -32.438 -11.484 1 91.88 216 THR B C 1
ATOM 5636 O O . THR B 1 216 ? -6.891 -32.062 -12.633 1 91.88 216 THR B O 1
ATOM 5639 N N . TYR B 1 217 ? -7.586 -33.688 -11.203 1 89.62 217 TYR B N 1
ATOM 5640 C CA . TYR B 1 217 ? -7.746 -34.688 -12.242 1 89.62 217 TYR B CA 1
ATOM 5641 C C . TYR B 1 217 ? -8.914 -34.344 -13.156 1 89.62 217 TYR B C 1
ATOM 5643 O O . TYR B 1 217 ? -9.055 -34.938 -14.234 1 89.62 217 TYR B O 1
ATOM 5651 N N . PHE B 1 218 ? -9.68 -33.344 -12.82 1 91.44 218 PHE B N 1
ATOM 5652 C CA . PHE B 1 218 ? -10.789 -32.938 -13.664 1 91.44 218 PHE B CA 1
ATOM 5653 C C . PHE B 1 218 ? -10.516 -31.547 -14.266 1 91.44 218 PHE B C 1
ATOM 5655 O O . PHE B 1 218 ? -11.414 -30.922 -14.82 1 91.44 218 PHE B O 1
ATOM 5662 N N . ASP B 1 219 ? -9.273 -31.109 -14.125 1 91.62 219 ASP B N 1
ATOM 5663 C CA . ASP B 1 219 ? -8.93 -29.797 -14.68 1 91.62 219 ASP B CA 1
ATOM 5664 C C . ASP B 1 219 ? -9.219 -29.75 -16.172 1 91.62 219 ASP B C 1
ATOM 5666 O O . ASP B 1 219 ? -9.07 -30.75 -16.875 1 91.62 219 ASP B O 1
ATOM 5670 N N . TYR B 1 220 ? -9.656 -28.594 -16.656 1 92.94 220 TYR B N 1
ATOM 5671 C CA . TYR B 1 220 ? -10 -28.312 -18.047 1 92.94 220 TYR B CA 1
ATOM 5672 C C . TYR B 1 220 ? -9.602 -26.891 -18.438 1 92.94 220 TYR B C 1
ATOM 5674 O O . TYR B 1 220 ? -9.016 -26.172 -17.641 1 92.94 220 TYR B O 1
ATOM 5682 N N . PHE B 1 221 ? -9.844 -26.531 -19.656 1 91.81 221 PHE B N 1
ATOM 5683 C CA . PHE B 1 221 ? -9.469 -25.219 -20.141 1 91.81 221 PHE B CA 1
ATOM 5684 C C . PHE B 1 221 ? -10.055 -24.125 -19.234 1 91.81 221 PHE B C 1
ATOM 5686 O O . PHE B 1 221 ? -11.25 -24.141 -18.938 1 91.81 221 PHE B O 1
ATOM 5693 N N . SER B 1 222 ? -9.211 -23.297 -18.734 1 91 222 SER B N 1
ATOM 5694 C CA . SER B 1 222 ? -9.586 -22.203 -17.859 1 91 222 SER B CA 1
ATOM 5695 C C . SER B 1 222 ? -8.758 -20.953 -18.141 1 91 222 SER B C 1
ATOM 5697 O O . SER B 1 222 ? -7.828 -20.984 -18.953 1 91 222 SER B O 1
ATOM 5699 N N . GLN B 1 223 ? -9.164 -19.938 -17.469 1 87.25 223 GLN B N 1
ATOM 5700 C CA . GLN B 1 223 ? -8.453 -18.672 -17.656 1 87.25 223 GLN B CA 1
ATOM 5701 C C . GLN B 1 223 ? -7.109 -18.688 -16.938 1 87.25 223 GLN B C 1
ATOM 5703 O O . GLN B 1 223 ? -6.219 -17.891 -17.25 1 87.25 223 GLN B O 1
ATOM 5708 N N . SER B 1 224 ? -6.977 -19.578 -16.062 1 88.25 224 SER B N 1
ATOM 5709 C CA . SER B 1 224 ? -5.715 -19.734 -15.336 1 88.25 224 SER B CA 1
ATOM 5710 C C . SER B 1 224 ? -4.98 -21 -15.773 1 88.25 224 SER B C 1
ATOM 5712 O O . SER B 1 224 ? -5.605 -22.031 -16 1 88.25 224 SER B O 1
ATOM 5714 N N . LEU B 1 225 ? -3.701 -20.875 -15.922 1 90.75 225 LEU B N 1
ATOM 5715 C CA . LEU B 1 225 ? -2.889 -22.031 -16.266 1 90.75 225 LEU B CA 1
ATOM 5716 C C . LEU B 1 225 ? -2.494 -22.812 -15.023 1 90.75 225 LEU B C 1
ATOM 5718 O O . LEU B 1 225 ? -1.85 -23.859 -15.117 1 90.75 225 LEU B O 1
ATOM 5722 N N . SER B 1 226 ? -2.945 -22.266 -13.906 1 90.44 226 SER B N 1
ATOM 5723 C CA . SER B 1 226 ? -2.537 -22.844 -12.625 1 90.44 226 SER B CA 1
ATOM 5724 C C . SER B 1 226 ? -3.65 -23.703 -12.031 1 90.44 226 SER B C 1
ATOM 5726 O O . SER B 1 226 ? -4.797 -23.641 -12.477 1 90.44 226 SER B O 1
ATOM 5728 N N . SER B 1 227 ? -3.195 -24.578 -11.133 1 91.56 227 SER B N 1
ATOM 5729 C CA . SER B 1 227 ? -4.152 -25.344 -10.344 1 91.56 227 SER B CA 1
ATOM 5730 C C . SER B 1 227 ? -4.152 -24.906 -8.883 1 91.56 227 SER B C 1
ATOM 5732 O O . SER B 1 227 ? -3.119 -24.484 -8.359 1 91.56 227 SER B O 1
ATOM 5734 N N . GLY B 1 228 ? -5.312 -25 -8.312 1 92.94 228 GLY B N 1
ATOM 5735 C CA . GLY B 1 228 ? -5.512 -24.594 -6.93 1 92.94 228 GLY B CA 1
ATOM 5736 C C . GLY B 1 228 ? -6.859 -23.938 -6.691 1 92.94 228 GLY B C 1
ATOM 5737 O O . GLY B 1 228 ? -7.805 -24.156 -7.453 1 92.94 228 GLY B O 1
ATOM 5738 N N . VAL B 1 229 ? -6.918 -23.359 -5.57 1 94.62 229 VAL B N 1
ATOM 5739 C CA . VAL B 1 229 ? -8.141 -22.641 -5.246 1 94.62 229 VAL B CA 1
ATOM 5740 C C . VAL B 1 229 ? -7.809 -21.188 -4.879 1 94.62 229 VAL B C 1
ATOM 5742 O O . VAL B 1 229 ? -6.746 -20.922 -4.316 1 94.62 229 VAL B O 1
ATOM 5745 N N . LYS B 1 230 ? -8.68 -20.375 -5.273 1 95.12 230 LYS B N 1
ATOM 5746 C CA . LYS B 1 230 ? -8.562 -18.953 -4.953 1 95.12 230 LYS B CA 1
ATOM 5747 C C . LYS B 1 230 ? -9.539 -18.562 -3.85 1 95.12 230 LYS B C 1
ATOM 5749 O O . LYS B 1 230 ? -10.711 -18.938 -3.887 1 95.12 230 LYS B O 1
ATOM 5754 N N . ILE B 1 231 ? -9.016 -17.781 -2.887 1 95.94 231 ILE B N 1
ATOM 5755 C CA . ILE B 1 231 ? -9.836 -17.406 -1.74 1 95.94 231 ILE B CA 1
ATOM 5756 C C . ILE B 1 231 ? -9.805 -15.891 -1.557 1 95.94 231 ILE B C 1
ATOM 5758 O O . ILE B 1 231 ? -8.734 -15.273 -1.594 1 95.94 231 ILE B O 1
ATOM 5762 N N . ALA B 1 232 ? -10.977 -15.32 -1.4 1 96.12 232 ALA B N 1
ATOM 5763 C CA . ALA B 1 232 ? -11.102 -13.898 -1.092 1 96.12 232 ALA B CA 1
ATOM 5764 C C . ALA B 1 232 ? -11.812 -13.68 0.243 1 96.12 232 ALA B C 1
ATOM 5766 O O . ALA B 1 232 ? -12.898 -14.227 0.47 1 96.12 232 ALA B O 1
ATOM 5767 N N . VAL B 1 233 ? -11.133 -12.992 1.116 1 96.5 233 VAL B N 1
ATOM 5768 C CA . VAL B 1 233 ? -11.719 -12.594 2.391 1 96.5 233 VAL B CA 1
ATOM 5769 C C . VAL B 1 233 ? -12.219 -11.148 2.303 1 96.5 233 VAL B C 1
ATOM 5771 O O . VAL B 1 233 ? -11.438 -10.234 2.029 1 96.5 233 VAL B O 1
ATOM 5774 N N . HIS B 1 234 ? -13.469 -10.938 2.51 1 95.38 234 HIS B N 1
ATOM 5775 C CA . HIS B 1 234 ? -14.039 -9.617 2.27 1 95.38 234 HIS B CA 1
ATOM 5776 C C . HIS B 1 234 ? -15.25 -9.375 3.162 1 95.38 234 HIS B C 1
ATOM 5778 O O . HIS B 1 234 ? -15.773 -10.305 3.777 1 95.38 234 HIS B O 1
ATOM 5784 N N . ASP B 1 235 ? -15.641 -8.125 3.203 1 94.19 235 ASP B N 1
ATOM 5785 C CA . ASP B 1 235 ? -16.891 -7.777 3.869 1 94.19 235 ASP B CA 1
ATOM 5786 C C . ASP B 1 235 ? -18.094 -8.383 3.146 1 94.19 235 ASP B C 1
ATOM 5788 O O . ASP B 1 235 ? -18.094 -8.492 1.918 1 94.19 235 ASP B O 1
ATOM 5792 N N . HIS B 1 236 ? -19.172 -8.75 3.924 1 92.56 236 HIS B N 1
ATOM 5793 C CA . HIS B 1 236 ? -20.312 -9.445 3.34 1 92.56 236 HIS B CA 1
ATOM 5794 C C . HIS B 1 236 ? -21.047 -8.547 2.355 1 92.56 236 HIS B C 1
ATOM 5796 O O . HIS B 1 236 ? -21.75 -9.039 1.468 1 92.56 236 HIS B O 1
ATOM 5802 N N . ARG B 1 237 ? -20.906 -7.281 2.43 1 90.56 237 ARG B N 1
ATOM 5803 C CA . ARG B 1 237 ? -21.609 -6.352 1.548 1 90.56 237 ARG B CA 1
ATOM 5804 C C . ARG B 1 237 ? -20.859 -6.188 0.226 1 90.56 237 ARG B C 1
ATOM 5806 O O . ARG B 1 237 ? -21.422 -5.652 -0.739 1 90.56 237 ARG B O 1
ATOM 5813 N N . VAL B 1 238 ? -19.625 -6.676 0.16 1 91.44 238 VAL B N 1
ATOM 5814 C CA . VAL B 1 238 ? -18.781 -6.488 -1.008 1 91.44 238 VAL B CA 1
ATOM 5815 C C . VAL B 1 238 ? -18.797 -7.746 -1.874 1 91.44 238 VAL B C 1
ATOM 5817 O O . VAL B 1 238 ? -18.828 -8.867 -1.355 1 91.44 238 VAL B O 1
ATOM 5820 N N . GLU B 1 239 ? -18.812 -7.461 -3.164 1 90.12 239 GLU B N 1
ATOM 5821 C CA . GLU B 1 239 ? -18.656 -8.547 -4.129 1 90.12 239 GLU B CA 1
ATOM 5822 C C . GLU B 1 239 ? -17.297 -8.5 -4.816 1 90.12 239 GLU B C 1
ATOM 5824 O O . GLU B 1 239 ? -17.078 -7.676 -5.707 1 90.12 239 GLU B O 1
ATOM 5829 N N . PRO B 1 240 ? -16.484 -9.43 -4.438 1 91 240 PRO B N 1
ATOM 5830 C CA . PRO B 1 240 ? -15.133 -9.367 -5.008 1 91 240 PRO B CA 1
ATOM 5831 C C . PRO B 1 240 ? -15.086 -9.797 -6.473 1 91 240 PRO B C 1
ATOM 5833 O O . PRO B 1 240 ? -15.898 -10.625 -6.902 1 91 240 PRO B O 1
ATOM 5836 N N . ILE B 1 241 ? -14.219 -9.211 -7.207 1 88.81 241 ILE B N 1
ATOM 5837 C CA . ILE B 1 241 ? -13.852 -9.711 -8.531 1 88.81 241 ILE B CA 1
ATOM 5838 C C . ILE B 1 241 ? -12.758 -10.766 -8.391 1 88.81 241 ILE B C 1
ATOM 5840 O O . ILE B 1 241 ? -11.57 -10.438 -8.328 1 88.81 241 ILE B O 1
ATOM 5844 N N . MET B 1 242 ? -13.125 -11.969 -8.477 1 90.75 242 MET B N 1
ATOM 5845 C CA . MET B 1 242 ? -12.273 -13.094 -8.094 1 90.75 242 MET B CA 1
ATOM 5846 C C . MET B 1 242 ? -11.07 -13.203 -9.023 1 90.75 242 MET B C 1
ATOM 5848 O O . MET B 1 242 ? -9.984 -13.602 -8.594 1 90.75 242 MET B O 1
ATOM 5852 N N . THR B 1 243 ? -11.242 -12.82 -10.211 1 87 243 THR B N 1
ATOM 5853 C CA . THR B 1 243 ? -10.133 -12.906 -11.148 1 87 243 THR B CA 1
ATOM 5854 C C . THR B 1 243 ? -9 -11.969 -10.734 1 87 243 THR B C 1
ATOM 5856 O O . THR B 1 243 ? -7.824 -12.273 -10.953 1 87 243 THR B O 1
ATOM 5859 N N . ASN B 1 244 ? -9.406 -10.906 -10.102 1 85.75 244 ASN B N 1
ATOM 5860 C CA . ASN B 1 244 ? -8.438 -9.859 -9.773 1 85.75 244 ASN B CA 1
ATOM 5861 C C . ASN B 1 244 ? -7.984 -9.953 -8.32 1 85.75 244 ASN B C 1
ATOM 5863 O O . ASN B 1 244 ? -6.91 -9.461 -7.969 1 85.75 244 ASN B O 1
ATOM 5867 N N . GLU B 1 245 ? -8.773 -10.586 -7.543 1 89 245 GLU B N 1
ATOM 5868 C CA . GLU B 1 245 ? -8.531 -10.523 -6.102 1 89 245 GLU B CA 1
ATOM 5869 C C . GLU B 1 245 ? -8.406 -11.922 -5.504 1 89 245 GLU B C 1
ATOM 5871 O O . GLU B 1 245 ? -8.797 -12.906 -6.129 1 89 245 GLU B O 1
ATOM 5876 N N . GLY B 1 246 ? -7.711 -11.828 -4.371 1 91.12 246 GLY B N 1
ATOM 5877 C CA . GLY B 1 246 ? -7.699 -13.055 -3.594 1 91.12 246 GLY B CA 1
ATOM 5878 C C . GLY B 1 246 ? -6.336 -13.719 -3.545 1 91.12 246 GLY B C 1
ATOM 5879 O O . GLY B 1 246 ? -5.41 -13.297 -4.234 1 91.12 246 GLY B O 1
ATOM 5880 N N . LEU B 1 247 ? -6.293 -14.734 -2.736 1 94.12 247 LEU B N 1
ATOM 5881 C CA . LEU B 1 247 ? -5.098 -15.555 -2.559 1 94.12 247 LEU B CA 1
ATOM 5882 C C . LEU B 1 247 ? -5.262 -16.922 -3.232 1 94.12 247 LEU B C 1
ATOM 5884 O O . LEU B 1 247 ? -6.355 -17.484 -3.223 1 94.12 247 LEU B O 1
ATOM 5888 N N . VAL B 1 248 ? -4.215 -17.312 -3.732 1 94.56 248 VAL B N 1
ATOM 5889 C CA . VAL B 1 248 ? -4.254 -18.625 -4.367 1 94.56 248 VAL B CA 1
ATOM 5890 C C . VAL B 1 248 ? -3.564 -19.656 -3.473 1 94.56 248 VAL B C 1
ATOM 5892 O O . VAL B 1 248 ? -2.488 -19.391 -2.93 1 94.56 248 VAL B O 1
ATOM 5895 N N . ILE B 1 249 ? -4.223 -20.766 -3.34 1 94.69 249 ILE B N 1
ATOM 5896 C CA . ILE B 1 249 ? -3.693 -21.859 -2.531 1 94.69 249 ILE B CA 1
ATOM 5897 C C . ILE B 1 249 ? -3.439 -23.078 -3.414 1 94.69 249 ILE B C 1
ATOM 5899 O O . ILE B 1 249 ? -4.336 -23.531 -4.129 1 94.69 249 ILE B O 1
ATOM 5903 N N . LYS B 1 250 ? -2.24 -23.578 -3.301 1 92.75 250 LYS B N 1
ATOM 5904 C CA . LYS B 1 250 ? -1.86 -24.75 -4.102 1 92.75 250 LYS B CA 1
ATOM 5905 C C . LYS B 1 250 ? -2.451 -26.031 -3.521 1 92.75 250 LYS B C 1
ATOM 5907 O O . LYS B 1 250 ? -2.689 -26.125 -2.316 1 92.75 250 LYS B O 1
ATOM 5912 N N . PRO B 1 251 ? -2.67 -27 -4.457 1 92.88 251 PRO B N 1
ATOM 5913 C CA . PRO B 1 251 ? -3.037 -28.312 -3.926 1 92.88 251 PRO B CA 1
ATOM 5914 C C . PRO B 1 251 ? -1.932 -28.938 -3.074 1 92.88 251 PRO B C 1
ATOM 5916 O O . PRO B 1 251 ? -0.778 -28.5 -3.141 1 92.88 251 PRO B O 1
ATOM 5919 N N . ALA B 1 252 ? -2.309 -29.828 -2.234 1 92.06 252 ALA B N 1
ATOM 5920 C CA . ALA B 1 252 ? -1.377 -30.547 -1.37 1 92.06 252 ALA B CA 1
ATOM 5921 C C . ALA B 1 252 ? -0.684 -29.609 -0.398 1 92.06 252 ALA B C 1
ATOM 5923 O O . ALA B 1 252 ? 0.527 -29.703 -0.187 1 92.06 252 ALA B O 1
ATOM 5924 N N . SER B 1 253 ? -1.398 -28.688 0.051 1 93.44 253 SER B N 1
ATOM 5925 C CA . SER B 1 253 ? -0.818 -27.719 0.978 1 93.44 253 SER B CA 1
ATOM 5926 C C . SER B 1 253 ? -1.821 -27.312 2.051 1 93.44 253 SER B C 1
ATOM 5928 O O . SER B 1 253 ? -3.031 -27.453 1.867 1 93.44 253 SER B O 1
ATOM 5930 N N . GLU B 1 254 ? -1.281 -26.969 3.16 1 95.06 254 GLU B N 1
ATOM 5931 C CA . GLU B 1 254 ? -2.045 -26.312 4.227 1 95.06 254 GLU B CA 1
ATOM 5932 C C . GLU B 1 254 ? -1.736 -24.828 4.301 1 95.06 254 GLU B C 1
ATOM 5934 O O . GLU B 1 254 ? -0.574 -24.438 4.414 1 95.06 254 GLU B O 1
ATOM 5939 N N . ALA B 1 255 ? -2.762 -24.094 4.16 1 95.81 255 ALA B N 1
ATOM 5940 C CA . ALA B 1 255 ? -2.588 -22.641 4.168 1 95.81 255 ALA B CA 1
ATOM 5941 C C . ALA B 1 255 ? -3.066 -22.047 5.488 1 95.81 255 ALA B C 1
ATOM 5943 O O . ALA B 1 255 ? -4.152 -22.375 5.969 1 95.81 255 ALA B O 1
ATOM 5944 N N . PHE B 1 256 ? -2.219 -21.234 6.07 1 95.81 256 PHE B N 1
ATOM 5945 C CA . PHE B 1 256 ? -2.559 -20.453 7.25 1 95.81 256 PHE B CA 1
ATOM 5946 C C . PHE B 1 256 ? -2.75 -18.984 6.887 1 95.81 256 PHE B C 1
ATOM 5948 O O . PHE B 1 256 ? -1.784 -18.281 6.566 1 95.81 256 PHE B O 1
ATOM 5955 N N . ILE B 1 257 ? -3.973 -18.578 6.91 1 96.62 257 ILE B N 1
ATOM 5956 C CA . ILE B 1 257 ? -4.297 -17.203 6.57 1 96.62 257 ILE B CA 1
ATOM 5957 C C . ILE B 1 257 ? -4.723 -16.438 7.828 1 96.62 257 ILE B C 1
ATOM 5959 O O . ILE B 1 257 ? -5.871 -16.547 8.266 1 96.62 257 ILE B O 1
ATOM 5963 N N . GLU B 1 258 ? -3.826 -15.656 8.344 1 96.94 258 GLU B N 1
ATOM 5964 C CA . GLU B 1 258 ? -4.117 -14.805 9.492 1 96.94 258 GLU B CA 1
ATOM 5965 C C . GLU B 1 258 ? -4.66 -13.445 9.055 1 96.94 258 GLU B C 1
ATOM 5967 O O . GLU B 1 258 ? -4.059 -12.773 8.219 1 96.94 258 GLU B O 1
ATOM 5972 N N . ILE B 1 259 ? -5.781 -13.047 9.641 1 96.81 259 ILE B N 1
ATOM 5973 C CA . ILE B 1 259 ? -6.391 -11.812 9.156 1 96.81 259 ILE B CA 1
ATOM 5974 C C . ILE B 1 259 ? -6.516 -10.82 10.312 1 96.81 259 ILE B C 1
ATOM 5976 O O . ILE B 1 259 ? -6.617 -11.219 11.477 1 96.81 259 ILE B O 1
ATOM 5980 N N . ARG B 1 260 ? -6.438 -9.594 9.977 1 96.38 260 ARG B N 1
ATOM 5981 C CA . ARG B 1 260 ? -6.668 -8.453 10.859 1 96.38 260 ARG B CA 1
ATOM 5982 C C . ARG B 1 260 ? -7.691 -7.496 10.266 1 96.38 260 ARG B C 1
ATOM 5984 O O . ARG B 1 260 ? -7.578 -7.102 9.102 1 96.38 260 ARG B O 1
ATOM 5991 N N . ARG B 1 261 ? -8.633 -7.125 11.094 1 96.94 261 ARG B N 1
ATOM 5992 C CA . ARG B 1 261 ? -9.688 -6.242 10.609 1 96.94 261 ARG B CA 1
ATOM 5993 C C . ARG B 1 261 ? -9.281 -4.777 10.734 1 96.94 261 ARG B C 1
ATOM 5995 O O . ARG B 1 261 ? -8.758 -4.359 11.773 1 96.94 261 ARG B O 1
ATOM 6002 N N . LYS B 1 262 ? -9.5 -4.039 9.703 1 95.88 262 LYS B N 1
ATOM 6003 C CA . LYS B 1 262 ? -9.297 -2.592 9.68 1 95.88 262 LYS B CA 1
ATOM 6004 C C . LYS B 1 262 ? -10.555 -1.875 9.188 1 95.88 262 LYS B C 1
ATOM 6006 O O . LYS B 1 262 ? -11.117 -2.225 8.148 1 95.88 262 LYS B O 1
ATOM 6011 N N . ASP B 1 263 ? -10.953 -0.907 9.969 1 96.12 263 ASP B N 1
ATOM 6012 C CA . ASP B 1 263 ? -12.109 -0.099 9.586 1 96.12 263 ASP B CA 1
ATOM 6013 C C . ASP B 1 263 ? -11.688 1.313 9.195 1 96.12 263 ASP B C 1
ATOM 6015 O O . ASP B 1 263 ? -10.812 1.904 9.828 1 96.12 263 ASP B O 1
ATOM 6019 N N . TYR B 1 264 ? -12.305 1.754 8.148 1 94.5 264 TYR B N 1
ATOM 6020 C CA . TYR B 1 264 ? -12.094 3.121 7.684 1 94.5 264 TYR B CA 1
ATOM 6021 C C . TYR B 1 264 ? -13.383 3.928 7.754 1 94.5 264 TYR B C 1
ATOM 6023 O O . TYR B 1 264 ? -14.43 3.486 7.266 1 94.5 264 TYR B O 1
ATOM 6031 N N . LYS B 1 265 ? -13.312 5.082 8.391 1 95.19 265 LYS B N 1
ATOM 6032 C CA . LYS B 1 265 ? -14.453 5.98 8.531 1 95.19 265 LYS B CA 1
ATOM 6033 C C . LYS B 1 265 ? -14.117 7.387 8.047 1 95.19 265 LYS B C 1
ATOM 6035 O O . LYS B 1 265 ? -13.445 8.148 8.75 1 95.19 265 LYS B O 1
ATOM 6040 N N . PHE B 1 266 ? -14.703 7.734 6.957 1 94.88 266 PHE B N 1
ATOM 6041 C CA . PHE B 1 266 ? -14.477 9.055 6.379 1 94.88 266 PHE B CA 1
ATOM 6042 C C . PHE B 1 266 ? -15.703 9.945 6.574 1 94.88 266 PHE B C 1
ATOM 6044 O O . PHE B 1 266 ? -16.797 9.445 6.816 1 94.88 266 PHE B O 1
ATOM 6051 N N . LEU B 1 267 ? -15.445 11.242 6.535 1 94.06 267 LEU B N 1
ATOM 6052 C CA . LEU B 1 267 ? -16.531 12.203 6.652 1 94.06 267 LEU B CA 1
ATOM 6053 C C . LEU B 1 267 ? -17.188 12.445 5.301 1 94.06 267 LEU B C 1
ATOM 6055 O O . LEU B 1 267 ? -16.5 12.523 4.277 1 94.06 267 LEU B O 1
ATOM 6059 N N . PRO B 1 268 ? -18.484 12.453 5.277 1 93.38 268 PRO B N 1
ATOM 6060 C CA . PRO B 1 268 ? -19.188 12.734 4.016 1 93.38 268 PRO B CA 1
ATOM 6061 C C . PRO B 1 268 ? -19 14.18 3.551 1 93.38 268 PRO B C 1
ATOM 6063 O O . PRO B 1 268 ? -18.375 14.984 4.246 1 93.38 268 PRO B O 1
ATOM 6066 N N . ALA B 1 269 ? -19.609 14.445 2.344 1 91.38 269 ALA B N 1
ATOM 6067 C CA . ALA B 1 269 ? -19.578 15.82 1.846 1 91.38 269 ALA B CA 1
ATOM 6068 C C . ALA B 1 269 ? -20.094 16.797 2.9 1 91.38 269 ALA B C 1
ATOM 6070 O O . ALA B 1 269 ? -21.062 16.5 3.617 1 91.38 269 ALA B O 1
ATOM 6071 N N . PRO B 1 270 ? -19.359 17.938 3.008 1 91.5 270 PRO B N 1
ATOM 6072 C CA . PRO B 1 270 ? -18.484 18.594 2.049 1 91.5 270 PRO B CA 1
ATOM 6073 C C . PRO B 1 270 ? -17.016 18.234 2.256 1 91.5 270 PRO B C 1
ATOM 6075 O O . PRO B 1 270 ? -16.141 18.75 1.548 1 91.5 270 PRO B O 1
ATOM 6078 N N . TYR B 1 271 ? -16.781 17.375 3.191 1 92.12 271 TYR B N 1
ATOM 6079 C CA . TYR B 1 271 ? -15.398 16.938 3.371 1 92.12 271 TYR B CA 1
ATOM 6080 C C . TYR B 1 271 ? -14.961 16.031 2.221 1 92.12 271 TYR B C 1
ATOM 6082 O O . TYR B 1 271 ? -15.797 15.445 1.535 1 92.12 271 TYR B O 1
ATOM 6090 N N . THR B 1 272 ? -13.641 16.031 1.985 1 90.62 272 THR B N 1
ATOM 6091 C CA . THR B 1 272 ? -13.086 15.156 0.961 1 90.62 272 THR B CA 1
ATOM 6092 C C . THR B 1 272 ? -12.383 13.961 1.598 1 90.62 272 THR B C 1
ATOM 6094 O O . THR B 1 272 ? -11.562 14.133 2.504 1 90.62 272 THR B O 1
ATOM 6097 N N . ALA B 1 273 ? -12.711 12.828 1.164 1 87.44 273 ALA B N 1
ATOM 6098 C CA . ALA B 1 273 ? -12.219 11.609 1.793 1 87.44 273 ALA B CA 1
ATOM 6099 C C . ALA B 1 273 ? -11.039 11.023 1.012 1 87.44 273 ALA B C 1
ATOM 6101 O O . ALA B 1 273 ? -10.078 10.531 1.603 1 87.44 273 ALA B O 1
ATOM 6102 N N . PHE B 1 274 ? -11.07 10.992 -0.194 1 86.69 274 PHE B N 1
ATOM 6103 C CA . PHE B 1 274 ? -10.078 10.336 -1.031 1 86.69 274 PHE B CA 1
ATOM 6104 C C . PHE B 1 274 ? -9.297 11.359 -1.85 1 86.69 274 PHE B C 1
ATOM 6106 O O . PHE B 1 274 ? -9.273 11.289 -3.08 1 86.69 274 PHE B O 1
ATOM 6113 N N . GLY B 1 275 ? -8.609 12.156 -1.082 1 79.31 275 GLY B N 1
ATOM 6114 C CA . GLY B 1 275 ? -7.938 13.273 -1.736 1 79.31 275 GLY B CA 1
ATOM 6115 C C . GLY B 1 275 ? -8.875 14.414 -2.086 1 79.31 275 GLY B C 1
ATOM 6116 O O . GLY B 1 275 ? -9.336 15.133 -1.201 1 79.31 275 GLY B O 1
ATOM 6117 N N . ASN B 1 276 ? -9.227 14.406 -3.324 1 82.06 276 ASN B N 1
ATOM 6118 C CA . ASN B 1 276 ? -10.102 15.484 -3.766 1 82.06 276 ASN B CA 1
ATOM 6119 C C . ASN B 1 276 ? -11.492 14.977 -4.109 1 82.06 276 ASN B C 1
ATOM 6121 O O . ASN B 1 276 ? -12.297 15.695 -4.707 1 82.06 276 ASN B O 1
ATOM 6125 N N . LYS B 1 277 ? -11.766 13.75 -3.648 1 87.69 277 LYS B N 1
ATOM 6126 C CA . LYS B 1 277 ? -13.055 13.148 -3.977 1 87.69 277 LYS B CA 1
ATOM 6127 C C . LYS B 1 277 ? -13.898 12.93 -2.721 1 87.69 277 LYS B C 1
ATOM 6129 O O . LYS B 1 277 ? -13.359 12.664 -1.646 1 87.69 277 LYS B O 1
ATOM 6134 N N . THR B 1 278 ? -15.211 13.016 -2.932 1 91.94 278 THR B N 1
ATOM 6135 C CA . THR B 1 278 ? -16.141 12.797 -1.823 1 91.94 278 THR B CA 1
ATOM 6136 C C . THR B 1 278 ? -16.578 11.336 -1.764 1 91.94 278 THR B C 1
ATOM 6138 O O . THR B 1 278 ? -16.312 10.562 -2.684 1 91.94 278 THR B O 1
ATOM 6141 N N . CYS B 1 279 ? -17.125 10.977 -0.642 1 93.62 279 CYS B N 1
ATOM 6142 C CA . CYS B 1 279 ? -17.656 9.633 -0.445 1 93.62 279 CYS B CA 1
ATOM 6143 C C . CYS B 1 279 ? -19.172 9.68 -0.213 1 93.62 279 CYS B C 1
ATOM 6145 O O . CYS B 1 279 ? -19.75 10.758 -0.076 1 93.62 279 CYS B O 1
ATOM 6147 N N . VAL B 1 280 ? -19.781 8.539 -0.293 1 93.62 280 VAL B N 1
ATOM 6148 C CA . VAL B 1 280 ? -21.234 8.461 -0.113 1 93.62 280 VAL B CA 1
ATOM 6149 C C . VAL B 1 280 ? -21.562 7.539 1.058 1 93.62 280 VAL B C 1
ATOM 6151 O O . VAL B 1 280 ? -20.812 6.59 1.332 1 93.62 28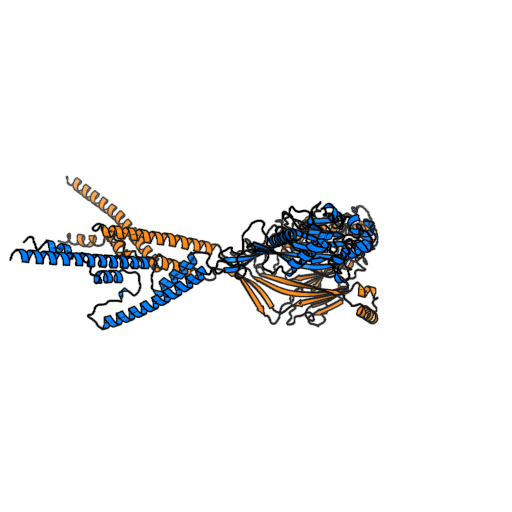0 VAL B O 1
ATOM 6154 N N . ASN B 1 281 ? -22.625 7.941 1.721 1 90.69 281 ASN B N 1
ATOM 6155 C CA . ASN B 1 281 ? -23.141 7.098 2.795 1 90.69 281 ASN B CA 1
ATOM 6156 C C . ASN B 1 281 ? -24.438 6.406 2.391 1 90.69 281 ASN B C 1
ATOM 6158 O O . ASN B 1 281 ? -25.516 6.984 2.51 1 90.69 281 ASN B O 1
ATOM 6162 N N . LYS B 1 282 ? -24.328 5.293 1.839 1 85.38 282 LYS B N 1
ATOM 6163 C CA . LYS B 1 282 ? -25.484 4.5 1.43 1 85.38 282 LYS B CA 1
ATOM 6164 C C . LYS B 1 282 ? -25.469 3.125 2.09 1 85.38 282 LYS B C 1
ATOM 6166 O O . LYS B 1 282 ? -24.453 2.436 2.082 1 85.38 282 LYS B O 1
ATOM 6171 N N . PRO B 1 283 ? -26.641 2.834 2.625 1 82.81 283 PRO B N 1
ATOM 6172 C CA . PRO B 1 283 ? -26.703 1.491 3.207 1 82.81 283 PRO B CA 1
ATOM 6173 C C . PRO B 1 283 ? -26.609 0.388 2.156 1 82.81 283 PRO B C 1
ATOM 6175 O O . PRO B 1 283 ? -27.062 0.572 1.021 1 82.81 283 PRO B O 1
ATOM 6178 N N . ASP B 1 284 ? -26.078 -0.757 2.408 1 83.44 284 ASP B N 1
ATOM 6179 C CA . ASP B 1 284 ? -26 -1.944 1.563 1 83.44 284 ASP B CA 1
ATOM 6180 C C . ASP B 1 284 ? -25.422 -1.607 0.193 1 83.44 284 ASP B C 1
ATOM 6182 O O . ASP B 1 284 ? -25.938 -2.047 -0.834 1 83.44 284 ASP B O 1
ATOM 6186 N N . TYR B 1 285 ? -24.594 -0.657 0.165 1 88.94 285 TYR B N 1
ATOM 6187 C CA . TYR B 1 285 ? -23.922 -0.219 -1.056 1 88.94 285 TYR B CA 1
ATOM 6188 C C . TYR B 1 285 ? -22.438 -0.531 -1.004 1 88.94 285 TYR B C 1
ATOM 6190 O O . TYR B 1 285 ? -21.812 -0.441 0.057 1 88.94 285 TYR B O 1
ATOM 6198 N N . SER B 1 286 ? -21.984 -1.062 -2.123 1 89.75 286 SER B N 1
ATOM 6199 C CA . SER B 1 286 ? -20.547 -1.178 -2.334 1 89.75 286 SER B CA 1
ATOM 6200 C C . SER B 1 286 ? -20.172 -0.804 -3.764 1 89.75 286 SER B C 1
ATOM 6202 O O . SER B 1 286 ? -20.922 -1.06 -4.699 1 89.75 286 SER B O 1
ATOM 6204 N N . SER B 1 287 ? -19.047 -0.152 -3.869 1 87.75 287 SER B N 1
ATOM 6205 C CA . SER B 1 287 ? -18.578 0.247 -5.191 1 87.75 287 SER B CA 1
ATOM 6206 C C . SER B 1 287 ? -18.406 -0.963 -6.105 1 87.75 287 SER B C 1
ATOM 6208 O O . SER B 1 287 ? -18.719 -0.894 -7.297 1 87.75 287 SER B O 1
ATOM 6210 N N . SER B 1 288 ? -17.969 -2.035 -5.566 1 86.75 288 SER B N 1
ATOM 6211 C CA . SER B 1 288 ? -17.75 -3.244 -6.352 1 86.75 288 SER B CA 1
ATOM 6212 C C . SER B 1 288 ? -19.062 -3.787 -6.91 1 86.75 288 SER B C 1
ATOM 6214 O O . SER B 1 288 ? -19.125 -4.191 -8.078 1 86.75 288 SER B O 1
ATOM 6216 N N . ARG B 1 289 ? -20.062 -3.838 -6.105 1 87.75 289 ARG B N 1
ATOM 6217 C CA . ARG B 1 289 ? -21.375 -4.285 -6.562 1 87.75 289 ARG B CA 1
ATOM 6218 C C . ARG B 1 289 ? -21.938 -3.346 -7.629 1 87.75 289 ARG B C 1
ATOM 6220 O O . ARG B 1 289 ? -22.547 -3.795 -8.594 1 87.75 289 ARG B O 1
ATOM 6227 N N . CYS B 1 290 ? -21.75 -2.125 -7.391 1 88.75 290 CYS B N 1
ATOM 6228 C CA . CYS B 1 290 ? -22.188 -1.119 -8.352 1 88.75 290 CYS B CA 1
ATOM 6229 C C . CYS B 1 290 ? -21.531 -1.333 -9.711 1 88.75 290 CYS B C 1
ATOM 6231 O O . CYS B 1 290 ? -22.203 -1.314 -10.734 1 88.75 290 CYS B O 1
ATOM 6233 N N . TYR B 1 291 ? -20.297 -1.609 -9.742 1 86 291 TYR B N 1
ATOM 6234 C CA . TYR B 1 291 ? -19.578 -1.835 -10.992 1 86 291 TYR B CA 1
ATOM 6235 C C . TYR B 1 291 ? -20.062 -3.105 -11.68 1 86 291 TYR B C 1
ATOM 6237 O O . TYR B 1 291 ? -20.266 -3.121 -12.891 1 86 291 TYR B O 1
ATOM 6245 N N . GLN B 1 292 ? -20.188 -4.109 -10.945 1 86.06 292 GLN B N 1
ATOM 6246 C CA . GLN B 1 292 ? -20.609 -5.379 -11.531 1 86.06 292 GLN B CA 1
ATOM 6247 C C . GLN B 1 292 ? -22.016 -5.266 -12.125 1 86.06 292 GLN B C 1
ATOM 6249 O O . GLN B 1 292 ? -22.297 -5.82 -13.188 1 86.06 292 GLN B O 1
ATOM 6254 N N . GLU B 1 293 ? -22.891 -4.543 -11.43 1 86.81 293 GLU B N 1
ATOM 6255 C CA . GLU B 1 293 ? -24.219 -4.312 -11.961 1 86.81 293 GLU B CA 1
ATOM 6256 C C . GLU B 1 293 ? -24.172 -3.486 -13.242 1 86.81 293 GLU B C 1
ATOM 6258 O O . GLU B 1 293 ? -24.891 -3.773 -14.203 1 86.81 293 GLU B O 1
ATOM 6263 N N . CYS B 1 294 ? -23.375 -2.533 -13.188 1 87.69 294 CYS B N 1
ATOM 6264 C CA . CYS B 1 294 ? -23.203 -1.688 -14.359 1 87.69 294 CYS B CA 1
ATOM 6265 C C . CYS B 1 294 ? -22.688 -2.5 -15.539 1 87.69 294 CYS B C 1
ATOM 6267 O O . CYS B 1 294 ? -23.172 -2.365 -16.656 1 87.69 294 CYS B O 1
ATOM 6269 N N . TRP B 1 295 ? -21.766 -3.377 -15.336 1 86.44 295 TRP B N 1
ATOM 6270 C CA . TRP B 1 295 ? -21.203 -4.207 -16.391 1 86.44 295 TRP B CA 1
ATOM 6271 C C . TRP B 1 295 ? -22.234 -5.172 -16.953 1 86.44 295 TRP B C 1
ATOM 6273 O O . TRP B 1 295 ? -22.297 -5.383 -18.156 1 86.44 295 TRP B O 1
ATOM 6283 N N . ASN B 1 296 ? -22.922 -5.691 -16.062 1 86.5 296 ASN B N 1
ATOM 6284 C CA . ASN B 1 296 ? -23.953 -6.621 -16.484 1 86.5 296 ASN B CA 1
ATOM 6285 C C . ASN B 1 296 ? -25 -5.934 -17.375 1 86.5 296 ASN B C 1
ATOM 6287 O O . ASN B 1 296 ? -25.5 -6.527 -18.328 1 86.5 296 ASN B O 1
ATOM 6291 N N . GLU B 1 297 ? -25.344 -4.762 -17.047 1 87.94 297 GLU B N 1
ATOM 6292 C CA . GLU B 1 297 ? -26.281 -4 -17.844 1 87.94 297 GLU B CA 1
ATOM 6293 C C . GLU B 1 297 ? -25.734 -3.717 -19.234 1 87.94 297 GLU B C 1
ATOM 6295 O O . GLU B 1 297 ? -26.453 -3.803 -20.234 1 87.94 297 GLU B O 1
ATOM 6300 N N . ILE B 1 298 ? -24.578 -3.424 -19.281 1 88.44 298 ILE B N 1
ATOM 6301 C CA . ILE B 1 298 ? -23.938 -3.123 -20.547 1 88.44 298 ILE B CA 1
ATOM 6302 C C . ILE B 1 298 ? -23.891 -4.383 -21.406 1 88.44 298 ILE B C 1
ATOM 6304 O O . ILE B 1 298 ? -24.188 -4.34 -22.609 1 88.44 298 ILE B O 1
ATOM 6308 N N . ILE B 1 299 ? -23.547 -5.473 -20.797 1 89.38 299 ILE B N 1
ATOM 6309 C CA . ILE B 1 299 ? -23.469 -6.738 -21.516 1 89.38 299 ILE B CA 1
ATOM 6310 C C . ILE B 1 299 ? -24.859 -7.137 -22.016 1 89.38 299 ILE B C 1
ATOM 6312 O O . ILE B 1 299 ? -25.016 -7.574 -23.156 1 89.38 299 ILE B O 1
ATOM 6316 N N . GLN B 1 300 ? -25.797 -6.945 -21.141 1 90.12 300 GLN B N 1
ATOM 6317 C CA . GLN B 1 300 ? -27.156 -7.273 -21.531 1 90.12 300 GLN B CA 1
ATOM 6318 C C . GLN B 1 300 ? -27.625 -6.418 -22.703 1 90.12 300 GLN B C 1
ATOM 6320 O O . GLN B 1 300 ? -28.281 -6.914 -23.609 1 90.12 300 GLN B O 1
ATOM 6325 N N . HIS B 1 301 ? -27.312 -5.242 -22.688 1 90.12 301 HIS B N 1
ATOM 6326 C CA . HIS B 1 301 ? -27.719 -4.332 -23.75 1 90.12 301 HIS B CA 1
ATOM 6327 C C . HIS B 1 301 ? -27 -4.648 -25.062 1 90.12 301 HIS B C 1
ATOM 6329 O O . HIS B 1 301 ? -27.594 -4.605 -26.141 1 90.12 301 HIS B O 1
ATOM 6335 N N . LYS B 1 302 ? -25.797 -5.012 -24.953 1 91.62 302 LYS B N 1
ATOM 6336 C CA . LYS B 1 302 ? -24.969 -5.215 -26.141 1 91.62 302 LYS B CA 1
ATOM 6337 C C . LYS B 1 302 ? -25.172 -6.613 -26.734 1 91.62 302 LYS B C 1
ATOM 6339 O O . LYS B 1 302 ? -25.188 -6.789 -27.953 1 91.62 302 LYS B O 1
ATOM 6344 N N . CYS B 1 303 ? -25.297 -7.621 -25.828 1 92.81 303 CYS B N 1
ATOM 6345 C CA . CYS B 1 303 ? -25.281 -9.008 -26.281 1 92.81 303 CYS B CA 1
ATOM 6346 C C . CYS B 1 303 ? -26.688 -9.609 -26.25 1 92.81 303 CYS B C 1
ATOM 6348 O O . CYS B 1 303 ? -26.938 -10.656 -26.844 1 92.81 303 CYS B O 1
ATOM 6350 N N . GLY B 1 304 ? -27.578 -8.992 -25.578 1 90.31 304 GLY B N 1
ATOM 6351 C CA . GLY B 1 304 ? -28.938 -9.492 -25.484 1 90.31 304 GLY B CA 1
ATOM 6352 C C . GLY B 1 304 ? -29.078 -10.641 -24.5 1 90.31 304 GLY B C 1
ATOM 6353 O O . GLY B 1 304 ? -30.094 -11.328 -24.484 1 90.31 304 GLY B O 1
ATOM 6354 N N . CYS B 1 305 ? -28.094 -10.891 -23.812 1 90.12 305 CYS B N 1
ATOM 6355 C CA . CYS B 1 305 ? -28.078 -11.938 -22.797 1 90.12 305 CYS B CA 1
ATOM 6356 C C . CYS B 1 305 ? -27.234 -11.523 -21.594 1 90.12 305 CYS B C 1
ATOM 6358 O O . CYS B 1 305 ? -26.562 -10.484 -21.625 1 90.12 305 CYS B O 1
ATOM 6360 N N . THR B 1 306 ? -27.453 -12.367 -20.531 1 84.44 306 THR B N 1
ATOM 6361 C CA . THR B 1 306 ? -26.719 -12.039 -19.312 1 84.44 306 THR B CA 1
ATOM 6362 C C . THR B 1 306 ? -25.797 -13.188 -18.922 1 84.44 306 THR B C 1
ATOM 6364 O O . THR B 1 306 ? -26.062 -14.352 -19.234 1 84.44 306 THR B O 1
ATOM 6367 N N . ASP B 1 307 ? -24.656 -12.758 -18.359 1 76.88 307 ASP B N 1
ATOM 6368 C CA . ASP B 1 307 ? -23.781 -13.766 -17.781 1 76.88 307 ASP B CA 1
ATOM 6369 C C . ASP B 1 307 ? -24.281 -14.227 -16.422 1 76.88 307 ASP B C 1
ATOM 6371 O O . ASP B 1 307 ? -25.172 -13.609 -15.836 1 76.88 307 ASP B O 1
ATOM 6375 N N . PHE B 1 308 ? -23.828 -15.32 -16.016 1 65.31 308 PHE B N 1
ATOM 6376 C CA . PHE B 1 308 ? -24.312 -15.875 -14.75 1 65.31 308 PHE B CA 1
ATOM 6377 C C . PHE B 1 308 ? -23.969 -14.953 -13.586 1 65.31 308 PHE B C 1
ATOM 6379 O O . PHE B 1 308 ? -24.453 -15.148 -12.469 1 65.31 308 PHE B O 1
ATOM 6386 N N . LEU B 1 309 ? -23.109 -13.977 -13.836 1 61.28 309 LEU B N 1
ATOM 6387 C CA . LEU B 1 309 ? -22.75 -13.031 -12.789 1 61.28 309 LEU B CA 1
ATOM 6388 C C . LEU B 1 309 ? -23.938 -12.148 -12.422 1 61.28 309 LEU B C 1
ATOM 6390 O O . LEU B 1 309 ? -23.969 -11.555 -11.344 1 61.28 309 LEU B O 1
ATOM 6394 N N . SER B 1 310 ? -24.828 -12.062 -13.367 1 63.69 310 SER B N 1
ATOM 6395 C CA . SER B 1 310 ? -25.844 -11.039 -13.266 1 63.69 310 SER B CA 1
ATOM 6396 C C . SER B 1 310 ? -27.078 -11.555 -12.531 1 63.69 310 SER B C 1
ATOM 6398 O O . SER B 1 310 ? -27.469 -12.719 -12.695 1 63.69 310 SER B O 1
ATOM 6400 N N . LYS B 1 311 ? -27.328 -10.844 -11.438 1 59.31 311 LYS B N 1
ATOM 6401 C CA . LYS B 1 311 ? -28.641 -11.078 -10.836 1 59.31 311 LYS B CA 1
ATOM 6402 C C . LYS B 1 311 ? -29.766 -10.617 -11.766 1 59.31 311 LYS B C 1
ATOM 6404 O O . LYS B 1 311 ? -30.922 -10.531 -11.352 1 59.31 311 LYS B O 1
ATOM 6409 N N . GLY B 1 312 ? -29.391 -10.359 -12.961 1 59.19 312 GLY B N 1
ATOM 6410 C CA . GLY B 1 312 ? -30.375 -9.719 -13.82 1 59.19 312 GLY B CA 1
ATOM 6411 C C . GLY B 1 312 ? -31.406 -10.688 -14.375 1 59.19 312 GLY B C 1
ATOM 6412 O O . GLY B 1 312 ? -31.281 -11.898 -14.195 1 59.19 312 GLY B O 1
ATOM 6413 N N . ASN B 1 313 ? -32.438 -10.164 -14.844 1 64.56 313 ASN B N 1
ATOM 6414 C CA . ASN B 1 313 ? -33.656 -10.805 -15.305 1 64.56 313 ASN B CA 1
ATOM 6415 C C . ASN B 1 313 ? -33.562 -11.25 -16.766 1 64.56 313 ASN B C 1
ATOM 6417 O O . ASN B 1 313 ? -34.531 -11.766 -17.328 1 64.56 313 ASN B O 1
ATOM 6421 N N . GLY B 1 314 ? -32.406 -11.289 -17.375 1 71.25 314 GLY B N 1
ATOM 6422 C CA . GLY B 1 314 ? -32.406 -11.711 -18.766 1 71.25 314 GLY B CA 1
ATOM 6423 C C . GLY B 1 314 ? -31.922 -13.141 -18.953 1 71.25 314 GLY B C 1
ATOM 6424 O O . GLY B 1 314 ? -31.5 -13.789 -17.984 1 71.25 314 GLY B O 1
ATOM 6425 N N . PRO B 1 315 ? -32.25 -13.641 -20.203 1 83.38 315 PRO B N 1
ATOM 6426 C CA . PRO B 1 315 ? -31.734 -14.992 -20.484 1 83.38 315 PRO B CA 1
ATOM 6427 C C . PRO B 1 315 ? -30.219 -15.094 -20.359 1 83.38 315 PRO B C 1
ATOM 6429 O O . PRO B 1 315 ? -29.5 -14.125 -20.656 1 83.38 315 PRO B O 1
ATOM 6432 N N . TYR B 1 316 ? -29.844 -16.219 -19.969 1 88.38 316 TYR B N 1
ATOM 6433 C CA . TYR B 1 316 ? -28.406 -16.453 -19.891 1 88.38 316 TYR B CA 1
ATOM 6434 C C . TYR B 1 316 ? -27.812 -16.641 -21.266 1 88.38 316 TYR B C 1
ATOM 6436 O O . TYR B 1 316 ? -28.469 -17.141 -22.188 1 88.38 316 TYR B O 1
ATOM 6444 N N . CYS B 1 317 ? -26.625 -16.281 -21.406 1 90.31 317 CYS B N 1
ATOM 6445 C CA . CYS B 1 317 ? -25.922 -16.391 -22.688 1 90.31 317 CYS B CA 1
ATOM 6446 C C . CYS B 1 317 ? -25.688 -17.844 -23.047 1 90.31 317 CYS B C 1
ATOM 6448 O O . CYS B 1 317 ? -25.359 -18.656 -22.188 1 90.31 317 CYS B O 1
ATOM 6450 N N . SER B 1 318 ? -25.891 -18.156 -24.344 1 92.31 318 SER B N 1
ATOM 6451 C CA . SER B 1 318 ? -25.422 -19.422 -24.875 1 92.31 318 SER B CA 1
ATOM 6452 C C . SER B 1 318 ? -23.906 -19.469 -24.953 1 92.31 318 SER B C 1
ATOM 6454 O O . SER B 1 318 ? -23.234 -18.453 -24.703 1 92.31 318 SER B O 1
ATOM 6456 N N . TYR B 1 319 ? -23.406 -20.625 -25.234 1 90.12 319 TYR B N 1
ATOM 6457 C CA . TYR B 1 319 ? -21.969 -20.703 -25.391 1 90.12 319 TYR B CA 1
ATOM 6458 C C . TYR B 1 319 ? -21.484 -19.844 -26.562 1 90.12 319 TYR B C 1
ATOM 6460 O O . TYR B 1 319 ? -20.406 -19.266 -26.516 1 90.12 319 TYR B O 1
ATOM 6468 N N . HIS B 1 320 ? -22.297 -19.844 -27.578 1 93.81 320 HIS B N 1
ATOM 6469 C CA . HIS B 1 320 ? -22 -19 -28.734 1 93.81 320 HIS B CA 1
ATOM 6470 C C . HIS B 1 320 ? -21.953 -17.531 -28.328 1 93.81 320 HIS B C 1
ATOM 6472 O O . HIS B 1 320 ? -21 -16.828 -28.672 1 93.81 320 HIS B O 1
ATOM 6478 N N . ASP B 1 321 ? -22.984 -17.109 -27.594 1 93.62 321 ASP B N 1
ATOM 6479 C CA . ASP B 1 321 ? -23.031 -15.719 -27.156 1 93.62 321 ASP B CA 1
ATOM 6480 C C . ASP B 1 321 ? -21.891 -15.391 -26.203 1 93.62 321 ASP B C 1
ATOM 6482 O O . ASP B 1 321 ? -21.359 -14.281 -26.234 1 93.62 321 ASP B O 1
ATOM 6486 N N . TYR B 1 322 ? -21.562 -16.344 -25.391 1 91.19 322 TYR B N 1
ATOM 6487 C CA . TYR B 1 322 ? -20.484 -16.141 -24.422 1 91.19 322 TYR B CA 1
ATOM 6488 C C . TYR B 1 322 ? -19.156 -15.914 -25.141 1 91.19 322 TYR B C 1
ATOM 6490 O O . TYR B 1 322 ? -18.406 -14.992 -24.797 1 91.19 322 TYR B O 1
ATOM 6498 N N . GLN B 1 323 ? -18.875 -16.734 -26.125 1 91.88 323 GLN B N 1
ATOM 6499 C CA . GLN B 1 323 ? -17.594 -16.672 -26.812 1 91.88 323 GLN B CA 1
ATOM 6500 C C . GLN B 1 323 ? -17.531 -15.461 -27.734 1 91.88 323 GLN B C 1
ATOM 6502 O O . GLN B 1 323 ? -16.469 -14.828 -27.859 1 91.88 323 GLN B O 1
ATOM 6507 N N . THR B 1 324 ? -18.625 -15.023 -28.344 1 93.25 324 THR B N 1
ATOM 6508 C CA . THR B 1 324 ? -18.578 -14.039 -29.422 1 93.25 324 THR B CA 1
ATOM 6509 C C . THR B 1 324 ? -18.844 -12.641 -28.875 1 93.25 324 THR B C 1
ATOM 6511 O O . THR B 1 324 ? -18.422 -11.641 -29.453 1 93.25 324 THR B O 1
ATOM 6514 N N . CYS B 1 325 ? -19.5 -12.57 -27.703 1 93.88 325 CYS B N 1
ATOM 6515 C CA . CYS B 1 325 ? -19.938 -11.234 -27.312 1 93.88 325 CYS B CA 1
ATOM 6516 C C . CYS B 1 325 ? -19.672 -10.992 -25.828 1 93.88 325 CYS B C 1
ATOM 6518 O O . CYS B 1 325 ? -18.922 -10.078 -25.469 1 93.88 325 CYS B O 1
ATOM 6520 N N . SER B 1 326 ? -20.297 -11.82 -24.953 1 91.19 326 SER B N 1
ATOM 6521 C CA . SER B 1 326 ? -20.312 -11.523 -23.531 1 91.19 326 SER B CA 1
ATOM 6522 C C . SER B 1 326 ? -18.906 -11.547 -22.953 1 91.19 326 SER B C 1
ATOM 6524 O O . SER B 1 326 ? -18.516 -10.617 -22.234 1 91.19 326 SER B O 1
ATOM 6526 N N . ASN B 1 327 ? -18.141 -12.586 -23.281 1 88.94 327 ASN B N 1
ATOM 6527 C CA . ASN B 1 327 ? -16.797 -12.719 -22.734 1 88.94 327 ASN B CA 1
ATOM 6528 C C . ASN B 1 327 ? -15.883 -11.594 -23.234 1 88.94 327 ASN B C 1
ATOM 6530 O O . ASN B 1 327 ? -15.227 -10.922 -22.438 1 88.94 327 ASN B O 1
ATOM 6534 N N . PRO B 1 328 ? -15.859 -11.305 -24.484 1 88.88 328 PRO B N 1
ATOM 6535 C CA . PRO B 1 328 ? -15.039 -10.188 -24.953 1 88.88 328 PRO B CA 1
ATOM 6536 C C . PRO B 1 328 ? -15.477 -8.844 -24.375 1 88.88 328 PRO B C 1
ATOM 6538 O O . PRO B 1 328 ? -14.633 -7.992 -24.078 1 88.88 328 PRO B O 1
ATOM 6541 N N . THR B 1 329 ? -16.781 -8.672 -24.25 1 88.5 329 THR B N 1
ATOM 6542 C CA . THR B 1 329 ? -17.281 -7.426 -23.672 1 88.5 329 THR B CA 1
ATOM 6543 C C . THR B 1 329 ? -16.859 -7.285 -22.219 1 88.5 329 THR B C 1
ATOM 6545 O O . THR B 1 329 ? -16.453 -6.203 -21.797 1 88.5 329 THR B O 1
ATOM 6548 N N . PHE B 1 330 ? -16.938 -8.359 -21.5 1 85.5 330 PHE B N 1
ATOM 6549 C CA . PHE B 1 330 ? -16.547 -8.344 -20.094 1 85.5 330 PHE B CA 1
ATOM 6550 C C . PHE B 1 330 ? -15.078 -7.953 -19.953 1 85.5 330 PHE B C 1
ATOM 6552 O O . PHE B 1 330 ? -14.734 -7.082 -19.156 1 85.5 330 PHE B O 1
ATOM 6559 N N . TRP B 1 331 ? -14.281 -8.516 -20.703 1 81.38 331 TRP B N 1
ATOM 6560 C CA . TRP B 1 331 ? -12.852 -8.258 -20.641 1 81.38 331 TRP B CA 1
ATOM 6561 C C . TRP B 1 331 ? -12.531 -6.824 -21.062 1 81.38 331 TRP B C 1
ATOM 6563 O O . TRP B 1 331 ? -11.648 -6.184 -20.484 1 81.38 331 TRP B O 1
ATOM 6573 N N . HIS B 1 332 ? -13.273 -6.414 -21.969 1 82.75 332 HIS B N 1
ATOM 6574 C CA . HIS B 1 332 ? -13.102 -5.031 -22.391 1 82.75 332 HIS B CA 1
ATOM 6575 C C . HIS B 1 332 ? -13.461 -4.059 -21.281 1 82.75 332 HIS B C 1
ATOM 6577 O O . HIS B 1 332 ? -12.766 -3.062 -21.062 1 82.75 332 HIS B O 1
ATOM 6583 N N . LEU B 1 333 ? -14.547 -4.41 -20.656 1 81.75 333 LEU B N 1
ATOM 6584 C CA . LEU B 1 333 ? -14.992 -3.555 -19.562 1 81.75 333 LEU B CA 1
ATOM 6585 C C . LEU B 1 333 ? -14 -3.598 -18.406 1 81.75 333 LEU B C 1
ATOM 6587 O O . LEU B 1 333 ? -13.766 -2.582 -17.75 1 81.75 333 LEU B O 1
ATOM 6591 N N . LEU B 1 334 ? -13.484 -4.754 -18.141 1 76.5 334 LEU B N 1
ATOM 6592 C CA . LEU B 1 334 ? -12.492 -4.906 -17.078 1 76.5 334 LEU B CA 1
ATOM 6593 C C . LEU B 1 334 ? -11.234 -4.113 -17.391 1 76.5 334 LEU B C 1
ATOM 6595 O O . LEU B 1 334 ? -10.609 -3.549 -16.484 1 76.5 334 LEU B O 1
ATOM 6599 N N . LEU B 1 335 ? -10.914 -4.055 -18.672 1 70.38 335 LEU B N 1
ATOM 6600 C CA . LEU B 1 335 ? -9.711 -3.361 -19.125 1 70.38 335 LEU B CA 1
ATOM 6601 C C . LEU B 1 335 ? -9.922 -1.852 -19.125 1 70.38 335 LEU B C 1
ATOM 6603 O O . LEU B 1 335 ? -8.969 -1.086 -18.969 1 70.38 335 LEU B O 1
ATOM 6607 N N . THR B 1 336 ? -11.156 -1.467 -19.281 1 64.69 336 THR B N 1
ATOM 6608 C CA . THR B 1 336 ? -11.438 -0.043 -19.422 1 64.69 336 THR B CA 1
ATOM 6609 C C . THR B 1 336 ? -12.078 0.513 -18.156 1 64.69 336 THR B C 1
ATOM 6611 O O . THR B 1 336 ? -12.688 1.584 -18.188 1 64.69 336 THR B O 1
ATOM 6614 N N . TYR B 1 337 ? -12.062 -0.388 -17.062 1 58.28 337 TYR B N 1
ATOM 6615 C CA . TYR B 1 337 ? -12.734 -0.131 -15.797 1 58.28 337 TYR B CA 1
ATOM 6616 C C . TYR B 1 337 ? -12.578 1.327 -15.383 1 58.28 337 TYR B C 1
ATOM 6618 O O . TYR B 1 337 ? -13.5 1.921 -14.812 1 58.28 337 TYR B O 1
ATOM 6626 N N . HIS B 1 338 ? -11.359 1.903 -15.57 1 54.66 338 HIS B N 1
ATOM 6627 C CA . HIS B 1 338 ? -11.086 3.25 -15.078 1 54.66 338 HIS B CA 1
ATOM 6628 C C . HIS B 1 338 ? -11.812 4.297 -15.922 1 54.66 338 HIS B C 1
ATOM 6630 O O . HIS B 1 338 ? -11.852 5.477 -15.555 1 54.66 338 HIS B O 1
ATOM 6636 N N . LYS B 1 339 ? -12.484 3.641 -16.969 1 58.38 339 LYS B N 1
ATOM 6637 C CA . LYS B 1 339 ? -13.047 4.637 -17.875 1 58.38 339 LYS B CA 1
ATOM 6638 C C . LYS B 1 339 ? -14.477 4.992 -17.469 1 58.38 339 LYS B C 1
ATOM 6640 O O . LYS B 1 339 ? -15.133 4.234 -16.766 1 58.38 339 LYS B O 1
ATOM 6645 N N . GLU B 1 340 ? -14.93 6.203 -17.562 1 62.03 340 GLU B N 1
ATOM 6646 C CA . GLU B 1 340 ? -16.109 7.012 -17.281 1 62.03 340 GLU B CA 1
ATOM 6647 C C . GLU B 1 340 ? -17.391 6.27 -17.656 1 62.03 340 GLU B C 1
ATOM 6649 O O . GLU B 1 340 ? -18.453 6.879 -17.812 1 62.03 340 GLU B O 1
ATOM 6654 N N . THR B 1 341 ? -17.266 4.867 -17.656 1 74.5 341 THR B N 1
ATOM 6655 C CA . THR B 1 341 ? -18.531 4.293 -18.094 1 74.5 341 THR B CA 1
ATOM 6656 C C . THR B 1 341 ? -19.469 4.082 -16.922 1 74.5 341 THR B C 1
ATOM 6658 O O . THR B 1 341 ? -20.688 4.234 -17.062 1 74.5 341 THR B O 1
ATOM 6661 N N . CYS B 1 342 ? -18.953 3.75 -15.773 1 84.06 342 CYS B N 1
ATOM 6662 C CA . CYS B 1 342 ? -19.781 3.484 -14.602 1 84.06 342 CYS B CA 1
ATOM 6663 C C . CYS B 1 342 ? -19.5 4.504 -13.5 1 84.06 342 CYS B C 1
ATOM 6665 O O . CYS B 1 342 ? -18.344 4.863 -13.258 1 84.06 342 CYS B O 1
ATOM 6667 N N . ASP B 1 343 ? -20.547 5.094 -12.969 1 85.81 343 ASP B N 1
ATOM 6668 C CA . ASP B 1 343 ? -20.422 6.008 -11.836 1 85.81 343 ASP B CA 1
ATOM 6669 C C . ASP B 1 343 ? -20.656 5.281 -10.516 1 85.81 343 ASP B C 1
ATOM 6671 O O . ASP B 1 343 ? -21.797 5.113 -10.086 1 85.81 343 ASP B O 1
ATOM 6675 N N . CYS B 1 344 ? -19.641 4.848 -9.953 1 88.5 344 CYS B N 1
ATOM 6676 C CA . CYS B 1 344 ? -19.703 4.102 -8.695 1 88.5 344 CYS B CA 1
ATOM 6677 C C . CYS B 1 344 ? -18.797 4.73 -7.645 1 88.5 344 CYS B C 1
ATOM 6679 O O . CYS B 1 344 ? -17.641 4.32 -7.477 1 88.5 344 CYS B O 1
ATOM 6681 N N . PRO B 1 345 ? -19.328 5.66 -6.879 1 88.81 345 PRO B N 1
ATOM 6682 C CA . PRO B 1 345 ? -18.531 6.348 -5.867 1 88.81 345 PRO B CA 1
ATOM 6683 C C . PRO B 1 345 ? -18.125 5.434 -4.707 1 88.81 345 PRO B C 1
ATOM 6685 O O . PRO B 1 345 ? -18.766 4.398 -4.488 1 88.81 345 PRO B O 1
ATOM 6688 N N . GLN B 1 346 ? -17.109 5.863 -3.98 1 90.69 346 GLN B N 1
ATOM 6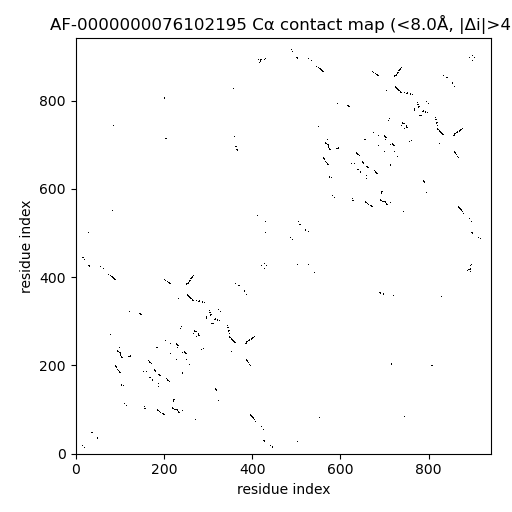689 C CA . GLN B 1 346 ? -16.641 5.102 -2.826 1 90.69 346 GLN B CA 1
ATOM 6690 C C . GLN B 1 346 ? -17.516 5.375 -1.603 1 90.69 346 GLN B C 1
ATOM 6692 O O . GLN B 1 346 ? -18.109 6.445 -1.485 1 90.69 346 GLN B O 1
ATOM 6697 N N . VAL B 1 347 ? -17.516 4.402 -0.767 1 93.25 347 VAL B N 1
ATOM 6698 C CA . VAL B 1 347 ? -18.312 4.547 0.451 1 93.25 347 VAL B CA 1
ATOM 6699 C C . VAL B 1 347 ? -17.469 5.203 1.54 1 93.25 347 VAL B C 1
ATOM 6701 O O . VAL B 1 347 ? -16.25 5.035 1.576 1 93.25 347 VAL B O 1
ATOM 6704 N N . CYS B 1 348 ? -18.156 5.879 2.463 1 94.31 348 CYS B N 1
ATOM 6705 C CA . CYS B 1 348 ? -17.453 6.602 3.52 1 94.31 348 CYS B CA 1
ATOM 6706 C C . CYS B 1 348 ? -16.969 5.648 4.602 1 94.31 348 CYS B C 1
ATOM 6708 O O . CYS B 1 348 ? -15.961 5.914 5.262 1 94.31 348 CYS B O 1
ATOM 6710 N N . HIS B 1 349 ? -17.75 4.609 4.75 1 94 349 HIS B N 1
ATOM 6711 C CA . HIS B 1 349 ? -17.359 3.611 5.742 1 94 349 HIS B CA 1
ATOM 6712 C C . HIS B 1 349 ? -17.141 2.248 5.094 1 94 349 HIS B C 1
ATOM 6714 O O . HIS B 1 349 ? -18.031 1.723 4.43 1 94 349 HIS B O 1
ATOM 6720 N N . TYR B 1 350 ? -15.977 1.749 5.285 1 92.44 350 TYR B N 1
ATOM 6721 C CA . TYR B 1 350 ? -15.758 0.405 4.766 1 92.44 350 TYR B CA 1
ATOM 6722 C C . TYR B 1 350 ? -14.742 -0.354 5.617 1 92.44 350 TYR B C 1
ATOM 6724 O O . TYR B 1 350 ? -14.031 0.244 6.43 1 92.44 350 TYR B O 1
ATOM 6732 N N . THR B 1 351 ? -14.781 -1.677 5.457 1 93.75 351 THR B N 1
ATOM 6733 C CA . THR B 1 351 ? -13.93 -2.588 6.211 1 93.75 351 THR B CA 1
ATOM 6734 C C . THR B 1 351 ? -13 -3.355 5.281 1 93.75 351 THR B C 1
ATOM 6736 O O . THR B 1 351 ? -13.406 -3.773 4.195 1 93.75 351 THR B O 1
ATOM 6739 N N . THR B 1 352 ? -11.781 -3.461 5.684 1 92.81 352 THR B N 1
ATOM 6740 C CA . THR B 1 352 ? -10.812 -4.281 4.957 1 92.81 352 THR B CA 1
ATOM 6741 C C . THR B 1 352 ? -10.117 -5.258 5.902 1 92.81 352 THR B C 1
ATOM 6743 O O . THR B 1 352 ? -10.188 -5.105 7.125 1 92.81 352 THR B O 1
ATOM 6746 N N . TYR B 1 353 ? -9.516 -6.262 5.293 1 94.12 353 TYR B N 1
ATOM 6747 C CA . TYR B 1 353 ? -8.781 -7.262 6.059 1 94.12 353 TYR B CA 1
ATOM 6748 C C . TYR B 1 353 ? -7.348 -7.391 5.551 1 94.12 353 TYR B C 1
ATOM 6750 O O . TYR B 1 353 ? -7.121 -7.562 4.352 1 94.12 353 TYR B O 1
ATOM 6758 N N . GLU B 1 354 ? -6.477 -7.219 6.441 1 91.06 354 GLU B N 1
ATOM 6759 C CA . GLU B 1 354 ? -5.078 -7.492 6.133 1 91.06 354 GLU B CA 1
ATOM 6760 C C . GLU B 1 354 ? -4.73 -8.953 6.402 1 91.06 354 GLU B C 1
ATOM 6762 O O . GLU B 1 354 ? -5.227 -9.547 7.359 1 91.06 354 GLU B O 1
ATOM 6767 N N . TYR B 1 355 ? -3.842 -9.469 5.594 1 90.81 355 TYR B N 1
ATOM 6768 C CA . TYR B 1 355 ? -3.574 -10.891 5.75 1 90.81 355 TYR B CA 1
ATOM 6769 C C . TYR B 1 355 ? -2.08 -11.156 5.887 1 90.81 355 TYR B C 1
ATOM 6771 O O . TYR B 1 355 ? -1.259 -10.406 5.355 1 90.81 355 TYR B O 1
ATOM 6779 N N . SER B 1 356 ? -1.788 -12.062 6.645 1 90.56 356 SER B N 1
ATOM 6780 C CA . SER B 1 356 ? -0.508 -12.758 6.652 1 90.56 356 SER B CA 1
ATOM 6781 C C . SER B 1 356 ? -0.668 -14.211 6.215 1 90.56 356 SER B C 1
ATOM 6783 O O . SER B 1 356 ? -1.565 -14.914 6.688 1 90.56 356 SER B O 1
ATOM 6785 N N . PHE B 1 357 ? 0.171 -14.617 5.258 1 90.62 357 PHE B N 1
ATOM 6786 C CA . PHE B 1 357 ? -0.039 -15.898 4.586 1 90.62 357 PHE B CA 1
ATOM 6787 C C . PHE B 1 357 ? 1.199 -16.781 4.699 1 90.62 357 PHE B C 1
ATOM 6789 O O . PHE B 1 357 ? 2.322 -16.297 4.52 1 90.62 357 PHE B O 1
ATOM 6796 N N . SER B 1 358 ? 0.98 -18 5.094 1 90.06 358 SER B N 1
ATOM 6797 C CA . SER B 1 358 ? 2.039 -19 5.098 1 90.06 358 SER B CA 1
ATOM 6798 C C . SER B 1 358 ? 1.498 -20.375 4.711 1 90.06 358 SER B C 1
ATOM 6800 O O . SER B 1 358 ? 0.298 -20.625 4.828 1 90.06 358 SER B O 1
ATOM 6802 N N . THR B 1 359 ? 2.33 -21.188 4.102 1 91.25 359 THR B N 1
ATOM 6803 C CA . THR B 1 359 ? 1.881 -22.5 3.654 1 91.25 359 THR B CA 1
ATOM 6804 C C . THR B 1 359 ? 2.848 -23.594 4.113 1 91.25 359 THR B C 1
ATOM 6806 O O . THR B 1 359 ? 4.016 -23.312 4.395 1 91.25 359 THR B O 1
ATOM 6809 N N . GLY B 1 360 ? 2.266 -24.844 4.293 1 89.56 360 GLY B N 1
ATOM 6810 C CA . GLY B 1 360 ? 3.018 -26.062 4.543 1 89.56 360 GLY B CA 1
ATOM 6811 C C . GLY B 1 360 ? 2.518 -27.234 3.736 1 89.56 360 GLY B C 1
ATOM 6812 O O . GLY B 1 360 ? 1.445 -27.172 3.133 1 89.56 360 GLY B O 1
ATOM 6813 N N . THR B 1 361 ? 3.369 -28.219 3.678 1 90.75 361 THR B N 1
ATOM 6814 C CA . THR B 1 361 ? 2.967 -29.438 2.988 1 90.75 361 THR B CA 1
ATOM 6815 C C . THR B 1 361 ? 1.837 -30.141 3.738 1 90.75 361 THR B C 1
ATOM 6817 O O . THR B 1 361 ? 1.86 -30.234 4.969 1 90.75 361 THR B O 1
ATOM 6820 N N . TYR B 1 362 ? 0.9 -30.531 2.984 1 92 362 TYR B N 1
ATOM 6821 C CA . TYR B 1 362 ? -0.262 -31.203 3.545 1 92 362 TYR B CA 1
ATOM 6822 C C . TYR B 1 362 ? -0.825 -32.219 2.562 1 92 362 TYR B C 1
ATOM 6824 O O . TYR B 1 362 ? -1.04 -31.906 1.389 1 92 362 TYR B O 1
ATOM 6832 N N . PRO B 1 363 ? -1.175 -33.531 3.053 1 91.19 363 PRO B N 1
ATOM 6833 C CA . PRO B 1 363 ? -0.735 -34.125 4.32 1 91.19 363 PRO B CA 1
ATOM 6834 C C . PRO B 1 363 ? 0.729 -34.531 4.293 1 91.19 363 PRO B C 1
ATOM 6836 O O . PRO B 1 363 ? 1.342 -34.594 3.223 1 91.19 363 PRO B O 1
ATOM 6839 N N . SER B 1 364 ? 1.251 -34.719 5.449 1 91.69 364 SER B N 1
ATOM 6840 C CA . SER B 1 364 ? 2.598 -35.281 5.488 1 91.69 364 SER B CA 1
ATOM 6841 C C . SER B 1 364 ? 2.623 -36.688 4.922 1 91.69 364 SER B C 1
ATOM 6843 O O . SER B 1 364 ? 1.59 -37.375 4.867 1 91.69 364 SER B O 1
ATOM 6845 N N . GLU B 1 365 ? 3.836 -37.031 4.469 1 91.69 365 GLU B N 1
ATOM 6846 C CA . GLU B 1 365 ? 3.959 -38.375 3.865 1 91.69 365 GLU B CA 1
ATOM 6847 C C . GLU B 1 365 ? 3.477 -39.469 4.82 1 91.69 365 GLU B C 1
ATOM 6849 O O . GLU B 1 365 ? 2.85 -40.438 4.395 1 91.69 365 GLU B O 1
ATOM 6854 N N . PHE B 1 366 ? 3.818 -39.344 6.012 1 92.12 366 PHE B N 1
ATOM 6855 C CA . PHE B 1 366 ? 3.359 -40.281 7.02 1 92.12 366 PHE B CA 1
ATOM 6856 C C . PHE B 1 366 ? 1.836 -40.344 7.055 1 92.12 366 PHE B C 1
ATOM 6858 O O . PHE B 1 366 ? 1.252 -41.438 7.07 1 92.12 366 PHE B O 1
ATOM 6865 N N . PHE B 1 367 ? 1.149 -39.219 6.992 1 92.81 367 PHE B N 1
ATOM 6866 C CA . PHE B 1 367 ? -0.302 -39.156 7.117 1 92.81 367 PHE B CA 1
ATOM 6867 C C . PHE B 1 367 ? -0.975 -39.562 5.805 1 92.81 367 PHE B C 1
ATOM 6869 O O . PHE B 1 367 ? -2.135 -39.969 5.797 1 92.81 367 PHE B O 1
ATOM 6876 N N . VAL B 1 368 ? -0.307 -39.406 4.715 1 93.56 368 VAL B N 1
ATOM 6877 C CA . VAL B 1 368 ? -0.85 -39.844 3.436 1 93.56 368 VAL B CA 1
ATOM 6878 C C . VAL B 1 368 ? -1.165 -41.344 3.498 1 93.56 368 VAL B C 1
ATOM 6880 O O . VAL B 1 368 ? -2.266 -41.75 3.137 1 93.56 368 VAL B O 1
ATOM 6883 N N . SER B 1 369 ? -0.253 -42.031 4.031 1 93.25 369 SER B N 1
ATOM 6884 C CA . SER B 1 369 ? -0.412 -43.469 4.129 1 93.25 369 SER B CA 1
ATOM 6885 C C . SER B 1 369 ? -1.522 -43.844 5.109 1 93.25 369 SER B C 1
ATOM 6887 O O . SER B 1 369 ? -2.312 -44.75 4.848 1 93.25 369 SER B O 1
ATOM 6889 N N . GLN B 1 370 ? -1.555 -43.156 6.184 1 93.19 370 GLN B N 1
ATOM 6890 C CA . GLN B 1 370 ? -2.57 -43.438 7.191 1 93.19 370 GLN B CA 1
ATOM 6891 C C . GLN B 1 370 ? -3.967 -43.094 6.672 1 93.19 370 GLN B C 1
ATOM 6893 O O . GLN B 1 370 ? -4.906 -43.875 6.859 1 93.19 370 GLN B O 1
ATOM 6898 N N . ILE B 1 371 ? -4.086 -41.938 6.02 1 91.25 371 ILE B N 1
ATOM 6899 C CA . ILE B 1 371 ? -5.379 -41.5 5.5 1 91.25 371 ILE B CA 1
ATOM 6900 C C . ILE B 1 371 ? -5.84 -42.438 4.395 1 91.25 371 ILE B C 1
ATOM 6902 O O . ILE B 1 371 ? -7.027 -42.781 4.297 1 91.25 371 ILE B O 1
ATOM 6906 N N . SER B 1 372 ? -4.922 -42.781 3.607 1 92.56 372 SER B N 1
ATOM 6907 C CA . SER B 1 372 ? -5.25 -43.719 2.551 1 92.56 372 SER B CA 1
ATOM 6908 C C . SER B 1 372 ? -5.797 -45.031 3.127 1 92.56 372 SER B C 1
ATOM 6910 O O . SER B 1 372 ? -6.793 -45.562 2.635 1 92.56 372 SER B O 1
ATOM 6912 N N . ALA B 1 373 ? -5.246 -45.5 4.133 1 93.06 373 ALA B N 1
ATOM 6913 C CA . ALA B 1 373 ? -5.656 -46.75 4.766 1 93.06 373 ALA B CA 1
ATOM 6914 C C . ALA B 1 373 ? -7.051 -46.625 5.375 1 93.06 373 ALA B C 1
ATOM 6916 O O . ALA B 1 373 ? -7.848 -47.562 5.309 1 93.06 373 ALA B O 1
ATOM 6917 N N . ILE B 1 374 ? -7.332 -45.469 5.895 1 91.81 374 ILE B N 1
ATOM 6918 C CA . ILE B 1 374 ? -8.586 -45.25 6.605 1 91.81 374 ILE B CA 1
ATOM 6919 C C . ILE B 1 374 ? -9.703 -44.969 5.609 1 91.81 374 ILE B C 1
ATOM 6921 O O . ILE B 1 374 ? -10.812 -45.469 5.727 1 91.81 374 ILE B O 1
ATOM 6925 N N . SER B 1 375 ? -9.477 -44.094 4.645 1 86.62 375 SER B N 1
ATOM 6926 C CA . SER B 1 375 ? -10.516 -43.562 3.756 1 86.62 375 SER B CA 1
ATOM 6927 C C . SER B 1 375 ? -10.695 -44.469 2.537 1 86.62 375 SER B C 1
ATOM 6929 O O . SER B 1 375 ? -11.758 -44.469 1.911 1 86.62 375 SER B O 1
ATOM 6931 N N . GLY B 1 376 ? -9.656 -45.125 2.135 1 86.88 376 GLY B N 1
ATOM 6932 C CA . GLY B 1 376 ? -9.688 -45.938 0.93 1 86.88 376 GLY B CA 1
ATOM 6933 C C . GLY B 1 376 ? -9.289 -45.188 -0.318 1 86.88 376 GLY B C 1
ATOM 6934 O O . GLY B 1 376 ? -9.203 -45.75 -1.404 1 86.88 376 GLY B O 1
ATOM 6935 N N . PHE B 1 377 ? -8.977 -43.938 -0.206 1 87.19 377 PHE B N 1
ATOM 6936 C CA . PHE B 1 377 ? -8.508 -43.156 -1.349 1 87.19 377 PHE B CA 1
ATOM 6937 C C . PHE B 1 377 ? -7.066 -43.531 -1.7 1 87.19 377 PHE B C 1
ATOM 6939 O O . PHE B 1 377 ? -6.258 -43.812 -0.812 1 87.19 377 PHE B O 1
ATOM 6946 N N . PRO B 1 378 ? -6.836 -43.625 -2.969 1 91.38 378 PRO B N 1
ATOM 6947 C CA . PRO B 1 378 ? -5.441 -43.906 -3.336 1 91.38 378 PRO B CA 1
ATOM 6948 C C . PRO B 1 378 ? -4.488 -42.812 -2.854 1 91.38 378 PRO B C 1
ATOM 6950 O O . PRO B 1 378 ? -4.859 -41.625 -2.822 1 91.38 378 PRO B O 1
ATOM 6953 N N . GLU B 1 379 ? -3.293 -43.188 -2.578 1 92.19 379 GLU B N 1
ATOM 6954 C CA . GLU B 1 379 ? -2.297 -42.281 -2.006 1 92.19 379 GLU B CA 1
ATOM 6955 C C . GLU B 1 379 ? -2.006 -41.125 -2.943 1 92.19 379 GLU B C 1
ATOM 6957 O O . GLU B 1 379 ? -1.814 -40 -2.494 1 92.19 379 GLU B O 1
ATOM 6962 N N . TRP B 1 380 ? -1.919 -41.406 -4.199 1 87.69 380 TRP B N 1
ATOM 6963 C CA . TRP B 1 380 ? -1.585 -40.344 -5.141 1 87.69 380 TRP B CA 1
ATOM 6964 C C . TRP B 1 380 ? -2.627 -39.219 -5.098 1 87.69 380 TRP B C 1
ATOM 6966 O O . TRP B 1 380 ? -2.289 -38.031 -5.219 1 87.69 380 TRP B O 1
ATOM 6976 N N . LEU B 1 381 ? -3.857 -39.594 -4.898 1 88.25 381 LEU B N 1
ATOM 6977 C CA . LEU B 1 381 ? -4.941 -38.625 -4.832 1 88.25 381 LEU B CA 1
ATOM 6978 C C . LEU B 1 381 ? -4.828 -37.781 -3.576 1 88.25 381 LEU B C 1
ATOM 6980 O O . LEU B 1 381 ? -5 -36.562 -3.635 1 88.25 381 LEU B O 1
ATOM 6984 N N . ILE B 1 382 ? -4.504 -38.406 -2.512 1 89 382 ILE B N 1
ATOM 6985 C CA . ILE B 1 382 ? -4.363 -37.688 -1.24 1 89 382 ILE B CA 1
ATOM 6986 C C . ILE B 1 382 ? -3.154 -36.781 -1.295 1 89 382 ILE B C 1
ATOM 6988 O O . ILE B 1 382 ? -3.215 -35.625 -0.809 1 89 382 ILE B O 1
ATOM 6992 N N . ARG B 1 383 ? -2.158 -37.219 -2.023 1 88.06 383 ARG B N 1
ATOM 6993 C CA . ARG B 1 383 ? -0.883 -36.531 -2.094 1 88.06 383 ARG B CA 1
ATOM 6994 C C . ARG B 1 383 ? -0.997 -35.281 -2.959 1 88.06 383 ARG B C 1
ATOM 6996 O O . ARG B 1 383 ? -0.302 -34.281 -2.723 1 88.06 383 ARG B O 1
ATOM 7003 N N . THR B 1 384 ? -1.938 -35.219 -3.828 1 87.75 384 THR B N 1
ATOM 7004 C CA . THR B 1 384 ? -1.814 -34.156 -4.848 1 87.75 384 THR B CA 1
ATOM 7005 C C . THR B 1 384 ? -3.09 -33.344 -4.926 1 87.75 384 THR B C 1
ATOM 7007 O O . THR B 1 384 ? -3.1 -32.25 -5.535 1 87.75 384 THR B O 1
ATOM 7010 N N . ASN B 1 385 ? -4.16 -33.656 -4.191 1 91.5 385 ASN B N 1
ATOM 7011 C CA . ASN B 1 385 ? -5.422 -33 -4.535 1 91.5 385 ASN B CA 1
ATOM 7012 C C . ASN B 1 385 ? -6.047 -32.312 -3.32 1 91.5 385 ASN B C 1
ATOM 7014 O O . ASN B 1 385 ? -6.934 -31.469 -3.465 1 91.5 385 ASN B O 1
ATOM 7018 N N . PHE B 1 386 ? -5.605 -32.625 -2.195 1 92.31 386 PHE B N 1
ATOM 7019 C CA . PHE B 1 386 ? -6.27 -32.094 -1.016 1 92.31 386 PHE B CA 1
ATOM 7020 C C . PHE B 1 386 ? -5.512 -30.875 -0.47 1 92.31 386 PHE B C 1
ATOM 7022 O O . PHE B 1 386 ? -4.289 -30.797 -0.615 1 92.31 386 PHE B O 1
ATOM 7029 N N . ALA B 1 387 ? -6.297 -29.969 0.072 1 94.56 387 ALA B N 1
ATOM 7030 C CA . ALA B 1 387 ? -5.738 -28.797 0.726 1 94.56 387 ALA B CA 1
ATOM 7031 C C . ALA B 1 387 ? -6.52 -28.438 1.99 1 94.56 387 ALA B C 1
ATOM 7033 O O . ALA B 1 387 ? -7.711 -28.75 2.096 1 94.56 387 ALA B O 1
ATOM 7034 N N . LEU B 1 388 ? -5.867 -27.984 2.949 1 96.19 388 LEU B N 1
ATOM 7035 C CA . LEU B 1 388 ? -6.469 -27.484 4.176 1 96.19 388 LEU B CA 1
ATOM 7036 C C . LEU B 1 388 ? -6.254 -25.969 4.305 1 96.19 388 LEU B C 1
ATOM 7038 O O . LEU B 1 388 ? -5.117 -25.5 4.25 1 96.19 388 LEU B O 1
ATOM 7042 N N . ILE B 1 389 ? -7.324 -25.234 4.453 1 96.56 389 ILE B N 1
ATOM 7043 C CA . ILE B 1 389 ? -7.25 -23.781 4.543 1 96.56 389 ILE B CA 1
ATOM 7044 C C . ILE B 1 389 ? -7.754 -23.328 5.914 1 96.56 389 ILE B C 1
ATOM 7046 O O . ILE B 1 389 ? -8.891 -23.625 6.293 1 96.56 389 ILE B O 1
ATOM 7050 N N . ARG B 1 390 ? -6.895 -22.641 6.574 1 97.44 390 ARG B N 1
ATOM 7051 C CA . ARG B 1 390 ? -7.258 -22.047 7.863 1 97.44 390 ARG B CA 1
ATOM 7052 C C . ARG B 1 390 ? -7.273 -20.531 7.785 1 97.44 390 ARG B C 1
ATOM 7054 O O . ARG B 1 390 ? -6.25 -19.906 7.5 1 97.44 390 ARG B O 1
ATOM 7061 N N . ILE B 1 391 ? -8.414 -19.984 8.016 1 97.81 391 ILE B N 1
ATOM 7062 C CA . ILE B 1 391 ? -8.578 -18.547 8.078 1 97.81 391 ILE B CA 1
ATOM 7063 C C . ILE B 1 391 ? -8.961 -18.125 9.492 1 97.81 391 ILE B C 1
ATOM 7065 O O . ILE B 1 391 ? -9.984 -18.578 10.023 1 97.81 391 ILE B O 1
ATOM 7069 N N . TYR B 1 392 ? -8.18 -17.234 10.086 1 98.06 392 TYR B N 1
ATOM 7070 C CA . TYR B 1 392 ? -8.438 -16.938 11.484 1 98.06 392 TYR B CA 1
ATOM 7071 C C . TYR B 1 392 ? -7.977 -15.531 11.836 1 98.06 392 TYR B C 1
ATOM 7073 O O . TYR B 1 392 ? -7.07 -14.992 11.195 1 98.06 392 TYR B O 1
ATOM 7081 N N . PHE B 1 393 ? -8.625 -14.992 12.844 1 98.06 393 PHE B N 1
ATOM 7082 C CA . PHE B 1 393 ? -8.211 -13.695 13.367 1 98.06 393 PHE B CA 1
ATOM 7083 C C . PHE B 1 393 ? -6.941 -13.836 14.203 1 98.06 393 PHE B C 1
ATOM 7085 O O . PHE B 1 393 ? -6.785 -14.797 14.961 1 98.06 393 PHE B O 1
ATOM 7092 N N . LYS B 1 394 ? -6.059 -12.898 14.008 1 96.62 394 LYS B N 1
ATOM 7093 C CA . LYS B 1 394 ? -4.895 -12.836 14.883 1 96.62 394 LYS B CA 1
ATOM 7094 C C . LYS B 1 394 ? -5.305 -12.539 16.328 1 96.62 394 LYS B C 1
ATOM 7096 O O . LYS B 1 394 ? -4.781 -13.141 17.266 1 96.62 394 LYS B O 1
ATOM 7101 N N . ASP B 1 395 ? -6.168 -11.609 16.484 1 95.94 395 ASP B N 1
ATOM 7102 C CA . ASP B 1 395 ? -6.773 -11.188 17.734 1 95.94 395 ASP B CA 1
ATOM 7103 C C . ASP B 1 395 ? -8.133 -10.523 17.5 1 95.94 395 ASP B C 1
ATOM 7105 O O . ASP B 1 395 ? -8.602 -10.461 16.359 1 95.94 395 ASP B O 1
ATOM 7109 N N . LEU B 1 396 ? -8.742 -10.109 18.562 1 96.81 396 LEU B N 1
ATOM 7110 C CA . LEU B 1 396 ? -10.07 -9.516 18.453 1 96.81 396 LEU B CA 1
ATOM 7111 C C . LEU B 1 396 ? -9.984 -7.992 18.438 1 96.81 396 LEU B C 1
ATOM 7113 O O . LEU B 1 396 ? -10.922 -7.316 18.875 1 96.81 396 LEU B O 1
ATOM 7117 N N . SER B 1 397 ? -8.906 -7.531 17.922 1 96.62 397 SER B N 1
ATOM 7118 C CA . SER B 1 397 ? -8.734 -6.082 17.828 1 96.62 397 SER B CA 1
ATOM 7119 C C . SER B 1 397 ? -9.117 -5.559 16.453 1 96.62 397 SER B C 1
ATOM 7121 O O . SER B 1 397 ? -8.953 -6.254 15.453 1 96.62 397 SER B O 1
ATOM 7123 N N . ILE B 1 398 ? -9.641 -4.375 16.484 1 97.06 398 ILE B N 1
ATOM 7124 C CA . ILE B 1 398 ? -9.984 -3.656 15.258 1 97.06 398 ILE B CA 1
ATOM 7125 C C . ILE B 1 398 ? -9.188 -2.354 15.195 1 97.06 398 ILE B C 1
ATOM 7127 O O . ILE B 1 398 ? -9.188 -1.571 16.141 1 97.06 398 ILE B O 1
ATOM 7131 N N . THR B 1 399 ? -8.438 -2.193 14.141 1 96.44 399 THR B N 1
ATOM 7132 C CA . THR B 1 399 ? -7.812 -0.9 13.891 1 96.44 399 THR B CA 1
ATOM 7133 C C . THR B 1 399 ? -8.766 0.032 13.156 1 96.44 399 THR B C 1
ATOM 7135 O O . THR B 1 399 ? -9.203 -0.27 12.039 1 96.44 399 THR B O 1
ATOM 7138 N N . ILE B 1 400 ? -9.078 1.105 13.758 1 96.38 400 ILE B N 1
ATOM 7139 C CA . ILE B 1 400 ? -10.023 2.053 13.172 1 96.38 400 ILE B CA 1
ATOM 7140 C C . ILE B 1 400 ? -9.273 3.307 12.719 1 96.38 400 ILE B C 1
ATOM 7142 O O . ILE B 1 400 ? -8.578 3.941 13.508 1 96.38 400 ILE B O 1
ATOM 7146 N N . ASN B 1 401 ? -9.336 3.598 11.469 1 93.88 401 ASN B N 1
ATOM 7147 C CA . ASN B 1 401 ? -8.859 4.848 10.891 1 93.88 401 ASN B CA 1
ATOM 7148 C C . ASN B 1 401 ? -10.016 5.805 10.594 1 93.88 401 ASN B C 1
ATOM 7150 O O . ASN B 1 401 ? -10.766 5.598 9.641 1 93.88 401 ASN B O 1
ATOM 7154 N N . GLU B 1 402 ? -10.016 6.832 11.328 1 94.5 402 GLU B N 1
ATOM 7155 C CA . GLU B 1 402 ? -11.156 7.738 11.195 1 94.5 402 GLU B CA 1
ATOM 7156 C C . GLU B 1 402 ? -10.703 9.148 10.836 1 94.5 402 GLU B C 1
ATOM 7158 O O . GLU B 1 402 ? -9.664 9.617 11.312 1 94.5 402 GLU B O 1
ATOM 7163 N N . GLN B 1 403 ? -11.492 9.719 9.938 1 92.62 403 GLN B N 1
ATOM 7164 C CA . GLN B 1 403 ? -11.312 11.125 9.594 1 92.62 403 GLN B CA 1
ATOM 7165 C C . GLN B 1 403 ? -12.125 12.023 10.516 1 92.62 403 GLN B C 1
ATOM 7167 O O . GLN B 1 403 ? -13.328 11.805 10.703 1 92.62 403 GLN B O 1
ATOM 7172 N N . VAL B 1 404 ? -11.406 12.961 11.094 1 91.31 404 VAL B N 1
ATOM 7173 C CA . VAL B 1 404 ? -12.078 13.906 11.984 1 91.31 404 VAL B CA 1
ATOM 7174 C C . VAL B 1 404 ? -11.875 15.328 11.477 1 91.31 404 VAL B C 1
ATOM 7176 O O . VAL B 1 404 ? -10.82 15.648 10.922 1 91.31 404 VAL B O 1
ATOM 7179 N N . ALA B 1 405 ? -12.938 16.094 11.633 1 89.62 405 ALA B N 1
ATOM 7180 C CA . ALA B 1 405 ? -12.836 17.5 11.234 1 89.62 405 ALA B CA 1
ATOM 7181 C C . ALA B 1 405 ? -11.852 18.25 12.125 1 89.62 405 ALA B C 1
ATOM 7183 O O . ALA B 1 405 ? -11.883 18.109 13.352 1 89.62 405 ALA B O 1
ATOM 7184 N N . LYS B 1 406 ? -10.969 18.984 11.445 1 84.94 406 LYS B N 1
ATOM 7185 C CA . LYS B 1 406 ? -10.016 19.781 12.219 1 84.94 406 LYS B CA 1
ATOM 7186 C C . LYS B 1 406 ? -10.742 20.766 13.133 1 84.94 406 LYS B C 1
ATOM 7188 O O . LYS B 1 406 ? -10.336 20.969 14.281 1 84.94 406 LYS B O 1
ATOM 7193 N N . TYR B 1 407 ? -11.727 21.422 12.562 1 82.62 407 TYR B N 1
ATOM 7194 C CA . TYR B 1 407 ? -12.531 22.375 13.312 1 82.62 407 TYR B CA 1
ATOM 7195 C C . TYR B 1 407 ? -13.852 21.75 13.75 1 82.62 407 TYR B C 1
ATOM 7197 O O . TYR B 1 407 ? -14.852 21.812 13.031 1 82.62 407 TYR B O 1
ATOM 7205 N N . GLU B 1 408 ? -13.797 20.938 14.812 1 74.69 408 GLU B N 1
ATOM 7206 C CA . GLU B 1 408 ? -14.984 20.203 15.234 1 74.69 408 GLU B CA 1
ATOM 7207 C C . GLU B 1 408 ? -16.047 21.141 15.797 1 74.69 408 GLU B C 1
ATOM 7209 O O . GLU B 1 408 ? -17.234 20.953 15.523 1 74.69 408 GLU B O 1
ATOM 7214 N N . ASN B 1 409 ? -15.453 22.109 16.594 1 76.12 409 ASN B N 1
ATOM 7215 C CA . ASN B 1 409 ? -16.406 22.984 17.266 1 76.12 409 ASN B CA 1
ATOM 7216 C C . ASN B 1 409 ? -16.203 24.438 16.844 1 76.12 409 ASN B C 1
ATOM 7218 O O . ASN B 1 409 ? -15.078 24.875 16.594 1 76.12 409 ASN B O 1
ATOM 7222 N N . ALA B 1 410 ? -17.25 25.141 16.641 1 76.81 410 ALA B N 1
ATOM 7223 C CA . ALA B 1 410 ? -17.234 26.578 16.375 1 76.81 410 ALA B CA 1
ATOM 7224 C C . ALA B 1 410 ? -16.438 27.328 17.453 1 76.81 410 ALA B C 1
ATOM 7226 O O . ALA B 1 410 ? -15.828 28.359 17.172 1 76.81 410 ALA B O 1
ATOM 7227 N N . GLY B 1 411 ? -16.391 26.656 18.531 1 76.81 411 GLY B N 1
ATOM 7228 C CA . GLY B 1 411 ? -15.664 27.266 19.641 1 76.81 411 GLY B CA 1
ATOM 7229 C C . GLY B 1 411 ? -14.188 27.469 19.359 1 76.81 411 GLY B C 1
ATOM 7230 O O . GLY B 1 411 ? -13.609 28.484 19.75 1 76.81 411 GLY B O 1
ATOM 7231 N N . ASP B 1 412 ? -13.617 26.609 18.609 1 77.62 412 ASP B N 1
ATOM 7232 C CA . ASP B 1 412 ? -12.188 26.703 18.328 1 77.62 412 ASP B CA 1
ATOM 7233 C C . ASP B 1 412 ? -11.898 27.891 17.406 1 77.62 412 ASP B C 1
ATOM 7235 O O . ASP B 1 412 ? -10.898 28.594 17.594 1 77.62 412 ASP B O 1
ATOM 7239 N N . ILE B 1 413 ? -12.773 28.094 16.594 1 79.44 413 ILE B N 1
ATOM 7240 C CA . ILE B 1 413 ? -12.586 29.219 15.68 1 79.44 413 ILE B CA 1
ATOM 7241 C C . ILE B 1 413 ? -12.766 30.531 16.438 1 79.44 413 ILE B C 1
ATOM 7243 O O . ILE B 1 413 ? -11.992 31.469 16.234 1 79.44 413 ILE B O 1
ATOM 7247 N N . PHE B 1 414 ? -13.656 30.484 17.312 1 82.56 414 PHE B N 1
ATOM 7248 C CA . PHE B 1 414 ? -13.93 31.703 18.062 1 82.56 414 PHE B CA 1
ATOM 7249 C C . PHE B 1 414 ? -12.797 32 19.047 1 82.56 414 PHE B C 1
ATOM 7251 O O . PHE B 1 414 ? -12.477 33.156 19.297 1 82.56 414 PHE B O 1
ATOM 7258 N N . ALA B 1 415 ? -12.344 30.969 19.516 1 82.25 415 ALA B N 1
ATOM 7259 C CA . ALA B 1 415 ? -11.211 31.141 20.406 1 82.25 415 ALA B CA 1
ATOM 7260 C C . ALA B 1 415 ? -10 31.719 19.672 1 82.25 415 ALA B C 1
ATOM 7262 O O . ALA B 1 415 ? -9.312 32.594 20.188 1 82.25 415 ALA B O 1
ATOM 7263 N N . ASN B 1 416 ? -9.836 31.266 18.5 1 83.81 416 ASN B N 1
ATOM 7264 C CA . ASN B 1 416 ? -8.719 31.766 17.703 1 83.81 416 ASN B CA 1
ATOM 7265 C C . ASN B 1 416 ? -8.93 33.219 17.266 1 83.81 416 ASN B C 1
ATOM 7267 O O . ASN B 1 416 ? -8.016 34.031 17.359 1 83.81 416 ASN B O 1
ATOM 7271 N N . LEU B 1 417 ? -10.117 33.469 16.891 1 83.56 417 LEU B N 1
ATOM 7272 C CA . LEU B 1 417 ? -10.445 34.812 16.484 1 83.56 417 LEU B CA 1
ATOM 7273 C C . LEU B 1 417 ? -10.391 35.781 17.656 1 83.56 417 LEU B C 1
ATOM 7275 O O . LEU B 1 417 ? -9.859 36.875 17.531 1 83.56 417 LEU B O 1
ATOM 7279 N N . GLY B 1 418 ? -10.914 35.375 18.703 1 84 418 GLY B N 1
ATOM 7280 C CA . GLY B 1 418 ? -10.875 36.188 19.906 1 84 418 GLY B CA 1
ATOM 7281 C C . GLY B 1 418 ? -9.461 36.469 20.391 1 84 418 GLY B C 1
ATOM 7282 O O . GLY B 1 418 ? -9.164 37.594 20.812 1 84 418 GLY B O 1
ATOM 7283 N N . GLY B 1 419 ? -8.719 35.438 20.297 1 85.38 419 GLY B N 1
ATOM 7284 C CA . GLY B 1 419 ? -7.332 35.656 20.688 1 85.38 419 GLY B CA 1
ATOM 7285 C C . GLY B 1 419 ? -6.602 36.625 19.797 1 85.38 419 GLY B C 1
ATOM 7286 O O . GLY B 1 419 ? -5.816 37.438 20.281 1 85.38 419 GLY B O 1
ATOM 7287 N N . GLN B 1 420 ? -6.922 36.625 18.594 1 86.12 420 GLN B N 1
ATOM 7288 C CA . GLN B 1 420 ? -6.277 37.531 17.672 1 86.12 420 GLN B CA 1
ATOM 7289 C C . GLN B 1 420 ? -6.793 38.969 17.859 1 86.12 420 GLN B C 1
ATOM 7291 O O . GLN B 1 420 ? -6.016 39.906 17.859 1 86.12 420 GLN B O 1
ATOM 7296 N N . LEU B 1 421 ? -8.047 39.062 17.984 1 86.31 421 LEU B N 1
ATOM 7297 C CA . LEU B 1 421 ? -8.641 40.375 18.219 1 86.31 421 LEU B CA 1
ATOM 7298 C C . LEU B 1 421 ? -8.109 40.969 19.531 1 86.31 421 LEU B C 1
ATOM 7300 O O . LEU B 1 421 ? -7.809 42.188 19.578 1 86.31 421 LEU B O 1
ATOM 7304 N N . GLY B 1 422 ? -8.008 40.156 20.469 1 84.5 422 GLY B N 1
ATOM 7305 C CA . GLY B 1 422 ? -7.484 40.594 21.766 1 84.5 422 GLY B CA 1
ATOM 7306 C C . GLY B 1 422 ? -6.023 41 21.703 1 84.5 422 GLY B C 1
ATOM 7307 O O . GLY B 1 422 ? -5.629 41.969 22.328 1 84.5 422 GLY B O 1
ATOM 7308 N N . LEU B 1 423 ? -5.328 40.344 20.953 1 86.38 423 LEU B N 1
ATOM 7309 C CA . LEU B 1 423 ? -3.895 40.594 20.891 1 86.38 423 LEU B CA 1
ATOM 7310 C C . LEU B 1 423 ? -3.598 41.875 20.125 1 86.38 423 LEU B C 1
ATOM 7312 O O . LEU B 1 423 ? -2.807 42.688 20.578 1 86.38 423 LEU B O 1
ATOM 7316 N N . PHE B 1 424 ? -4.23 42.031 19.031 1 86.81 424 PHE B N 1
ATOM 7317 C CA . PHE B 1 424 ? -3.811 43.125 18.141 1 86.81 424 PHE B CA 1
ATOM 7318 C C . PHE B 1 424 ? -4.535 44.406 18.484 1 86.81 424 PHE B C 1
ATOM 7320 O O . PHE B 1 424 ? -3.934 45.469 18.453 1 86.81 424 PHE B O 1
ATOM 7327 N N . LEU B 1 425 ? -5.766 44.312 18.859 1 83.62 425 LEU B N 1
ATOM 7328 C CA . LEU B 1 425 ? -6.508 45.531 19.062 1 83.62 425 LEU B CA 1
ATOM 7329 C C . LEU B 1 425 ? -7.117 45.594 20.469 1 83.62 425 LEU B C 1
ATOM 7331 O O . LEU B 1 425 ? -7.688 46.594 20.859 1 83.62 425 LEU B O 1
ATOM 7335 N N . GLY B 1 426 ? -6.934 44.594 21.219 1 83.12 426 GLY B N 1
ATOM 7336 C CA . GLY B 1 426 ? -7.602 44.531 22.5 1 83.12 426 GLY B CA 1
ATOM 7337 C C . GLY B 1 426 ? -9.109 44.625 22.406 1 83.12 426 GLY B C 1
ATOM 7338 O O . GLY B 1 426 ? -9.758 45.25 23.25 1 83.12 426 GLY B O 1
ATOM 7339 N N . ALA B 1 427 ? -9.602 44.188 21.312 1 80.62 427 ALA B N 1
ATOM 7340 C CA . ALA B 1 427 ? -11.008 44.375 21 1 80.62 427 ALA B CA 1
ATOM 7341 C C . ALA B 1 427 ? -11.805 43.094 21.203 1 80.62 427 ALA B C 1
ATOM 7343 O O . ALA B 1 427 ? -11.234 42 21.25 1 80.62 427 ALA B O 1
ATOM 7344 N N . SER B 1 428 ? -13.055 43.219 21.578 1 79.62 428 SER B N 1
ATOM 7345 C CA . SER B 1 428 ? -14.031 42.125 21.641 1 79.62 428 SER B CA 1
ATOM 7346 C C . SER B 1 428 ? -15.18 42.375 20.656 1 79.62 428 SER B C 1
ATOM 7348 O O . SER B 1 428 ? -15.156 43.312 19.891 1 79.62 428 SER B O 1
ATOM 7350 N N . ILE B 1 429 ? -16.078 41.469 20.641 1 79.62 429 ILE B N 1
ATOM 7351 C CA . ILE B 1 429 ? -17.281 41.656 19.828 1 79.62 429 ILE B CA 1
ATOM 7352 C C . ILE B 1 429 ? -18.016 42.906 20.266 1 79.62 429 ILE B C 1
ATOM 7354 O O . ILE B 1 429 ? -18.578 43.625 19.438 1 79.62 429 ILE B O 1
ATOM 7358 N N . LEU B 1 430 ? -17.922 43.312 21.484 1 76.69 430 LEU B N 1
ATOM 7359 C CA . LEU B 1 430 ? -18.547 44.5 22.016 1 76.69 430 LEU B CA 1
ATOM 7360 C C . LEU B 1 430 ? -17.891 45.75 21.453 1 76.69 430 LEU B C 1
ATOM 7362 O O . LEU B 1 430 ? -18.578 46.75 21.156 1 76.69 430 LEU B O 1
ATOM 7366 N N . THR B 1 431 ? -16.672 45.656 21.297 1 81.25 431 THR B N 1
ATOM 7367 C CA . THR B 1 431 ? -15.945 46.812 20.75 1 81.25 431 THR B CA 1
ATOM 7368 C C . THR B 1 431 ? -16.312 47.031 19.281 1 81.25 431 THR B C 1
ATOM 7370 O O . THR B 1 431 ? -16.391 48.156 18.828 1 81.25 431 THR B O 1
ATOM 7373 N N . ILE B 1 432 ? -16.5 45.906 18.719 1 79.5 432 ILE B N 1
ATOM 7374 C CA . ILE B 1 432 ? -16.891 46.031 17.312 1 79.5 432 ILE B CA 1
ATOM 7375 C C . ILE B 1 432 ? -18.281 46.656 17.203 1 79.5 432 ILE B C 1
ATOM 7377 O O . ILE B 1 432 ? -18.547 47.469 16.312 1 79.5 432 ILE B O 1
ATOM 7381 N N . THR B 1 433 ? -19.172 46.312 18.109 1 83.06 433 THR B N 1
ATOM 7382 C CA . THR B 1 433 ? -20.516 46.906 18.109 1 83.06 433 THR B CA 1
ATOM 7383 C C . THR B 1 433 ? -20.438 48.406 18.438 1 83.06 433 THR B C 1
ATOM 7385 O O . THR B 1 433 ? -21.219 49.188 17.906 1 83.06 433 THR B O 1
ATOM 7388 N N . GLU B 1 434 ? -19.516 48.781 19.312 1 80.06 434 GLU B N 1
ATOM 7389 C CA . GLU B 1 434 ? -19.297 50.188 19.594 1 80.06 434 GLU B CA 1
ATOM 7390 C C . GLU B 1 434 ? -18.875 50.938 18.344 1 80.06 434 GLU B C 1
ATOM 7392 O O . GLU B 1 434 ? -19.328 52.062 18.094 1 80.06 434 GLU B O 1
ATOM 7397 N N . LEU B 1 435 ? -18.078 50.312 17.609 1 81.81 435 LEU B N 1
ATOM 7398 C CA . LEU B 1 435 ? -17.609 50.938 16.375 1 81.81 435 LEU B CA 1
ATOM 7399 C C . LEU B 1 435 ? -18.766 51.094 15.383 1 81.81 435 LEU B C 1
ATOM 7401 O O . LEU B 1 435 ? -18.875 52.125 14.711 1 81.81 435 LEU B O 1
ATOM 7405 N N . LEU B 1 436 ? -19.516 50.125 15.359 1 83.94 436 LEU B N 1
ATOM 7406 C CA . LEU B 1 436 ? -20.672 50.188 14.469 1 83.94 436 LEU B CA 1
ATOM 7407 C C . LEU B 1 436 ? -21.625 51.312 14.891 1 83.94 436 LEU B C 1
ATOM 7409 O O . LEU B 1 436 ? -22.141 52.031 14.047 1 83.94 436 LEU B O 1
ATOM 7413 N N . GLU B 1 437 ? -21.844 51.344 16.156 1 84.75 437 GLU B N 1
ATOM 7414 C CA . GLU B 1 437 ? -22.672 52.438 16.672 1 84.75 437 GLU B CA 1
ATOM 7415 C C . GLU B 1 437 ? -22.078 53.812 16.328 1 84.75 437 GLU B C 1
ATOM 7417 O O . GLU B 1 437 ? -22.812 54.719 15.938 1 84.75 437 GLU B O 1
ATOM 7422 N N . PHE B 1 438 ? -20.766 53.875 16.453 1 80.38 438 PHE B N 1
ATOM 7423 C CA . PHE B 1 438 ? -20.078 55.125 16.125 1 80.38 438 PHE B CA 1
ATOM 7424 C C . PHE B 1 438 ? -20.266 55.469 14.656 1 80.38 438 PHE B C 1
ATOM 7426 O O . PHE B 1 438 ? -20.562 56.625 14.32 1 80.38 438 PHE B O 1
ATOM 7433 N N . ILE B 1 439 ? -20.172 54.531 13.844 1 84.06 439 ILE B N 1
ATOM 7434 C CA . ILE B 1 439 ? -20.312 54.75 12.406 1 84.06 439 ILE B CA 1
ATOM 7435 C C . ILE B 1 439 ? -21.75 55.156 12.078 1 84.06 439 ILE B C 1
ATOM 7437 O O . ILE B 1 439 ? -21.969 56.062 11.273 1 84.06 439 ILE B O 1
ATOM 7441 N N . ILE B 1 440 ? -22.672 54.562 12.703 1 85.75 440 ILE B N 1
ATOM 7442 C CA . ILE B 1 440 ? -24.078 54.875 12.484 1 85.75 440 ILE B CA 1
ATOM 7443 C C . ILE B 1 440 ? -24.359 56.344 12.906 1 85.75 440 ILE B C 1
ATOM 7445 O O . ILE B 1 440 ? -25.016 57.062 12.188 1 85.75 440 ILE B O 1
ATOM 7449 N N . PHE B 1 441 ? -23.766 56.75 14.047 1 83.88 441 PHE B N 1
ATOM 7450 C CA . PHE B 1 441 ? -23.953 58.125 14.531 1 83.88 441 PHE B CA 1
ATOM 7451 C C . PHE B 1 441 ? -23.281 59.125 13.594 1 83.88 441 PHE B C 1
ATOM 7453 O O . PHE B 1 441 ? -23.797 60.219 13.359 1 83.88 441 PHE B O 1
ATOM 7460 N N . LEU B 1 442 ? -22.203 58.75 13.062 1 83.38 442 LEU B N 1
ATOM 7461 C CA . LEU B 1 442 ? -21.5 59.594 12.125 1 83.38 442 LEU B CA 1
ATOM 7462 C C . LEU B 1 442 ? -22.281 59.781 10.836 1 83.38 442 LEU B C 1
ATOM 7464 O O . LEU B 1 442 ? -22.375 60.906 10.305 1 83.38 442 LEU B O 1
ATOM 7468 N N . ILE B 1 443 ? -22.797 58.75 10.469 1 86 443 ILE B N 1
ATOM 7469 C CA . ILE B 1 443 ? -23.594 58.781 9.242 1 86 443 ILE B CA 1
ATOM 7470 C C . ILE B 1 443 ? -24.859 59.625 9.492 1 86 443 ILE B C 1
ATOM 7472 O O . ILE B 1 443 ? -25.25 60.438 8.656 1 86 443 ILE B O 1
ATOM 7476 N N . TRP B 1 444 ? -25.484 59.375 10.602 1 83.19 444 TRP B N 1
ATOM 7477 C CA . TRP B 1 444 ? -26.688 60.125 10.961 1 83.19 444 TRP B CA 1
ATOM 7478 C C . TRP B 1 444 ? -26.406 61.625 11.055 1 83.19 444 TRP B C 1
ATOM 7480 O O . TRP B 1 444 ? -27.203 62.438 10.594 1 83.19 444 TRP B O 1
ATOM 7490 N N . SER B 1 445 ? -25.25 61.969 11.664 1 83.12 445 SER B N 1
ATOM 7491 C CA . SER B 1 445 ? -24.844 63.344 11.781 1 83.12 445 SER B CA 1
ATOM 7492 C C . SER B 1 445 ? -24.562 63.969 10.414 1 83.12 445 SER B C 1
ATOM 7494 O O . SER B 1 445 ? -24.891 65.125 10.172 1 83.12 445 SER B O 1
ATOM 7496 N N . PHE B 1 446 ? -24.078 63.156 9.602 1 81.81 446 PHE B N 1
ATOM 7497 C CA . PHE B 1 446 ? -23.766 63.625 8.258 1 81.81 446 PHE B CA 1
ATOM 7498 C C . PHE B 1 446 ? -25.047 63.875 7.465 1 81.81 446 PHE B C 1
ATOM 7500 O O . PHE B 1 446 ? -25.188 64.875 6.766 1 81.81 446 PHE B O 1
ATOM 7507 N N . ILE B 1 447 ? -25.984 63.031 7.582 1 84.19 447 ILE B N 1
ATOM 7508 C CA . ILE B 1 447 ? -27.25 63.188 6.891 1 84.19 447 ILE B CA 1
ATOM 7509 C C . ILE B 1 447 ? -28.016 64.375 7.426 1 84.19 447 ILE B C 1
ATOM 7511 O O . ILE B 1 447 ? -28.594 65.125 6.656 1 84.19 447 ILE B O 1
ATOM 7515 N N . HIS B 1 448 ? -27.969 64.562 8.711 1 81.19 448 HIS B N 1
ATOM 7516 C CA . HIS B 1 448 ? -28.641 65.688 9.328 1 81.19 448 HIS B CA 1
ATOM 7517 C C . HIS B 1 448 ? -28 67.062 8.906 1 81.19 448 HIS B C 1
ATOM 7519 O O . HIS B 1 448 ? -28.703 68 8.695 1 81.19 448 HIS B O 1
ATOM 7525 N N . ARG B 1 449 ? -26.703 67 8.789 1 80.38 449 ARG B N 1
ATOM 7526 C CA . ARG B 1 449 ? -26 68.188 8.359 1 80.38 449 ARG B CA 1
ATOM 7527 C C . ARG B 1 449 ? -26.328 68.562 6.918 1 80.38 449 ARG B C 1
ATOM 7529 O O . ARG B 1 449 ? -26.531 69.75 6.586 1 80.38 449 ARG B O 1
ATOM 7536 N N . VAL B 1 450 ? -26.438 67.625 6.164 1 80.44 450 VAL B N 1
ATOM 7537 C CA . VAL B 1 450 ? -26.734 67.812 4.758 1 80.44 450 VAL B CA 1
ATOM 7538 C C . VAL B 1 450 ? -28.203 68.25 4.605 1 80.44 450 VAL B C 1
ATOM 7540 O O . VAL B 1 450 ? -28.5 69.188 3.826 1 80.44 450 VAL B O 1
ATOM 7543 N N . LYS B 1 451 ? -29.047 67.75 5.395 1 80.81 451 LYS B N 1
ATOM 7544 C CA . LYS B 1 451 ? -30.453 68.125 5.344 1 80.81 451 LYS B CA 1
ATOM 7545 C C . LYS B 1 451 ? -30.656 69.5 5.891 1 80.81 451 LYS B C 1
ATOM 7547 O O . LYS B 1 451 ? -31.453 70.312 5.348 1 80.81 451 LYS B O 1
ATOM 7552 N N . ASN B 1 452 ? -29.953 69.812 6.969 1 77.25 452 ASN B N 1
ATOM 7553 C CA . ASN B 1 452 ? -30.078 71.125 7.555 1 77.25 452 ASN B CA 1
ATOM 7554 C C . ASN B 1 452 ? -29.422 72.188 6.672 1 77.25 452 ASN B C 1
ATOM 7556 O O . ASN B 1 452 ? -29.906 73.312 6.605 1 77.25 452 ASN B O 1
ATOM 7560 N N . ARG B 1 453 ? -28.406 71.812 6.027 1 72.06 453 ARG B N 1
ATOM 7561 C CA . ARG B 1 453 ? -27.828 72.75 5.066 1 72.06 453 ARG B CA 1
ATOM 7562 C C . ARG B 1 453 ? -28.797 73 3.93 1 72.06 453 ARG B C 1
ATOM 7564 O O . ARG B 1 453 ? -28.891 74.125 3.467 1 72.06 453 ARG B O 1
ATOM 7571 N N . GLY B 1 454 ? -29.531 72.062 3.625 1 67.38 454 GLY B N 1
ATOM 7572 C CA . GLY B 1 454 ? -30.562 72.312 2.629 1 67.38 454 GLY B CA 1
ATOM 7573 C C . GLY B 1 454 ? -31.703 73.188 3.131 1 67.38 454 GLY B C 1
ATOM 7574 O O . GLY B 1 454 ? -32.219 74 2.4 1 67.38 454 GLY B O 1
ATOM 7575 N N . ARG B 1 455 ? -32.094 73.062 4.324 1 70.38 455 ARG B N 1
ATOM 7576 C CA . ARG B 1 455 ? -33.156 73.812 4.891 1 70.38 455 ARG B CA 1
ATOM 7577 C C . ARG B 1 455 ? -32.719 75.25 5.125 1 70.38 455 ARG B C 1
ATOM 7579 O O . ARG B 1 455 ? -33.5 76.188 4.926 1 70.38 455 ARG B O 1
ATOM 7586 N N . ASP B 1 456 ? -31.469 75.375 5.605 1 69.75 456 ASP B N 1
ATOM 7587 C CA . ASP B 1 456 ? -30.953 76.75 5.816 1 69.75 456 ASP B CA 1
ATOM 7588 C C . ASP B 1 456 ? -30.828 77.5 4.492 1 69.75 456 ASP B C 1
ATOM 7590 O O . ASP B 1 456 ? -31.109 78.688 4.414 1 69.75 456 ASP B O 1
ATOM 7594 N N . GLU B 1 457 ? -30.469 76.812 3.447 1 71.75 457 GLU B N 1
ATOM 7595 C CA . GLU B 1 457 ? -30.422 77.438 2.127 1 71.75 457 GLU B CA 1
ATOM 7596 C C . GLU B 1 457 ? -31.812 77.812 1.641 1 71.75 457 GLU B C 1
ATOM 7598 O O . GLU B 1 457 ? -32 78.875 1.046 1 71.75 457 GLU B O 1
ATOM 7603 N N . GLN B 1 458 ? -32.781 77.125 1.967 1 72.5 458 GLN B N 1
ATOM 7604 C CA . GLN B 1 458 ? -34.156 77.438 1.586 1 72.5 458 GLN B CA 1
ATOM 7605 C C . GLN B 1 458 ? -34.688 78.625 2.396 1 72.5 458 GLN B C 1
ATOM 7607 O O . GLN B 1 458 ? -35.406 79.5 1.862 1 72.5 458 GLN B O 1
ATOM 7612 N N . ARG B 1 459 ? -34.406 78.688 3.645 1 69.88 459 ARG B N 1
ATOM 7613 C CA . ARG B 1 459 ? -34.844 79.812 4.484 1 69.88 459 ARG B CA 1
ATOM 7614 C C . ARG B 1 459 ? -34.188 81.125 4.035 1 69.88 459 ARG B C 1
ATOM 7616 O O . ARG B 1 459 ? -34.844 82.188 4.023 1 69.88 459 ARG B O 1
ATOM 7623 N N . LYS B 1 460 ? -32.969 81.062 3.6 1 74.81 460 LYS B N 1
ATOM 7624 C CA . LYS B 1 460 ? -32.281 82.25 3.076 1 74.81 460 LYS B CA 1
ATOM 7625 C C . LYS B 1 460 ? -32.938 82.688 1.759 1 74.81 460 LYS B C 1
ATOM 7627 O O . LYS B 1 460 ? -33.125 83.875 1.524 1 74.81 460 LYS B O 1
ATOM 7632 N N . THR B 1 461 ? -33.25 81.688 1.062 1 75.31 461 THR B N 1
ATOM 7633 C CA . THR B 1 461 ? -33.906 82.062 -0.198 1 75.31 461 THR B CA 1
ATOM 7634 C C . THR B 1 461 ? -35.281 82.625 0.05 1 75.31 461 THR B C 1
ATOM 7636 O O . THR B 1 461 ? -35.719 83.562 -0.638 1 75.31 461 THR B O 1
ATOM 7639 N N . ASN B 1 462 ? -35.969 82.188 1.062 1 73.5 462 ASN B N 1
ATOM 7640 C CA . ASN B 1 462 ? -37.312 82.75 1.364 1 73.5 462 ASN B CA 1
ATOM 7641 C C . ASN B 1 462 ? -37.25 84.125 2.008 1 73.5 462 ASN B C 1
ATOM 7643 O O . ASN B 1 462 ? -38.094 84.938 1.738 1 73.5 462 ASN B O 1
ATOM 7647 N N . VAL B 1 463 ? -36.25 84.375 2.746 1 73.38 463 VAL B N 1
ATOM 7648 C CA . VAL B 1 463 ? -36.094 85.688 3.365 1 73.38 463 VAL B CA 1
ATOM 7649 C C . VAL B 1 463 ? -35.688 86.688 2.309 1 73.38 463 VAL B C 1
ATOM 7651 O O . VAL B 1 463 ? -36.156 87.812 2.311 1 73.38 463 VAL B O 1
ATOM 7654 N N . GLU B 1 464 ? -34.906 86.188 1.366 1 73.94 464 GLU B N 1
ATOM 7655 C CA . GLU B 1 464 ? -34.531 87.125 0.291 1 73.94 464 GLU B CA 1
ATOM 7656 C C . GLU B 1 464 ? -35.688 87.438 -0.634 1 73.94 464 GLU B C 1
ATOM 7658 O O . GLU B 1 464 ? -35.844 88.562 -1.095 1 73.94 464 GLU B O 1
ATOM 7663 N N . LYS B 1 465 ? -36.688 86.688 -0.765 1 75.44 465 LYS B N 1
ATOM 7664 C CA . LYS B 1 465 ? -37.906 86.938 -1.569 1 75.44 465 LYS B CA 1
ATOM 7665 C C . LYS B 1 465 ? -38.875 87.812 -0.834 1 75.44 465 LYS B C 1
ATOM 7667 O O . LYS B 1 465 ? -39.5 88.688 -1.445 1 75.44 465 LYS B O 1
ATOM 7672 N N . PHE B 1 466 ? -38.875 87.688 0.366 1 72.12 466 PHE B N 1
ATOM 7673 C CA . PHE B 1 466 ? -39.781 88.5 1.153 1 72.12 466 PHE B CA 1
ATOM 7674 C C . PHE B 1 466 ? -39.281 89.938 1.197 1 72.12 466 PHE B C 1
ATOM 7676 O O . PHE B 1 466 ? -40.094 90.875 1.166 1 72.12 466 PHE B O 1
ATOM 7683 N N . LYS B 1 467 ? -38.094 90.25 1.104 1 72.75 467 LYS B N 1
ATOM 7684 C CA . LYS B 1 467 ? -37.531 91.562 1.08 1 72.75 467 LYS B CA 1
ATOM 7685 C C . LYS B 1 467 ? -37.75 92.25 -0.275 1 72.75 467 LYS B C 1
ATOM 7687 O O . LYS B 1 467 ? -37.938 93.438 -0.352 1 72.75 467 LYS B O 1
ATOM 7692 N N . GLN B 1 468 ? -37.844 91.5 -1.261 1 73.38 468 GLN B N 1
ATOM 7693 C CA . GLN B 1 468 ? -38.031 92.125 -2.58 1 73.38 468 GLN B CA 1
ATOM 7694 C C . GLN B 1 468 ? -39.5 92.5 -2.807 1 73.38 468 GLN B C 1
ATOM 7696 O O . GLN B 1 468 ? -39.812 93.375 -3.6 1 73.38 468 GLN B O 1
ATOM 7701 N N . THR B 1 469 ? -40.344 91.875 -2.141 1 66.31 469 THR B N 1
ATOM 7702 C CA . THR B 1 469 ? -41.75 92.25 -2.373 1 66.31 469 THR B CA 1
ATOM 7703 C C . THR B 1 469 ? -42.125 93.5 -1.579 1 66.31 469 THR B C 1
ATOM 7705 O O . THR B 1 469 ? -43.25 94 -1.757 1 66.31 469 THR B O 1
ATOM 7708 N N . LYS B 1 470 ? -41.469 93.938 -0.681 1 62 470 LYS B N 1
ATOM 7709 C CA . LYS B 1 470 ? -41.844 95.125 0.04 1 62 470 LYS B CA 1
ATOM 7710 C C . LYS B 1 470 ? -41.25 96.375 -0.611 1 62 470 LYS B C 1
ATOM 7712 O O . LYS B 1 470 ? -41.562 97.5 -0.207 1 62 470 LYS B O 1
ATOM 7717 N N . TYR B 1 471 ? -40.281 96.25 -1.568 1 52.72 471 TYR B N 1
ATOM 7718 C CA . TYR B 1 471 ? -40 97.438 -2.365 1 52.72 471 TYR B CA 1
ATOM 7719 C C . TYR B 1 471 ? -40.75 97.438 -3.688 1 52.72 471 TYR B C 1
ATOM 7721 O O . TYR B 1 471 ? -40.875 96.375 -4.305 1 52.72 471 TYR B O 1
#

Organism: Mytilus edulis (NCBI:txid6550)